Protein AF-0000000074149845 (afdb_homodimer)

Foldseek 3Di:
DPDDPDDDDDDDDDDDPPDPCPPPPDDPPPDDPPDDPDDPPDDPPPPPPPPPPPPPPPPPDPPDPAAQDDDDDDPVRLVVQDDPLLVLLQVLLVVLQVLLVVLCVLCQLFLLSNLLSLLSNLLSLVSNLLSVLVSSVSDCQQQDAHNVRRRGNVLVSLVSLLVSLVSLLVSLVVSVVVLVVVVVVVPPPPPPPPCPVSVPPPLVSLQVSLVSQQVSLVSSCVSSVVLVVQLLLPLLFPCNVVSVVDSRVSSVVSNVLSVVSNCLVVDDDDSNVSSSVSSNVSSVVSNVVSVRSNVSSVCQVVQHDPQRDDVVQVVVLVVVLCPDPQFDDKDDWGWGHNHSQEIEIETETEGEPPDDPVNVVVSQVVSLVSCCVRRWDDPPDPRTRDYDYHYHYDYDPD/DPDDPCPPPPPDDDDDPDDPPPDDPDDPDDDDDDDDPDDPPDDPPPPPPPPPPPPPPPPPDPPDPAAQDDDDDDPVRLVVQDDPLLVLLQVLLVVLQVLLVVLCVLCQLFLLSNLLSLLSNLLSLVSNLLSVLVSSVSDPQQQDAHNVRRRGNVLVSLVSLLVSLVSLLVSLVVSVVVLVVVVVVVVPPPPPPPCPVSVPPPLVSLQVSLVSQQVSLVSSCVSSVPLVVQLLLPLLFPCNVVSVVDSRVSSVVSNVLSVVSNCLVVDDDDSNVVSSVSSNVSSVVSNVVSVRSNVSSVCQVVQHDPQSDPVVQVVVLVVVLCPDPQFPDKDDWGWGHNHSQEIEIETETEGEPPDDPVNVVVSQVVSLVSCCVRRWDDPPDPRTRHYDYHYHYDYDPD

Nearest PDB structures (foldseek):
  8j7v-assembly1_B  TM=7.974E-01  e=1.750E-10  Homo sapiens
  8j7w-assembly1_B  TM=7.645E-01  e=2.535E-10  Homo sapiens
  8xma-assembly1_A  TM=7.408E-01  e=1.454E-10  Homo sapiens
  8xma-assembly1_B  TM=7.511E-01  e=1.117E-09  Homo sapiens
  8xn1-assembly1_B  TM=6.545E-01  e=5.920E-09  Homo sapiens

Solvent-accessible surface area (backbone atoms only — not comparable to full-atom values): 44315 Å² total; per-residue (Å²): 137,79,82,70,91,67,90,84,81,79,89,86,76,88,85,68,90,73,86,74,83,69,86,67,90,76,78,82,69,85,80,80,80,77,76,79,82,75,76,75,79,71,80,77,71,81,68,74,70,72,70,70,68,68,70,65,65,70,73,77,68,76,71,72,72,56,49,63,67,64,77,77,79,46,73,68,54,49,63,71,67,51,50,72,67,52,49,51,28,46,51,42,22,52,50,26,37,49,50,15,53,51,32,46,71,64,20,63,74,33,58,28,45,37,40,46,17,52,46,36,34,48,39,20,50,52,46,43,49,53,46,49,53,55,55,49,59,74,39,65,43,27,71,41,56,16,35,41,29,39,64,16,48,53,34,49,53,51,52,51,51,28,49,50,15,49,49,33,34,48,51,17,51,49,49,52,50,51,51,48,48,53,51,49,55,62,64,68,58,68,66,79,62,68,79,66,64,69,59,55,56,55,68,72,56,47,40,52,51,22,49,50,51,37,52,38,48,52,51,33,54,66,57,48,66,51,36,67,59,36,34,50,58,23,60,61,21,89,48,31,74,53,23,80,76,43,43,53,64,51,55,54,50,39,43,53,52,24,51,50,54,49,44,47,83,74,48,87,80,60,66,66,58,53,30,50,49,45,23,52,50,48,28,48,50,29,38,56,51,13,49,48,49,26,51,35,34,45,39,35,67,44,35,23,44,72,62,89,80,56,81,53,55,64,53,49,52,51,52,54,54,64,63,35,84,72,40,72,43,63,68,42,59,33,38,24,26,66,42,88,48,36,30,38,35,44,34,34,35,24,24,54,72,86,66,52,69,67,56,50,53,50,49,51,52,48,52,45,49,50,49,38,66,72,71,27,49,66,92,70,68,85,77,45,37,41,64,50,68,45,61,28,78,43,70,39,90,118,140,85,77,75,89,65,90,66,88,75,81,82,81,81,75,76,85,74,89,75,86,75,85,71,91,81,79,87,75,86,86,80,83,82,79,84,80,76,78,76,80,71,81,76,71,81,67,76,72,72,71,71,70,70,69,67,66,72,74,77,69,75,70,71,72,56,48,61,66,65,77,77,79,46,71,67,54,49,62,70,67,49,50,71,68,54,49,51,27,47,51,41,22,51,50,24,37,50,50,15,52,51,34,46,70,62,19,63,73,33,58,27,44,37,41,46,16,52,46,36,35,48,38,20,49,53,47,42,49,53,45,50,54,56,55,46,59,73,38,65,44,26,71,42,55,16,33,41,31,40,66,16,48,52,35,48,56,52,52,49,51,29,48,49,16,49,49,32,34,48,50,18,50,51,49,50,51,50,51,49,48,53,52,50,54,64,63,67,58,69,66,83,62,71,80,69,63,66,57,53,57,54,69,71,56,47,40,52,50,22,47,50,51,36,51,38,49,53,52,33,54,65,56,50,66,54,37,67,59,38,31,51,60,25,58,61,21,89,49,30,72,53,23,78,77,44,42,54,65,51,56,55,51,41,43,52,53,25,52,50,54,50,42,47,84,75,46,86,80,60,66,66,58,54,30,50,50,46,23,51,51,49,27,50,49,28,37,55,51,14,50,47,50,26,50,35,36,46,40,34,67,45,34,24,44,74,60,98,62,60,80,54,54,63,52,50,51,49,51,53,54,64,63,36,86,70,39,73,42,62,69,43,59,32,38,24,26,66,43,88,50,36,29,39,35,43,36,31,35,24,25,54,73,86,66,51,69,66,57,50,53,52,49,52,51,48,52,46,48,49,49,35,66,70,72,27,50,65,93,71,69,84,77,45,37,42,64,50,68,46,64,28,78,42,70,40,90,117

pLDDT: mean 71.54, std 24.42, range [18.3, 95.12]

Organism: Verticillium dahliae (strain VdLs.17 / ATCC MYA-4575 / FGSC 10137) (NCBI:txid498257)

Structure (mmCIF, N/CA/C/O backbone):
data_AF-0000000074149845-model_v1
#
loop_
_entity.id
_entity.type
_entity.pdbx_description
1 polymer 'Zinc transporter'
#
loop_
_atom_site.group_PDB
_atom_site.id
_atom_site.type_symbol
_atom_site.label_atom_id
_atom_site.label_alt_id
_atom_site.label_comp_id
_atom_site.label_asym_id
_atom_site.label_entity_id
_atom_site.label_seq_id
_atom_site.pdbx_PDB_ins_code
_atom_site.Cartn_x
_atom_site.Cartn_y
_atom_site.Cartn_z
_atom_site.occupancy
_atom_site.B_iso_or_equiv
_atom_site.auth_seq_id
_atom_site.auth_comp_id
_atom_site.auth_asym_id
_atom_site.auth_atom_id
_atom_site.pdbx_PDB_model_num
ATOM 1 N N . MET A 1 1 ? -61.5 12.898 -37.219 1 19.09 1 MET A N 1
ATOM 2 C CA . MET A 1 1 ? -62.625 13.516 -36.531 1 19.09 1 MET A CA 1
ATOM 3 C C . MET A 1 1 ? -62.406 13.523 -35.031 1 19.09 1 MET A C 1
ATOM 5 O O . MET A 1 1 ? -62.125 12.484 -34.438 1 19.09 1 MET A O 1
ATOM 9 N N . ALA A 1 2 ? -62.156 14.812 -34.406 1 22.69 2 ALA A N 1
ATOM 10 C CA . ALA A 1 2 ? -61.656 15.531 -33.25 1 22.69 2 ALA A CA 1
ATOM 11 C C . ALA A 1 2 ? -62.5 15.25 -32 1 22.69 2 ALA A C 1
ATOM 13 O O . ALA A 1 2 ? -62.375 15.914 -30.984 1 22.69 2 ALA A O 1
ATOM 14 N N . ASP A 1 3 ? -63.156 14.086 -31.938 1 18.3 3 ASP A N 1
ATOM 15 C CA . ASP A 1 3 ? -64.25 14.219 -30.969 1 18.3 3 ASP A CA 1
ATOM 16 C C . ASP A 1 3 ? -63.719 14.766 -29.641 1 18.3 3 ASP A C 1
ATOM 18 O O . ASP A 1 3 ? -62.562 14.57 -29.297 1 18.3 3 ASP A O 1
ATOM 22 N N . LEU A 1 4 ? -64.438 15.664 -28.859 1 18.67 4 LEU A N 1
ATOM 23 C CA . LEU A 1 4 ? -64.875 16.734 -27.953 1 18.67 4 LEU A CA 1
ATOM 24 C C . LEU A 1 4 ? -64.875 16.281 -26.5 1 18.67 4 LEU A C 1
ATOM 26 O O . LEU A 1 4 ? -65.312 16.969 -25.625 1 18.67 4 LEU A O 1
ATOM 30 N N . ASP A 1 5 ? -64.438 15.023 -26.172 1 19.72 5 ASP A N 1
ATOM 31 C CA . ASP A 1 5 ? -65.125 14.648 -24.938 1 19.72 5 ASP A CA 1
ATOM 32 C C . ASP A 1 5 ? -64.75 15.602 -23.797 1 19.72 5 ASP A C 1
ATOM 34 O O . ASP A 1 5 ? -63.594 15.82 -23.516 1 19.72 5 ASP A O 1
ATOM 38 N N . GLN A 1 6 ? -65.688 16.469 -23.172 1 18.72 6 GLN A N 1
ATOM 39 C CA . GLN A 1 6 ? -66.125 17.531 -22.266 1 18.72 6 GLN A CA 1
ATOM 40 C C . GLN A 1 6 ? -65.875 17.141 -20.812 1 18.72 6 GLN A C 1
ATOM 42 O O . GLN A 1 6 ? -66.125 17.938 -19.906 1 18.72 6 GLN A O 1
ATOM 47 N N . SER A 1 7 ? -65.688 15.914 -20.344 1 20.52 7 SER A N 1
ATOM 48 C CA . SER A 1 7 ? -66.375 15.758 -19.078 1 20.52 7 SER A CA 1
ATOM 49 C C . SER A 1 7 ? -65.938 16.781 -18.047 1 20.52 7 SER A C 1
ATOM 51 O O . SER A 1 7 ? -64.75 17.219 -18.078 1 20.52 7 SER A O 1
ATOM 53 N N . VAL A 1 8 ? -66.812 17.219 -17.062 1 20.62 8 VAL A N 1
ATOM 54 C CA . VAL A 1 8 ? -67.438 18.125 -16.125 1 20.62 8 VAL A CA 1
ATOM 55 C C . VAL A 1 8 ? -66.625 18.172 -14.836 1 20.62 8 VAL A C 1
ATOM 57 O O . VAL A 1 8 ? -65.812 17.297 -14.578 1 20.62 8 VAL A O 1
ATOM 60 N N . ASP A 1 9 ? -67.312 18.766 -13.711 1 19.11 9 ASP A N 1
ATOM 61 C CA . ASP A 1 9 ? -67.25 19.844 -12.742 1 19.11 9 ASP A CA 1
ATOM 62 C C . ASP A 1 9 ? -66.812 19.328 -11.367 1 19.11 9 ASP A C 1
ATOM 64 O O . ASP A 1 9 ? -66.625 20.125 -10.438 1 19.11 9 ASP A O 1
ATOM 68 N N . ASP A 1 10 ? -66.688 18.016 -10.945 1 19.39 10 ASP A N 1
ATOM 69 C CA . ASP A 1 10 ? -67.438 17.75 -9.711 1 19.39 10 ASP A CA 1
ATOM 70 C C . ASP A 1 10 ? -66.812 18.516 -8.539 1 19.39 10 ASP A C 1
ATOM 72 O O . ASP A 1 10 ? -65.688 18.938 -8.602 1 19.39 10 ASP A O 1
ATOM 76 N N . ARG A 1 11 ? -66.562 17.859 -7.254 1 19.44 11 ARG A N 1
ATOM 77 C CA . ARG A 1 11 ? -67.125 18.172 -5.922 1 19.44 11 ARG A CA 1
ATOM 78 C C . ARG A 1 11 ? -66.312 19.281 -5.27 1 19.44 11 ARG A C 1
ATOM 80 O O . ARG A 1 11 ? -65.125 19.531 -5.637 1 19.44 11 ARG A O 1
ATOM 87 N N . PRO A 1 12 ? -66.625 19.656 -3.855 1 21.97 12 PRO A N 1
ATOM 88 C CA . PRO A 1 12 ? -67.188 20.797 -3.15 1 21.97 12 PRO A CA 1
ATOM 89 C C . PRO A 1 12 ? -66.188 21.656 -2.449 1 21.97 12 PRO A C 1
ATOM 91 O O . PRO A 1 12 ? -65.062 21.219 -2.25 1 21.97 12 PRO A O 1
ATOM 94 N N . PRO A 1 13 ? -66.562 22.781 -1.797 1 22.34 13 PRO A N 1
ATOM 95 C CA . PRO A 1 13 ? -66.188 24.047 -1.168 1 22.34 13 PRO A CA 1
ATOM 96 C C . PRO A 1 13 ? -65.688 23.875 0.246 1 22.34 13 PRO A C 1
ATOM 98 O O . PRO A 1 13 ? -65.375 24.859 0.927 1 22.34 13 PRO A O 1
ATOM 101 N N . THR A 1 14 ? -65.188 22.703 0.808 1 20.42 14 THR A N 1
ATOM 102 C CA . THR A 1 14 ? -65.438 22.797 2.252 1 20.42 14 THR A CA 1
ATOM 103 C C . THR A 1 14 ? -64.75 24.047 2.814 1 20.42 14 THR A C 1
ATOM 105 O O . THR A 1 14 ? -63.719 24.484 2.305 1 20.42 14 THR A O 1
ATOM 108 N N . THR A 1 15 ? -65.375 24.688 3.869 1 19.17 15 THR A N 1
ATOM 109 C CA . THR A 1 15 ? -65.688 25.875 4.664 1 19.17 15 THR A CA 1
ATOM 110 C C . THR A 1 15 ? -64.562 26.234 5.586 1 19.17 15 THR A C 1
ATOM 112 O O . THR A 1 15 ? -63.656 25.422 5.836 1 19.17 15 THR A O 1
ATOM 115 N N . ALA A 1 16 ? -64.812 27.219 6.562 1 20.27 16 ALA A N 1
ATOM 116 C CA . ALA A 1 16 ? -64.375 28.375 7.324 1 20.27 16 ALA A CA 1
ATOM 117 C C . ALA A 1 16 ? -63.719 27.969 8.625 1 20.27 16 ALA A C 1
ATOM 119 O O . ALA A 1 16 ? -63.031 28.766 9.266 1 20.27 16 ALA A O 1
ATOM 120 N N . SER A 1 17 ? -63.656 26.719 9.219 1 20.44 17 SER A N 1
ATOM 121 C CA . SER A 1 17 ? -63.906 27.047 10.617 1 20.44 17 SER A CA 1
ATOM 122 C C . SER A 1 17 ? -62.75 27.875 11.195 1 20.44 17 SER A C 1
ATOM 124 O O . SER A 1 17 ? -61.594 27.5 11.062 1 20.44 17 SER A O 1
ATOM 126 N N . PRO A 1 18 ? -62.938 29.234 11.547 1 20.92 18 PRO A N 1
ATOM 127 C CA . PRO A 1 18 ? -62.188 30.391 12.023 1 20.92 18 PRO A CA 1
ATOM 128 C C . PRO A 1 18 ? -61.531 30.156 13.398 1 20.92 18 PRO A C 1
ATOM 130 O O . PRO A 1 18 ? -60.875 31.062 13.938 1 20.92 18 PRO A O 1
ATOM 133 N N . PHE A 1 19 ? -62.062 29.188 14.227 1 21.81 19 PHE A N 1
ATOM 134 C CA . PHE A 1 19 ? -62.062 29.547 15.648 1 21.81 19 PHE A CA 1
ATOM 135 C C . PHE A 1 19 ? -60.656 29.562 16.203 1 21.81 19 PHE A C 1
ATOM 137 O O . PHE A 1 19 ? -59.906 28.594 16.047 1 21.81 19 PHE A O 1
ATOM 144 N N . ASN A 1 20 ? -60.094 30.828 16.406 1 21.5 20 ASN A N 1
ATOM 145 C CA . ASN A 1 20 ? -58.969 31.5 17 1 21.5 20 ASN A CA 1
ATOM 146 C C . ASN A 1 20 ? -58.844 31.219 18.484 1 21.5 20 ASN A C 1
ATOM 148 O O . ASN A 1 20 ? -59.469 31.875 19.312 1 21.5 20 ASN A O 1
ATOM 152 N N . PHE A 1 21 ? -58.875 29.922 19.031 1 19.94 21 PHE A N 1
ATOM 153 C CA . PHE A 1 21 ? -59.031 29.75 20.469 1 19.94 21 PHE A CA 1
ATOM 154 C C . PHE A 1 21 ? -57.875 30.438 21.203 1 19.94 21 PHE A C 1
ATOM 156 O O . PHE A 1 21 ? -56.719 30.203 20.906 1 19.94 21 PHE A O 1
ATOM 163 N N . GLN A 1 22 ? -58.156 31.609 21.797 1 22.2 22 GLN A N 1
ATOM 164 C CA . GLN A 1 22 ? -57.406 32.594 22.594 1 22.2 22 GLN A CA 1
ATOM 165 C C . GLN A 1 22 ? -57.031 32 23.953 1 22.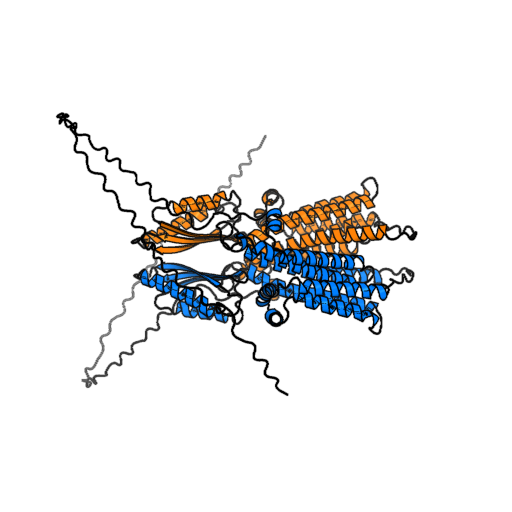2 22 GLN A C 1
ATOM 167 O O . GLN A 1 22 ? -56.5 32.719 24.812 1 22.2 22 GLN A O 1
ATOM 172 N N . THR A 1 23 ? -56.688 30.75 24.234 1 22.81 23 THR A N 1
ATOM 173 C CA . THR A 1 23 ? -56.844 30.375 25.641 1 22.81 23 THR A CA 1
ATOM 174 C C . THR A 1 23 ? -55.969 31.25 26.531 1 22.81 23 THR A C 1
ATOM 176 O O . THR A 1 23 ? -54.781 31.375 26.312 1 22.81 23 THR A O 1
ATOM 179 N N . GLN A 1 24 ? -56.594 32.156 27.406 1 21.86 24 GLN A N 1
ATOM 180 C CA . GLN A 1 24 ? -56.25 33.219 28.344 1 21.86 24 GLN A CA 1
ATOM 181 C C . GLN A 1 24 ? -55.688 32.656 29.625 1 21.86 24 GLN A C 1
ATOM 183 O O . GLN A 1 24 ? -55.312 33.406 30.531 1 21.86 24 GLN A O 1
ATOM 188 N N . THR A 1 25 ? -55.125 31.516 29.875 1 24.7 25 THR A N 1
ATOM 189 C CA . THR A 1 25 ? -55.25 31.156 31.281 1 24.7 25 THR A CA 1
ATOM 190 C C . THR A 1 25 ? -54.469 32.094 32.156 1 24.7 25 THR A C 1
ATOM 192 O O . THR A 1 25 ? -53.281 32.312 31.984 1 24.7 25 THR A O 1
ATOM 195 N N . ILE A 1 26 ? -55.156 33.062 32.906 1 22.77 26 ILE A N 1
ATOM 196 C CA . ILE A 1 26 ? -54.844 34.188 33.812 1 22.77 26 ILE A CA 1
ATOM 197 C C . ILE A 1 26 ? -54.094 33.656 35.031 1 22.77 26 ILE A C 1
ATOM 199 O O . ILE A 1 26 ? -54.375 32.562 35.5 1 22.77 26 ILE A O 1
ATOM 203 N N . SER A 1 27 ? -53.031 34.375 35.406 1 20.95 27 SER A N 1
ATOM 204 C CA . SER A 1 27 ? -51.875 34.469 36.312 1 20.95 27 SER A CA 1
ATOM 205 C C . SER A 1 27 ? -52.312 34.594 37.75 1 20.95 27 SER A C 1
ATOM 207 O O . SER A 1 27 ? -52.531 35.719 38.25 1 20.95 27 SER A O 1
ATOM 209 N N . THR A 1 28 ? -53.156 33.656 38.281 1 23.44 28 THR A N 1
ATOM 210 C CA . THR A 1 28 ? -53.719 34.031 39.562 1 23.44 28 THR A CA 1
ATOM 211 C C . THR A 1 28 ? -52.656 34.344 40.594 1 23.44 28 THR A C 1
ATOM 213 O O . THR A 1 28 ? -51.625 33.625 40.656 1 23.44 28 THR A O 1
ATOM 216 N N . SER A 1 29 ? -52.562 35.594 41.156 1 21.45 29 SER A N 1
ATOM 217 C CA . SER A 1 29 ? -51.781 36.5 41.969 1 21.45 29 SER A CA 1
ATOM 218 C C . SER A 1 29 ? -51.75 36.062 43.438 1 21.45 29 SER A C 1
ATOM 220 O O . SER A 1 29 ? -51.188 36.719 44.281 1 21.45 29 SER A O 1
ATOM 222 N N . PRO A 1 30 ? -51.531 34.719 43.812 1 25.94 30 PRO A N 1
ATOM 223 C CA . PRO A 1 30 ? -52 34.594 45.188 1 25.94 30 PRO A CA 1
ATOM 224 C C . PRO A 1 30 ? -51.281 35.531 46.156 1 25.94 30 PRO A C 1
ATOM 226 O O . PRO A 1 30 ? -50.094 35.812 45.969 1 25.94 30 PRO A O 1
ATOM 229 N N . VAL A 1 31 ? -52.031 36.375 47 1 25.36 31 VAL A N 1
ATOM 230 C CA . VAL A 1 31 ? -51.875 37.469 47.938 1 25.36 31 VAL A CA 1
ATOM 231 C C . VAL A 1 31 ? -51.062 37 49.156 1 25.36 31 VAL A C 1
ATOM 233 O O . VAL A 1 31 ? -51.125 35.844 49.531 1 25.36 31 VAL A O 1
ATOM 236 N N . LYS A 1 32 ? -50.188 37.938 49.625 1 23.27 32 LYS A N 1
ATOM 237 C CA . LYS A 1 32 ? -49.062 38.125 50.531 1 23.27 32 LYS A CA 1
ATOM 238 C C . LYS A 1 32 ? -49.469 38.031 51.969 1 23.27 32 LYS A C 1
ATOM 240 O O . LYS A 1 32 ? -50.156 38.906 52.5 1 23.27 32 LYS A O 1
ATOM 245 N N . SER A 1 33 ? -50.094 36.844 52.438 1 21.52 33 SER A N 1
ATOM 246 C CA . SER A 1 33 ? -50.625 37 53.812 1 21.52 33 SER A CA 1
ATOM 247 C C . SER A 1 33 ? -49.531 37.375 54.781 1 21.52 33 SER A C 1
ATOM 249 O O . SER A 1 33 ? -48.406 36.875 54.719 1 21.52 33 SER A O 1
ATOM 251 N N . ASN A 1 34 ? -49.594 38.562 55.5 1 21.61 34 ASN A N 1
ATOM 252 C CA . ASN A 1 34 ? -48.812 39.469 56.344 1 21.61 34 ASN A CA 1
ATOM 253 C C . ASN A 1 34 ? -48.469 38.844 57.688 1 21.61 34 ASN A C 1
ATOM 255 O O . ASN A 1 34 ? -48.031 39.562 58.594 1 21.61 34 ASN A O 1
ATOM 259 N N . ILE A 1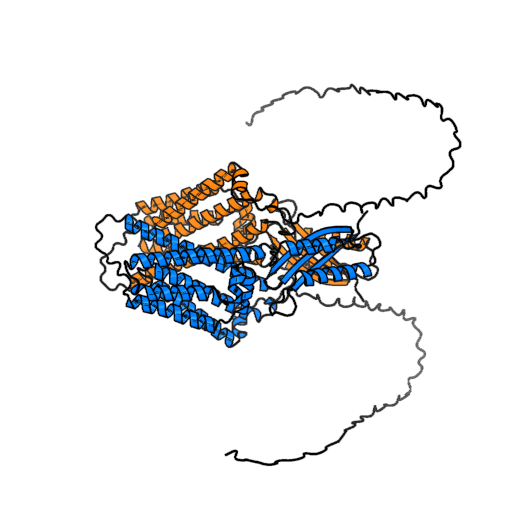 35 ? -48.75 37.562 58 1 22.11 35 ILE A N 1
ATOM 260 C CA . ILE A 1 35 ? -49.062 37.438 59.438 1 22.11 35 ILE A CA 1
ATOM 261 C C . ILE A 1 35 ? -47.844 37.875 60.25 1 22.11 35 ILE A C 1
ATOM 263 O O . ILE A 1 35 ? -46.719 37.938 59.75 1 22.11 35 ILE A O 1
ATOM 267 N N . GLY A 1 36 ? -47.75 37.406 61.594 1 22.42 36 GLY A N 1
ATOM 268 C CA . GLY A 1 36 ? -47.594 37.906 62.969 1 22.42 36 GLY A CA 1
ATOM 269 C C . GLY A 1 36 ? -46.156 37.906 63.438 1 22.42 36 GLY A C 1
ATOM 270 O O . GLY A 1 36 ? -45.875 38.094 64.625 1 22.42 36 GLY A O 1
ATOM 271 N N . GLN A 1 37 ? -45.125 37.656 62.594 1 22 37 GLN A N 1
ATOM 272 C CA . GLN A 1 37 ? -43.938 37.094 63.25 1 22 37 GLN A CA 1
ATOM 273 C C . GLN A 1 37 ? -43.281 38.156 64.125 1 22 37 GLN A C 1
ATOM 275 O O . GLN A 1 37 ? -43.062 39.281 63.75 1 22 37 GLN A O 1
ATOM 280 N N . ARG A 1 38 ? -43.438 37.844 65.5 1 25.5 38 ARG A N 1
ATOM 281 C CA . ARG A 1 38 ? -42.938 38.562 66.688 1 25.5 38 ARG A CA 1
ATOM 282 C C . ARG A 1 38 ? -41.469 38.875 66.562 1 25.5 38 ARG A C 1
ATOM 284 O O . ARG A 1 38 ? -40.719 38.156 65.875 1 25.5 38 ARG A O 1
ATOM 291 N N . ARG A 1 39 ? -41.031 40.031 67 1 26.88 39 ARG A N 1
ATOM 292 C CA . ARG A 1 39 ? -39.906 40.938 66.875 1 26.88 39 ARG A CA 1
ATOM 293 C C . ARG A 1 39 ? -38.688 40.406 67.625 1 26.88 39 ARG A C 1
ATOM 295 O O . ARG A 1 39 ? -37.688 41.125 67.75 1 26.88 39 ARG A O 1
ATOM 302 N N . GLY A 1 40 ? -38.656 39.125 68.062 1 24.06 40 GLY A N 1
ATOM 303 C CA . GLY A 1 40 ? -37.688 38.938 69.125 1 24.06 40 GLY A CA 1
ATOM 304 C C . GLY A 1 40 ? -36.312 39.469 68.75 1 24.06 40 GLY A C 1
ATOM 305 O O . GLY A 1 40 ? -35.938 39.531 67.562 1 24.06 40 GLY A O 1
ATOM 306 N N . HIS A 1 41 ? -35.719 40.312 69.562 1 25.44 41 HIS A N 1
ATOM 307 C CA . HIS A 1 41 ? -34.594 41.188 69.438 1 25.44 41 HIS A CA 1
ATOM 308 C C . HIS A 1 41 ? -33.281 40.406 69.25 1 25.44 41 HIS A C 1
ATOM 310 O O . HIS A 1 41 ? -32.812 39.719 70.125 1 25.44 41 HIS A O 1
ATOM 316 N N . ARG A 1 42 ? -33.156 39.406 68.375 1 25.56 42 ARG A N 1
ATOM 317 C CA . ARG A 1 42 ? -32.031 38.531 68.5 1 25.56 42 ARG A CA 1
ATOM 318 C C . ARG A 1 42 ? -30.703 39.281 68.375 1 25.56 42 ARG A C 1
ATOM 320 O O . ARG A 1 42 ? -30.656 40.312 67.688 1 25.56 42 ARG A O 1
ATOM 327 N N . TYR A 1 43 ? -29.797 39.062 69.375 1 28.86 43 TYR A N 1
ATOM 328 C CA . TYR A 1 43 ? -28.406 39.469 69.562 1 28.86 43 TYR A CA 1
ATOM 329 C C . TYR A 1 43 ? -27.625 39.281 68.25 1 28.86 43 TYR A C 1
ATOM 331 O O . TYR A 1 43 ? -27.766 38.25 67.562 1 28.86 43 TYR A O 1
ATOM 339 N N . LYS A 1 44 ? -27.188 40.344 67.625 1 26.12 44 LYS A N 1
ATOM 340 C CA . LYS A 1 44 ? -26.672 40.469 66.25 1 26.12 44 LYS A CA 1
ATOM 341 C C . LYS A 1 44 ? -25.344 39.719 66.125 1 26.12 44 LYS A C 1
ATOM 343 O O . LYS A 1 44 ? -24.344 40.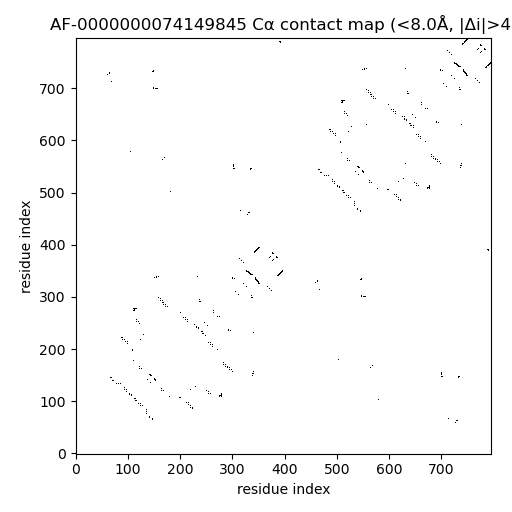125 66.75 1 26.12 44 LYS A O 1
ATOM 348 N N . HIS A 1 45 ? -25.234 38.438 66.562 1 26.2 45 HIS A N 1
ATOM 349 C CA . HIS A 1 45 ? -23.922 37.844 66.312 1 26.2 45 HIS A CA 1
ATOM 350 C C . HIS A 1 45 ? -23.406 38.156 64.938 1 26.2 45 HIS A C 1
ATOM 352 O O . HIS A 1 45 ? -24.188 38.188 63.969 1 26.2 45 HIS A O 1
ATOM 358 N N . SER A 1 46 ? -22.359 39.062 64.875 1 25.17 46 SER A N 1
ATOM 359 C CA . SER A 1 46 ? -21.656 39.406 63.625 1 25.17 46 SER A CA 1
ATOM 360 C C . SER A 1 46 ? -21.312 38.156 62.844 1 25.17 46 SER A C 1
ATOM 362 O O . SER A 1 46 ? -20.578 37.281 63.312 1 25.17 46 SER A O 1
ATOM 364 N N . SER A 1 47 ? -22.25 37.469 62.344 1 25.12 47 SER A N 1
ATOM 365 C CA . SER A 1 47 ? -22.016 36.312 61.469 1 25.12 47 SER A CA 1
ATOM 366 C C . SER A 1 47 ? -21.031 36.656 60.344 1 25.12 47 SER A C 1
ATOM 368 O O . SER A 1 47 ? -21.266 37.594 59.562 1 25.12 47 SER A O 1
ATOM 370 N N . ILE A 1 48 ? -19.688 36.719 60.688 1 28.22 48 ILE A N 1
ATOM 371 C CA . ILE A 1 48 ? -18.703 36.75 59.625 1 28.22 48 ILE A CA 1
ATOM 372 C C . ILE A 1 48 ? -19.188 35.906 58.438 1 28.22 48 ILE A C 1
ATOM 374 O O . ILE A 1 48 ? -19.469 34.719 58.594 1 28.22 48 ILE A O 1
ATOM 378 N N . SER A 1 49 ? -19.984 36.469 57.625 1 27.25 49 SER A N 1
ATOM 379 C CA . SER A 1 49 ? -20.406 35.906 56.375 1 27.25 49 SER A CA 1
ATOM 380 C C . SER A 1 49 ? -19.266 35.188 55.656 1 27.25 49 SER A C 1
ATOM 382 O O . SER A 1 49 ? -18.234 35.812 55.375 1 27.25 49 SER A O 1
ATOM 384 N N . THR A 1 50 ? -18.844 34.031 56.219 1 28.92 50 THR A N 1
ATOM 385 C CA . THR A 1 50 ? -18.047 33.156 55.344 1 28.92 50 THR A CA 1
ATOM 386 C C . THR A 1 50 ? -18.484 33.281 53.906 1 28.92 50 THR A C 1
ATOM 388 O O . THR A 1 50 ? -19.609 32.906 53.531 1 28.92 50 THR A O 1
ATOM 391 N N . GLN A 1 51 ? -18.266 34.438 53.281 1 27.39 51 GLN A N 1
ATOM 392 C CA . GLN A 1 51 ? -18.312 34.438 51.844 1 27.39 51 GLN A CA 1
ATOM 393 C C . GLN A 1 51 ? -17.906 33.094 51.25 1 27.39 51 GLN A C 1
ATOM 395 O O . GLN A 1 51 ? -16.75 32.688 51.406 1 27.39 51 GLN A O 1
ATOM 400 N N . HIS A 1 52 ? -18.766 32.094 51.438 1 30.27 52 HIS A N 1
ATOM 401 C CA . HIS A 1 52 ? -18.641 30.938 50.562 1 30.27 52 HIS A CA 1
ATOM 402 C C . HIS A 1 52 ? -18.188 31.359 49.156 1 30.27 52 HIS A C 1
ATOM 404 O O . HIS A 1 52 ? -18.938 32 48.438 1 30.27 52 HIS A O 1
ATOM 410 N N . GLN A 1 53 ? -17.031 31.906 49.062 1 30.36 53 GLN A N 1
ATOM 411 C CA . GLN A 1 53 ? -16.469 31.938 47.719 1 30.36 53 GLN A CA 1
ATOM 412 C C . GLN A 1 53 ? -16.922 30.719 46.906 1 30.36 53 GLN A C 1
ATOM 414 O O . GLN A 1 53 ? -16.531 29.594 47.188 1 30.36 53 GLN A O 1
ATOM 419 N N . ILE A 1 54 ? -18.203 30.719 46.531 1 32.28 54 ILE A N 1
ATOM 420 C CA . ILE A 1 54 ? -18.578 29.75 45.5 1 32.28 54 ILE A CA 1
ATOM 421 C C . ILE A 1 54 ? -17.422 29.562 44.531 1 32.28 54 ILE A C 1
ATOM 423 O O . ILE A 1 54 ? -17.016 30.5 43.844 1 32.28 54 ILE A O 1
ATOM 427 N N . PHE A 1 55 ? -16.469 28.812 44.938 1 32.38 55 PHE A N 1
ATOM 428 C CA . PHE A 1 55 ? -15.562 28.344 43.906 1 32.38 55 PHE A CA 1
ATOM 429 C C . PHE A 1 55 ? -16.297 28.109 42.594 1 32.38 55 PHE A C 1
ATOM 431 O O . PHE A 1 55 ? -17.156 27.234 42.5 1 32.38 55 PHE A O 1
ATOM 438 N N . LYS A 1 56 ? -16.828 29.219 42.062 1 34.81 56 LYS A N 1
ATOM 439 C CA . LYS A 1 56 ? -17.25 28.984 40.688 1 34.81 56 LYS A CA 1
ATOM 440 C C . LYS A 1 56 ? -16.422 27.891 40 1 34.81 56 LYS A C 1
ATOM 442 O O . LYS A 1 56 ? -15.188 27.969 40 1 34.81 56 LYS A O 1
ATOM 447 N N . GLU A 1 57 ? -16.906 26.688 40.188 1 34.62 57 GLU A N 1
ATOM 448 C CA . GLU A 1 57 ? -16.281 25.656 39.375 1 34.62 57 GLU A CA 1
ATOM 449 C C . GLU A 1 57 ? -15.812 26.234 38.031 1 34.62 57 GLU A C 1
ATOM 451 O O . GLU A 1 57 ? -16.5 27.062 37.438 1 34.62 57 GLU A O 1
ATOM 456 N N . PRO A 1 58 ? -14.547 26.422 37.844 1 39.31 58 PRO A N 1
ATOM 457 C CA . PRO A 1 58 ? -14.188 26.906 36.5 1 39.31 58 PRO A CA 1
ATOM 458 C C . PRO A 1 58 ? -15.164 26.453 35.438 1 39.31 58 PRO A C 1
ATOM 460 O O . PRO A 1 58 ? -15.805 25.406 35.562 1 39.31 58 PRO A O 1
ATOM 463 N N . PRO A 1 59 ? -15.898 27.328 34.812 1 40.31 59 PRO A N 1
ATOM 464 C CA . PRO A 1 59 ? -16.812 26.922 33.75 1 40.31 59 PRO A CA 1
ATOM 465 C C . PRO A 1 59 ? -16.359 25.641 33.062 1 40.31 59 PRO A C 1
ATOM 467 O O . PRO A 1 59 ? -15.156 25.375 32.969 1 40.31 59 PRO A O 1
ATOM 470 N N . GLN A 1 60 ? -17.172 24.609 33.156 1 39.62 60 GLN A N 1
ATOM 471 C CA . GLN A 1 60 ? -16.922 23.359 32.438 1 39.62 60 GLN A CA 1
ATOM 472 C C . GLN A 1 60 ? -16.422 23.625 31.031 1 39.62 60 GLN A C 1
ATOM 474 O O . GLN A 1 60 ? -17.047 24.359 30.266 1 39.62 60 GLN A O 1
ATOM 479 N N . ARG A 1 61 ? -15.141 23.641 30.891 1 46.5 61 ARG A N 1
ATOM 480 C CA . ARG A 1 61 ? -14.594 23.766 29.531 1 46.5 61 ARG A CA 1
ATOM 481 C C . ARG A 1 61 ? -15.383 22.938 28.531 1 46.5 61 ARG A C 1
ATOM 483 O O . ARG A 1 61 ? -15.891 21.875 28.875 1 46.5 61 ARG A O 1
ATOM 490 N N . PRO A 1 62 ? -15.984 23.594 27.562 1 47.09 62 PRO A N 1
ATOM 491 C CA . PRO A 1 62 ? -16.719 22.812 26.562 1 47.09 62 PRO A CA 1
ATOM 492 C C . PRO A 1 62 ? -15.984 21.531 26.172 1 47.09 62 PRO A C 1
ATOM 494 O O . PRO A 1 62 ? -14.758 21.453 26.266 1 47.09 62 PRO A O 1
ATOM 497 N N . PRO A 1 63 ? -16.781 20.453 26.172 1 46.38 63 PRO A N 1
ATOM 498 C CA . PRO A 1 63 ? -16.219 19.141 25.828 1 46.38 63 PRO A CA 1
ATOM 499 C C . PRO A 1 63 ? -15.273 19.203 24.641 1 46.38 63 PRO A C 1
ATOM 501 O O . PRO A 1 63 ? -15.398 20.094 23.797 1 46.38 63 PRO A O 1
ATOM 504 N N . PRO A 1 64 ? -14.273 18.438 24.797 1 52.75 64 PRO A N 1
ATOM 505 C CA . PRO A 1 64 ? -13.336 18.406 23.672 1 52.75 64 PRO A CA 1
ATOM 506 C C . PRO A 1 64 ? -14.023 18.203 22.328 1 52.75 64 PRO A C 1
ATOM 508 O O . PRO A 1 64 ? -14.961 17.406 22.234 1 52.75 64 PRO A O 1
ATOM 511 N N . VAL A 1 65 ? -13.867 19.062 21.453 1 62.88 65 VAL A N 1
ATOM 512 C CA . VAL A 1 65 ? -14.5 19.125 20.141 1 62.88 65 VAL A CA 1
ATOM 513 C C . VAL A 1 65 ? -14.234 17.812 19.375 1 62.88 65 VAL A C 1
ATOM 515 O O . VAL A 1 65 ? -15.117 17.312 18.688 1 62.88 65 VAL A O 1
ATOM 518 N N . LEU A 1 66 ? -13.07 17.125 19.703 1 68.5 66 LEU A N 1
ATOM 519 C CA . LEU A 1 66 ? -12.805 15.914 18.938 1 68.5 66 LEU A CA 1
ATOM 520 C C . LEU A 1 66 ? -12.742 14.695 19.859 1 68.5 66 LEU A C 1
ATOM 522 O O . LEU A 1 66 ? -12.102 14.742 20.906 1 68.5 66 LEU A O 1
ATOM 526 N N . PRO A 1 67 ? -13.57 13.703 19.5 1 76.81 67 PRO A N 1
ATOM 527 C CA . PRO A 1 67 ? -13.469 12.461 20.266 1 76.81 67 PRO A CA 1
ATOM 528 C C . PRO A 1 67 ? -12.094 11.812 20.156 1 76.81 67 PRO A C 1
ATOM 530 O O . PRO A 1 67 ? -11.398 12 19.141 1 76.81 67 PRO A O 1
ATOM 533 N N . ALA A 1 68 ? -11.703 11.203 21.203 1 74.62 68 ALA A N 1
ATOM 534 C CA . ALA A 1 68 ? -10.414 10.508 21.188 1 74.62 68 ALA A CA 1
ATOM 535 C C . ALA A 1 68 ? -10.391 9.414 20.125 1 74.62 68 ALA A C 1
ATOM 537 O O . ALA A 1 68 ? -9.414 9.289 19.375 1 74.62 68 ALA A O 1
ATOM 538 N N . SER A 1 69 ? -11.422 8.547 20.172 1 77.38 69 SER A N 1
ATOM 539 C CA . SER A 1 69 ? -11.531 7.492 19.172 1 77.38 69 SER A CA 1
ATOM 540 C C . SER A 1 69 ? -12.992 7.184 18.859 1 77.38 69 SER A C 1
ATOM 542 O O . SER A 1 69 ? -13.875 7.395 19.688 1 77.38 69 SER A O 1
ATOM 544 N N . LEU A 1 70 ? -13.242 6.91 17.672 1 81.19 70 LEU A N 1
ATOM 545 C CA . LEU A 1 70 ? -14.555 6.414 17.25 1 81.19 70 LEU A CA 1
ATOM 546 C C . LEU A 1 70 ? -14.547 4.895 17.125 1 81.19 70 LEU A C 1
ATOM 548 O O . LEU A 1 70 ? -13.523 4.305 16.766 1 81.19 70 LEU A O 1
ATOM 552 N N . PRO A 1 71 ? -15.586 4.344 17.484 1 82.5 71 PRO A N 1
ATOM 553 C CA . PRO A 1 71 ? -15.617 2.879 17.438 1 82.5 71 PRO A CA 1
ATOM 554 C C . PRO A 1 71 ? -15.477 2.334 16.016 1 82.5 71 PRO A C 1
ATOM 556 O O . PRO A 1 71 ? -16.094 2.854 15.078 1 82.5 71 PRO A O 1
ATOM 559 N N . ILE A 1 72 ? -14.633 1.404 15.906 1 83.25 72 ILE A N 1
ATOM 560 C CA . ILE A 1 72 ? -14.484 0.693 14.641 1 83.25 72 ILE A CA 1
ATOM 561 C C . ILE A 1 72 ? -15.555 -0.386 14.523 1 83.25 72 ILE A C 1
ATOM 563 O O . ILE A 1 72 ? -15.711 -1.215 15.422 1 83.25 72 ILE A O 1
ATOM 567 N N . PRO A 1 73 ? -16.312 -0.365 13.469 1 87.12 73 PRO A N 1
ATOM 568 C CA . PRO A 1 73 ? -17.406 -1.327 13.32 1 87.12 73 PRO A CA 1
ATOM 569 C C . PRO A 1 73 ? -16.906 -2.77 13.234 1 87.12 73 PRO A C 1
ATOM 571 O O . PRO A 1 73 ? -15.859 -3.035 12.641 1 87.12 73 PRO A O 1
ATOM 574 N N . THR A 1 74 ? -17.688 -3.59 13.859 1 88.19 74 THR A N 1
ATOM 575 C CA . THR A 1 74 ? -17.453 -5.023 13.734 1 88.19 74 THR A CA 1
ATOM 576 C C . THR A 1 74 ? -18.172 -5.586 12.516 1 88.19 74 THR A C 1
ATOM 578 O O . THR A 1 74 ? -18.953 -4.879 11.867 1 88.19 74 THR A O 1
ATOM 581 N N . LEU A 1 75 ? -17.812 -6.789 12.227 1 90.19 75 LEU A N 1
ATOM 582 C CA . LEU A 1 75 ? -18.484 -7.426 11.102 1 90.19 75 LEU A CA 1
ATOM 583 C C . LEU A 1 75 ? -20 -7.516 11.344 1 90.19 75 LEU A C 1
ATOM 585 O O . LEU A 1 75 ? -20.781 -7.379 10.406 1 90.19 75 LEU A O 1
ATOM 589 N N . LYS A 1 76 ? -20.344 -7.777 12.523 1 91.38 76 LYS A N 1
ATOM 590 C CA . LYS A 1 76 ? -21.766 -7.832 12.875 1 91.38 76 LYS A CA 1
ATOM 591 C C . LYS A 1 76 ? -22.422 -6.469 12.68 1 91.38 76 LYS A C 1
ATOM 593 O O . LYS A 1 76 ? -23.547 -6.383 12.156 1 91.38 76 LYS A O 1
ATOM 598 N N . ASP A 1 77 ? -21.719 -5.41 13.141 1 92.12 77 ASP A N 1
ATOM 599 C CA . ASP A 1 77 ? -22.234 -4.055 12.953 1 92.12 77 ASP A CA 1
ATOM 600 C C . ASP A 1 77 ? -22.438 -3.746 11.477 1 92.12 77 ASP A C 1
ATOM 602 O O . ASP A 1 77 ? -23.453 -3.162 11.094 1 92.12 77 ASP A O 1
ATOM 606 N N . ALA A 1 78 ? -21.5 -4.16 10.664 1 91.75 78 ALA A N 1
ATOM 607 C CA . ALA A 1 78 ? -21.547 -3.895 9.234 1 91.75 78 ALA A CA 1
ATOM 608 C C . ALA A 1 78 ? -22.719 -4.609 8.578 1 91.75 78 ALA A C 1
ATOM 610 O O . ALA A 1 78 ? -23.422 -4.035 7.738 1 91.75 78 ALA A O 1
ATOM 611 N N . ARG A 1 79 ? -22.938 -5.832 8.984 1 91.94 79 ARG A N 1
ATOM 612 C CA . ARG A 1 79 ? -24.031 -6.625 8.422 1 91.94 79 ARG A CA 1
ATOM 613 C C . ARG A 1 79 ? -25.391 -6.012 8.766 1 91.94 79 ARG A C 1
ATOM 615 O O . ARG A 1 79 ? -26.281 -5.984 7.922 1 91.94 79 ARG A O 1
ATOM 622 N N . GLU A 1 80 ? -25.5 -5.484 9.922 1 92.19 80 GLU A N 1
ATOM 623 C CA . GLU A 1 80 ? -26.766 -4.93 10.391 1 92.19 80 GLU A CA 1
ATOM 624 C C . GLU A 1 80 ? -27.062 -3.592 9.719 1 92.19 80 GLU A C 1
ATOM 626 O O . GLU A 1 80 ? -28.234 -3.215 9.57 1 92.19 80 GLU A O 1
ATOM 631 N N . ARG A 1 81 ? -26.078 -2.953 9.297 1 91.81 81 ARG A N 1
ATOM 632 C CA . ARG A 1 81 ? -26.266 -1.61 8.766 1 91.81 81 ARG A CA 1
ATOM 633 C C . ARG A 1 81 ? -26.266 -1.623 7.238 1 91.81 81 ARG A C 1
ATOM 635 O O . ARG A 1 81 ? -26.406 -0.577 6.605 1 91.81 81 ARG A O 1
ATOM 642 N N . MET A 1 82 ? -26.188 -2.736 6.645 1 93.5 82 MET A N 1
ATOM 643 C CA . MET A 1 82 ? -26.125 -2.816 5.188 1 93.5 82 MET A CA 1
ATOM 644 C C . MET A 1 82 ? -27.516 -2.58 4.582 1 93.5 82 MET A C 1
ATOM 646 O O . MET A 1 82 ? -28.516 -3.094 5.082 1 93.5 82 MET A O 1
ATOM 650 N N . THR A 1 83 ? -27.625 -1.767 3.553 1 91.5 83 THR A N 1
ATOM 651 C CA . THR A 1 83 ? -28.828 -1.553 2.779 1 91.5 83 THR A CA 1
ATOM 652 C C . THR A 1 83 ? -29.109 -2.734 1.852 1 91.5 83 THR A C 1
ATOM 654 O O . THR A 1 83 ? -28.234 -3.588 1.658 1 91.5 83 THR A O 1
ATOM 657 N N . THR A 1 84 ? -30.25 -2.818 1.311 1 90.94 84 THR A N 1
ATOM 658 C CA . THR A 1 84 ? -30.625 -3.889 0.396 1 90.94 84 THR A CA 1
ATOM 659 C C . THR A 1 84 ? -29.766 -3.861 -0.859 1 90.94 84 THR A C 1
ATOM 661 O O . THR A 1 84 ? -29.375 -4.91 -1.368 1 90.94 84 THR A O 1
ATOM 664 N N . GLU A 1 85 ? -29.516 -2.689 -1.351 1 87.88 85 GLU A N 1
ATOM 665 C CA . GLU A 1 85 ? -28.672 -2.557 -2.535 1 87.88 85 GLU A CA 1
ATOM 666 C C . GLU A 1 85 ? -27.266 -3.08 -2.271 1 87.88 85 GLU A C 1
ATOM 668 O O . GLU A 1 85 ? -26.656 -3.727 -3.135 1 87.88 85 GLU A O 1
ATOM 673 N N . GLN A 1 86 ? -26.75 -2.816 -1.08 1 89.44 86 GLN A N 1
ATOM 674 C CA . GLN A 1 86 ? -25.422 -3.271 -0.715 1 89.44 86 GLN A CA 1
ATOM 675 C C . GLN A 1 86 ? -25.375 -4.789 -0.566 1 89.44 86 GLN A C 1
ATOM 677 O O . GLN A 1 86 ? -24.375 -5.426 -0.925 1 89.44 86 GLN A O 1
ATOM 682 N N . TRP A 1 87 ? -26.406 -5.312 -0.086 1 92.5 87 TRP A N 1
ATOM 683 C CA . TRP A 1 87 ? -26.5 -6.766 0.01 1 92.5 87 TRP A CA 1
ATOM 684 C C . TRP A 1 87 ? -26.453 -7.406 -1.372 1 92.5 87 TRP A C 1
ATOM 686 O O . TRP A 1 87 ? -25.797 -8.43 -1.571 1 92.5 87 TRP A O 1
ATOM 696 N N . HIS A 1 88 ? -27.188 -6.828 -2.291 1 90.75 88 HIS A N 1
ATOM 697 C CA . HIS A 1 88 ? -27.172 -7.34 -3.656 1 90.75 88 HIS A CA 1
ATOM 698 C C . HIS A 1 88 ? -25.766 -7.238 -4.262 1 90.75 88 HIS A C 1
ATOM 700 O O . HIS A 1 88 ? -25.297 -8.18 -4.898 1 90.75 88 HIS A O 1
ATOM 706 N N . SER A 1 89 ? -25.172 -6.141 -4.043 1 89.81 89 SER A N 1
ATOM 707 C CA . SER A 1 89 ? -23.828 -5.949 -4.566 1 89.81 89 SER A CA 1
ATOM 708 C C . SER A 1 89 ? -22.859 -6.977 -3.986 1 89.81 89 SER A C 1
ATOM 710 O O . SER A 1 89 ? -22.016 -7.512 -4.703 1 89.81 89 SER A O 1
ATOM 712 N N . LEU A 1 90 ? -22.984 -7.188 -2.693 1 92.31 90 LEU A N 1
ATOM 713 C CA . LEU A 1 90 ? -22.125 -8.172 -2.043 1 92.31 90 LEU A CA 1
ATOM 714 C C . LEU A 1 90 ? -22.375 -9.57 -2.609 1 92.31 90 LEU A C 1
ATOM 716 O O . LEU A 1 90 ? -21.438 -10.289 -2.941 1 92.31 90 LEU A O 1
ATOM 720 N N . TYR A 1 91 ? -23.641 -9.891 -2.748 1 93.31 91 TYR A N 1
ATOM 721 C CA . TYR A 1 91 ? -24.016 -11.195 -3.27 1 93.31 91 TYR A CA 1
ATOM 722 C C . TYR A 1 91 ? -23.453 -11.414 -4.668 1 93.31 91 TYR A C 1
ATOM 724 O O . TYR A 1 91 ? -22.844 -12.445 -4.941 1 93.31 91 TYR A O 1
ATOM 732 N N . TRP A 1 92 ? -23.625 -10.516 -5.512 1 90.12 92 TRP A N 1
ATOM 733 C CA . TRP A 1 92 ? -23.203 -10.672 -6.898 1 90.12 92 TRP A CA 1
ATOM 734 C C . TRP A 1 92 ? -21.688 -10.633 -7.016 1 90.12 92 TRP A C 1
ATOM 736 O O . TRP A 1 92 ? -21.109 -11.273 -7.902 1 90.12 92 TRP A O 1
ATOM 746 N N . SER A 1 93 ? -21 -9.883 -6.133 1 90.5 93 SER A N 1
ATOM 747 C CA . SER A 1 93 ? -19.547 -9.914 -6.109 1 90.5 93 SER A CA 1
ATOM 748 C C . SER A 1 93 ? -19.031 -11.281 -5.68 1 90.5 93 SER A C 1
ATOM 750 O O . SER A 1 93 ? -18.031 -11.773 -6.219 1 90.5 93 SER A O 1
ATOM 752 N N . LEU A 1 94 ? -19.719 -11.852 -4.742 1 94.12 94 LEU A N 1
ATOM 753 C CA . LEU A 1 94 ? -19.328 -13.188 -4.297 1 94.12 94 LEU A CA 1
ATOM 754 C C . LEU A 1 94 ? -19.578 -14.219 -5.391 1 94.12 94 LEU A C 1
ATOM 756 O O . LEU A 1 94 ? -18.766 -15.133 -5.582 1 94.12 94 LEU A O 1
ATOM 760 N N . CYS A 1 95 ? -20.672 -14.039 -6.109 1 93.12 95 CYS A N 1
ATOM 761 C CA . CYS A 1 95 ? -20.938 -14.906 -7.25 1 93.12 95 CYS A CA 1
ATOM 762 C C . CYS A 1 95 ? -19.859 -14.758 -8.32 1 93.12 95 CYS A C 1
ATOM 764 O O . CYS A 1 95 ? -19.438 -15.75 -8.914 1 93.12 95 CYS A O 1
ATOM 766 N N . HIS A 1 96 ? -19.469 -13.531 -8.539 1 91.5 96 HIS A N 1
ATOM 767 C CA . HIS A 1 96 ? -18.391 -13.25 -9.484 1 91.5 96 HIS A CA 1
ATOM 768 C C . HIS A 1 96 ? -17.109 -13.953 -9.078 1 91.5 96 HIS A C 1
ATOM 770 O O . HIS A 1 96 ? -16.391 -14.492 -9.93 1 91.5 96 HIS A O 1
ATOM 776 N N . HIS A 1 97 ? -16.828 -14.031 -7.785 1 93.88 97 HIS A N 1
ATOM 777 C CA . HIS A 1 97 ? -15.656 -14.719 -7.273 1 93.88 97 HIS A CA 1
ATOM 778 C C . HIS A 1 97 ? -15.773 -16.219 -7.457 1 93.88 97 HIS A C 1
ATOM 780 O O . HIS A 1 97 ? -14.781 -16.906 -7.75 1 93.88 97 HIS A O 1
ATOM 786 N N . ALA A 1 98 ? -16.938 -16.719 -7.305 1 94.62 98 ALA A N 1
ATOM 787 C CA . ALA A 1 98 ? -17.172 -18.156 -7.504 1 94.62 98 ALA A CA 1
ATOM 788 C C . ALA A 1 98 ? -16.922 -18.547 -8.953 1 94.62 98 ALA A C 1
ATOM 790 O O . ALA A 1 98 ? -16.328 -19.594 -9.219 1 94.62 98 ALA A O 1
ATOM 791 N N . VAL A 1 99 ? -17.359 -17.703 -9.82 1 93.31 99 VAL A N 1
ATOM 792 C CA . VAL A 1 99 ? -17.141 -17.969 -11.234 1 93.31 99 VAL A CA 1
ATOM 793 C C . VAL A 1 99 ? -15.641 -17.953 -11.531 1 93.31 99 VAL A C 1
ATOM 795 O O . VAL A 1 99 ? -15.133 -18.797 -12.273 1 93.31 99 VAL A O 1
ATOM 798 N N . ALA A 1 100 ? -14.93 -16.969 -10.977 1 92.81 100 ALA A N 1
ATOM 799 C CA . ALA A 1 100 ? -13.484 -16.906 -11.156 1 92.81 100 ALA A CA 1
ATOM 800 C C . ALA A 1 100 ? -12.812 -18.188 -10.664 1 92.81 100 ALA A C 1
ATOM 802 O O . ALA A 1 100 ? -11.93 -18.719 -11.336 1 92.81 100 ALA A O 1
ATOM 803 N N . SER A 1 101 ? -13.234 -18.656 -9.523 1 91.44 101 SER A N 1
ATOM 804 C CA . SER A 1 101 ? -12.688 -19.906 -8.977 1 91.44 101 SER A CA 1
ATOM 805 C C . SER A 1 101 ? -13.016 -21.094 -9.867 1 91.44 101 SER A C 1
ATOM 807 O O . SER A 1 101 ? -12.172 -21.953 -10.094 1 91.44 101 SER A O 1
ATOM 809 N N . PHE A 1 102 ? -14.242 -21.125 -10.398 1 91.12 102 PHE A N 1
ATOM 810 C CA . PHE A 1 102 ? -14.656 -22.172 -11.328 1 91.12 102 PHE A CA 1
ATOM 811 C C . PHE A 1 102 ? -13.758 -22.188 -12.562 1 91.12 102 PHE A C 1
ATOM 813 O O . PHE A 1 102 ? -13.297 -23.25 -12.984 1 91.12 102 PHE A O 1
ATOM 820 N N . LEU A 1 103 ? -13.508 -21.031 -13.062 1 90.94 103 LEU A N 1
ATOM 821 C CA . LEU A 1 103 ? -12.641 -20.922 -14.219 1 90.94 103 LEU A CA 1
ATOM 822 C C . LEU A 1 103 ? -11.242 -21.438 -13.906 1 90.94 103 LEU A C 1
ATOM 824 O O . LEU A 1 103 ? -10.625 -22.125 -14.727 1 90.94 103 LEU A O 1
ATOM 828 N N . PHE A 1 104 ? -10.766 -21.125 -12.789 1 89.31 104 PHE A N 1
ATOM 829 C CA . PHE A 1 104 ? -9.438 -21.547 -12.352 1 89.31 104 PHE A CA 1
ATOM 830 C C . PHE A 1 104 ? -9.336 -23.062 -12.305 1 89.31 104 PHE A C 1
ATOM 832 O O . PHE A 1 104 ? -8.367 -23.641 -12.805 1 89.31 104 PHE A O 1
ATOM 839 N N . PHE A 1 105 ? -10.312 -23.734 -11.828 1 87.5 105 PHE A N 1
ATOM 840 C CA . PHE A 1 105 ? -10.273 -25.188 -11.695 1 87.5 105 PHE A CA 1
ATOM 841 C C . PHE A 1 105 ? -10.492 -25.859 -13.039 1 87.5 105 PHE A C 1
ATOM 843 O O . PHE A 1 105 ? -10.023 -26.984 -13.266 1 87.5 105 PHE A O 1
ATOM 850 N N . GLN A 1 106 ? -11.18 -25.078 -13.977 1 86.06 106 GLN A N 1
ATOM 851 C CA . GLN A 1 106 ? -11.414 -25.625 -15.305 1 86.06 106 GLN A CA 1
ATOM 852 C C . GLN A 1 106 ? -10.242 -25.344 -16.234 1 86.06 106 GLN A C 1
ATOM 854 O O . GLN A 1 106 ? -10.242 -25.766 -17.391 1 86.06 106 GLN A O 1
ATOM 859 N N . SER A 1 107 ? -9.242 -24.641 -15.797 1 85.62 107 SER A N 1
ATOM 860 C CA . SER A 1 107 ? -8.172 -24.172 -16.672 1 85.62 107 SER A CA 1
ATOM 861 C C . SER A 1 107 ? -7.152 -25.281 -16.938 1 85.62 107 SER A C 1
ATOM 863 O O . SER A 1 107 ? -6.113 -25.047 -17.547 1 85.62 107 SER A O 1
ATOM 865 N N . LYS A 1 108 ? -7.52 -26.469 -16.703 1 78.31 108 LYS A N 1
ATOM 866 C CA . LYS A 1 108 ? -6.578 -27.562 -16.922 1 78.31 108 LYS A CA 1
ATOM 867 C C . LYS A 1 108 ? -6.152 -27.609 -18.391 1 78.31 108 LYS A C 1
ATOM 869 O O . LYS A 1 108 ? -7 -27.672 -19.281 1 78.31 108 LYS A O 1
ATOM 874 N N . GLY A 1 109 ? -4.98 -27.328 -18.719 1 76.69 109 GLY A N 1
ATOM 875 C CA . GLY A 1 109 ? -4.43 -27.516 -20.047 1 76.69 109 GLY A CA 1
ATOM 876 C C . GLY A 1 109 ? -4.422 -26.234 -20.875 1 76.69 109 GLY A C 1
ATOM 877 O O . GLY A 1 109 ? -4.039 -26.25 -22.047 1 76.69 109 GLY A O 1
ATOM 878 N N . SER A 1 110 ? -5.129 -25.219 -20.406 1 85.44 110 SER A N 1
ATOM 879 C CA . SER A 1 110 ? -5.133 -23.969 -21.156 1 85.44 110 SER A CA 1
ATOM 880 C C . SER A 1 110 ? -4.555 -22.812 -20.344 1 85.44 110 SER A C 1
ATOM 882 O O . SER A 1 110 ? -5.141 -22.422 -19.328 1 85.44 110 SER A O 1
ATOM 884 N N . LEU A 1 111 ? -3.504 -22.266 -20.812 1 87.88 111 LEU A N 1
ATOM 885 C CA . LEU A 1 111 ? -2.893 -21.109 -20.156 1 87.88 111 LEU A CA 1
ATOM 886 C C . LEU A 1 111 ? -3.77 -19.875 -20.297 1 87.88 111 LEU A C 1
ATOM 888 O O . LEU A 1 111 ? -3.771 -19 -19.438 1 87.88 111 LEU A O 1
ATOM 892 N N . GLY A 1 112 ? -4.473 -19.859 -21.406 1 88.75 112 GLY A N 1
ATOM 893 C CA . GLY A 1 112 ? -5.359 -18.734 -21.641 1 88.75 112 GLY A CA 1
ATOM 894 C C . GLY A 1 112 ? -6.512 -18.656 -20.656 1 88.75 112 GLY A C 1
ATOM 895 O O . GLY A 1 112 ? -6.836 -17.594 -20.141 1 88.75 112 GLY A O 1
ATOM 896 N N . ILE A 1 113 ? -7.074 -19.797 -20.391 1 89.31 113 ILE A N 1
ATOM 897 C CA . ILE A 1 113 ? -8.172 -19.844 -19.438 1 89.31 113 ILE A CA 1
ATOM 898 C C . ILE A 1 113 ? -7.648 -19.562 -18.031 1 89.31 113 ILE A C 1
ATOM 900 O O . ILE A 1 113 ? -8.328 -18.922 -17.219 1 89.31 113 ILE A O 1
ATOM 904 N N . MET A 1 114 ? -6.473 -19.984 -17.734 1 90.06 114 MET A N 1
ATOM 905 C CA . MET A 1 114 ? -5.848 -19.656 -16.453 1 90.06 114 MET A CA 1
ATOM 906 C C . MET A 1 114 ? -5.668 -18.156 -16.312 1 90.06 114 MET A C 1
ATOM 908 O O . MET A 1 114 ? -5.992 -17.578 -15.266 1 90.06 114 MET A O 1
ATOM 912 N N . ALA A 1 115 ? -5.18 -17.594 -17.359 1 93 115 ALA A N 1
ATOM 913 C CA . ALA A 1 115 ? -4.984 -16.156 -17.344 1 93 115 ALA A CA 1
ATOM 914 C C . ALA A 1 115 ? -6.316 -15.422 -17.203 1 93 115 ALA A C 1
ATOM 916 O O . ALA A 1 115 ? -6.414 -14.445 -16.453 1 93 115 ALA A O 1
ATOM 917 N N . LEU A 1 116 ? -7.277 -15.93 -17.891 1 91.88 116 LEU A N 1
ATOM 918 C CA . LEU A 1 116 ? -8.602 -15.336 -17.797 1 91.88 116 LEU A CA 1
ATOM 919 C C . LEU A 1 116 ? -9.148 -15.461 -16.375 1 91.88 116 LEU A C 1
ATOM 921 O O . LEU A 1 116 ? -9.758 -14.523 -15.852 1 91.88 116 LEU A O 1
ATOM 925 N N . SER A 1 117 ? -8.977 -16.578 -15.758 1 92 117 SER A N 1
ATOM 926 C CA . SER A 1 117 ? -9.438 -16.75 -14.383 1 92 117 SER A CA 1
ATOM 927 C C . SER A 1 117 ? -8.797 -15.75 -13.445 1 92 117 SER A C 1
ATOM 929 O O . SER A 1 117 ? -9.445 -15.234 -12.531 1 92 117 SER A O 1
ATOM 931 N N . HIS A 1 118 ? -7.484 -15.445 -13.664 1 91.25 118 HIS A N 1
ATOM 932 C CA . HIS A 1 118 ? -6.797 -14.438 -12.867 1 91.25 118 HIS A CA 1
ATOM 933 C C . HIS A 1 118 ? -7.438 -13.062 -13.047 1 91.25 118 HIS A C 1
ATOM 935 O O . HIS A 1 118 ? -7.629 -12.328 -12.07 1 91.25 118 HIS A O 1
ATOM 941 N N . LEU A 1 119 ? -7.727 -12.766 -14.219 1 90.38 119 LEU A N 1
ATOM 942 C CA . LEU A 1 119 ? -8.312 -11.469 -14.516 1 90.38 119 LEU A CA 1
ATOM 943 C C . LEU A 1 119 ? -9.703 -11.344 -13.906 1 90.38 119 LEU A C 1
ATOM 945 O O . LEU A 1 119 ? -10.039 -10.312 -13.32 1 90.38 119 LEU A O 1
ATOM 949 N N . VAL A 1 120 ? -10.492 -12.391 -14.07 1 91.31 120 VAL A N 1
ATOM 950 C CA . VAL A 1 120 ? -11.836 -12.383 -13.5 1 91.31 120 VAL A CA 1
ATOM 951 C C . VAL A 1 120 ? -11.742 -12.328 -11.977 1 91.31 120 VAL A C 1
ATOM 953 O O . VAL A 1 120 ? -12.555 -11.664 -11.328 1 91.31 120 VAL A O 1
ATOM 956 N N . PHE A 1 121 ? -10.828 -12.984 -11.406 1 90.75 121 PHE A N 1
ATOM 957 C CA . PHE A 1 121 ? -10.617 -12.945 -9.961 1 90.75 121 PHE A CA 1
ATOM 958 C C . PHE A 1 121 ? -10.297 -11.531 -9.5 1 90.75 121 PHE A C 1
ATOM 960 O O . PHE A 1 121 ? -10.805 -11.07 -8.477 1 90.75 121 PHE A O 1
ATOM 967 N N . PHE A 1 122 ? -9.477 -10.938 -10.219 1 87.75 122 PHE A N 1
ATOM 968 C CA . PHE A 1 122 ? -9.133 -9.562 -9.891 1 87.75 122 PHE A CA 1
ATOM 969 C C . PHE A 1 122 ? -10.352 -8.648 -10.008 1 87.75 122 PHE A C 1
ATOM 971 O O . PHE A 1 122 ? -10.578 -7.793 -9.148 1 87.75 122 PHE A O 1
ATOM 978 N N . ASP A 1 123 ? -10.977 -8.781 -11.062 1 86.5 123 ASP A N 1
ATOM 979 C CA . ASP A 1 123 ? -12.195 -8.008 -11.266 1 86.5 123 ASP A CA 1
ATOM 980 C C . ASP A 1 123 ? -13.188 -8.227 -10.125 1 86.5 123 ASP A C 1
ATOM 982 O O . ASP A 1 123 ? -13.734 -7.266 -9.578 1 86.5 123 ASP A O 1
ATOM 986 N N . ALA A 1 124 ? -13.391 -9.445 -9.789 1 89.12 124 ALA A N 1
ATOM 987 C CA . ALA A 1 124 ? -14.289 -9.781 -8.688 1 89.12 124 ALA A CA 1
ATOM 988 C C . ALA A 1 124 ? -13.781 -9.203 -7.371 1 89.12 124 ALA A C 1
ATOM 990 O O . ALA A 1 124 ? -14.57 -8.75 -6.539 1 89.12 124 ALA A O 1
ATOM 991 N N . GLY A 1 125 ? -12.516 -9.258 -7.152 1 87.69 125 GLY A N 1
ATOM 992 C CA . GLY A 1 125 ? -11.922 -8.688 -5.961 1 87.69 125 GLY A CA 1
ATOM 993 C C . GLY A 1 125 ? -12.102 -7.18 -5.871 1 87.69 125 GLY A C 1
ATOM 994 O O . GLY A 1 125 ? -12.367 -6.645 -4.793 1 87.69 125 GLY A O 1
ATOM 995 N N . SER A 1 126 ? -11.875 -6.57 -6.98 1 84 126 SER A N 1
ATOM 996 C CA . SER A 1 126 ? -12.07 -5.125 -7.012 1 84 126 SER A CA 1
ATOM 997 C C . SER A 1 126 ? -13.516 -4.758 -6.703 1 84 126 SER A C 1
ATOM 999 O O . SER A 1 126 ? -13.781 -3.76 -6.031 1 84 126 SER A O 1
ATOM 1001 N N . ALA A 1 127 ? -14.43 -5.527 -7.215 1 84.62 127 ALA A N 1
ATOM 1002 C CA . ALA A 1 127 ? -15.844 -5.316 -6.91 1 84.62 127 ALA A CA 1
ATOM 1003 C C . ALA A 1 127 ? -16.125 -5.504 -5.422 1 84.62 127 ALA A C 1
ATOM 1005 O O . ALA A 1 127 ? -16.859 -4.723 -4.816 1 84.62 127 ALA A O 1
ATOM 1006 N N . LEU A 1 128 ? -15.547 -6.465 -4.871 1 87.94 128 LEU A N 1
ATOM 1007 C CA . LEU A 1 128 ? -15.734 -6.73 -3.449 1 87.94 128 LEU A CA 1
ATOM 1008 C C . LEU A 1 128 ? -15.195 -5.578 -2.605 1 87.94 128 LEU A C 1
ATOM 1010 O O . LEU A 1 128 ? -15.805 -5.199 -1.604 1 87.94 128 LEU A O 1
ATOM 1014 N N . ILE A 1 129 ? -14.125 -5.062 -3 1 84.19 129 ILE A N 1
ATOM 1015 C CA . ILE A 1 129 ? -13.531 -3.932 -2.285 1 84.19 129 ILE A CA 1
ATOM 1016 C C . ILE A 1 129 ? -14.453 -2.719 -2.395 1 84.19 129 ILE A C 1
ATOM 1018 O O . ILE A 1 129 ? -14.625 -1.973 -1.427 1 84.19 129 ILE A O 1
ATOM 1022 N N . CYS A 1 130 ? -14.969 -2.5 -3.561 1 80.19 130 CYS A N 1
ATOM 1023 C CA . CYS A 1 130 ? -15.906 -1.396 -3.738 1 80.19 130 CYS A CA 1
ATOM 1024 C C . CYS A 1 130 ? -17.094 -1.538 -2.799 1 80.19 130 CYS A C 1
ATOM 1026 O O . CYS A 1 130 ? -17.547 -0.556 -2.201 1 80.19 130 CYS A O 1
ATOM 1028 N N . VAL A 1 131 ? -17.609 -2.713 -2.682 1 86.5 131 VAL A N 1
ATOM 1029 C CA . VAL A 1 131 ? -18.734 -2.955 -1.777 1 86.5 131 VAL A CA 1
ATOM 1030 C C . VAL A 1 131 ? -18.297 -2.693 -0.337 1 86.5 131 VAL A C 1
ATOM 1032 O O . VAL A 1 131 ? -19.031 -2.074 0.436 1 86.5 131 VAL A O 1
ATOM 1035 N N . ALA A 1 132 ? -17.156 -3.141 0.006 1 88.06 132 ALA A N 1
ATOM 1036 C CA . ALA A 1 132 ? -16.641 -2.943 1.36 1 88.06 132 ALA A CA 1
ATOM 1037 C C . ALA A 1 132 ? -16.516 -1.458 1.691 1 88.06 132 ALA A C 1
ATOM 1039 O O . ALA A 1 132 ? -16.922 -1.024 2.775 1 88.06 132 ALA A O 1
ATOM 1040 N N . VAL A 1 133 ? -16.031 -0.734 0.781 1 83.06 133 VAL A N 1
ATOM 1041 C CA . VAL A 1 133 ? -15.867 0.704 0.974 1 83.06 133 VAL A CA 1
ATOM 1042 C C . VAL A 1 133 ? -17.25 1.354 1.12 1 83.06 133 VAL A C 1
ATOM 1044 O O . VAL A 1 133 ? -17.438 2.238 1.96 1 83.06 133 VAL A O 1
ATOM 1047 N N . ASP A 1 134 ? -18.141 0.9 0.337 1 84.12 134 ASP A N 1
ATOM 1048 C CA . ASP A 1 134 ? -19.484 1.443 0.393 1 84.12 134 ASP A CA 1
ATOM 1049 C C . ASP A 1 134 ? -20.141 1.144 1.738 1 84.12 134 ASP A C 1
ATOM 1051 O O . ASP A 1 134 ? -20.781 2.014 2.328 1 84.12 134 ASP A O 1
ATOM 1055 N N . VAL A 1 135 ? -20.047 0.027 2.176 1 88.81 135 VAL A N 1
ATOM 1056 C CA . VAL A 1 135 ? -20.641 -0.386 3.441 1 88.81 135 VAL A CA 1
ATOM 1057 C C . VAL A 1 135 ? -19.984 0.359 4.594 1 88.81 135 VAL A C 1
ATOM 1059 O O . VAL A 1 135 ? -20.656 0.82 5.52 1 88.81 135 VAL A O 1
ATOM 1062 N N . LEU A 1 136 ? -18.688 0.481 4.559 1 87.81 136 LEU A N 1
ATOM 1063 C CA . LEU A 1 136 ? -17.969 1.172 5.625 1 87.81 136 LEU A CA 1
ATOM 1064 C C . LEU A 1 136 ? -18.281 2.664 5.613 1 87.81 136 LEU A C 1
ATOM 1066 O O . LEU A 1 136 ? -18.141 3.34 6.637 1 87.81 136 LEU A O 1
ATOM 1070 N N . GLY A 1 137 ? -18.656 3.098 4.492 1 85.56 137 GLY A N 1
ATOM 1071 C CA . GLY A 1 137 ? -19.078 4.484 4.371 1 85.56 137 GLY A CA 1
ATOM 1072 C C . GLY A 1 137 ? -20.328 4.797 5.164 1 85.56 137 GLY A C 1
ATOM 1073 O O . GLY A 1 137 ? -20.625 5.965 5.426 1 85.56 137 GLY A O 1
ATOM 1074 N N . ASN A 1 138 ? -21.031 3.738 5.578 1 88.12 138 ASN A N 1
ATOM 1075 C CA . ASN A 1 138 ? -22.234 3.922 6.371 1 88.12 138 ASN A CA 1
ATOM 1076 C C . ASN A 1 138 ? -21.906 4.348 7.797 1 88.12 138 ASN A C 1
ATOM 1078 O O . ASN A 1 138 ? -22.797 4.805 8.531 1 88.12 138 ASN A O 1
ATOM 1082 N N . PHE A 1 139 ? -20.688 4.246 8.18 1 90.44 139 PHE A N 1
ATOM 1083 C CA . PHE A 1 139 ? -20.297 4.516 9.562 1 90.44 139 PHE A CA 1
ATOM 1084 C C . PHE A 1 139 ? -19.594 5.863 9.68 1 90.44 139 PHE A C 1
ATOM 1086 O O . PHE A 1 139 ? -18.828 6.25 8.789 1 90.44 139 PHE A O 1
ATOM 1093 N N . GLU A 1 140 ? -19.766 6.48 10.805 1 87 140 GLU A N 1
ATOM 1094 C CA . GLU A 1 140 ? -19.234 7.82 11.047 1 87 140 GLU A CA 1
ATOM 1095 C C . GLU A 1 140 ? -17.703 7.809 11.062 1 87 140 GLU A C 1
ATOM 1097 O O . GLU A 1 140 ? -17.062 8.797 10.68 1 87 140 GLU A O 1
ATOM 1102 N N . VAL A 1 141 ? -17.188 6.742 11.453 1 87.44 141 VAL A N 1
ATOM 1103 C CA . VAL A 1 141 ? -15.734 6.656 11.602 1 87.44 141 VAL A CA 1
ATOM 1104 C C . VAL A 1 141 ? -15.062 6.777 10.234 1 87.44 141 VAL A C 1
ATOM 1106 O O . VAL A 1 141 ? -13.875 7.09 10.148 1 87.44 141 VAL A O 1
ATOM 1109 N N . TRP A 1 142 ? -15.852 6.504 9.211 1 86.88 142 TRP A N 1
ATOM 1110 C CA . TRP A 1 142 ? -15.281 6.535 7.867 1 86.88 142 TRP A CA 1
ATOM 1111 C C . TRP A 1 142 ? -14.945 7.965 7.453 1 86.88 142 TRP A C 1
ATOM 1113 O O . TRP A 1 142 ? -13.914 8.203 6.82 1 86.88 142 TRP A O 1
ATOM 1123 N N . ARG A 1 143 ? -15.664 8.969 7.918 1 83.94 143 ARG A N 1
ATOM 1124 C CA . ARG A 1 143 ? -15.508 10.328 7.402 1 83.94 143 ARG A CA 1
ATOM 1125 C C . ARG A 1 143 ? -15.156 11.297 8.523 1 83.94 143 ARG A C 1
ATOM 1127 O O . ARG A 1 143 ? -14.547 12.344 8.281 1 83.94 143 ARG A O 1
ATOM 1134 N N . ARG A 1 144 ? -15.492 10.906 9.648 1 85.31 144 ARG A N 1
ATOM 1135 C CA . ARG A 1 144 ? -15.305 11.836 10.75 1 85.31 144 ARG A CA 1
ATOM 1136 C C . ARG A 1 144 ? -13.906 11.719 11.352 1 85.31 144 ARG A C 1
ATOM 1138 O O . ARG A 1 144 ? -13.391 10.609 11.5 1 85.31 144 ARG A O 1
ATOM 1145 N N . SER A 1 145 ? -13.398 12.812 11.703 1 81.75 145 SER A N 1
ATOM 1146 C CA . SER A 1 145 ? -12.055 12.883 12.266 1 81.75 145 SER A CA 1
ATOM 1147 C C . SER A 1 145 ? -12.062 12.562 13.758 1 81.75 145 SER A C 1
ATOM 1149 O O . SER A 1 145 ? -13.039 12.852 14.453 1 81.75 145 SER A O 1
ATOM 1151 N N . SER A 1 146 ? -11.109 11.875 14.211 1 81.38 146 SER A N 1
ATOM 1152 C CA . SER A 1 146 ? -10.812 11.617 15.617 1 81.38 146 SER A CA 1
ATOM 1153 C C . SER A 1 146 ? -9.328 11.789 15.906 1 81.38 146 SER A C 1
ATOM 1155 O O . SER A 1 146 ? -8.531 12.039 15 1 81.38 146 SER A O 1
ATOM 1157 N N . ILE A 1 147 ? -9 11.812 17.109 1 76.25 147 ILE A N 1
ATOM 1158 C CA . ILE A 1 147 ? -7.594 11.961 17.484 1 76.25 147 ILE A CA 1
ATOM 1159 C C . ILE A 1 147 ? -6.793 10.773 16.953 1 76.25 147 ILE A C 1
ATOM 1161 O O . ILE A 1 147 ? -5.695 10.945 16.422 1 76.25 147 ILE A O 1
ATOM 1165 N N . ARG A 1 148 ? -7.391 9.609 17.078 1 78.31 148 ARG A N 1
ATOM 1166 C CA . ARG A 1 148 ? -6.711 8.398 16.625 1 78.31 148 ARG A CA 1
ATOM 1167 C C . ARG A 1 148 ? -6.633 8.367 15.094 1 78.31 148 ARG A C 1
ATOM 1169 O O . ARG A 1 148 ? -5.629 7.934 14.531 1 78.31 148 ARG A O 1
ATOM 1176 N N . HIS A 1 149 ? -7.723 8.742 14.516 1 84.38 149 HIS A N 1
ATOM 1177 C CA . HIS A 1 149 ? -7.816 8.805 13.062 1 84.38 149 HIS A CA 1
ATOM 1178 C C . HIS A 1 149 ? -8.172 10.203 12.594 1 84.38 149 HIS A C 1
ATOM 1180 O O . HIS A 1 149 ? -9.336 10.477 12.266 1 84.38 149 HIS A O 1
ATOM 1186 N N . PRO A 1 150 ? -7.129 10.961 12.492 1 82.81 150 PRO A N 1
ATOM 1187 C CA . PRO A 1 150 ? -7.383 12.375 12.227 1 82.81 150 PRO A CA 1
ATOM 1188 C C . PRO A 1 150 ? -8.062 12.609 10.883 1 82.81 150 PRO A C 1
ATOM 1190 O O . PRO A 1 150 ? -8.695 13.648 10.68 1 82.81 150 PRO A O 1
ATOM 1193 N N . PHE A 1 151 ? -7.926 11.656 9.977 1 83.12 151 PHE A N 1
ATOM 1194 C CA . PHE A 1 151 ? -8.531 11.859 8.664 1 83.12 151 PHE A CA 1
ATOM 1195 C C . PHE A 1 151 ? -9.602 10.812 8.398 1 83.12 151 PHE A C 1
ATOM 1197 O O . PHE A 1 151 ? -9.953 10.562 7.242 1 83.12 151 PHE A O 1
ATOM 1204 N N . GLY A 1 152 ? -10.078 10.25 9.508 1 81.94 152 GLY A N 1
ATOM 1205 C CA . GLY A 1 152 ? -11.008 9.148 9.297 1 81.94 152 GLY A CA 1
ATOM 1206 C C . GLY A 1 152 ? -10.359 7.945 8.641 1 81.94 152 GLY A C 1
ATOM 1207 O O . GLY A 1 152 ? -9.133 7.836 8.594 1 81.94 152 GLY A O 1
ATOM 1208 N N . LEU A 1 153 ? -11.312 7.086 8.117 1 87.25 153 LEU A N 1
ATOM 1209 C CA . LEU A 1 153 ? -10.797 5.855 7.527 1 87.25 153 LEU A CA 1
ATOM 1210 C C . LEU A 1 153 ? -10.953 5.871 6.012 1 87.25 153 LEU A C 1
ATOM 1212 O O . LEU A 1 153 ? -10.797 4.84 5.355 1 87.25 153 LEU A O 1
ATOM 1216 N N . GLU A 1 154 ? -11.18 6.984 5.445 1 86.19 154 GLU A N 1
ATOM 1217 C CA . GLU A 1 154 ? -11.406 7.094 4.008 1 86.19 154 GLU A CA 1
ATOM 1218 C C . GLU A 1 154 ? -10.148 6.746 3.223 1 86.19 154 GLU A C 1
ATOM 1220 O O . GLU A 1 154 ? -10.227 6.266 2.092 1 86.19 154 GLU A O 1
ATOM 1225 N N . ARG A 1 155 ? -9.031 7.023 3.855 1 89.56 155 ARG A N 1
ATOM 1226 C CA . ARG A 1 155 ? -7.758 6.727 3.207 1 89.56 155 ARG A CA 1
ATOM 1227 C C . ARG A 1 155 ? -7.594 5.227 2.99 1 89.56 155 ARG A C 1
ATOM 1229 O O . ARG A 1 155 ? -6.754 4.801 2.193 1 89.56 155 ARG A O 1
ATOM 1236 N N . ALA A 1 156 ? -8.359 4.445 3.639 1 89.94 156 ALA A N 1
ATOM 1237 C CA . ALA A 1 156 ? -8.336 2.996 3.467 1 89.94 156 ALA A CA 1
ATOM 1238 C C . ALA A 1 156 ? -8.68 2.607 2.031 1 89.94 156 ALA A C 1
ATOM 1240 O O . ALA A 1 156 ? -8.25 1.559 1.545 1 89.94 156 ALA A O 1
ATOM 1241 N N . GLU A 1 157 ? -9.422 3.48 1.432 1 86.56 157 GLU A N 1
ATOM 1242 C CA . GLU A 1 157 ? -9.75 3.219 0.033 1 86.56 157 GLU A CA 1
ATOM 1243 C C . GLU A 1 157 ? -8.5 3.271 -0.842 1 86.56 157 GLU A C 1
ATOM 1245 O O . GLU A 1 157 ? -8.344 2.463 -1.761 1 86.56 157 GLU A O 1
ATOM 1250 N N . VAL A 1 158 ? -7.684 4.223 -0.614 1 88 158 VAL A N 1
ATOM 1251 C CA . VAL A 1 158 ? -6.434 4.359 -1.354 1 88 158 VAL A CA 1
ATOM 1252 C C . VAL A 1 158 ? -5.531 3.162 -1.068 1 88 158 VAL A C 1
ATOM 1254 O O . VAL A 1 158 ? -4.914 2.609 -1.982 1 88 158 VAL A O 1
ATOM 1257 N N . ILE A 1 159 ? -5.453 2.723 0.15 1 91.44 159 ILE A N 1
ATOM 1258 C CA . ILE A 1 159 ? -4.641 1.584 0.564 1 91.44 159 ILE A CA 1
ATOM 1259 C C . ILE A 1 159 ? -5.148 0.313 -0.112 1 91.44 159 ILE A C 1
ATOM 1261 O O . ILE A 1 159 ? -4.359 -0.48 -0.631 1 91.44 159 ILE A O 1
ATOM 1265 N N . ALA A 1 160 ? -6.445 0.146 -0.125 1 89.75 160 ALA A N 1
ATOM 1266 C CA . ALA A 1 160 ? -7.051 -1.011 -0.781 1 89.75 160 ALA A CA 1
ATOM 1267 C C . ALA A 1 160 ? -6.758 -1.005 -2.279 1 89.75 160 ALA A C 1
ATOM 1269 O O . ALA A 1 160 ? -6.5 -2.055 -2.871 1 89.75 160 ALA A O 1
ATOM 1270 N N . GLY A 1 161 ? -6.918 0.169 -2.85 1 86.31 161 GLY A N 1
ATOM 1271 C CA . GLY A 1 161 ? -6.57 0.289 -4.254 1 86.31 161 GLY A CA 1
ATOM 1272 C C . GLY A 1 161 ? -5.129 -0.093 -4.547 1 86.31 161 GLY A C 1
ATOM 1273 O O . GLY A 1 161 ? -4.852 -0.78 -5.531 1 86.31 161 GLY A O 1
ATOM 1274 N N . PHE A 1 162 ? -4.23 0.345 -3.758 1 91.31 162 PHE A N 1
ATOM 1275 C CA . PHE A 1 162 ? -2.822 0.001 -3.912 1 91.31 162 PHE A CA 1
ATOM 1276 C C . PHE A 1 162 ? -2.611 -1.5 -3.752 1 91.31 162 PHE A C 1
ATOM 1278 O O . PHE A 1 162 ? -1.881 -2.115 -4.531 1 91.31 162 PHE A O 1
ATOM 1285 N N . ALA A 1 163 ? -3.186 -2.064 -2.729 1 92.12 163 ALA A N 1
ATOM 1286 C CA . ALA A 1 163 ? -3.098 -3.508 -2.521 1 92.12 163 ALA A CA 1
ATOM 1287 C C . ALA A 1 163 ? -3.572 -4.27 -3.756 1 92.12 163 ALA A C 1
ATOM 1289 O O . ALA A 1 163 ? -2.939 -5.242 -4.172 1 92.12 163 ALA A O 1
ATOM 1290 N N . MET A 1 164 ? -4.621 -3.863 -4.301 1 89.19 164 MET A N 1
ATOM 1291 C CA . MET A 1 164 ? -5.164 -4.504 -5.492 1 89.19 164 MET A CA 1
ATOM 1292 C C . MET A 1 164 ? -4.188 -4.395 -6.66 1 89.19 164 MET A C 1
ATOM 1294 O O . MET A 1 164 ? -4.051 -5.328 -7.453 1 89.19 164 MET A O 1
ATOM 1298 N N . SER A 1 165 ? -3.633 -3.242 -6.762 1 90.56 165 SER A N 1
ATOM 1299 C CA . SER A 1 165 ? -2.668 -3.068 -7.844 1 90.56 165 SER A CA 1
ATOM 1300 C C . SER A 1 165 ? -1.482 -4.016 -7.684 1 90.56 165 SER A C 1
ATOM 1302 O O . SER A 1 165 ? -0.986 -4.566 -8.664 1 90.56 165 SER A O 1
ATOM 1304 N N . ILE A 1 166 ? -1.04 -4.156 -6.473 1 92 166 ILE A N 1
ATOM 1305 C CA . ILE A 1 166 ? 0.054 -5.086 -6.211 1 92 166 ILE A CA 1
ATOM 1306 C C . ILE A 1 166 ? -0.386 -6.508 -6.539 1 92 166 ILE A C 1
ATOM 1308 O O . ILE A 1 166 ? 0.378 -7.281 -7.121 1 92 166 ILE A O 1
ATOM 1312 N N . PHE A 1 167 ? -1.565 -6.758 -6.16 1 89.75 167 PHE A N 1
ATOM 1313 C CA . PHE A 1 167 ? -2.127 -8.062 -6.492 1 89.75 167 PHE A CA 1
ATOM 1314 C C . PHE A 1 167 ? -2.141 -8.281 -8 1 89.75 167 PHE A C 1
ATOM 1316 O O . PHE A 1 167 ? -1.829 -9.375 -8.477 1 89.75 167 PHE A O 1
ATOM 1323 N N . LEU A 1 168 ? -2.543 -7.293 -8.664 1 90.06 168 LEU A N 1
ATOM 1324 C CA . LEU A 1 168 ? -2.586 -7.367 -10.125 1 90.06 168 LEU A CA 1
ATOM 1325 C C . LEU A 1 168 ? -1.195 -7.609 -10.695 1 90.06 168 LEU A C 1
ATOM 1327 O O . LEU A 1 168 ? -1.022 -8.453 -11.578 1 90.06 168 LEU A O 1
ATOM 1331 N N . LEU A 1 169 ? -0.209 -6.941 -10.234 1 92.06 169 LEU A N 1
ATOM 1332 C CA . LEU A 1 169 ? 1.171 -7.117 -10.68 1 92.06 169 LEU A CA 1
ATOM 1333 C C . LEU A 1 169 ? 1.657 -8.531 -10.398 1 92.06 169 LEU A C 1
ATOM 1335 O O . LEU A 1 169 ? 2.246 -9.18 -11.266 1 92.06 169 LEU A O 1
ATOM 1339 N N . PHE A 1 170 ? 1.338 -8.984 -9.32 1 89.38 170 PHE A N 1
ATOM 1340 C CA . PHE A 1 170 ? 1.747 -10.336 -8.938 1 89.38 170 PHE A CA 1
ATOM 1341 C C . PHE A 1 170 ? 1.05 -11.375 -9.805 1 89.38 170 PHE A C 1
ATOM 1343 O O . PHE A 1 170 ? 1.643 -12.398 -10.156 1 89.38 170 PHE A O 1
ATOM 1350 N N . GLY A 1 171 ? -0.194 -11.141 -10.023 1 88.94 171 GLY A N 1
ATOM 1351 C CA . GLY A 1 171 ? -0.889 -12.031 -10.938 1 88.94 171 GLY A CA 1
ATOM 1352 C C . GLY A 1 171 ? -0.21 -12.141 -12.289 1 88.94 171 GLY A C 1
ATOM 1353 O O . GLY A 1 171 ? -0.11 -13.234 -12.852 1 88.94 171 GLY A O 1
ATOM 1354 N N . GLY A 1 172 ? 0.185 -11 -12.797 1 91 172 GLY A N 1
ATOM 1355 C CA . GLY A 1 172 ? 0.943 -11.016 -14.039 1 91 172 GLY A CA 1
ATOM 1356 C C . GLY A 1 172 ? 2.225 -11.82 -13.945 1 91 172 GLY A C 1
ATOM 1357 O O . GLY A 1 172 ? 2.537 -12.609 -14.836 1 91 172 GLY A O 1
ATOM 1358 N N . PHE A 1 173 ? 2.963 -11.68 -12.883 1 89.19 173 PHE A N 1
ATOM 1359 C CA . PHE A 1 173 ? 4.195 -12.43 -12.672 1 89.19 173 PHE A CA 1
ATOM 1360 C C . PHE A 1 173 ? 3.912 -13.922 -12.57 1 89.19 173 PHE A C 1
ATOM 1362 O O . PHE A 1 173 ? 4.676 -14.734 -13.086 1 89.19 173 PHE A O 1
ATOM 1369 N N . ASP A 1 174 ? 2.869 -14.227 -11.859 1 88.31 174 ASP A N 1
ATOM 1370 C CA . ASP A 1 174 ? 2.467 -15.625 -11.711 1 88.31 174 ASP A CA 1
ATOM 1371 C C . ASP A 1 174 ? 2.205 -16.266 -13.078 1 88.31 174 ASP A C 1
ATOM 1373 O O . ASP A 1 174 ? 2.639 -17.391 -13.328 1 88.31 174 ASP A O 1
ATOM 1377 N N . LEU A 1 175 ? 1.538 -15.562 -13.922 1 90.06 175 LEU A N 1
ATOM 1378 C CA . LEU A 1 175 ? 1.229 -16.062 -15.258 1 90.06 175 LEU A CA 1
ATOM 1379 C C . LEU A 1 175 ? 2.502 -16.266 -16.078 1 90.06 175 LEU A C 1
ATOM 1381 O O . LEU A 1 175 ? 2.654 -17.281 -16.75 1 90.06 175 LEU A O 1
ATOM 1385 N N . VAL A 1 176 ? 3.422 -15.359 -15.938 1 89.56 176 VAL A N 1
ATOM 1386 C CA . VAL A 1 176 ? 4.688 -15.461 -16.656 1 89.56 176 VAL A CA 1
ATOM 1387 C C . VAL A 1 176 ? 5.484 -16.656 -16.125 1 89.56 176 VAL A C 1
ATOM 1389 O O . VAL A 1 176 ? 6.047 -17.422 -16.906 1 89.56 176 VAL A O 1
ATOM 1392 N N . SER A 1 177 ? 5.48 -16.812 -14.844 1 85.94 177 SER A N 1
ATOM 1393 C CA . SER A 1 177 ? 6.227 -17.906 -14.242 1 85.94 177 SER A CA 1
ATOM 1394 C C . SER A 1 177 ? 5.652 -19.266 -14.656 1 85.94 177 SER A C 1
ATOM 1396 O O . SER A 1 177 ? 6.402 -20.188 -14.977 1 85.94 177 SER A O 1
ATOM 1398 N N . HIS A 1 178 ? 4.402 -19.344 -14.68 1 81.69 178 HIS A N 1
ATOM 1399 C CA . HIS A 1 178 ? 3.762 -20.594 -15.102 1 81.69 178 HIS A CA 1
ATOM 1400 C C . HIS A 1 178 ? 3.977 -20.844 -16.594 1 81.69 178 HIS A C 1
ATOM 1402 O O . HIS A 1 178 ? 4.191 -21.984 -17.016 1 81.69 178 HIS A O 1
ATOM 1408 N N . GLY A 1 179 ? 3.881 -19.781 -17.312 1 82.94 179 GLY A N 1
ATOM 1409 C CA . GLY A 1 179 ? 4.168 -19.922 -18.734 1 82.94 179 GLY A CA 1
ATOM 1410 C C . GLY A 1 179 ? 5.578 -20.391 -19.016 1 82.94 179 GLY A C 1
ATOM 1411 O O . GLY A 1 179 ? 5.789 -21.266 -19.859 1 82.94 179 GLY A O 1
ATOM 1412 N N . LEU A 1 180 ? 6.473 -19.891 -18.234 1 83 180 LEU A N 1
ATOM 1413 C CA . LEU A 1 180 ? 7.867 -20.297 -18.391 1 83 180 LEU A CA 1
ATOM 1414 C C . LEU A 1 180 ? 8.078 -21.734 -17.938 1 83 180 LEU A C 1
ATOM 1416 O O . LEU A 1 180 ? 8.82 -22.484 -18.578 1 83 180 LEU A O 1
ATOM 1420 N N . LYS A 1 181 ? 7.488 -22.047 -16.906 1 81.81 181 LYS A N 1
ATOM 1421 C CA . LYS A 1 181 ? 7.598 -23.422 -16.406 1 81.81 181 LYS A CA 1
ATOM 1422 C C . LYS A 1 181 ? 7.066 -24.422 -17.422 1 81.81 181 LYS A C 1
ATOM 1424 O O . LYS A 1 181 ? 7.703 -25.453 -17.688 1 81.81 181 LYS A O 1
ATOM 1429 N N . HIS A 1 182 ? 5.953 -24.109 -17.969 1 78.31 182 HIS A N 1
ATOM 1430 C CA . HIS A 1 182 ? 5.363 -24.969 -18.984 1 78.31 182 HIS A CA 1
ATOM 1431 C C . HIS A 1 182 ? 6.262 -25.062 -20.219 1 78.31 182 HIS A C 1
ATOM 1433 O O . HIS A 1 182 ? 6.406 -26.141 -20.812 1 78.31 182 HIS A O 1
ATOM 1439 N N . TRP A 1 183 ? 6.785 -23.969 -20.531 1 78.44 183 TRP A N 1
ATOM 1440 C CA . TRP A 1 183 ? 7.672 -23.922 -21.688 1 78.44 183 TRP A CA 1
ATOM 1441 C C . TRP A 1 183 ? 8.922 -24.75 -21.453 1 78.44 183 TRP A C 1
ATOM 1443 O O . TRP A 1 183 ? 9.352 -25.5 -22.328 1 78.44 183 TRP A O 1
ATOM 1453 N N . LEU A 1 184 ? 9.5 -24.766 -20.297 1 77.75 184 LEU A N 1
ATOM 1454 C CA . LEU A 1 184 ? 10.711 -25.5 -19.953 1 77.75 184 LEU A CA 1
ATOM 1455 C C . LEU A 1 184 ? 10.422 -27 -19.844 1 77.75 184 LEU A C 1
ATOM 1457 O O . LEU A 1 184 ? 11.25 -27.828 -20.234 1 77.75 184 LEU A O 1
ATOM 1461 N N . GLU A 1 185 ? 9.312 -27.281 -19.344 1 74.81 185 GLU A N 1
ATOM 1462 C CA . GLU A 1 185 ? 8.914 -28.688 -19.25 1 74.81 185 GLU A CA 1
ATOM 1463 C C . GLU A 1 185 ? 8.664 -29.297 -20.625 1 74.81 185 GLU A C 1
ATOM 1465 O O . GLU A 1 185 ? 8.898 -30.484 -20.844 1 74.81 185 GLU A O 1
ATOM 1470 N N . SER A 1 186 ? 8.164 -28.484 -21.438 1 72.62 186 SER A N 1
ATOM 1471 C CA . SER A 1 186 ? 7.906 -28.969 -22.797 1 72.62 186 SER A CA 1
ATOM 1472 C C . SER A 1 186 ? 9.203 -29.156 -23.578 1 72.62 186 SER A C 1
ATOM 1474 O O . SER A 1 186 ? 9.305 -30.062 -24.406 1 72.62 186 SER A O 1
ATOM 1476 N N . LYS A 1 187 ? 10.172 -28.469 -23.266 1 67.69 187 LYS A N 1
ATOM 1477 C CA . LYS A 1 187 ? 11.469 -28.594 -23.938 1 67.69 187 LYS A CA 1
ATOM 1478 C C . LYS A 1 187 ? 12.305 -29.703 -23.312 1 67.69 187 LYS A C 1
ATOM 1480 O O . LYS A 1 187 ? 13.062 -30.375 -24.016 1 67.69 187 LYS A O 1
ATOM 1485 N N . GLY A 1 188 ? 12.453 -29.844 -22.031 1 58.47 188 GLY A N 1
ATOM 1486 C CA . GLY A 1 188 ? 13.273 -30.859 -21.375 1 58.47 188 GLY A CA 1
ATOM 1487 C C . GLY A 1 188 ? 12.797 -32.281 -21.625 1 58.47 188 GLY A C 1
ATOM 1488 O O . GLY A 1 188 ? 13.5 -33.25 -21.312 1 58.47 188 GLY A O 1
ATOM 1489 N N . GLY A 1 189 ? 11.531 -32.688 -21.672 1 48.44 189 GLY A N 1
ATOM 1490 C CA . GLY A 1 189 ? 11.172 -34.062 -21.922 1 48.44 189 GLY A CA 1
ATOM 1491 C C . GLY A 1 189 ? 11.555 -34.562 -23.297 1 48.44 189 GLY A C 1
ATOM 1492 O O . GLY A 1 189 ? 10.891 -34.219 -24.281 1 48.44 189 GLY A O 1
ATOM 1493 N N . HIS A 1 190 ? 12.758 -34.75 -23.609 1 39.81 190 HIS A N 1
ATOM 1494 C CA . HIS A 1 190 ? 13.188 -35.656 -24.688 1 39.81 190 HIS A CA 1
ATOM 1495 C C . HIS A 1 190 ? 12.391 -36.938 -24.672 1 39.81 190 HIS A C 1
ATOM 1497 O O . HIS A 1 190 ? 12.641 -37.844 -25.5 1 39.81 190 HIS A O 1
ATOM 1503 N N . GLU A 1 191 ? 12.258 -37.719 -23.562 1 38.28 191 GLU A N 1
ATOM 1504 C CA . GLU A 1 191 ? 11.609 -39 -23.812 1 38.28 191 GLU A CA 1
ATOM 1505 C C . GLU A 1 191 ? 10.336 -38.812 -24.641 1 38.28 191 GLU A C 1
ATOM 1507 O O . GLU A 1 191 ? 9.602 -37.844 -24.453 1 38.28 191 GLU A O 1
ATOM 1512 N N . PRO A 1 192 ? 10.273 -39.625 -25.828 1 36.56 192 PRO A N 1
ATOM 1513 C CA . PRO A 1 192 ? 9.086 -39.656 -26.688 1 36.56 192 PRO A CA 1
ATOM 1514 C C . PRO A 1 192 ? 7.781 -39.594 -25.891 1 36.56 192 PRO A C 1
ATOM 1516 O O . PRO A 1 192 ? 7.43 -40.531 -25.172 1 36.56 192 PRO A O 1
ATOM 1519 N N . HIS A 1 193 ? 7.707 -38.875 -24.828 1 33.91 193 HIS A N 1
ATOM 1520 C CA . HIS A 1 193 ? 6.371 -38.938 -24.25 1 33.91 193 HIS A CA 1
ATOM 1521 C C . HIS A 1 193 ? 5.301 -38.969 -25.328 1 33.91 193 HIS A C 1
ATOM 1523 O O . HIS A 1 193 ? 5.477 -38.375 -26.406 1 33.91 193 HIS A O 1
ATOM 1529 N N . HIS A 1 194 ? 4.684 -40.094 -25.406 1 33 194 HIS A N 1
ATOM 1530 C CA . HIS A 1 194 ? 3.406 -40.219 -26.109 1 33 194 HIS A CA 1
ATOM 1531 C C . HIS A 1 194 ? 2.711 -38.875 -26.219 1 33 194 HIS A C 1
ATOM 1533 O O . HIS A 1 194 ? 2.943 -37.969 -25.406 1 33 194 HIS A O 1
ATOM 1539 N N . ASP A 1 195 ? 2.283 -38.5 -27.344 1 32.88 195 ASP A N 1
ATOM 1540 C CA . ASP A 1 195 ? 1.3 -37.5 -27.719 1 32.88 195 ASP A CA 1
ATOM 1541 C C . ASP A 1 195 ? 0.384 -37.156 -26.531 1 32.88 195 ASP A C 1
ATOM 1543 O O . ASP A 1 195 ? -0.573 -37.906 -26.266 1 32.88 195 ASP A O 1
ATOM 1547 N N . HIS A 1 196 ? 0.816 -37.281 -25.344 1 34.78 196 HIS A N 1
ATOM 1548 C CA . HIS A 1 196 ? -0.249 -36.75 -24.5 1 34.78 196 HIS A CA 1
ATOM 1549 C C . HIS A 1 196 ? -0.967 -35.594 -25.172 1 34.78 196 HIS A C 1
ATOM 1551 O O . HIS A 1 196 ? -0.361 -34.562 -25.438 1 34.78 196 HIS A O 1
ATOM 1557 N N . SER A 1 197 ? -1.635 -35.844 -26.141 1 34.56 197 SER A N 1
ATOM 1558 C CA . SER A 1 197 ? -2.703 -34.969 -26.625 1 34.56 197 SER A CA 1
ATOM 1559 C C . SER A 1 197 ? -3.137 -33.969 -25.547 1 34.56 197 SER A C 1
ATOM 1561 O O . SER A 1 197 ? -3.742 -34.375 -24.547 1 34.56 197 SER A O 1
ATOM 1563 N N . HIS A 1 198 ? -2.246 -33.312 -24.828 1 40.53 198 HIS A N 1
ATOM 1564 C CA . HIS A 1 198 ? -2.775 -32.156 -24.109 1 40.53 198 HIS A CA 1
ATOM 1565 C C . HIS A 1 198 ? -4.141 -31.766 -24.656 1 40.53 198 HIS A C 1
ATOM 1567 O O . HIS A 1 198 ? -4.238 -31.188 -25.75 1 40.53 198 HIS A O 1
ATOM 1573 N N . ASP A 1 199 ? -4.941 -32.688 -24.516 1 44.5 199 ASP A N 1
ATOM 1574 C CA . ASP A 1 199 ? -6.336 -32.438 -24.875 1 44.5 199 ASP A CA 1
ATOM 1575 C C . ASP A 1 199 ? -6.734 -31 -24.625 1 44.5 199 ASP A C 1
ATOM 1577 O O . ASP A 1 199 ? -6.754 -30.531 -23.484 1 44.5 199 ASP A O 1
ATOM 1581 N N . TYR A 1 200 ? -6.133 -30.156 -25.484 1 53 200 TYR A N 1
ATOM 1582 C CA . TYR A 1 200 ? -6.75 -28.828 -25.531 1 53 200 TYR A CA 1
ATOM 1583 C C . TYR A 1 200 ? -8.211 -28.906 -25.109 1 53 200 TYR A C 1
ATOM 1585 O O . TYR A 1 200 ? -8.914 -29.875 -25.422 1 53 200 TYR A O 1
ATOM 1593 N N . VAL A 1 201 ? -8.461 -28.375 -24.047 1 56.69 201 VAL A N 1
ATOM 1594 C CA . VAL A 1 201 ? -9.844 -28.297 -23.594 1 56.69 201 VAL A CA 1
ATOM 1595 C C . VAL A 1 201 ? -10.781 -28.328 -24.781 1 56.69 201 VAL A C 1
ATOM 1597 O O . VAL A 1 201 ? -10.578 -27.609 -25.766 1 56.69 201 VAL A O 1
ATOM 1600 N N . PRO A 1 202 ? -11.539 -29.5 -24.828 1 57.72 202 PRO A N 1
ATOM 1601 C CA . PRO A 1 202 ? -12.508 -29.531 -25.922 1 57.72 202 PRO A CA 1
ATOM 1602 C C . PRO A 1 202 ? -13.156 -28.172 -26.172 1 57.72 202 PRO A C 1
ATOM 1604 O O . PRO A 1 202 ? -13.344 -27.375 -25.234 1 57.72 202 PRO A O 1
ATOM 1607 N N . THR A 1 203 ? -13.203 -27.75 -27.391 1 58.66 203 THR A N 1
ATOM 1608 C CA . THR A 1 203 ? -13.773 -26.5 -27.859 1 58.66 203 THR A CA 1
ATOM 1609 C C . THR A 1 203 ? -15.055 -26.172 -27.094 1 58.66 203 THR A C 1
ATOM 1611 O O . THR A 1 203 ? -15.266 -25.016 -26.688 1 58.66 203 THR A O 1
ATOM 1614 N N . GLY A 1 204 ? -15.875 -27.172 -26.797 1 61.62 204 GLY A N 1
ATOM 1615 C CA . GLY A 1 204 ? -17.125 -26.922 -26.094 1 61.62 204 GLY A CA 1
ATOM 1616 C C . GLY A 1 204 ? -16.922 -26.438 -24.672 1 61.62 204 GLY A C 1
ATOM 1617 O O . GLY A 1 204 ? -17.672 -25.594 -24.188 1 61.62 204 GLY A O 1
ATOM 1618 N N . GLU A 1 205 ? -15.859 -26.828 -24.062 1 72.06 205 GLU A N 1
ATOM 1619 C CA . GLU A 1 205 ? -15.594 -26.469 -22.672 1 72.06 205 GLU A CA 1
ATOM 1620 C C . GLU A 1 205 ? -15.039 -25.047 -22.562 1 72.06 205 GLU A C 1
ATOM 1622 O O . GLU A 1 205 ? -15.422 -24.297 -21.672 1 72.06 205 GLU A O 1
ATOM 1627 N N . VAL A 1 206 ? -14.32 -24.688 -23.578 1 76.31 206 VAL A N 1
ATOM 1628 C CA . VAL A 1 206 ? -13.734 -23.344 -23.578 1 76.31 206 VAL A CA 1
ATOM 1629 C C . VAL A 1 206 ? -14.836 -22.297 -23.734 1 76.31 206 VAL A C 1
ATOM 1631 O O . VAL A 1 206 ? -14.805 -21.266 -23.078 1 76.31 206 VAL A O 1
ATOM 1634 N N . GLU A 1 207 ? -15.883 -22.656 -24.531 1 80.31 207 GLU A N 1
ATOM 1635 C CA . GLU A 1 207 ? -16.953 -21.703 -24.797 1 80.31 207 GLU A CA 1
ATOM 1636 C C . GLU A 1 207 ? -17.812 -21.469 -23.547 1 80.31 207 GLU A C 1
ATOM 1638 O O . GLU A 1 207 ? -18.188 -20.328 -23.25 1 80.31 207 GLU A O 1
ATOM 1643 N N . TRP A 1 208 ? -18.016 -22.5 -22.875 1 83.88 208 TRP A N 1
ATOM 1644 C CA . TRP A 1 208 ? -18.859 -22.344 -21.688 1 83.88 208 TRP A CA 1
ATOM 1645 C C . TRP A 1 208 ? -18.109 -21.578 -20.594 1 83.88 208 TRP A C 1
ATOM 1647 O O . TRP A 1 208 ? -18.703 -20.781 -19.875 1 83.88 208 TRP A O 1
ATOM 1657 N N . VAL A 1 209 ? -16.844 -21.844 -20.5 1 85.88 209 VAL A N 1
ATOM 1658 C CA . VAL A 1 209 ? -16.047 -21.188 -19.484 1 85.88 209 VAL A CA 1
ATOM 1659 C C . VAL A 1 209 ? -15.938 -19.688 -19.797 1 85.88 209 VAL A C 1
ATOM 1661 O O . VAL A 1 209 ? -16.172 -18.844 -18.922 1 85.88 209 VAL A O 1
ATOM 1664 N N . ALA A 1 210 ? -15.719 -19.406 -21 1 87.75 210 ALA A N 1
ATOM 1665 C CA . ALA A 1 210 ? -15.617 -18.016 -21.422 1 87.75 210 ALA A CA 1
ATOM 1666 C C . ALA A 1 210 ? -16.969 -17.312 -21.312 1 87.75 210 ALA A C 1
ATOM 1668 O O . ALA A 1 210 ? -17.047 -16.141 -20.922 1 87.75 210 ALA A O 1
ATOM 1669 N N . GLY A 1 211 ? -18 -18 -21.688 1 90 211 GLY A N 1
ATOM 1670 C CA . GLY A 1 211 ? -19.344 -17.453 -21.547 1 90 211 GLY A CA 1
ATOM 1671 C C . GLY A 1 211 ? -19.703 -17.125 -20.125 1 90 211 GLY A C 1
ATOM 1672 O O . GLY A 1 211 ? -20.297 -16.062 -19.844 1 90 211 GLY A O 1
ATOM 1673 N N . ALA A 1 212 ? -19.359 -17.969 -19.219 1 91.06 212 ALA A N 1
ATOM 1674 C CA . ALA A 1 212 ? -19.609 -17.734 -17.812 1 91.06 212 ALA A CA 1
ATOM 1675 C C . ALA A 1 212 ? -18.875 -16.484 -17.328 1 91.06 212 ALA A C 1
ATOM 1677 O O . ALA A 1 212 ? -19.422 -15.703 -16.531 1 91.06 212 ALA A O 1
ATOM 1678 N N . ALA A 1 213 ? -17.656 -16.281 -17.812 1 92.44 213 ALA A N 1
ATOM 1679 C CA . ALA A 1 213 ? -16.875 -15.102 -17.438 1 92.44 213 ALA A CA 1
ATOM 1680 C C . ALA A 1 213 ? -17.562 -13.82 -17.922 1 92.44 213 ALA A C 1
ATOM 1682 O O . ALA A 1 213 ? -17.672 -12.852 -17.172 1 92.44 213 ALA A O 1
ATOM 1683 N N . VAL A 1 214 ? -18.047 -13.852 -19.109 1 90.25 214 VAL A N 1
ATOM 1684 C CA . VAL A 1 214 ? -18.703 -12.672 -19.688 1 90.25 214 VAL A CA 1
ATOM 1685 C C . VAL A 1 214 ? -19.984 -12.359 -18.922 1 90.25 214 VAL A C 1
ATOM 1687 O O . VAL A 1 214 ? -20.188 -11.227 -18.469 1 90.25 214 VAL A O 1
ATOM 1690 N N . ILE A 1 215 ? -20.734 -13.359 -18.734 1 90.44 215 ILE A N 1
ATOM 1691 C CA . ILE A 1 215 ? -22.031 -13.172 -18.078 1 90.44 215 ILE A CA 1
ATOM 1692 C C . ILE A 1 215 ? -21.828 -12.68 -16.641 1 90.44 215 ILE A C 1
ATOM 1694 O O . ILE A 1 215 ? -22.469 -11.719 -16.219 1 90.44 215 ILE A O 1
ATOM 1698 N N . SER A 1 216 ? -20.922 -13.312 -15.953 1 90 216 SER A N 1
ATOM 1699 C CA . SER A 1 216 ? -20.703 -12.938 -14.562 1 90 216 SER A CA 1
ATOM 1700 C C . SER A 1 216 ? -20.172 -11.508 -14.461 1 90 216 SER A C 1
ATOM 1702 O O . SER A 1 216 ? -20.547 -10.773 -13.547 1 90 216 SER A O 1
ATOM 1704 N N . THR A 1 217 ? -19.328 -11.125 -15.391 1 87.19 217 THR A N 1
ATOM 1705 C CA . THR A 1 217 ? -18.766 -9.781 -15.375 1 87.19 217 THR A CA 1
ATOM 1706 C C . THR A 1 217 ? -19.844 -8.742 -15.68 1 87.19 217 THR A C 1
ATOM 1708 O O . THR A 1 217 ? -19.906 -7.695 -15.039 1 87.19 217 THR A O 1
ATOM 1711 N N . LEU A 1 218 ? -20.703 -9.078 -16.594 1 83.94 218 LEU A N 1
ATOM 1712 C CA . LEU A 1 218 ? -21.781 -8.164 -16.938 1 83.94 218 LEU A CA 1
ATOM 1713 C C . LEU A 1 218 ? -22.75 -7.992 -15.773 1 83.94 218 LEU A C 1
ATOM 1715 O O . LEU A 1 218 ? -23.172 -6.875 -15.477 1 83.94 218 LEU A O 1
ATOM 1719 N N . VAL A 1 219 ? -22.984 -9.008 -15.141 1 83.5 219 VAL A N 1
ATOM 1720 C CA . VAL A 1 219 ? -23.891 -8.969 -13.984 1 83.5 219 VAL A CA 1
ATOM 1721 C C . VAL A 1 219 ? -23.25 -8.156 -12.867 1 83.5 219 VAL A C 1
ATOM 1723 O O . VAL A 1 219 ? -23.906 -7.32 -12.242 1 83.5 219 VAL A O 1
ATOM 1726 N N . SER A 1 220 ? -22.016 -8.453 -12.648 1 83.44 220 SER A N 1
ATOM 1727 C CA . SER A 1 220 ? -21.297 -7.715 -11.617 1 83.44 220 SER A CA 1
ATOM 1728 C C . SER A 1 220 ? -21.234 -6.227 -11.93 1 83.44 220 SER A C 1
ATOM 1730 O O . SER A 1 220 ? -21.391 -5.391 -11.039 1 83.44 220 SER A O 1
ATOM 1732 N N . THR A 1 221 ? -21.062 -5.887 -13.164 1 78.38 221 THR A N 1
ATOM 1733 C CA . THR A 1 221 ? -21 -4.488 -13.578 1 78.38 221 THR A CA 1
ATOM 1734 C C . THR A 1 221 ? -22.344 -3.799 -13.336 1 78.38 221 THR A C 1
ATOM 1736 O O . THR A 1 221 ? -22.391 -2.637 -12.93 1 78.38 221 THR A O 1
ATOM 1739 N N . TYR A 1 222 ? -23.297 -4.48 -13.555 1 76.75 222 TYR A N 1
ATOM 1740 C CA . TYR A 1 222 ? -24.625 -3.916 -13.398 1 76.75 222 TYR A CA 1
ATOM 1741 C C . TYR A 1 222 ? -24.922 -3.637 -11.93 1 76.75 222 TYR A C 1
ATOM 1743 O O . TYR A 1 222 ? -25.469 -2.584 -11.594 1 76.75 222 TYR A O 1
ATOM 1751 N N . TRP A 1 223 ? -24.562 -4.504 -11.133 1 77.88 223 TRP A N 1
ATOM 1752 C CA . TRP A 1 223 ? -24.969 -4.387 -9.734 1 77.88 223 TRP A CA 1
ATOM 1753 C C . TRP A 1 223 ? -23.953 -3.547 -8.953 1 77.88 223 TRP A C 1
ATOM 1755 O O . TRP A 1 223 ? -24.312 -2.889 -7.969 1 77.88 223 TRP A O 1
ATOM 1765 N N . VAL A 1 224 ? -22.688 -3.668 -9.273 1 71.44 224 VAL A N 1
ATOM 1766 C CA . VAL A 1 224 ? -21.672 -2.928 -8.531 1 71.44 224 VAL A CA 1
ATOM 1767 C C . VAL A 1 224 ? -21.438 -1.569 -9.188 1 71.44 224 VAL A C 1
ATOM 1769 O O . VAL A 1 224 ? -20.625 -0.77 -8.711 1 71.44 224 VAL A O 1
ATOM 1772 N N . LYS A 1 225 ? -22.422 -0.751 -9.508 1 60.22 225 LYS A N 1
ATOM 1773 C CA . LYS A 1 225 ? -22.359 0.512 -10.234 1 60.22 225 LYS A CA 1
ATOM 1774 C C . LYS A 1 225 ? -21.516 1.541 -9.492 1 60.22 225 LYS A C 1
ATOM 1776 O O . LYS A 1 225 ? -22 2.625 -9.156 1 60.22 225 LYS A O 1
ATOM 1781 N N . ASN A 1 226 ? -20.375 1.089 -9.141 1 54.19 226 ASN A N 1
ATOM 1782 C CA . ASN A 1 226 ? -19.672 2.088 -8.344 1 54.19 226 ASN A CA 1
ATOM 1783 C C . ASN A 1 226 ? -18.75 2.947 -9.211 1 54.19 226 ASN A C 1
ATOM 1785 O O . ASN A 1 226 ? -17.547 3.006 -8.969 1 54.19 226 ASN A O 1
ATOM 1789 N N . HIS A 1 227 ? -19.516 3.506 -10.375 1 50.78 227 HIS A N 1
ATOM 1790 C CA . HIS A 1 227 ? -18.781 4.297 -11.359 1 50.78 227 HIS A CA 1
ATOM 1791 C C . HIS A 1 227 ? -18.062 5.473 -10.695 1 50.78 227 HIS A C 1
ATOM 1793 O O . HIS A 1 227 ? -16.953 5.848 -11.102 1 50.78 227 HIS A O 1
ATOM 1799 N N . ALA A 1 228 ? -18.75 5.945 -9.773 1 53 228 ALA A N 1
ATOM 1800 C CA . ALA A 1 228 ? -18.203 7.176 -9.203 1 53 228 ALA A CA 1
ATOM 1801 C C . ALA A 1 228 ? -16.906 6.902 -8.445 1 53 228 ALA A C 1
ATOM 1803 O O . ALA A 1 228 ? -15.969 7.703 -8.5 1 53 228 ALA A O 1
ATOM 1804 N N . ARG A 1 229 ? -16.891 5.797 -7.84 1 54.72 229 ARG A N 1
ATOM 1805 C CA . ARG A 1 229 ? -15.711 5.527 -7.016 1 54.72 229 ARG A CA 1
ATOM 1806 C C . ARG A 1 229 ? -14.492 5.23 -7.883 1 54.72 229 ARG A C 1
ATOM 1808 O O . ARG A 1 229 ? -13.391 5.699 -7.598 1 54.72 229 ARG A O 1
ATOM 1815 N N . ILE A 1 230 ? -14.781 4.547 -8.867 1 52.25 230 ILE A N 1
ATOM 1816 C CA . ILE A 1 230 ? -13.664 4.188 -9.742 1 52.25 230 ILE A CA 1
ATOM 1817 C C . ILE A 1 230 ? -13.164 5.426 -10.477 1 52.25 230 ILE A C 1
ATOM 1819 O O . ILE A 1 230 ? -11.961 5.586 -10.688 1 52.25 230 ILE A O 1
ATOM 1823 N N . ALA A 1 231 ? -14.094 6.211 -10.75 1 54.66 231 ALA A N 1
ATOM 1824 C CA . ALA A 1 231 ? -13.719 7.465 -11.398 1 54.66 231 ALA A CA 1
ATOM 1825 C C . ALA A 1 231 ? -12.742 8.258 -10.531 1 54.66 231 ALA A C 1
ATOM 1827 O O . ALA A 1 231 ? -11.805 8.875 -11.039 1 54.66 231 ALA A O 1
ATOM 1828 N N . ARG A 1 232 ? -12.953 8.156 -9.32 1 58.53 232 ARG A N 1
ATOM 1829 C CA . ARG A 1 232 ? -12.086 8.891 -8.406 1 58.53 232 ARG A CA 1
ATOM 1830 C C . ARG A 1 232 ? -10.672 8.32 -8.406 1 58.53 232 ARG A C 1
ATOM 1832 O O . ARG A 1 232 ? -9.695 9.07 -8.367 1 58.53 232 ARG A O 1
ATOM 1839 N N . ILE A 1 233 ? -10.641 7.035 -8.555 1 55.06 233 ILE A N 1
ATOM 1840 C CA . ILE A 1 233 ? -9.352 6.363 -8.547 1 55.06 233 ILE A CA 1
ATOM 1841 C C . ILE A 1 233 ? -8.602 6.672 -9.836 1 55.06 233 ILE A C 1
ATOM 1843 O O . ILE A 1 233 ? -7.383 6.891 -9.82 1 55.06 233 ILE A O 1
ATOM 1847 N N . MET A 1 234 ? -9.375 6.781 -10.82 1 53 234 MET A N 1
ATOM 1848 C CA . MET A 1 234 ? -8.758 6.973 -12.133 1 53 234 MET A CA 1
ATOM 1849 C C . MET A 1 234 ? -8.344 8.43 -12.328 1 53 234 MET A C 1
ATOM 1851 O O . MET A 1 234 ? -7.391 8.711 -13.055 1 53 234 MET A O 1
ATOM 1855 N N . ARG A 1 235 ? -9.047 9.219 -11.812 1 53.88 235 ARG A N 1
ATOM 1856 C CA . ARG A 1 235 ? -8.656 10.617 -11.914 1 53.88 235 ARG A CA 1
ATOM 1857 C C . ARG A 1 235 ? -7.23 10.828 -11.406 1 53.88 235 ARG A C 1
ATOM 1859 O O . ARG A 1 235 ? -6.52 11.711 -11.875 1 53.88 235 ARG A O 1
ATOM 1866 N N . ALA A 1 236 ? -6.949 9.984 -10.477 1 49.62 236 ALA A N 1
ATOM 1867 C CA . ALA A 1 236 ? -5.613 10.141 -9.914 1 49.62 236 ALA A CA 1
ATOM 1868 C C . ALA A 1 236 ? -4.555 9.508 -10.812 1 49.62 236 ALA A C 1
ATOM 1870 O O . ALA A 1 236 ? -3.355 9.656 -10.57 1 49.62 236 ALA A O 1
ATOM 1871 N N . SER A 1 237 ? -5.023 8.75 -11.852 1 48.66 237 SER A N 1
ATOM 1872 C CA . SER A 1 237 ? -4.074 8.094 -12.742 1 48.66 237 SER A CA 1
ATOM 1873 C C . SER A 1 237 ? -4.188 8.641 -14.164 1 48.66 237 SER A C 1
ATOM 1875 O O . SER A 1 237 ? -5.16 9.312 -14.5 1 48.66 237 SER A O 1
ATOM 1877 N N . TRP A 1 238 ? -3.023 8.68 -14.859 1 44.97 238 TRP A N 1
ATOM 1878 C CA . TRP A 1 238 ? -3.023 8.977 -16.297 1 44.97 238 TRP A CA 1
ATOM 1879 C C . TRP A 1 238 ? -4.168 8.258 -17 1 44.97 238 TRP A C 1
ATOM 1881 O O . TRP A 1 238 ? -4.496 8.578 -18.141 1 44.97 238 TRP A O 1
ATOM 1891 N N . LEU A 1 239 ? -4.691 7.355 -16.312 1 48.41 239 LEU A N 1
ATOM 1892 C CA . LEU A 1 239 ? -5.836 6.66 -16.891 1 48.41 239 LEU A CA 1
ATOM 1893 C C . LEU A 1 239 ? -7.086 7.531 -16.844 1 48.41 239 LEU A C 1
ATOM 1895 O O . LEU A 1 239 ? -8.141 7.141 -17.359 1 48.41 239 LEU A O 1
ATOM 1899 N N . SER A 1 240 ? -6.953 8.617 -16.234 1 50.06 240 SER A N 1
ATOM 1900 C CA . SER A 1 240 ? -8.047 9.578 -16.219 1 50.06 240 SER A CA 1
ATOM 1901 C C . SER A 1 240 ? -8.633 9.781 -17.609 1 50.06 240 SER A C 1
ATOM 1903 O O . SER A 1 240 ? -9.812 10.117 -17.75 1 50.06 240 SER A O 1
ATOM 1905 N N . VAL A 1 241 ? -7.719 9.711 -18.484 1 43.47 241 VAL A N 1
ATOM 1906 C CA . VAL A 1 241 ? -8.211 9.867 -19.844 1 43.47 241 VAL A CA 1
ATOM 1907 C C . VAL A 1 241 ? -9.25 8.789 -20.141 1 43.47 241 VAL A C 1
ATOM 1909 O O . VAL A 1 241 ? -10.242 9.047 -20.828 1 43.47 241 VAL A O 1
ATOM 1912 N N . ILE A 1 242 ? -8.906 7.719 -19.75 1 43.28 242 ILE A N 1
ATOM 1913 C CA . ILE A 1 242 ? -9.805 6.613 -20.047 1 43.28 242 ILE A CA 1
ATOM 1914 C C . ILE A 1 242 ? -11.016 6.668 -19.125 1 43.28 242 ILE A C 1
ATOM 1916 O O . ILE A 1 242 ? -12.102 6.203 -19.484 1 43.28 242 ILE A O 1
ATOM 1920 N N . SER A 1 243 ? -10.812 7.199 -17.938 1 46.06 243 SER A N 1
ATOM 1921 C CA . SER A 1 243 ? -11.797 7.141 -16.859 1 46.06 243 SER A CA 1
ATOM 1922 C C . SER A 1 243 ? -13.086 7.863 -17.25 1 46.06 243 SER A C 1
ATOM 1924 O O . SER A 1 243 ? -14.164 7.551 -16.734 1 46.06 243 SER A O 1
ATOM 1926 N N . HIS A 1 244 ? -12.938 8.969 -17.922 1 41.53 244 HIS A N 1
ATOM 1927 C CA . HIS A 1 244 ? -14.227 9.617 -18.141 1 41.53 244 HIS A CA 1
ATOM 1928 C C . HIS A 1 244 ? -15.242 8.641 -18.719 1 41.53 244 HIS A C 1
ATOM 1930 O O . HIS A 1 244 ? -16.438 8.742 -18.438 1 41.53 244 HIS A O 1
ATOM 1936 N N . HIS A 1 245 ? -14.781 7.855 -19.531 1 39.22 245 HIS A N 1
ATOM 1937 C CA . HIS A 1 245 ? -15.758 7.098 -20.312 1 39.22 245 HIS A CA 1
ATOM 1938 C C . HIS A 1 245 ? -15.93 5.691 -19.75 1 39.22 245 HIS A C 1
ATOM 1940 O O . HIS A 1 245 ? -16.906 5 -20.078 1 39.22 245 HIS A O 1
ATOM 1946 N N . PHE A 1 246 ? -14.914 5.062 -19.141 1 44.09 246 PHE A N 1
ATOM 1947 C CA . PHE A 1 246 ? -15.078 3.656 -18.781 1 44.09 246 PHE A CA 1
ATOM 1948 C C . PHE A 1 246 ? -15 3.465 -17.281 1 44.09 246 PHE A C 1
ATOM 1950 O O . PHE A 1 246 ? -13.977 3.773 -16.656 1 44.09 246 PHE A O 1
ATOM 1957 N N . SER A 1 247 ? -16.141 3.441 -16.531 1 49.25 247 SER A N 1
ATOM 1958 C CA . SER A 1 247 ? -16.375 3.297 -15.102 1 49.25 247 SER A CA 1
ATOM 1959 C C . SER A 1 247 ? -15.359 2.354 -14.469 1 49.25 247 SER A C 1
ATOM 1961 O O . SER A 1 247 ? -14.742 2.689 -13.461 1 49.25 247 SER A O 1
ATOM 1963 N N . ASN A 1 248 ? -15.367 0.996 -14.844 1 61.62 248 ASN A N 1
ATOM 1964 C CA . ASN A 1 248 ? -14.523 -0.023 -14.227 1 61.62 248 ASN A CA 1
ATOM 1965 C C . ASN A 1 248 ? -13.594 -0.677 -15.25 1 61.62 248 ASN A C 1
ATOM 1967 O O . ASN A 1 248 ? -14.016 -1.56 -16 1 61.62 248 ASN A O 1
ATOM 1971 N N . VAL A 1 249 ? -12.352 -0.064 -15.5 1 66.38 249 VAL A N 1
ATOM 1972 C CA . VAL A 1 249 ? -11.359 -0.531 -16.469 1 66.38 249 VAL A CA 1
ATOM 1973 C C . VAL A 1 249 ? -11.195 -2.045 -16.344 1 66.38 249 VAL A C 1
ATOM 1975 O O . VAL A 1 249 ? -11.008 -2.736 -17.344 1 66.38 249 VAL A O 1
ATOM 1978 N N . PHE A 1 250 ? -11.375 -2.559 -15.273 1 72.69 250 PHE A N 1
ATOM 1979 C CA . PHE A 1 250 ? -11.172 -3.99 -15.078 1 72.69 250 PHE A CA 1
ATOM 1980 C C . PHE A 1 250 ? -12.328 -4.785 -15.672 1 72.69 250 PHE A C 1
ATOM 1982 O O . PHE A 1 250 ? -12.125 -5.867 -16.234 1 72.69 250 PHE A O 1
ATOM 1989 N N . HIS A 1 251 ? -13.445 -4.223 -15.586 1 74.38 251 HIS A N 1
ATOM 1990 C CA . HIS A 1 251 ? -14.578 -4.891 -16.219 1 74.38 251 HIS A CA 1
ATOM 1991 C C . HIS A 1 251 ? -14.422 -4.922 -17.734 1 74.38 251 HIS A C 1
ATOM 1993 O O . HIS A 1 251 ? -14.703 -5.938 -18.375 1 74.38 251 HIS A O 1
ATOM 1999 N N . VAL A 1 252 ? -13.93 -3.824 -18.219 1 76.56 252 VAL A N 1
ATOM 2000 C CA . VAL A 1 252 ? -13.758 -3.729 -19.656 1 76.56 252 VAL A CA 1
ATOM 2001 C C . VAL A 1 252 ? -12.688 -4.719 -20.125 1 76.56 252 VAL A C 1
ATOM 2003 O O . VAL A 1 252 ? -12.875 -5.43 -21.109 1 76.56 252 VAL A O 1
ATOM 2006 N N . LEU A 1 253 ? -11.695 -4.816 -19.406 1 81.75 253 LEU A N 1
ATOM 2007 C CA . LEU A 1 253 ? -10.609 -5.734 -19.75 1 81.75 253 LEU A CA 1
ATOM 2008 C C . LEU A 1 253 ? -11.078 -7.18 -19.672 1 81.75 253 LEU A C 1
ATOM 2010 O O . LEU A 1 253 ? -10.781 -7.984 -20.562 1 81.75 253 LEU A O 1
ATOM 2014 N N . THR A 1 254 ? -11.789 -7.438 -18.641 1 86.44 254 THR A N 1
ATOM 2015 C CA . THR A 1 254 ? -12.289 -8.797 -18.438 1 86.44 254 THR A CA 1
ATOM 2016 C C . THR A 1 254 ? -13.25 -9.18 -19.562 1 86.44 254 THR A C 1
ATOM 2018 O O . THR A 1 254 ? -13.156 -10.281 -20.125 1 86.44 254 THR A O 1
ATOM 2021 N N . ILE A 1 255 ? -14.133 -8.305 -19.938 1 85.81 255 ILE A N 1
ATOM 2022 C CA . ILE A 1 255 ? -15.07 -8.578 -21.016 1 85.81 255 ILE A CA 1
ATOM 2023 C C . ILE A 1 255 ? -14.32 -8.734 -22.344 1 85.81 255 ILE A C 1
ATOM 2025 O O . ILE A 1 255 ? -14.594 -9.648 -23.109 1 85.81 255 ILE A O 1
ATOM 2029 N N . PHE A 1 256 ? -13.414 -7.934 -22.578 1 88.19 256 PHE A N 1
ATOM 2030 C CA . PHE A 1 256 ? -12.633 -7.961 -23.812 1 88.19 256 PHE A CA 1
ATOM 2031 C C . PHE A 1 256 ? -11.906 -9.297 -23.953 1 88.19 256 PHE A C 1
ATOM 2033 O O . PHE A 1 256 ? -12.07 -9.984 -24.969 1 88.19 256 PHE A O 1
ATOM 2040 N N . PHE A 1 257 ? -11.227 -9.734 -22.984 1 90.81 257 PHE A N 1
ATOM 2041 C CA . PHE A 1 257 ? -10.414 -10.945 -23.078 1 90.81 257 PHE A CA 1
ATOM 2042 C C . PHE A 1 257 ? -11.297 -12.188 -23.016 1 90.81 257 PHE A C 1
ATOM 2044 O O . PHE A 1 257 ? -10.984 -13.211 -23.625 1 90.81 257 PHE A O 1
ATOM 2051 N N . SER A 1 258 ? -12.383 -12.094 -22.266 1 89.94 258 SER A N 1
ATOM 2052 C CA . SER A 1 258 ? -13.32 -13.211 -22.281 1 89.94 258 SER A CA 1
ATOM 2053 C C . SER A 1 258 ? -13.914 -13.422 -23.672 1 89.94 258 SER A C 1
ATOM 2055 O O . SER A 1 258 ? -14.078 -14.562 -24.109 1 89.94 258 SER A O 1
ATOM 2057 N N . THR A 1 259 ? -14.195 -12.352 -24.312 1 89 259 THR A N 1
ATOM 2058 C CA . THR A 1 259 ? -14.727 -12.43 -25.672 1 89 259 THR A CA 1
ATOM 2059 C C . THR A 1 259 ? -13.68 -12.984 -26.641 1 89 259 THR A C 1
ATOM 2061 O O . THR A 1 259 ? -14.008 -13.781 -27.516 1 89 259 THR A O 1
ATOM 2064 N N . LEU A 1 260 ? -12.453 -12.633 -26.422 1 88.38 260 LEU A N 1
ATOM 2065 C CA . LEU A 1 260 ? -11.375 -13.156 -27.25 1 88.38 260 LEU A CA 1
ATOM 2066 C C . LEU A 1 260 ? -11.211 -14.656 -27.047 1 88.38 260 LEU A C 1
ATOM 2068 O O . LEU A 1 260 ? -10.961 -15.391 -28 1 88.38 260 LEU A O 1
ATOM 2072 N N . VAL A 1 261 ? -11.328 -15.102 -25.844 1 86 261 VAL A N 1
ATOM 2073 C CA . VAL A 1 261 ? -11.234 -16.531 -25.562 1 86 261 VAL A CA 1
ATOM 2074 C C . VAL A 1 261 ? -12.383 -17.266 -26.25 1 86 261 VAL A C 1
ATOM 2076 O O . VAL A 1 261 ? -12.18 -18.359 -26.781 1 86 261 VAL A O 1
ATOM 2079 N N . LEU A 1 262 ? -13.562 -16.641 -26.297 1 84.69 262 LEU A N 1
ATOM 2080 C CA . LEU A 1 262 ? -14.727 -17.219 -26.953 1 84.69 262 LEU A CA 1
ATOM 2081 C C . LEU A 1 262 ? -14.477 -17.359 -28.453 1 84.69 262 LEU A C 1
ATOM 2083 O O . LEU A 1 262 ? -15 -18.281 -29.094 1 84.69 262 LEU A O 1
ATOM 2087 N N . LEU A 1 263 ? -13.648 -16.562 -28.938 1 84.81 263 LEU A N 1
ATOM 2088 C CA . LEU A 1 263 ? -13.414 -16.531 -30.391 1 84.81 263 LEU A CA 1
ATOM 2089 C C . LEU A 1 263 ? -12.234 -17.422 -30.766 1 84.81 263 LEU A C 1
ATOM 2091 O O . LEU A 1 263 ? -11.945 -17.609 -31.938 1 84.81 263 LEU A O 1
ATOM 2095 N N . LEU A 1 264 ? -11.586 -18.047 -29.766 1 83.06 264 LEU A N 1
ATOM 2096 C CA . LEU A 1 264 ? -10.359 -18.797 -30 1 83.06 264 LEU A CA 1
ATOM 2097 C C . LEU A 1 264 ? -10.594 -19.938 -31 1 83.06 264 LEU A C 1
ATOM 2099 O O . LEU A 1 264 ? -9.805 -20.125 -31.922 1 83.06 264 LEU A O 1
ATOM 2103 N N . PRO A 1 265 ? -11.727 -20.641 -30.844 1 80.5 265 PRO A N 1
ATOM 2104 C CA . PRO A 1 265 ? -11.945 -21.766 -31.766 1 80.5 265 PRO A CA 1
ATOM 2105 C C . PRO A 1 265 ? -12.156 -21.328 -33.219 1 80.5 265 PRO A C 1
ATOM 2107 O O . PRO A 1 265 ? -12.008 -22.125 -34.125 1 80.5 265 PRO A O 1
ATOM 2110 N N . LEU A 1 266 ? -12.469 -20.094 -33.344 1 80.75 266 LEU A N 1
ATOM 2111 C CA . LEU A 1 266 ? -12.766 -19.578 -34.688 1 80.75 266 LEU A CA 1
ATOM 2112 C C . LEU A 1 266 ? -11.508 -19.031 -35.344 1 80.75 266 LEU A C 1
ATOM 2114 O O . LEU A 1 266 ? -11.516 -18.703 -36.531 1 80.75 266 LEU A O 1
ATOM 2118 N N . LEU A 1 267 ? -10.453 -19.062 -34.562 1 83.38 267 LEU A N 1
ATOM 2119 C CA . LEU A 1 267 ? -9.242 -18.469 -35.094 1 83.38 267 LEU A CA 1
ATOM 2120 C C . LEU A 1 267 ? -8.453 -19.484 -35.906 1 83.38 267 LEU A C 1
ATOM 2122 O O . LEU A 1 267 ? -8.406 -20.656 -35.562 1 83.38 267 LEU A O 1
ATOM 2126 N N . PRO A 1 268 ? -7.969 -19.031 -37.062 1 84.69 268 PRO A N 1
ATOM 2127 C CA . PRO A 1 268 ? -7.191 -19.953 -37.906 1 84.69 268 PRO A CA 1
ATOM 2128 C C . PRO A 1 268 ? -5.836 -20.297 -37.312 1 84.69 268 PRO A C 1
ATOM 2130 O O . PRO A 1 268 ? -5.301 -19.547 -36.469 1 84.69 268 PRO A O 1
ATOM 2133 N N . GLY A 1 269 ? -5.352 -21.609 -37.594 1 83 269 GLY A N 1
ATOM 2134 C CA . GLY A 1 269 ? -4.004 -21.969 -37.188 1 83 269 GLY A CA 1
ATOM 2135 C C . GLY A 1 269 ? -3.969 -22.844 -35.969 1 83 269 GLY A C 1
ATOM 2136 O O . GLY A 1 269 ? -4.926 -23.578 -35.656 1 83 269 GLY A O 1
ATOM 2137 N N . ASP A 1 270 ? -2.846 -22.844 -35.156 1 86.12 270 ASP A N 1
ATOM 2138 C CA . ASP A 1 270 ? -2.59 -23.688 -34 1 86.12 270 ASP A CA 1
ATOM 2139 C C . ASP A 1 270 ? -3.236 -23.109 -32.75 1 86.12 270 ASP A C 1
ATOM 2141 O O . ASP A 1 270 ? -2.895 -22.016 -32.312 1 86.12 270 ASP A O 1
ATOM 2145 N N . PRO A 1 271 ? -4.227 -23.859 -32.219 1 82.5 271 PRO A N 1
ATOM 2146 C CA . PRO A 1 271 ? -4.906 -23.391 -31 1 82.5 271 PRO A CA 1
ATOM 2147 C C . PRO A 1 271 ? -3.949 -23.141 -29.844 1 82.5 271 PRO A C 1
ATOM 2149 O O . PRO A 1 271 ? -4.203 -22.281 -29 1 82.5 271 PRO A O 1
ATOM 2152 N N . ILE A 1 272 ? -2.842 -23.906 -29.844 1 82.94 272 ILE A N 1
ATOM 2153 C CA . ILE A 1 272 ? -1.866 -23.75 -28.766 1 82.94 272 ILE A CA 1
ATOM 2154 C C . ILE A 1 272 ? -1.182 -22.391 -28.875 1 82.94 272 ILE A C 1
ATOM 2156 O O . ILE A 1 272 ? -0.907 -21.734 -27.859 1 82.94 272 ILE A O 1
ATOM 2160 N N . PHE A 1 273 ? -0.932 -22.047 -30.094 1 87.12 273 PHE A N 1
ATOM 2161 C CA . PHE A 1 273 ? -0.312 -20.75 -30.312 1 87.12 273 PHE A CA 1
ATOM 2162 C C . PHE A 1 273 ? -1.205 -19.625 -29.797 1 87.12 273 PHE A C 1
ATOM 2164 O O . PHE A 1 273 ? -0.74 -18.719 -29.094 1 87.12 273 PHE A O 1
ATOM 2171 N N . TRP A 1 274 ? -2.445 -19.672 -30.125 1 88.19 274 TRP A N 1
ATOM 2172 C CA . TRP A 1 274 ? -3.379 -18.625 -29.719 1 88.19 274 TRP A CA 1
ATOM 2173 C C . TRP A 1 274 ? -3.617 -18.656 -28.219 1 88.19 274 TRP A C 1
ATOM 2175 O O . TRP A 1 274 ? -3.818 -17.609 -27.594 1 88.19 274 TRP A O 1
ATOM 2185 N N . ASP A 1 275 ? -3.637 -19.797 -27.641 1 88.81 275 ASP A N 1
ATOM 2186 C CA . ASP A 1 275 ? -3.789 -19.938 -26.203 1 88.81 275 ASP A CA 1
ATOM 2187 C C . ASP A 1 275 ? -2.631 -19.266 -25.469 1 88.81 275 ASP A C 1
ATOM 2189 O O . ASP A 1 275 ? -2.848 -18.516 -24.516 1 88.81 275 ASP A O 1
ATOM 2193 N N . ARG A 1 276 ? -1.43 -19.453 -25.953 1 89.31 276 ARG A N 1
ATOM 2194 C CA . ARG A 1 276 ? -0.24 -18.875 -25.344 1 89.31 276 ARG A CA 1
ATOM 2195 C C . ARG A 1 276 ? -0.186 -17.359 -25.578 1 89.31 276 ARG A C 1
ATOM 2197 O O . ARG A 1 276 ? 0.229 -16.609 -24.688 1 89.31 276 ARG A O 1
ATOM 2204 N N . THR A 1 277 ? -0.582 -16.969 -26.719 1 91.12 277 THR A N 1
ATOM 2205 C CA . THR A 1 277 ? -0.601 -15.539 -27.031 1 91.12 277 THR A CA 1
ATOM 2206 C C . THR A 1 277 ? -1.604 -14.805 -26.156 1 91.12 277 THR A C 1
ATOM 2208 O O . THR A 1 277 ? -1.333 -13.695 -25.688 1 91.12 277 THR A O 1
ATOM 2211 N N . LEU A 1 278 ? -2.73 -15.453 -25.984 1 91.25 278 LEU A N 1
ATOM 2212 C CA . LEU A 1 278 ? -3.738 -14.852 -25.109 1 91.25 278 LEU A CA 1
ATOM 2213 C C . LEU A 1 278 ? -3.223 -14.734 -23.688 1 91.25 278 LEU A C 1
ATOM 2215 O O . LEU A 1 278 ? -3.426 -13.711 -23.031 1 91.25 278 LEU A O 1
ATOM 2219 N N . CYS A 1 279 ? -2.6 -15.719 -23.203 1 92.44 279 CYS A N 1
ATOM 2220 C CA . CYS A 1 279 ? -2.004 -15.688 -21.859 1 92.44 279 CYS A CA 1
ATOM 2221 C C . CYS A 1 279 ? -0.988 -14.555 -21.75 1 92.44 279 CYS A C 1
ATOM 2223 O O . CYS A 1 279 ? -1.011 -13.789 -20.781 1 92.44 279 CYS A O 1
ATOM 2225 N N . ALA A 1 280 ? -0.161 -14.43 -22.766 1 94 280 ALA A N 1
ATOM 2226 C CA . ALA A 1 280 ? 0.855 -13.375 -22.766 1 94 280 ALA A CA 1
ATOM 2227 C C . ALA A 1 280 ? 0.214 -11.992 -22.797 1 94 280 ALA A C 1
ATOM 2229 O O . ALA A 1 280 ? 0.668 -11.07 -22.125 1 94 280 ALA A O 1
ATOM 2230 N N . ALA A 1 281 ? -0.833 -11.898 -23.578 1 94.06 281 ALA A N 1
ATOM 2231 C CA . ALA A 1 281 ? -1.525 -10.617 -23.703 1 94.06 281 ALA A CA 1
ATOM 2232 C C . ALA A 1 281 ? -2.172 -10.227 -22.375 1 94.06 281 ALA A C 1
ATOM 2234 O O . ALA A 1 281 ? -2.098 -9.062 -21.969 1 94.06 281 ALA A O 1
ATOM 2235 N N . ILE A 1 282 ? -2.797 -11.141 -21.703 1 94.19 282 ILE A N 1
ATOM 2236 C CA . ILE A 1 282 ? -3.447 -10.867 -20.438 1 94.19 282 ILE A CA 1
ATOM 2237 C C . ILE A 1 282 ? -2.395 -10.531 -19.375 1 94.19 282 ILE A C 1
ATOM 2239 O O . ILE A 1 282 ? -2.559 -9.578 -18.609 1 94.19 282 ILE A O 1
ATOM 2243 N N . ALA A 1 283 ? -1.324 -11.266 -19.359 1 95 283 ALA A N 1
ATOM 2244 C CA . ALA A 1 283 ? -0.245 -10.969 -18.422 1 95 283 ALA A CA 1
ATOM 2245 C C . ALA A 1 283 ? 0.302 -9.562 -18.625 1 95 283 ALA A C 1
ATOM 2247 O O . ALA A 1 283 ? 0.514 -8.82 -17.672 1 95 283 ALA A O 1
ATOM 2248 N N . CYS A 1 284 ? 0.504 -9.195 -19.891 1 94.56 284 CYS A N 1
ATOM 2249 C CA . CYS A 1 284 ? 0.999 -7.863 -20.219 1 94.56 284 CYS A CA 1
ATOM 2250 C C . CYS A 1 284 ? 0.021 -6.789 -19.75 1 94.56 284 CYS A C 1
ATOM 2252 O O . CYS A 1 284 ? 0.428 -5.781 -19.172 1 94.56 284 CYS A O 1
ATOM 2254 N N . ALA A 1 285 ? -1.225 -7.027 -20.016 1 91.56 285 ALA A N 1
ATOM 2255 C CA . ALA A 1 285 ? -2.244 -6.086 -19.562 1 91.56 285 ALA A CA 1
ATOM 2256 C C . ALA A 1 285 ? -2.229 -5.949 -18.031 1 91.56 285 ALA A C 1
ATOM 2258 O O . ALA A 1 285 ? -2.348 -4.844 -17.5 1 91.56 285 ALA A O 1
ATOM 2259 N N . MET A 1 286 ? -2.113 -7.031 -17.328 1 92.56 286 MET A N 1
ATOM 2260 C CA . MET A 1 286 ? -2.072 -7.004 -15.867 1 92.56 286 MET A CA 1
ATOM 2261 C C . MET A 1 286 ? -0.868 -6.211 -15.375 1 92.56 286 MET A C 1
ATOM 2263 O O . MET A 1 286 ? -0.98 -5.434 -14.422 1 92.56 286 MET A O 1
ATOM 2267 N N . PHE A 1 287 ? 0.24 -6.266 -16.094 1 92.94 287 PHE A N 1
ATOM 2268 C CA . PHE A 1 287 ? 1.436 -5.527 -15.703 1 92.94 287 PHE A CA 1
ATOM 2269 C C . PHE A 1 287 ? 1.251 -4.035 -15.938 1 92.94 287 PHE A C 1
ATOM 2271 O O . PHE A 1 287 ? 1.541 -3.219 -15.062 1 92.94 287 PHE A O 1
ATOM 2278 N N . VAL A 1 288 ? 0.77 -3.742 -17.094 1 90.12 288 VAL A N 1
ATOM 2279 C CA . VAL A 1 288 ? 0.633 -2.34 -17.484 1 90.12 288 VAL A CA 1
ATOM 2280 C C . VAL A 1 288 ? -0.373 -1.65 -16.562 1 90.12 288 VAL A C 1
ATOM 2282 O O . VAL A 1 288 ? -0.077 -0.603 -15.984 1 90.12 288 VAL A O 1
ATOM 2285 N N . PHE A 1 289 ? -1.489 -2.277 -16.328 1 84.94 289 PHE A N 1
ATOM 2286 C CA . PHE A 1 289 ? -2.521 -1.657 -15.508 1 84.94 289 PHE A CA 1
ATOM 2287 C C . PHE A 1 289 ? -2.137 -1.694 -14.031 1 84.94 289 PHE A C 1
ATOM 2289 O O . PHE A 1 289 ? -2.428 -0.759 -13.289 1 84.94 289 PHE A O 1
ATOM 2296 N N . GLY A 1 290 ? -1.556 -2.803 -13.633 1 88.31 290 GLY A N 1
ATOM 2297 C CA . GLY A 1 290 ? -1.066 -2.857 -12.266 1 88.31 290 GLY A CA 1
ATOM 2298 C C . GLY A 1 290 ? -0.038 -1.785 -11.953 1 88.31 290 GLY A C 1
ATOM 2299 O O . GLY A 1 290 ? -0.082 -1.162 -10.891 1 88.31 290 GLY A O 1
ATOM 2300 N N . ALA A 1 291 ? 0.849 -1.513 -12.875 1 89.81 291 ALA A N 1
ATOM 2301 C CA . ALA A 1 291 ? 1.887 -0.503 -12.688 1 89.81 291 ALA A CA 1
ATOM 2302 C C . ALA A 1 291 ? 1.291 0.902 -12.68 1 89.81 291 ALA A C 1
ATOM 2304 O O . ALA A 1 291 ? 1.671 1.739 -11.859 1 89.81 291 ALA A O 1
ATOM 2305 N N . GLN A 1 292 ? 0.416 1.132 -13.531 1 85.62 292 GLN A N 1
ATOM 2306 C CA . GLN A 1 292 ? -0.193 2.455 -13.625 1 85.62 292 GLN A CA 1
ATOM 2307 C C . GLN A 1 292 ? -1.017 2.77 -12.375 1 85.62 292 GLN A C 1
ATOM 2309 O O . GLN A 1 292 ? -0.864 3.836 -11.781 1 85.62 292 GLN A O 1
ATOM 2314 N N . LEU A 1 293 ? -1.876 1.838 -12.031 1 83.94 293 LEU A N 1
ATOM 2315 C CA . LEU A 1 293 ? -2.695 2.031 -10.836 1 83.94 293 LEU A CA 1
ATOM 2316 C C . LEU A 1 293 ? -1.83 2.078 -9.586 1 83.94 293 LEU A C 1
ATOM 2318 O O . LEU A 1 293 ? -2.076 2.885 -8.68 1 83.94 293 LEU A O 1
ATOM 2322 N N . GLY A 1 294 ? -0.88 1.24 -9.578 1 88.69 294 GLY A N 1
ATOM 2323 C CA . GLY A 1 294 ? 0.021 1.199 -8.438 1 88.69 294 GLY A CA 1
ATOM 2324 C C . GLY A 1 294 ? 0.792 2.49 -8.234 1 88.69 294 GLY A C 1
ATOM 2325 O O . GLY A 1 294 ? 0.923 2.975 -7.109 1 88.69 294 GLY A O 1
ATOM 2326 N N . THR A 1 295 ? 1.271 3.098 -9.258 1 86.25 295 THR A N 1
ATOM 2327 C CA . THR A 1 295 ? 2.041 4.332 -9.164 1 86.25 295 THR A CA 1
ATOM 2328 C C . THR A 1 295 ? 1.148 5.496 -8.742 1 86.25 295 THR A C 1
ATOM 2330 O O . THR A 1 295 ? 1.564 6.348 -7.953 1 86.25 295 THR A O 1
ATOM 2333 N N . ALA A 1 296 ? -0.006 5.551 -9.266 1 81.31 296 ALA A N 1
ATOM 2334 C CA . ALA A 1 296 ? -0.947 6.602 -8.891 1 81.31 296 ALA A CA 1
ATOM 2335 C C . ALA A 1 296 ? -1.281 6.535 -7.402 1 81.31 296 ALA A C 1
ATOM 2337 O O . ALA A 1 296 ? -1.273 7.555 -6.711 1 81.31 296 ALA A O 1
ATOM 2338 N N . GLN A 1 297 ? -1.576 5.359 -6.973 1 86.31 297 GLN A N 1
ATOM 2339 C CA . GLN A 1 297 ? -1.921 5.195 -5.566 1 86.31 297 GLN A CA 1
ATOM 2340 C C . GLN A 1 297 ? -0.699 5.395 -4.672 1 86.31 297 GLN A C 1
ATOM 2342 O O . GLN A 1 297 ? -0.807 5.957 -3.58 1 86.31 297 GLN A O 1
ATOM 2347 N N . ALA A 1 298 ? 0.428 4.926 -5.168 1 89 298 ALA A N 1
ATOM 2348 C CA . ALA A 1 298 ? 1.654 5.082 -4.391 1 89 298 ALA A CA 1
ATOM 2349 C C . ALA A 1 298 ? 1.984 6.555 -4.176 1 89 298 ALA A C 1
ATOM 2351 O O . ALA A 1 298 ? 2.479 6.941 -3.115 1 89 298 ALA A O 1
ATOM 2352 N N . SER A 1 299 ? 1.757 7.375 -5.145 1 85.31 299 SER A N 1
ATOM 2353 C CA . SER A 1 299 ? 2.039 8.805 -5.031 1 85.31 299 SER A CA 1
ATOM 2354 C C . SER A 1 299 ? 1.191 9.445 -3.938 1 85.31 299 SER A C 1
ATOM 2356 O O . SER A 1 299 ? 1.672 10.305 -3.199 1 85.31 299 SER A O 1
ATOM 2358 N N . MET A 1 300 ? -0.001 9.055 -3.857 1 86.44 300 MET A N 1
ATOM 2359 C CA . MET A 1 300 ? -0.866 9.57 -2.799 1 86.44 300 MET A CA 1
ATOM 2360 C C . MET A 1 300 ? -0.404 9.078 -1.432 1 86.44 300 MET A C 1
ATOM 2362 O O . MET A 1 300 ? -0.407 9.836 -0.459 1 86.44 300 MET A O 1
ATOM 2366 N N . LEU A 1 301 ? -0.033 7.848 -1.427 1 90.12 301 LEU A N 1
ATOM 2367 C CA . LEU A 1 301 ? 0.418 7.273 -0.165 1 90.12 301 LEU A CA 1
ATOM 2368 C C . LEU A 1 301 ? 1.746 7.887 0.268 1 90.12 301 LEU A C 1
ATOM 2370 O O . LEU A 1 301 ? 2.059 7.918 1.46 1 90.12 301 LEU A O 1
ATOM 2374 N N . LEU A 1 302 ? 2.479 8.383 -0.725 1 88.5 302 LEU A N 1
ATOM 2375 C CA . LEU A 1 302 ? 3.727 9.078 -0.438 1 88.5 302 LEU A CA 1
ATOM 2376 C C . LEU A 1 302 ? 3.451 10.492 0.075 1 88.5 302 LEU A C 1
ATOM 2378 O O . LEU A 1 302 ? 4.375 11.195 0.489 1 88.5 302 LEU A O 1
ATOM 2382 N N . MET A 1 303 ? 2.213 10.805 0.148 1 87.12 303 MET A N 1
ATOM 2383 C CA . MET A 1 303 ? 1.801 12.141 0.573 1 87.12 303 MET A CA 1
ATOM 2384 C C . MET A 1 303 ? 2.391 13.211 -0.342 1 87.12 303 MET A C 1
ATOM 2386 O O . MET A 1 303 ? 2.957 14.195 0.133 1 87.12 303 MET A O 1
ATOM 2390 N N . ALA A 1 304 ? 2.348 12.906 -1.602 1 81.12 304 ALA A N 1
ATOM 2391 C CA . ALA A 1 304 ? 2.732 13.859 -2.641 1 81.12 304 ALA A CA 1
ATOM 2392 C C . ALA A 1 304 ? 1.502 14.453 -3.318 1 81.12 304 ALA A C 1
ATOM 2394 O O . ALA A 1 304 ? 0.42 13.867 -3.289 1 81.12 304 ALA A O 1
ATOM 2395 N N . TYR A 1 305 ? 1.646 15.711 -3.605 1 77.5 305 TYR A N 1
ATOM 2396 C CA . TYR A 1 305 ? 0.576 16.312 -4.398 1 77.5 305 TYR A CA 1
ATOM 2397 C C . TYR A 1 305 ? 0.952 16.359 -5.875 1 77.5 305 TYR A C 1
ATOM 2399 O O . TYR A 1 305 ? 1.911 17.031 -6.254 1 77.5 305 TYR A O 1
ATOM 2407 N N . ARG A 1 306 ? 0.365 15.453 -6.672 1 66.56 306 ARG A N 1
ATOM 2408 C CA . ARG A 1 306 ? 0.656 15.414 -8.102 1 66.56 306 ARG A CA 1
ATOM 2409 C C . ARG A 1 306 ? -0.27 16.344 -8.875 1 66.56 306 ARG A C 1
ATOM 2411 O O . ARG A 1 306 ? 0.049 16.75 -9.992 1 66.56 306 ARG A O 1
ATOM 2418 N N . GLY A 1 307 ? -0.86 17.297 -8.273 1 57.62 307 GLY A N 1
ATOM 2419 C CA . GLY A 1 307 ? -1.808 18.172 -8.938 1 57.62 307 GLY A CA 1
ATOM 2420 C C . GLY A 1 307 ? -2.162 17.719 -10.344 1 57.62 307 GLY A C 1
ATOM 2421 O O . GLY A 1 307 ? -1.494 16.844 -10.898 1 57.62 307 GLY A O 1
ATOM 2422 N N . THR A 1 308 ? -3.465 17.625 -10.805 1 52.72 308 THR A N 1
ATOM 2423 C CA . THR A 1 308 ? -3.844 17.266 -12.156 1 52.72 308 THR A CA 1
ATOM 2424 C C . THR A 1 308 ? -2.734 17.609 -13.148 1 52.72 308 THR A C 1
ATOM 2426 O O . THR A 1 308 ? -2.273 16.75 -13.898 1 52.72 308 THR A O 1
ATOM 2429 N N . LYS A 1 309 ? -2.945 18.844 -13.727 1 48.03 309 LYS A N 1
ATOM 2430 C CA . LYS A 1 309 ? -2.154 19.328 -14.852 1 48.03 309 LYS A CA 1
ATOM 2431 C C . LYS A 1 309 ? -0.716 19.625 -14.43 1 48.03 309 LYS A C 1
ATOM 2433 O O . LYS A 1 309 ? 0.086 18.688 -14.273 1 48.03 309 LYS A O 1
ATOM 2438 N N . SER A 1 310 ? 0.005 20.812 -14.352 1 43.59 310 SER A N 1
ATOM 2439 C CA . SER A 1 310 ? 1.331 21.406 -14.367 1 43.59 310 SER A CA 1
ATOM 2440 C C . SER A 1 310 ? 1.812 21.719 -12.953 1 43.59 310 SER A C 1
ATOM 2442 O O . SER A 1 310 ? 1.047 22.234 -12.133 1 43.59 310 SER A O 1
ATOM 2444 N N . THR A 1 311 ? 2.854 20.844 -12.211 1 53.22 311 THR A N 1
ATOM 2445 C CA . THR A 1 311 ? 3.711 21.422 -11.18 1 53.22 311 THR A CA 1
ATOM 2446 C C . THR A 1 311 ? 3.576 22.938 -11.141 1 53.22 311 THR A C 1
ATOM 2448 O O . THR A 1 311 ? 3.795 23.562 -10.102 1 53.22 311 THR A O 1
ATOM 2451 N N . ASP A 1 312 ? 2.824 23.25 -12.078 1 64.44 312 ASP A N 1
ATOM 2452 C CA . ASP A 1 312 ? 2.754 24.703 -12.312 1 64.44 312 ASP A CA 1
ATOM 2453 C C . ASP A 1 312 ? 1.693 25.344 -11.422 1 64.44 312 ASP A C 1
ATOM 2455 O O . ASP A 1 312 ? 1.82 26.516 -11.055 1 64.44 312 ASP A O 1
ATOM 2459 N N . GLY A 1 313 ? 0.823 24.359 -10.812 1 76.12 313 GLY A N 1
ATOM 2460 C CA . GLY A 1 313 ? -0.215 25 -10.031 1 76.12 313 GLY A CA 1
ATOM 2461 C C . GLY A 1 313 ? 0.25 25.406 -8.641 1 76.12 313 GLY A C 1
ATOM 2462 O O . GLY A 1 313 ? 0.036 26.547 -8.219 1 76.12 313 GLY A O 1
ATOM 2463 N N . VAL A 1 314 ? 0.961 24.531 -8.008 1 84.62 314 VAL A N 1
ATOM 2464 C CA . VAL A 1 314 ? 1.417 24.812 -6.656 1 84.62 314 VAL A CA 1
ATOM 2465 C C . VAL A 1 314 ? 2.463 25.922 -6.688 1 84.62 314 VAL A C 1
ATOM 2467 O O . VAL A 1 314 ? 2.475 26.797 -5.82 1 84.62 314 VAL A O 1
ATOM 2470 N N . SER A 1 315 ? 3.254 25.844 -7.723 1 83.69 315 SER A N 1
ATOM 2471 C CA . SER A 1 315 ? 4.285 26.875 -7.848 1 83.69 315 SER A CA 1
ATOM 2472 C C . SER A 1 315 ? 3.67 28.25 -8.07 1 83.69 315 SER A C 1
ATOM 2474 O O . SER A 1 315 ? 4.16 29.25 -7.535 1 83.69 315 SER A O 1
ATOM 2476 N N . SER A 1 316 ? 2.697 28.297 -8.805 1 86.12 316 SER A N 1
ATOM 2477 C CA . SER A 1 316 ? 2.014 29.562 -9.047 1 86.12 316 SER A CA 1
ATOM 2478 C C . SER A 1 316 ? 1.366 30.094 -7.777 1 86.12 316 SER A C 1
ATOM 2480 O O . SER A 1 316 ? 1.41 31.297 -7.504 1 86.12 316 SER A O 1
ATOM 2482 N N . VAL A 1 317 ? 0.75 29.234 -7.051 1 90 317 VAL A N 1
ATOM 2483 C CA . VAL A 1 317 ? 0.116 29.625 -5.797 1 90 317 VAL A CA 1
ATOM 2484 C C . VAL A 1 317 ? 1.175 30.109 -4.812 1 90 317 VAL A C 1
ATOM 2486 O O . VAL A 1 317 ? 0.969 31.109 -4.117 1 90 317 VAL A O 1
ATOM 2489 N N . MET A 1 318 ? 2.283 29.469 -4.766 1 88.75 318 MET A N 1
ATOM 2490 C CA . MET A 1 318 ? 3.365 29.859 -3.865 1 88.75 318 MET A CA 1
ATOM 2491 C C . MET A 1 318 ? 3.924 31.234 -4.238 1 88.75 318 MET A C 1
ATOM 2493 O O . MET A 1 318 ? 4.242 32.031 -3.361 1 88.75 318 MET A O 1
ATOM 2497 N N . LYS A 1 319 ? 4 31.469 -5.488 1 88.81 319 LYS A N 1
ATOM 2498 C CA . LYS A 1 319 ? 4.453 32.781 -5.945 1 88.81 319 LYS A CA 1
ATOM 2499 C C . LYS A 1 319 ? 3.48 33.875 -5.527 1 88.81 319 LYS A C 1
ATOM 2501 O O . LYS A 1 319 ? 3.896 34.969 -5.117 1 88.81 319 LYS A O 1
ATOM 2506 N N . GLU A 1 320 ? 2.279 33.594 -5.605 1 92 320 GLU A N 1
ATOM 2507 C CA . GLU A 1 320 ? 1.258 34.562 -5.203 1 92 320 GLU A CA 1
ATOM 2508 C C . GLU A 1 320 ? 1.285 34.812 -3.697 1 92 320 GLU A C 1
ATOM 2510 O O . GLU A 1 320 ? 1.103 35.938 -3.24 1 92 320 GLU A O 1
ATOM 2515 N N . ILE A 1 321 ? 1.519 33.812 -2.947 1 92.5 321 ILE A N 1
ATOM 2516 C CA . ILE A 1 321 ? 1.587 33.938 -1.496 1 92.5 321 ILE A CA 1
ATOM 2517 C C . ILE A 1 321 ? 2.822 34.75 -1.103 1 92.5 321 ILE A C 1
ATOM 2519 O O . ILE A 1 321 ? 2.75 35.594 -0.23 1 92.5 321 ILE A O 1
ATOM 2523 N N . GLU A 1 322 ? 3.861 34.469 -1.769 1 90.25 322 GLU A N 1
ATOM 2524 C CA . GLU A 1 322 ? 5.105 35.188 -1.473 1 90.25 322 GLU A CA 1
ATOM 2525 C C . GLU A 1 322 ? 5.016 36.656 -1.883 1 90.25 322 GLU A C 1
ATOM 2527 O O . GLU A 1 322 ? 5.738 37.5 -1.351 1 90.25 322 GLU A O 1
ATOM 2532 N N . ALA A 1 323 ? 4.141 36.906 -2.756 1 90.94 323 ALA A N 1
ATOM 2533 C CA . ALA A 1 323 ? 3.982 38.281 -3.258 1 90.94 323 ALA A CA 1
ATOM 2534 C C . ALA A 1 323 ? 3.098 39.094 -2.33 1 90.94 323 ALA A C 1
ATOM 2536 O O . ALA A 1 323 ? 3.023 40.312 -2.463 1 90.94 323 ALA A O 1
ATOM 2537 N N . GLU A 1 324 ? 2.504 38.5 -1.41 1 90.38 324 GLU A N 1
ATOM 2538 C CA . GLU A 1 324 ? 1.67 39.219 -0.452 1 90.38 324 GLU A CA 1
ATOM 2539 C C . GLU A 1 324 ? 2.508 40.156 0.413 1 90.38 324 GLU A C 1
ATOM 2541 O O . GLU A 1 324 ? 3.51 39.75 0.998 1 90.38 324 GLU A O 1
ATOM 2546 N N . PRO A 1 325 ? 2.176 41.438 0.551 1 88.06 325 PRO A N 1
ATOM 2547 C CA . PRO A 1 325 ? 2.979 42.438 1.278 1 88.06 325 PRO A CA 1
ATOM 2548 C C . PRO A 1 325 ? 3.074 42.125 2.771 1 88.06 325 PRO A C 1
ATOM 2550 O O . PRO A 1 325 ? 4.062 42.5 3.416 1 88.06 325 PRO A O 1
ATOM 2553 N N . ASN A 1 326 ? 2.117 41.562 3.318 1 89.88 326 ASN A N 1
ATOM 2554 C CA . ASN A 1 326 ? 2.113 41.312 4.758 1 89.88 326 ASN A CA 1
ATOM 2555 C C . ASN A 1 326 ? 2.869 40.031 5.102 1 89.88 326 ASN A C 1
ATOM 2557 O O . ASN A 1 326 ? 2.855 39.562 6.25 1 89.88 326 ASN A O 1
ATOM 2561 N N . ILE A 1 327 ? 3.502 39.406 4.164 1 91.88 327 ILE A N 1
ATOM 2562 C CA . ILE A 1 327 ? 4.309 38.219 4.391 1 91.88 327 ILE A CA 1
ATOM 2563 C C . ILE A 1 327 ? 5.781 38.531 4.121 1 91.88 327 ILE A C 1
ATOM 2565 O O . ILE A 1 327 ? 6.137 38.969 3.029 1 91.88 327 ILE A O 1
ATOM 2569 N N . THR A 1 328 ? 6.629 38.312 5.086 1 90.44 328 THR A N 1
ATOM 2570 C CA . THR A 1 328 ? 8.055 38.562 4.934 1 90.44 328 THR A CA 1
ATOM 2571 C C . THR A 1 328 ? 8.758 37.375 4.285 1 90.44 328 THR A C 1
ATOM 2573 O O . THR A 1 328 ? 9.609 37.562 3.41 1 90.44 328 THR A O 1
ATOM 2576 N N . ARG A 1 329 ? 8.367 36.219 4.789 1 89.88 329 ARG A N 1
ATOM 2577 C CA . ARG A 1 329 ? 8.992 35.031 4.281 1 89.88 329 ARG A CA 1
ATOM 2578 C C . ARG A 1 329 ? 8.117 33.812 4.555 1 89.88 329 ARG A C 1
ATOM 2580 O O . ARG A 1 329 ? 7.371 33.781 5.531 1 89.88 329 ARG A O 1
ATOM 2587 N N . VAL A 1 330 ? 8.203 32.906 3.631 1 89.12 330 VAL A N 1
ATOM 2588 C CA . VAL A 1 330 ? 7.59 31.609 3.844 1 89.12 330 VAL A CA 1
ATOM 2589 C C . VAL A 1 330 ? 8.648 30.594 4.281 1 89.12 330 VAL A C 1
ATOM 2591 O O . VAL A 1 330 ? 9.531 30.234 3.496 1 89.12 330 VAL A O 1
ATOM 2594 N N . ASP A 1 331 ? 8.516 30.125 5.469 1 85.62 331 ASP A N 1
ATOM 2595 C CA . ASP A 1 331 ? 9.531 29.25 6.039 1 85.62 331 ASP A CA 1
ATOM 2596 C C . ASP A 1 331 ? 9.328 27.797 5.574 1 85.62 331 ASP A C 1
ATOM 2598 O O . ASP A 1 331 ? 10.297 27.078 5.32 1 85.62 331 ASP A O 1
ATOM 2602 N N . GLU A 1 332 ? 8.133 27.375 5.598 1 86.44 332 GLU A N 1
ATOM 2603 C CA . GLU A 1 332 ? 7.793 26 5.223 1 86.44 332 GLU A CA 1
ATOM 2604 C C . GLU A 1 332 ? 6.457 25.938 4.492 1 86.44 332 GLU A C 1
ATOM 2606 O O . GLU A 1 332 ? 5.531 26.688 4.82 1 86.44 332 GLU A O 1
ATOM 2611 N N . ALA A 1 333 ? 6.441 25.203 3.453 1 88.06 333 ALA A N 1
ATOM 2612 C CA . ALA A 1 333 ? 5.199 24.953 2.723 1 88.06 333 ALA A CA 1
ATOM 2613 C C . ALA A 1 333 ? 5.086 23.484 2.33 1 88.06 333 ALA A C 1
ATOM 2615 O O . ALA A 1 333 ? 5.945 22.953 1.622 1 88.06 333 ALA A O 1
ATOM 2616 N N . GLN A 1 334 ? 4.07 22.828 2.756 1 87.5 334 GLN A N 1
ATOM 2617 C CA . GLN A 1 334 ? 3.836 21.422 2.457 1 87.5 334 GLN A CA 1
ATOM 2618 C C . GLN A 1 334 ? 2.461 21.219 1.834 1 87.5 334 GLN A C 1
ATOM 2620 O O . GLN A 1 334 ? 1.443 21.594 2.416 1 87.5 334 GLN A O 1
ATOM 2625 N N . PHE A 1 335 ? 2.475 20.719 0.623 1 88.5 335 PHE A N 1
ATOM 2626 C CA . PHE A 1 335 ? 1.235 20.391 -0.072 1 88.5 335 PHE A CA 1
ATOM 2627 C C . PHE A 1 335 ? 1.151 18.891 -0.354 1 88.5 335 PHE A C 1
ATOM 2629 O O . PHE A 1 335 ? 2.078 18.312 -0.919 1 88.5 335 PHE A O 1
ATOM 2636 N N . TRP A 1 336 ? 0.088 18.25 0.052 1 87.12 336 TRP A N 1
ATOM 2637 C CA . TRP A 1 336 ? -0.047 16.828 -0.247 1 87.12 336 TRP A CA 1
ATOM 2638 C C . TRP A 1 336 ? -1.515 16.406 -0.275 1 87.12 336 TRP A C 1
ATOM 2640 O O . TRP A 1 336 ? -2.381 17.141 0.219 1 87.12 336 TRP A O 1
ATOM 2650 N N . GLN A 1 337 ? -1.751 15.383 -0.9 1 84.75 337 GLN A N 1
ATOM 2651 C CA . GLN A 1 337 ? -3.096 14.828 -0.984 1 84.75 337 GLN A CA 1
ATOM 2652 C C . GLN A 1 337 ? -3.277 13.672 0.002 1 84.75 337 GLN A C 1
ATOM 2654 O O . GLN A 1 337 ? -2.48 12.734 0.018 1 84.75 337 GLN A O 1
ATOM 2659 N N . VAL A 1 338 ? -4.34 13.766 0.852 1 86.31 338 VAL A N 1
ATOM 2660 C CA . VAL A 1 338 ? -4.602 12.766 1.876 1 86.31 338 VAL A CA 1
ATOM 2661 C C . VAL A 1 338 ? -5.336 11.578 1.26 1 86.31 338 VAL A C 1
ATOM 2663 O O . VAL A 1 338 ? -4.922 10.422 1.421 1 86.31 338 VAL A O 1
ATOM 2666 N N . HIS A 1 339 ? -6.41 11.758 0.688 1 84.69 339 HIS A N 1
ATOM 2667 C CA . HIS A 1 339 ? -7.176 10.773 -0.069 1 84.69 339 HIS A CA 1
ATOM 2668 C C . HIS A 1 339 ? -7.863 11.414 -1.269 1 84.69 339 HIS A C 1
ATOM 2670 O O . HIS A 1 339 ? -7.52 12.523 -1.665 1 84.69 339 HIS A O 1
ATOM 2676 N N . TYR A 1 340 ? -8.766 10.789 -1.92 1 77.12 340 TYR A N 1
ATOM 2677 C CA . TYR A 1 340 ? -9.305 11.227 -3.203 1 77.12 340 TYR A CA 1
ATOM 2678 C C . TYR A 1 340 ? -10.039 12.555 -3.059 1 77.12 340 TYR A C 1
ATOM 2680 O O . TYR A 1 340 ? -10 13.398 -3.959 1 77.12 340 TYR A O 1
ATOM 2688 N N . GLY A 1 341 ? -10.594 12.875 -1.988 1 78.31 341 GLY A N 1
ATOM 2689 C CA . GLY A 1 341 ? -11.422 14.062 -1.85 1 78.31 341 GLY A CA 1
ATOM 2690 C C . GLY A 1 341 ? -10.82 15.109 -0.927 1 78.31 341 GLY A C 1
ATOM 2691 O O . GLY A 1 341 ? -11.43 16.141 -0.669 1 78.31 341 GLY A O 1
ATOM 2692 N N . LEU A 1 342 ? -9.672 14.867 -0.434 1 85.25 342 LEU A N 1
ATOM 2693 C CA . LEU A 1 342 ? -9.117 15.773 0.563 1 85.25 342 LEU A CA 1
ATOM 2694 C C . LEU A 1 342 ? -7.633 16.016 0.322 1 85.25 342 LEU A C 1
ATOM 2696 O O . LEU A 1 342 ? -6.875 15.062 0.113 1 85.25 342 LEU A O 1
ATOM 2700 N N . CYS A 1 343 ? -7.293 17.281 0.29 1 87.44 343 CYS A N 1
ATOM 2701 C CA . CYS A 1 343 ? -5.902 17.719 0.225 1 87.44 343 CYS A CA 1
ATOM 2702 C C . CYS A 1 343 ? -5.547 18.594 1.42 1 87.44 343 CYS A C 1
ATOM 2704 O O . CYS A 1 343 ? -6.43 19.203 2.039 1 87.44 343 CYS A O 1
ATOM 2706 N N . MET A 1 344 ? -4.258 18.625 1.739 1 88.25 344 MET A N 1
ATOM 2707 C CA . MET A 1 344 ? -3.791 19.406 2.879 1 88.25 344 MET A CA 1
ATOM 2708 C C . MET A 1 344 ? -2.645 20.328 2.473 1 88.25 344 MET A C 1
ATOM 2710 O O . MET A 1 344 ? -1.797 19.938 1.663 1 88.25 344 MET A O 1
ATOM 2714 N N . ALA A 1 345 ? -2.693 21.5 3.064 1 90.38 345 ALA A N 1
ATOM 2715 C CA . ALA A 1 345 ? -1.61 22.469 2.924 1 90.38 345 ALA A CA 1
ATOM 2716 C C . ALA A 1 345 ? -1.187 23.016 4.285 1 90.38 345 ALA A C 1
ATOM 2718 O O . ALA A 1 345 ? -2.016 23.531 5.039 1 90.38 345 ALA A O 1
ATOM 2719 N N . ASN A 1 346 ? 0.038 22.766 4.625 1 87.44 346 ASN A N 1
ATOM 2720 C CA . ASN A 1 346 ? 0.625 23.328 5.84 1 87.44 346 ASN A CA 1
ATOM 2721 C C . ASN A 1 346 ? 1.688 24.375 5.52 1 87.44 346 ASN A C 1
ATOM 2723 O O . ASN A 1 346 ? 2.707 24.062 4.898 1 87.44 346 ASN A O 1
ATOM 2727 N N . LEU A 1 347 ? 1.445 25.625 6.023 1 90.69 347 LEU A N 1
ATOM 2728 C CA . LEU A 1 347 ? 2.371 26.703 5.742 1 90.69 347 LEU A CA 1
ATOM 2729 C C . LEU A 1 347 ? 2.877 27.344 7.035 1 90.69 347 LEU A C 1
ATOM 2731 O O . LEU A 1 347 ? 2.119 27.484 8 1 90.69 347 LEU A O 1
ATOM 2735 N N . LYS A 1 348 ? 4.098 27.531 7.086 1 88.38 348 LYS A N 1
ATOM 2736 C CA . LYS A 1 348 ? 4.703 28.406 8.094 1 88.38 348 LYS A CA 1
ATOM 2737 C C . LYS A 1 348 ? 5.195 29.703 7.48 1 88.38 348 LYS A C 1
ATOM 2739 O O . LYS A 1 348 ? 6.125 29.703 6.672 1 88.38 348 LYS A O 1
ATOM 2744 N N . ILE A 1 349 ? 4.566 30.766 7.926 1 91.38 349 ILE A N 1
ATOM 2745 C CA . ILE A 1 349 ? 4.879 32.062 7.316 1 91.38 349 ILE A CA 1
ATOM 2746 C C . ILE A 1 349 ? 5.348 33.031 8.391 1 91.38 349 ILE A C 1
ATOM 2748 O O . ILE A 1 349 ? 4.93 32.938 9.547 1 91.38 349 ILE A O 1
ATOM 2752 N N . SER A 1 350 ? 6.223 33.875 7.996 1 90.88 350 SER A N 1
ATOM 2753 C CA . SER A 1 350 ? 6.695 34.969 8.844 1 90.88 350 SER A CA 1
ATOM 2754 C C . SER A 1 350 ? 6.055 36.281 8.461 1 90.88 350 SER A C 1
ATOM 2756 O O . SER A 1 350 ? 5.988 36.625 7.273 1 90.88 350 SER A O 1
ATOM 2758 N N . VAL A 1 351 ? 5.574 37 9.461 1 89.94 351 VAL A N 1
ATOM 2759 C CA . VAL A 1 351 ? 4.934 38.281 9.258 1 89.94 351 VAL A CA 1
ATOM 2760 C C . VAL A 1 351 ? 5.766 39.375 9.906 1 89.94 351 VAL A C 1
ATOM 2762 O O . VAL A 1 351 ? 6.512 39.125 10.852 1 89.94 351 VAL A O 1
ATOM 2765 N N . PRO A 1 352 ? 5.637 40.625 9.297 1 87.5 352 PRO A N 1
ATOM 2766 C CA . PRO A 1 352 ? 6.398 41.719 9.875 1 87.5 352 PRO A CA 1
ATOM 2767 C C . PRO A 1 352 ? 5.969 42.062 11.305 1 87.5 352 PRO A C 1
ATOM 2769 O O . PRO A 1 352 ? 4.836 41.75 11.695 1 87.5 352 PRO A O 1
ATOM 2772 N N . ARG A 1 353 ? 6.891 42.688 11.969 1 83.19 353 ARG A N 1
ATOM 2773 C CA . ARG A 1 353 ? 6.629 43.094 13.344 1 83.19 353 ARG A CA 1
ATOM 2774 C C . ARG A 1 353 ? 5.512 44.125 13.406 1 83.19 353 ARG A C 1
ATOM 2776 O O . ARG A 1 353 ? 5.449 45.031 12.57 1 83.19 353 ARG A O 1
ATOM 2783 N N . GLY A 1 354 ? 4.566 44 14.258 1 77.62 354 GLY A N 1
ATOM 2784 C CA . GLY A 1 354 ? 3.516 45 14.469 1 77.62 354 GLY A CA 1
ATOM 2785 C C . GLY A 1 354 ? 2.24 44.656 13.711 1 77.62 354 GLY A C 1
ATOM 2786 O O . GLY A 1 354 ? 1.309 45.469 13.68 1 77.62 354 GLY A O 1
ATOM 2787 N N . CYS A 1 355 ? 2.297 43.562 13.117 1 77.69 355 CYS A N 1
ATOM 2788 C CA . CYS A 1 355 ? 1.088 43.188 12.391 1 77.69 355 CYS A CA 1
ATOM 2789 C C . CYS A 1 355 ? -0.046 42.844 13.359 1 77.69 355 CYS A C 1
ATOM 2791 O O . CYS A 1 355 ? 0.146 42.094 14.32 1 77.69 355 CYS A O 1
ATOM 2793 N N . ASP A 1 356 ? -1.198 43.531 13.125 1 78.19 356 ASP A N 1
ATOM 2794 C CA . ASP A 1 356 ? -2.365 43.344 13.984 1 78.19 356 ASP A CA 1
ATOM 2795 C C . ASP A 1 356 ? -2.986 41.969 13.773 1 78.19 356 ASP A C 1
ATOM 2797 O O . ASP A 1 356 ? -2.814 41.344 12.719 1 78.19 356 ASP A O 1
ATOM 2801 N N . GLU A 1 357 ? -3.648 41.469 14.758 1 78.19 357 GLU A N 1
ATOM 2802 C CA . GLU A 1 357 ? -4.301 40.156 14.727 1 78.19 357 GLU A CA 1
ATOM 2803 C C . GLU A 1 357 ? -5.387 40.125 13.656 1 78.19 357 GLU A C 1
ATOM 2805 O O . GLU A 1 357 ? -5.609 39.094 13.039 1 78.19 357 GLU A O 1
ATOM 2810 N N . GLY A 1 358 ? -6.031 41.188 13.508 1 80.94 358 GLY A N 1
ATOM 2811 C CA . GLY A 1 358 ? -7.035 41.25 12.453 1 80.94 358 GLY A CA 1
ATOM 2812 C C . GLY A 1 358 ? -6.457 41.062 11.062 1 80.94 358 GLY A C 1
ATOM 2813 O O . GLY A 1 358 ? -7.023 40.344 10.234 1 80.94 358 GLY A O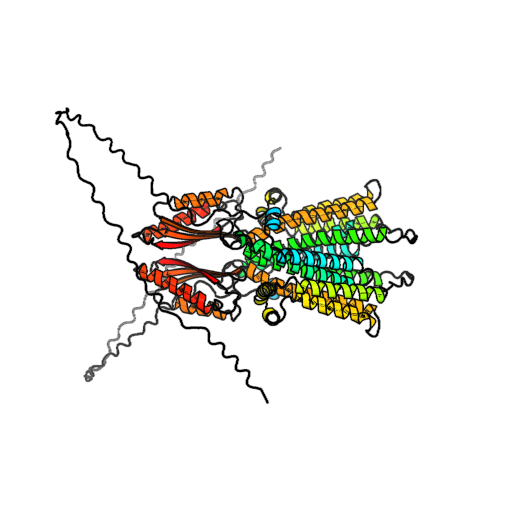 1
ATOM 2814 N N . THR A 1 359 ? -5.367 41.656 10.898 1 85.31 359 THR A N 1
ATOM 2815 C CA . THR A 1 359 ? -4.695 41.562 9.609 1 85.31 359 THR A CA 1
ATOM 2816 C C . THR A 1 359 ? -4.211 40.125 9.375 1 85.31 359 THR A C 1
ATOM 2818 O O . THR A 1 359 ? -4.305 39.594 8.266 1 85.31 359 THR A O 1
ATOM 2821 N N . ILE A 1 360 ? -3.719 39.531 10.4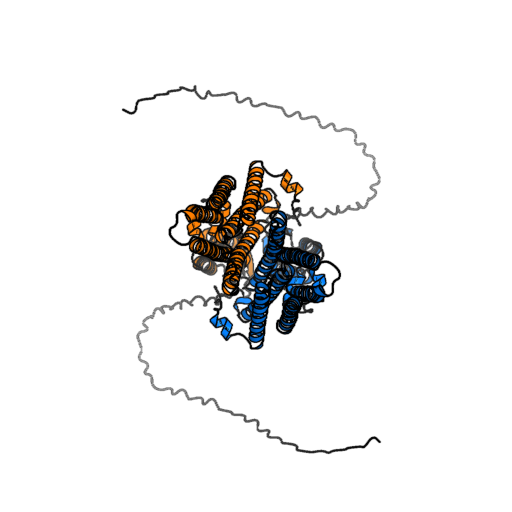06 1 86.25 360 ILE A N 1
ATOM 2822 C CA . ILE A 1 360 ? -3.229 38.156 10.312 1 86.25 360 ILE A CA 1
ATOM 2823 C C . ILE A 1 360 ? -4.391 37.219 9.992 1 86.25 360 ILE A C 1
ATOM 2825 O O . ILE A 1 360 ? -4.254 36.312 9.18 1 86.25 360 ILE A O 1
ATOM 2829 N N . SER A 1 361 ? -5.492 37.406 10.633 1 86.56 361 SER A N 1
ATOM 2830 C CA . SER A 1 361 ? -6.664 36.562 10.383 1 86.56 361 SER A CA 1
ATOM 2831 C C . SER A 1 361 ? -7.152 36.719 8.945 1 86.56 361 SER A C 1
ATOM 2833 O O . SER A 1 361 ? -7.535 35.719 8.312 1 86.56 361 SER A O 1
ATOM 2835 N N . LYS A 1 362 ? -7.156 37.906 8.516 1 90.31 362 LYS A N 1
ATOM 2836 C CA . LYS A 1 362 ? -7.551 38.156 7.133 1 90.31 362 LYS A CA 1
ATOM 2837 C C . LYS A 1 362 ? -6.566 37.531 6.156 1 90.31 362 LYS A C 1
ATOM 2839 O O . LYS A 1 362 ? -6.969 37 5.125 1 90.31 362 LYS A O 1
ATOM 2844 N N . LEU A 1 363 ? -5.336 37.656 6.469 1 91.44 363 LEU A N 1
ATOM 2845 C CA . LEU A 1 363 ? -4.297 37.031 5.648 1 91.44 363 LEU A CA 1
ATOM 2846 C C . LEU A 1 363 ? -4.484 35.531 5.574 1 91.44 363 LEU A C 1
ATOM 2848 O O . LEU A 1 363 ? -4.379 34.938 4.496 1 91.44 363 LEU A O 1
ATOM 2852 N N . ARG A 1 364 ? -4.766 34.906 6.613 1 90.81 364 ARG A N 1
ATOM 2853 C CA . ARG A 1 364 ? -4.988 33.469 6.656 1 90.81 364 ARG A CA 1
ATOM 2854 C C . ARG A 1 364 ? -6.18 33.062 5.789 1 90.81 364 ARG A C 1
ATOM 2856 O O . ARG A 1 364 ? -6.109 32.094 5.043 1 90.81 364 ARG A O 1
ATOM 2863 N N . SER A 1 365 ? -7.195 33.781 5.953 1 91.44 365 SER A N 1
ATOM 2864 C CA . SER A 1 365 ? -8.391 33.5 5.168 1 91.44 365 SER A CA 1
ATOM 2865 C C . SER A 1 365 ? -8.125 33.688 3.676 1 91.44 365 SER A C 1
ATOM 2867 O O . SER A 1 365 ? -8.617 32.906 2.857 1 91.44 365 SER A O 1
ATOM 2869 N N . ARG A 1 366 ? -7.438 34.688 3.4 1 93.44 366 ARG A N 1
ATOM 2870 C CA . ARG A 1 366 ? -7.105 34.938 2.002 1 93.44 366 ARG A CA 1
ATOM 2871 C C . ARG A 1 366 ? -6.266 33.812 1.425 1 93.44 366 ARG A C 1
ATOM 2873 O O . ARG A 1 366 ? -6.512 33.344 0.307 1 93.44 366 ARG A O 1
ATOM 2880 N N . ILE A 1 367 ? -5.281 33.375 2.1 1 93.81 367 ILE A N 1
ATOM 2881 C CA . ILE A 1 367 ? -4.402 32.312 1.645 1 93.81 367 ILE A CA 1
ATOM 2882 C C . ILE A 1 367 ? -5.207 31.031 1.484 1 93.81 367 ILE A C 1
ATOM 2884 O O . ILE A 1 367 ? -5.055 30.312 0.491 1 93.81 367 ILE A O 1
ATOM 2888 N N . SER A 1 368 ? -6.027 30.734 2.393 1 92.31 368 SER A N 1
ATOM 2889 C CA . SER A 1 368 ? -6.859 29.531 2.33 1 92.31 368 SER A CA 1
ATOM 2890 C C . SER A 1 368 ? -7.777 29.562 1.112 1 92.31 368 SER A C 1
ATOM 2892 O O . SER A 1 368 ? -7.926 28.547 0.418 1 92.31 368 SER A O 1
ATOM 2894 N N . SER A 1 369 ? -8.359 30.688 0.933 1 92.75 369 SER A N 1
ATOM 2895 C CA . SER A 1 369 ? -9.234 30.844 -0.225 1 92.75 369 SER A CA 1
ATOM 2896 C C . SER A 1 369 ? -8.453 30.734 -1.529 1 92.75 369 SER A C 1
ATOM 2898 O O . SER A 1 369 ? -8.938 30.156 -2.502 1 92.75 369 SER A O 1
ATOM 2900 N N . LEU A 1 370 ? -7.336 31.312 -1.554 1 92.38 370 LEU A N 1
ATOM 2901 C CA . LEU A 1 370 ? -6.48 31.234 -2.732 1 92.38 370 LEU A CA 1
ATOM 2902 C C . LEU A 1 370 ? -6.156 29.781 -3.074 1 92.38 370 LEU A C 1
ATOM 2904 O O . LEU A 1 370 ? -6.27 29.375 -4.23 1 92.38 370 LEU A O 1
ATOM 2908 N N . ILE A 1 371 ? -5.785 29.031 -2.117 1 91.38 371 ILE A N 1
ATOM 2909 C CA . ILE A 1 371 ? -5.406 27.641 -2.316 1 91.38 371 ILE A CA 1
ATOM 2910 C C . ILE A 1 371 ? -6.621 26.828 -2.773 1 91.38 371 ILE A C 1
ATOM 2912 O O . ILE A 1 371 ? -6.539 26.062 -3.729 1 91.38 371 ILE A O 1
ATOM 2916 N N . GLN A 1 372 ? -7.746 27.078 -2.172 1 89.38 372 GLN A N 1
ATOM 2917 C CA . GLN A 1 372 ? -8.961 26.359 -2.527 1 89.38 372 GLN A CA 1
ATOM 2918 C C . GLN A 1 372 ? -9.406 26.703 -3.943 1 89.38 372 GLN A C 1
ATOM 2920 O O . GLN A 1 372 ? -9.828 25.812 -4.699 1 89.38 372 GLN A O 1
ATOM 2925 N N . ASN A 1 373 ? -9.305 27.891 -4.289 1 87.25 373 ASN A N 1
ATOM 2926 C CA . ASN A 1 373 ? -9.789 28.344 -5.594 1 87.25 373 ASN A CA 1
ATOM 2927 C C . ASN A 1 373 ? -8.852 27.906 -6.715 1 87.25 373 ASN A C 1
ATOM 2929 O O . ASN A 1 373 ? -9.305 27.547 -7.801 1 87.25 373 ASN A O 1
ATOM 2933 N N . ARG A 1 374 ? -7.625 27.969 -6.453 1 86.5 374 ARG A N 1
ATOM 2934 C CA . ARG A 1 374 ? -6.652 27.672 -7.504 1 86.5 374 ARG A CA 1
ATOM 2935 C C . ARG A 1 374 ? -6.422 26.172 -7.637 1 86.5 374 ARG A C 1
ATOM 2937 O O . ARG A 1 374 ? -6.25 25.672 -8.742 1 86.5 374 ARG A O 1
ATOM 2944 N N . LEU A 1 375 ? -6.34 25.516 -6.555 1 85 375 LEU A N 1
ATOM 2945 C CA . LEU A 1 375 ? -5.941 24.125 -6.598 1 85 375 LEU A CA 1
ATOM 2946 C C . LEU A 1 375 ? -7.148 23.203 -6.398 1 85 375 LEU A C 1
ATOM 2948 O O . LEU A 1 375 ? -7.094 22.016 -6.723 1 85 375 LEU A O 1
ATOM 2952 N N . GLY A 1 376 ? -8.188 23.734 -5.832 1 77.62 376 GLY A N 1
ATOM 2953 C CA . GLY A 1 376 ? -9.375 22.922 -5.586 1 77.62 376 GLY A CA 1
ATOM 2954 C C . GLY A 1 376 ? -10.258 22.781 -6.809 1 77.62 376 GLY A C 1
ATOM 2955 O O . GLY A 1 376 ? -10.039 23.438 -7.824 1 77.62 376 GLY A O 1
ATOM 2956 N N . GLU A 1 377 ? -11.047 21.656 -6.926 1 68.69 377 GLU A N 1
ATOM 2957 C CA . GLU A 1 377 ? -12.023 21.469 -7.996 1 68.69 377 GLU A CA 1
ATOM 2958 C C . GLU A 1 377 ? -13.344 22.172 -7.66 1 68.69 377 GLU A C 1
ATOM 2960 O O . GLU A 1 377 ? -13.711 22.281 -6.488 1 68.69 377 GLU A O 1
ATOM 2965 N N . GLY A 1 378 ? -13.836 23.125 -8.578 1 56.06 378 GLY A N 1
ATOM 2966 C CA . GLY A 1 378 ? -15.055 23.906 -8.422 1 56.06 378 GLY A CA 1
ATOM 2967 C C . GLY A 1 378 ? -16.234 23.078 -7.961 1 56.06 378 GLY A C 1
ATOM 2968 O O . GLY A 1 378 ? -16.234 21.844 -8.086 1 56.06 378 GLY A O 1
ATOM 2969 N N . TYR A 1 379 ? -17.141 23.688 -6.953 1 45.88 379 TYR A N 1
ATOM 2970 C CA . TYR A 1 379 ? -18.359 23.203 -6.324 1 45.88 379 TYR A CA 1
ATOM 2971 C C . TYR A 1 379 ? -19.219 22.422 -7.316 1 45.88 379 TYR A C 1
ATOM 2973 O O . TYR A 1 379 ? -20.078 21.641 -6.922 1 45.88 379 TYR A O 1
ATOM 2981 N N . GLY A 1 380 ? -18.953 22.406 -8.57 1 42.97 380 GLY A N 1
ATOM 2982 C CA . GLY A 1 380 ? -20 21.922 -9.445 1 42.97 380 GLY A CA 1
ATOM 2983 C C . GLY A 1 380 ? -19.922 20.422 -9.695 1 42.97 380 GLY A C 1
ATOM 2984 O O . GLY A 1 380 ? -20.844 19.844 -10.297 1 42.97 380 GLY A O 1
ATOM 2985 N N . ARG A 1 381 ? -18.906 20.062 -10.266 1 38.41 381 ARG A N 1
ATOM 2986 C CA . ARG A 1 381 ? -18.938 18.734 -10.883 1 38.41 381 ARG A CA 1
ATOM 2987 C C . ARG A 1 381 ? -18.672 17.656 -9.844 1 38.41 381 ARG A C 1
ATOM 2989 O O . ARG A 1 381 ? -17.516 17.328 -9.555 1 38.41 381 ARG A O 1
ATOM 2996 N N . GLY A 1 382 ? -19.641 17.172 -8.977 1 44.44 382 GLY A N 1
ATOM 2997 C CA . GLY A 1 382 ? -19.781 16.016 -8.102 1 44.44 382 GLY A CA 1
ATOM 2998 C C . GLY A 1 382 ? -18.656 15.914 -7.082 1 44.44 382 GLY A C 1
ATOM 2999 O O . GLY A 1 382 ? -18.906 15.781 -5.883 1 44.44 382 GLY A O 1
ATOM 3000 N N . SER A 1 383 ? -17.406 15.344 -7.348 1 52.66 383 SER A N 1
ATOM 3001 C CA . SER A 1 383 ? -16.422 14.945 -6.348 1 52.66 383 SER A CA 1
ATOM 3002 C C . SER A 1 383 ? -15.484 16.109 -6.016 1 52.66 383 SER A C 1
ATOM 3004 O O . SER A 1 383 ? -14.758 16.594 -6.887 1 52.66 383 SER A O 1
ATOM 3006 N N . SER A 1 384 ? -15.812 17.016 -5.133 1 61.97 384 SER A N 1
ATOM 3007 C CA . SER A 1 384 ? -15.125 18.266 -4.809 1 61.97 384 SER A CA 1
ATOM 3008 C C . SER A 1 384 ? -13.875 18.016 -3.975 1 61.97 384 SER A C 1
ATOM 3010 O O . SER A 1 384 ? -13.93 17.281 -2.982 1 61.97 384 SER A O 1
ATOM 3012 N N . LEU A 1 385 ? -12.758 18.219 -4.582 1 77.81 385 LEU A N 1
ATOM 3013 C CA . LEU A 1 385 ? -11.492 18.203 -3.852 1 77.81 385 LEU A CA 1
ATOM 3014 C C . LEU A 1 385 ? -11.43 19.344 -2.842 1 77.81 385 LEU A C 1
ATOM 3016 O O . LEU A 1 385 ? -11.523 20.516 -3.219 1 77.81 385 LEU A O 1
ATOM 3020 N N . ARG A 1 386 ? -11.508 19.047 -1.62 1 85.19 386 ARG A N 1
ATOM 3021 C CA . ARG A 1 386 ? -11.445 20.016 -0.536 1 85.19 386 ARG A CA 1
ATOM 3022 C C . ARG A 1 386 ? -10.016 20.172 -0.031 1 85.19 386 ARG A C 1
ATOM 3024 O O . ARG A 1 386 ? -9.273 19.203 0.062 1 85.19 386 ARG A O 1
ATOM 3031 N N . TRP A 1 387 ? -9.68 21.438 0.254 1 89.06 387 TRP A N 1
ATOM 3032 C CA . TRP A 1 387 ? -8.359 21.719 0.817 1 89.06 387 TRP A CA 1
ATOM 3033 C C . TRP A 1 387 ? -8.477 22.172 2.27 1 89.06 387 TRP A C 1
ATOM 3035 O O . TRP A 1 387 ? -9.266 23.062 2.59 1 89.06 387 TRP A O 1
ATOM 3045 N N . GLU A 1 388 ? -7.812 21.484 3.145 1 86.75 388 GLU A N 1
ATOM 3046 C CA . GLU A 1 388 ? -7.645 21.938 4.523 1 86.75 388 GLU A CA 1
ATOM 3047 C C . GLU A 1 388 ? -6.293 22.609 4.719 1 86.75 388 GLU A C 1
ATOM 3049 O O . GLU A 1 388 ? -5.246 21.984 4.539 1 86.75 388 GLU A O 1
ATOM 3054 N N . VAL A 1 389 ? -6.371 23.875 5.133 1 90.56 389 VAL A N 1
ATOM 3055 C CA . VAL A 1 389 ? -5.16 24.688 5.188 1 90.56 389 VAL A CA 1
ATOM 3056 C C . VAL A 1 389 ? -4.855 25.062 6.637 1 90.56 389 VAL A C 1
ATOM 3058 O O . VAL A 1 389 ? -5.742 25.5 7.371 1 90.56 389 VAL A O 1
ATOM 3061 N N . THR A 1 390 ? -3.66 24.719 7.086 1 87.31 390 THR A N 1
ATOM 3062 C CA . THR A 1 390 ? -3.154 25.156 8.383 1 87.31 390 THR A CA 1
ATOM 3063 C C . THR A 1 390 ? -1.978 26.109 8.203 1 87.31 390 THR A C 1
ATOM 3065 O O . THR A 1 390 ? -1.003 25.781 7.523 1 87.31 390 THR A O 1
ATOM 3068 N N . ILE A 1 391 ? -2.098 27.297 8.836 1 91.06 391 ILE A N 1
ATOM 3069 C CA . ILE A 1 391 ? -1.063 28.312 8.688 1 91.06 391 ILE A CA 1
ATOM 3070 C C . ILE A 1 391 ? -0.533 28.719 10.055 1 91.06 391 ILE A C 1
ATOM 3072 O O . ILE A 1 391 ? -1.289 29.188 10.906 1 91.06 391 ILE A O 1
ATOM 3076 N N . GLN A 1 392 ? 0.686 28.438 10.273 1 86.38 392 GLN A N 1
ATOM 3077 C CA . GLN A 1 392 ? 1.367 28.953 11.461 1 86.38 392 GLN A CA 1
ATOM 3078 C C . GLN A 1 392 ? 2.084 30.266 11.156 1 86.38 392 GLN A C 1
ATOM 3080 O O . GLN A 1 392 ? 2.881 30.344 10.219 1 86.38 392 GLN A O 1
ATOM 3085 N N . THR A 1 393 ? 1.79 31.297 11.945 1 87.25 393 THR A N 1
ATOM 3086 C CA . THR A 1 393 ? 2.395 32.594 11.734 1 87.25 393 THR A CA 1
ATOM 3087 C C . THR A 1 393 ? 3.404 32.906 12.828 1 87.25 393 THR A C 1
ATOM 3089 O O . THR A 1 393 ? 3.158 32.625 14.008 1 87.25 393 THR A O 1
ATOM 3092 N N . SER A 1 394 ? 4.57 33.281 12.375 1 84.19 394 SER A N 1
ATOM 3093 C CA . SER A 1 394 ? 5.594 33.75 13.297 1 84.19 394 SER A CA 1
ATOM 3094 C C . SER A 1 394 ? 6.035 35.188 12.953 1 84.19 394 SER A C 1
ATOM 3096 O O . SER A 1 394 ? 5.875 35.625 11.812 1 84.19 394 SER A O 1
ATOM 3098 N N . ILE A 1 395 ? 6.469 35.906 13.977 1 84.12 395 ILE A N 1
ATOM 3099 C CA . ILE A 1 395 ? 6.918 37.281 13.766 1 84.12 395 ILE A CA 1
ATOM 3100 C C . ILE A 1 395 ? 8.383 37.281 13.328 1 84.12 395 ILE A C 1
ATOM 3102 O O . ILE A 1 395 ? 9.219 36.594 13.922 1 84.12 395 ILE A O 1
ATOM 3106 N N . ASP A 1 396 ? 8.555 37.969 12.312 1 81.06 396 ASP A N 1
ATOM 3107 C CA . ASP A 1 396 ? 9.922 38.062 11.812 1 81.06 396 ASP A CA 1
ATOM 3108 C C . ASP A 1 396 ? 10.805 38.812 12.805 1 81.06 396 ASP A C 1
ATOM 3110 O O . ASP A 1 396 ? 10.461 39.906 13.25 1 81.06 396 ASP A O 1
ATOM 3114 N N . PRO A 1 397 ? 11.914 38.219 13.227 1 68.38 397 PRO A N 1
ATOM 3115 C CA . PRO A 1 397 ? 12.797 38.906 14.195 1 68.38 397 PRO A CA 1
ATOM 3116 C C . PRO A 1 397 ? 13.477 40.125 13.609 1 68.38 397 PRO A C 1
ATOM 3118 O O . PRO A 1 397 ? 13.945 41 14.359 1 68.38 397 PRO A O 1
ATOM 3121 N N . ASN A 1 398 ? 13.594 40.281 12.336 1 63.44 398 ASN A N 1
ATOM 3122 C CA . ASN A 1 398 ? 14.336 41.406 11.773 1 63.44 398 ASN A CA 1
ATOM 3123 C C . ASN A 1 398 ? 13.438 42.625 11.562 1 63.44 398 ASN A C 1
ATOM 3125 O O . ASN A 1 398 ? 12.266 42.469 11.211 1 63.44 398 ASN A O 1
ATOM 3129 N N . MET B 1 1 ? 48.688 -17.562 39.344 1 21.73 1 MET B N 1
ATOM 3130 C CA . MET B 1 1 ? 49.938 -16.891 39.719 1 21.73 1 MET B CA 1
ATOM 3131 C C . MET B 1 1 ? 50.344 -15.891 38.656 1 21.73 1 MET B C 1
ATOM 3133 O O . MET B 1 1 ? 50.969 -16.266 37.656 1 21.73 1 MET B O 1
ATOM 3137 N N . ALA B 1 2 ? 49.281 -14.922 38.406 1 23.72 2 ALA B N 1
ATOM 3138 C CA . ALA B 1 2 ? 48.969 -13.914 37.406 1 23.72 2 ALA B CA 1
ATOM 3139 C C . ALA B 1 2 ? 49.969 -12.781 37.406 1 23.72 2 ALA B C 1
ATOM 3141 O O . ALA B 1 2 ? 50.062 -11.992 38.344 1 23.72 2 ALA B O 1
ATOM 3142 N N . ASP B 1 3 ? 51.125 -13.039 36.812 1 19.58 3 ASP B N 1
ATOM 3143 C CA . ASP B 1 3 ? 52.406 -12.32 36.75 1 19.58 3 ASP B CA 1
ATOM 3144 C C . ASP B 1 3 ? 52.188 -10.883 36.25 1 19.58 3 ASP B C 1
ATOM 3146 O O . ASP B 1 3 ? 51.188 -10.578 35.625 1 19.58 3 ASP B O 1
ATOM 3150 N N . LEU B 1 4 ? 53.156 -9.883 36.438 1 19.47 4 LEU B N 1
ATOM 3151 C CA . LEU B 1 4 ? 53.75 -8.594 36.812 1 19.47 4 LEU B CA 1
ATOM 3152 C C . LEU B 1 4 ? 53.969 -7.73 35.562 1 19.47 4 LEU B C 1
ATOM 3154 O O . LEU B 1 4 ? 54.781 -6.797 35.594 1 19.47 4 LEU B O 1
ATOM 3158 N N . ASP B 1 5 ? 53.375 -8.133 34.344 1 20.78 5 ASP B N 1
ATOM 3159 C CA . ASP B 1 5 ? 54.094 -7.512 33.25 1 20.78 5 ASP B CA 1
ATOM 3160 C C . ASP B 1 5 ? 54 -5.992 33.281 1 20.78 5 ASP B C 1
ATOM 3162 O O . ASP B 1 5 ? 52.875 -5.449 33.219 1 20.78 5 ASP B O 1
ATOM 3166 N N . GLN B 1 6 ? 55 -5.133 33.812 1 20.36 6 GLN B N 1
ATOM 3167 C CA . GLN B 1 6 ? 55.469 -3.809 34.219 1 20.36 6 GLN B CA 1
ATOM 3168 C C . GLN B 1 6 ? 55.594 -2.875 33.031 1 20.36 6 GLN B C 1
ATOM 3170 O O . GLN B 1 6 ? 56.25 -1.836 33.094 1 20.36 6 GLN B O 1
ATOM 3175 N N . SER B 1 7 ? 55.031 -3.068 31.75 1 21.48 7 SER B N 1
ATOM 3176 C CA . SER B 1 7 ? 55.781 -2.293 30.766 1 21.48 7 SER B CA 1
ATOM 3177 C C . SER B 1 7 ? 55.656 -0.796 31.031 1 21.48 7 SER B C 1
ATOM 3179 O O . SER B 1 7 ? 54.531 -0.276 31.125 1 21.48 7 SER B O 1
ATOM 3181 N N . VAL B 1 8 ? 56.625 0.025 31.531 1 21.33 8 VAL B N 1
ATOM 3182 C CA . VAL B 1 8 ? 56.969 1.319 32.094 1 21.33 8 VAL B CA 1
ATOM 3183 C C . VAL B 1 8 ? 57.062 2.377 31.016 1 21.33 8 VAL B C 1
ATOM 3185 O O . VAL B 1 8 ? 57.406 3.533 31.281 1 21.33 8 VAL B O 1
ATOM 3188 N N . ASP B 1 9 ? 56.719 2.182 29.703 1 20.81 9 ASP B N 1
ATOM 3189 C CA . ASP B 1 9 ? 57.5 3.125 28.891 1 20.81 9 ASP B CA 1
ATOM 3190 C C . ASP B 1 9 ? 57.219 4.566 29.312 1 20.81 9 ASP B C 1
ATOM 3192 O O . ASP B 1 9 ? 56.062 4.922 29.609 1 20.81 9 ASP B O 1
ATOM 3196 N N . ASP B 1 10 ? 58.188 5.5 29.578 1 20.89 10 ASP B N 1
ATOM 3197 C CA . ASP B 1 10 ? 58.719 6.754 30.125 1 20.89 10 ASP B CA 1
ATOM 3198 C C . ASP B 1 10 ? 58.438 7.914 29.156 1 20.89 10 ASP B C 1
ATOM 3200 O O . ASP B 1 10 ? 59.281 8.242 28.328 1 20.89 10 ASP B O 1
ATOM 3204 N N . ARG B 1 11 ? 57.406 7.953 28.25 1 23.45 11 ARG B N 1
ATOM 3205 C CA . ARG B 1 11 ? 57.594 8.961 27.219 1 23.45 11 ARG B CA 1
ATOM 3206 C C . ARG B 1 11 ? 57.75 10.352 27.812 1 23.45 11 ARG B C 1
ATOM 3208 O O . ARG B 1 11 ? 57.188 10.656 28.859 1 23.45 11 ARG B O 1
ATOM 3215 N N . PRO B 1 12 ? 58.719 11.117 27.281 1 24.36 12 PRO B N 1
ATOM 3216 C CA . PRO B 1 12 ? 59.438 12.305 27.75 1 24.36 12 PRO B CA 1
ATOM 3217 C C . PRO B 1 12 ? 58.531 13.531 27.844 1 24.36 12 PRO B C 1
ATOM 3219 O O . PRO B 1 12 ? 57.5 13.594 27.188 1 24.36 12 PRO B O 1
ATOM 3222 N N . PRO B 1 13 ? 58.656 14.508 28.75 1 22.64 13 PRO B N 1
ATOM 3223 C CA . PRO B 1 13 ? 57.906 15.648 29.281 1 22.64 13 PRO B CA 1
ATOM 3224 C C . PRO B 1 13 ? 57.656 16.734 28.234 1 22.64 13 PRO B C 1
ATOM 3226 O O . PRO B 1 13 ? 58.312 16.75 27.188 1 22.64 13 PRO B O 1
ATOM 3229 N N . THR B 1 14 ? 56.562 17.438 28.25 1 21 14 THR B N 1
ATOM 3230 C CA . THR B 1 14 ? 55.688 18.438 27.641 1 21 14 THR B CA 1
ATOM 3231 C C . THR B 1 14 ? 56.438 19.766 27.453 1 21 14 THR B C 1
ATOM 3233 O O . THR B 1 14 ? 55.812 20.781 27.141 1 21 14 THR B O 1
ATOM 3236 N N . THR B 1 15 ? 57.75 19.734 26.953 1 20.2 15 THR B N 1
ATOM 3237 C CA . THR B 1 15 ? 58.375 21.016 27.266 1 20.2 15 THR B CA 1
ATOM 3238 C C . THR B 1 15 ? 57.562 22.156 26.688 1 20.2 15 THR B C 1
ATOM 3240 O O . THR B 1 15 ? 56.781 21.969 25.734 1 20.2 15 THR B O 1
ATOM 3243 N N . ALA B 1 16 ? 57.75 23.453 27.172 1 21.91 16 ALA B N 1
ATOM 3244 C CA . ALA B 1 16 ? 57.25 24.812 27.375 1 21.91 16 ALA B CA 1
ATOM 3245 C C . ALA B 1 16 ? 57.375 25.641 26.094 1 21.91 16 ALA B C 1
ATOM 3247 O O . ALA B 1 16 ? 58.469 25.969 25.641 1 21.91 16 ALA B O 1
ATOM 3248 N N . SER B 1 17 ? 56.906 25.094 24.875 1 21.02 17 SER B N 1
ATOM 3249 C CA . SER B 1 17 ? 57.5 25.953 23.844 1 21.02 17 SER B CA 1
ATOM 3250 C C . SER B 1 17 ? 57.094 27.406 24.047 1 21.02 17 SER B C 1
ATOM 3252 O O . SER B 1 17 ? 55.906 27.719 24.109 1 21.02 17 SER B O 1
ATOM 3254 N N . PRO B 1 18 ? 57.938 28.344 24.562 1 20.5 18 PRO B N 1
ATOM 3255 C CA . PRO B 1 18 ? 57.781 29.719 25.078 1 20.5 18 PRO B CA 1
ATOM 3256 C C . PRO B 1 18 ? 57.344 30.688 24 1 20.5 18 PRO B C 1
ATOM 3258 O O . PRO B 1 18 ? 56.719 31.703 24.312 1 20.5 18 PRO B O 1
ATOM 3261 N N . PHE B 1 19 ? 57.875 30.703 22.734 1 21.86 19 PHE B N 1
ATOM 3262 C CA . PHE B 1 19 ? 58.281 32 22.203 1 21.86 19 PHE B CA 1
ATOM 3263 C C . PHE B 1 19 ? 57.062 32.688 21.531 1 21.86 19 PHE B C 1
ATOM 3265 O O . PHE B 1 19 ? 56.375 32.062 20.719 1 21.86 19 PHE B O 1
ATOM 3272 N N . ASN B 1 20 ? 56.438 33.812 22.156 1 21.3 20 ASN B N 1
ATOM 3273 C CA . ASN B 1 20 ? 55.344 34.812 22.062 1 21.3 20 ASN B CA 1
ATOM 3274 C C . ASN B 1 20 ? 55.562 35.75 20.891 1 21.3 20 ASN B C 1
ATOM 3276 O O . ASN B 1 20 ? 54.969 36.844 20.844 1 21.3 20 ASN B O 1
ATOM 3280 N N . PHE B 1 21 ? 56.188 35.406 19.641 1 20.84 21 PHE B N 1
ATOM 3281 C CA . PHE B 1 21 ? 56.656 36.562 18.906 1 20.84 21 PHE B CA 1
ATOM 3282 C C . PHE B 1 21 ? 55.5 37.375 18.359 1 20.84 21 PHE B C 1
ATOM 3284 O O . PHE B 1 21 ? 54.562 36.812 17.781 1 20.84 21 PHE B O 1
ATOM 3291 N N . GLN B 1 22 ? 55.156 38.656 18.922 1 21.61 22 GLN B N 1
ATOM 3292 C CA . GLN B 1 22 ? 54.188 39.719 18.719 1 21.61 22 GLN B CA 1
ATOM 3293 C C . GLN B 1 22 ? 54.406 40.406 17.391 1 21.61 22 GLN B C 1
ATOM 3295 O O . GLN B 1 22 ? 55.406 41.125 17.203 1 21.61 22 GLN B O 1
ATOM 3300 N N . THR B 1 23 ? 54.281 39.812 16.156 1 22.7 23 THR B N 1
ATOM 3301 C CA . THR B 1 23 ? 54.75 40.594 15.016 1 22.7 23 THR B CA 1
ATOM 3302 C C . THR B 1 23 ? 53.938 41.875 14.875 1 22.7 23 THR B C 1
ATOM 3304 O O . THR B 1 23 ? 52.719 41.844 14.922 1 22.7 23 THR B O 1
ATOM 3307 N N . GLN B 1 24 ? 54.594 43.156 14.805 1 21.28 24 GLN B N 1
ATOM 3308 C CA . GLN B 1 24 ? 54.406 44.594 14.891 1 21.28 24 GLN B CA 1
ATOM 3309 C C . GLN B 1 24 ? 53.938 45.188 13.562 1 21.28 24 GLN B C 1
ATOM 3311 O O . GLN B 1 24 ? 53.688 46.375 13.461 1 21.28 24 GLN B O 1
ATOM 3316 N N . THR B 1 25 ? 53.312 44.625 12.531 1 24.55 25 THR B N 1
ATOM 3317 C CA . THR B 1 25 ? 53.562 45.375 11.305 1 24.55 25 THR B CA 1
ATOM 3318 C C . THR B 1 25 ? 52.844 46.719 11.328 1 24.55 25 THR B C 1
ATOM 3320 O O . THR B 1 25 ? 51.625 46.75 11.539 1 24.55 25 THR B O 1
ATOM 3323 N N . ILE B 1 26 ? 53.562 47.938 11.383 1 22.17 26 ILE B N 1
ATOM 3324 C CA . ILE B 1 26 ? 53.312 49.344 11.586 1 22.17 26 ILE B CA 1
ATOM 3325 C C . ILE B 1 26 ? 52.531 49.906 10.398 1 22.17 26 ILE B C 1
ATOM 3327 O O . ILE B 1 26 ? 52.625 49.375 9.289 1 22.17 26 ILE B O 1
ATOM 3331 N N . SER B 1 27 ? 51.844 51.156 10.633 1 20.62 27 SER B N 1
ATOM 3332 C CA . SER B 1 27 ? 50.719 52.062 10.43 1 20.62 27 SER B CA 1
ATOM 3333 C C . SER B 1 27 ? 50.969 52.969 9.242 1 20.62 27 SER B C 1
ATOM 3335 O O . SER B 1 27 ? 50.125 53.812 8.922 1 20.62 27 SER B O 1
ATOM 3337 N N . THR B 1 28 ? 51.625 52.594 7.996 1 22.8 28 THR B N 1
ATOM 3338 C CA . THR B 1 28 ? 52.156 53.781 7.359 1 22.8 28 THR B CA 1
ATOM 3339 C C . THR B 1 28 ? 51.031 54.719 6.871 1 22.8 28 THR B C 1
ATOM 3341 O O . THR B 1 28 ? 50.062 54.25 6.289 1 22.8 28 THR B O 1
ATOM 3344 N N . SER B 1 29 ? 50.906 56.125 7.25 1 21.34 29 SER B N 1
ATOM 3345 C CA . SER B 1 29 ? 50.031 57.281 7.371 1 21.34 29 SER B CA 1
ATOM 3346 C C . SER B 1 29 ? 49.906 58 6.039 1 21.34 29 SER B C 1
ATOM 3348 O O . SER B 1 29 ? 49.094 58.938 5.922 1 21.34 29 SER B O 1
ATOM 3350 N N . PRO B 1 30 ? 50 57.531 4.668 1 25.11 30 PRO B N 1
ATOM 3351 C CA . PRO B 1 30 ? 50.531 58.656 3.885 1 25.11 30 PRO B CA 1
ATOM 3352 C C . PRO B 1 30 ? 49.562 59.844 3.814 1 25.11 30 PRO B C 1
ATOM 3354 O O . PRO B 1 30 ? 48.375 59.656 4.008 1 25.11 30 PRO B O 1
ATOM 3357 N N . VAL B 1 31 ? 50.094 61.188 3.361 1 25.38 31 VAL B N 1
ATOM 3358 C CA . VAL B 1 31 ? 50 62.656 3.436 1 25.38 31 VAL B CA 1
ATOM 3359 C C . VAL B 1 31 ? 49 63.156 2.414 1 25.38 31 VAL B C 1
ATOM 3361 O O . VAL B 1 31 ? 48.875 62.594 1.322 1 25.38 31 VAL B O 1
ATOM 3364 N N . LYS B 1 32 ? 48.125 64.188 2.748 1 25.28 32 LYS B N 1
ATOM 3365 C CA . LYS B 1 32 ? 46.844 64.875 2.412 1 25.28 32 LYS B CA 1
ATOM 3366 C C . LYS B 1 32 ? 47.031 65.812 1.205 1 25.28 32 LYS B C 1
ATOM 3368 O O . LYS B 1 32 ? 46.062 66.438 0.79 1 25.28 32 LYS B O 1
ATOM 3373 N N . SER B 1 33 ? 47.875 65.625 0.048 1 21.7 33 SER B N 1
ATOM 3374 C CA . SER B 1 33 ? 48.25 66.875 -0.535 1 21.7 33 SER B CA 1
ATOM 3375 C C . SER B 1 33 ? 47.031 67.625 -1.115 1 21.7 33 SER B C 1
ATOM 3377 O O . SER B 1 33 ? 46.094 66.938 -1.571 1 21.7 33 SER B O 1
ATOM 3379 N N . ASN B 1 34 ? 46.812 69.062 -0.969 1 22.08 34 ASN B N 1
ATOM 3380 C CA . ASN B 1 34 ? 45.906 70.188 -0.955 1 22.08 34 ASN B CA 1
ATOM 3381 C C . ASN B 1 34 ? 45.562 70.688 -2.369 1 22.08 34 ASN B C 1
ATOM 3383 O O . ASN B 1 34 ? 45.031 71.75 -2.557 1 22.08 34 ASN B O 1
ATOM 3387 N N . ILE B 1 35 ? 45.969 70.062 -3.535 1 22.66 35 ILE B N 1
ATOM 3388 C CA . ILE B 1 35 ? 46.312 71.062 -4.59 1 22.66 35 ILE B CA 1
ATOM 3389 C C . ILE B 1 35 ? 45.031 71.812 -4.996 1 22.66 35 ILE B C 1
ATOM 3391 O O . ILE B 1 35 ? 43.938 71.375 -4.711 1 22.66 35 ILE B O 1
ATOM 3395 N N . GLY B 1 36 ? 44.938 72.438 -6.359 1 22.55 36 GLY B N 1
ATOM 3396 C CA . GLY B 1 36 ? 44.719 73.688 -7.008 1 22.55 36 GLY B CA 1
ATOM 3397 C C . GLY B 1 36 ? 43.281 73.938 -7.441 1 22.55 36 GLY B C 1
ATOM 3398 O O . GLY B 1 36 ? 42.969 73.812 -8.625 1 22.55 36 GLY B O 1
ATOM 3399 N N . GLN B 1 37 ? 42.219 73.75 -6.641 1 22.12 37 GLN B N 1
ATOM 3400 C CA . GLN B 1 37 ? 40.844 73.875 -7.148 1 22.12 37 GLN B CA 1
ATOM 3401 C C . GLN B 1 37 ? 40.5 75.25 -7.574 1 22.12 37 GLN B C 1
ATOM 3403 O O . GLN B 1 37 ? 40.5 76.188 -6.746 1 22.12 37 GLN B O 1
ATOM 3408 N N . ARG B 1 38 ? 41.031 75.688 -8.82 1 25.69 38 ARG B N 1
ATOM 3409 C CA . ARG B 1 38 ? 40.625 77 -9.305 1 25.69 38 ARG B CA 1
ATOM 3410 C C . ARG B 1 38 ? 39.125 77.188 -9.305 1 25.69 38 ARG B C 1
ATOM 3412 O O . ARG B 1 38 ? 38.406 76.188 -9.484 1 25.69 38 ARG B O 1
ATOM 3419 N N . ARG B 1 39 ? 38.5 78.375 -8.969 1 28.23 39 ARG B N 1
ATOM 3420 C CA . ARG B 1 39 ? 37.25 78.938 -8.445 1 28.23 39 ARG B CA 1
ATOM 3421 C C . ARG B 1 39 ? 36.219 79.125 -9.555 1 28.23 39 ARG B C 1
ATOM 3423 O O . ARG B 1 39 ? 35.156 79.688 -9.328 1 28.23 39 ARG B O 1
ATOM 3430 N N . GLY B 1 40 ? 36.406 78.625 -10.781 1 25.16 40 GLY B N 1
ATOM 3431 C CA . GLY B 1 40 ? 35.625 79.312 -11.805 1 25.16 40 GLY B CA 1
ATOM 3432 C C . GLY B 1 40 ? 34.125 79.375 -11.508 1 25.16 40 GLY B C 1
ATOM 3433 O O . GLY B 1 40 ? 33.625 78.562 -10.75 1 25.16 40 GLY B O 1
ATOM 3434 N N . HIS B 1 41 ? 33.438 80.5 -11.695 1 26.69 41 HIS B N 1
ATOM 3435 C CA . HIS B 1 41 ? 32.125 81 -11.25 1 26.69 41 HIS B CA 1
ATOM 3436 C C . HIS B 1 41 ? 30.984 80.188 -11.898 1 26.69 41 HIS B C 1
ATOM 3438 O O . HIS B 1 41 ? 29.812 80.438 -11.633 1 26.69 41 HIS B O 1
ATOM 3444 N N . ARG B 1 42 ? 31.047 78.875 -12.203 1 26.36 42 ARG B N 1
ATOM 3445 C CA . ARG B 1 42 ? 30.094 78.438 -13.195 1 26.36 42 ARG B CA 1
ATOM 3446 C C . ARG B 1 42 ? 28.656 78.625 -12.734 1 26.36 42 ARG B C 1
ATOM 3448 O O . ARG B 1 42 ? 28.391 78.688 -11.531 1 26.36 42 ARG B O 1
ATOM 3455 N N . TYR B 1 43 ? 27.844 79.25 -13.672 1 29.89 43 TYR B N 1
ATOM 3456 C CA . TYR B 1 43 ? 26.406 79.562 -13.711 1 29.89 43 TYR B CA 1
ATOM 3457 C C . TYR B 1 43 ? 25.594 78.312 -13.219 1 29.89 43 TYR B C 1
ATOM 3459 O O . TYR B 1 43 ? 25.844 77.188 -13.641 1 29.89 43 TYR B O 1
ATOM 3467 N N . LYS B 1 44 ? 25 78.438 -12.055 1 26.28 44 LYS B N 1
ATOM 3468 C CA . LYS B 1 44 ? 24.422 77.312 -11.266 1 26.28 44 LYS B CA 1
ATOM 3469 C C . LYS B 1 44 ? 23.188 76.75 -11.953 1 26.28 44 LYS B C 1
ATOM 3471 O O . LYS B 1 44 ? 22.188 77.438 -12.125 1 26.28 44 LYS B O 1
ATOM 3476 N N . HIS B 1 45 ? 23.312 76.312 -13.281 1 26.66 45 HIS B N 1
ATOM 3477 C CA . HIS B 1 45 ? 22.109 75.688 -13.836 1 26.66 45 HIS B CA 1
ATOM 3478 C C . HIS B 1 45 ? 21.422 74.812 -12.805 1 26.66 45 HIS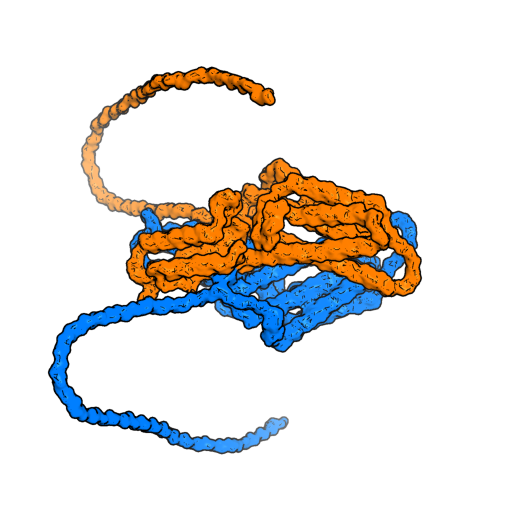 B C 1
ATOM 3480 O O . HIS B 1 45 ? 22.094 74.125 -12.039 1 26.66 45 HIS B O 1
ATOM 3486 N N . SER B 1 46 ? 20.266 75.25 -12.258 1 26.02 46 SER B N 1
ATOM 3487 C CA . SER B 1 46 ? 19.406 74.562 -11.336 1 26.02 46 SER B CA 1
ATOM 3488 C C . SER B 1 46 ? 19.109 73.125 -11.852 1 26.02 46 SER B C 1
ATOM 3490 O O . SER B 1 46 ? 18.406 73 -12.859 1 26.02 46 SER B O 1
ATOM 3492 N N . SER B 1 47 ? 20.109 72.375 -12.188 1 25.58 47 SER B N 1
ATOM 3493 C CA . SER B 1 47 ? 19.844 71 -12.633 1 25.58 47 SER B CA 1
ATOM 3494 C C . SER B 1 47 ? 18.859 70.312 -11.703 1 25.58 47 SER B C 1
ATOM 3496 O O . SER B 1 47 ? 19.094 70.25 -10.492 1 25.58 47 SER B O 1
ATOM 3498 N N . ILE B 1 48 ? 17.531 70.438 -11.898 1 28.84 48 ILE B N 1
ATOM 3499 C CA . ILE B 1 48 ? 16.547 69.625 -11.242 1 28.84 48 ILE B CA 1
ATOM 3500 C C . ILE B 1 48 ? 17.094 68.188 -11.133 1 28.84 48 ILE B C 1
ATOM 3502 O O . ILE B 1 48 ? 17.406 67.562 -12.141 1 28.84 48 ILE B O 1
ATOM 3506 N N . SER B 1 49 ? 17.906 67.938 -10.18 1 27.31 49 SER B N 1
ATOM 3507 C CA . SER B 1 49 ? 18.359 66.625 -9.812 1 27.31 49 SER B CA 1
ATOM 3508 C C . SER B 1 49 ? 17.234 65.562 -9.914 1 27.31 49 SER B C 1
ATOM 3510 O O . SER B 1 49 ? 16.188 65.75 -9.273 1 27.31 49 SER B O 1
ATOM 3512 N N . THR B 1 50 ? 16.844 65.25 -11.156 1 29.39 50 THR B N 1
ATOM 3513 C CA . THR B 1 50 ? 16.094 63.969 -11.266 1 29.39 50 THR B CA 1
ATOM 3514 C C . THR B 1 50 ? 16.531 63 -10.195 1 29.39 50 THR B C 1
ATOM 3516 O O . THR B 1 50 ? 17.672 62.531 -10.203 1 29.39 50 THR B O 1
ATOM 3519 N N . GLN B 1 51 ? 16.266 63.281 -8.938 1 27.55 51 GLN B N 1
ATOM 3520 C CA . GLN B 1 51 ? 16.328 62.25 -7.934 1 27.55 51 GLN B CA 1
ATOM 3521 C C . GLN B 1 51 ? 16.016 60.875 -8.547 1 27.55 51 GLN B C 1
ATOM 3523 O O . GLN B 1 51 ? 14.891 60.625 -8.984 1 27.55 51 GLN B O 1
ATOM 3528 N N . HIS B 1 52 ? 16.953 60.406 -9.391 1 30.08 52 HIS B N 1
ATOM 3529 C CA . HIS B 1 52 ? 16.891 58.969 -9.648 1 30.08 52 HIS B CA 1
ATOM 3530 C C . HIS B 1 52 ? 16.453 58.188 -8.406 1 30.08 52 HIS B C 1
ATOM 3532 O O . HIS B 1 52 ? 17.188 58.125 -7.414 1 30.08 52 HIS B O 1
ATOM 3538 N N . GLN B 1 53 ? 15.258 58.438 -7.953 1 30.67 53 GLN B N 1
ATOM 3539 C CA . GLN B 1 53 ? 14.711 57.438 -7.031 1 30.67 53 GLN B CA 1
ATOM 3540 C C . GLN B 1 53 ? 15.266 56.031 -7.32 1 30.67 53 GLN B C 1
ATOM 3542 O O . GLN B 1 53 ? 14.969 55.469 -8.367 1 30.67 53 GLN B O 1
ATOM 3547 N N . ILE B 1 54 ? 16.547 55.844 -7.02 1 32.75 54 ILE B N 1
ATOM 3548 C CA . ILE B 1 54 ? 17.016 54.438 -6.996 1 32.75 54 ILE B CA 1
ATOM 3549 C C . ILE B 1 54 ? 15.875 53.531 -6.523 1 32.75 54 ILE B C 1
ATOM 3551 O O . ILE B 1 54 ? 15.43 53.625 -5.379 1 32.75 54 ILE B O 1
ATOM 3555 N N . PHE B 1 55 ? 14.977 53.25 -7.375 1 32.53 55 PHE B N 1
ATOM 3556 C CA . PHE B 1 55 ? 14.117 52.125 -7.047 1 32.53 55 PHE B CA 1
ATOM 3557 C C . PHE B 1 55 ? 14.898 51.062 -6.309 1 32.53 55 PHE B C 1
ATOM 3559 O O . PHE B 1 55 ? 15.805 50.438 -6.879 1 32.53 55 PHE B O 1
ATOM 3566 N N . LYS B 1 56 ? 15.375 51.406 -5.121 1 34.66 56 LYS B N 1
ATOM 3567 C CA . LYS B 1 56 ? 15.852 50.25 -4.352 1 34.66 56 LYS B CA 1
ATOM 3568 C C . LYS B 1 56 ? 15.094 48.969 -4.727 1 34.66 56 LYS B C 1
ATOM 3570 O O . LYS B 1 56 ? 13.859 48.969 -4.695 1 34.66 56 LYS B O 1
ATOM 3575 N N . GLU B 1 57 ? 15.641 48.344 -5.719 1 34.62 57 GLU B N 1
ATOM 3576 C CA . GLU B 1 57 ? 15.078 47 -5.941 1 34.62 57 GLU B CA 1
ATOM 3577 C C . GLU B 1 57 ? 14.633 46.375 -4.625 1 34.62 57 GLU B C 1
ATOM 3579 O O . GLU B 1 57 ? 15.32 46.5 -3.607 1 34.62 57 GLU B O 1
ATOM 3584 N N . PRO B 1 58 ? 13.367 46.281 -4.352 1 39.19 58 PRO B N 1
ATOM 3585 C CA . PRO B 1 58 ? 13.031 45.594 -3.109 1 39.19 58 PRO B CA 1
ATOM 3586 C C . PRO B 1 58 ? 14.055 44.531 -2.732 1 39.19 58 PRO B C 1
ATOM 3588 O O . PRO B 1 58 ? 14.719 43.969 -3.609 1 39.19 58 PRO B O 1
ATOM 3591 N N . PRO B 1 59 ? 14.758 44.688 -1.643 1 40.34 59 PRO B N 1
ATOM 3592 C CA . PRO B 1 59 ? 15.711 43.656 -1.244 1 40.34 59 PRO B CA 1
ATOM 3593 C C . PRO B 1 59 ? 15.328 42.25 -1.753 1 40.34 59 PRO B C 1
ATOM 3595 O O . PRO B 1 59 ? 14.141 41.969 -1.934 1 40.34 59 PRO B O 1
ATOM 3598 N N . GLN B 1 60 ? 16.172 41.688 -2.584 1 39.88 60 GLN B N 1
ATOM 3599 C CA . GLN B 1 60 ? 15.984 40.344 -3.061 1 39.88 60 GLN B CA 1
ATOM 3600 C C . GLN B 1 60 ? 15.492 39.438 -1.94 1 39.88 60 GLN B C 1
ATOM 3602 O O . GLN B 1 60 ? 16.109 39.344 -0.876 1 39.88 60 GLN B O 1
ATOM 3607 N N . ARG B 1 61 ? 14.242 39.281 -1.837 1 46.06 61 ARG B N 1
ATOM 3608 C CA . ARG B 1 61 ? 13.711 38.312 -0.868 1 46.06 61 ARG B CA 1
ATOM 3609 C C . ARG B 1 61 ? 14.547 37.062 -0.832 1 46.06 61 ARG B C 1
ATOM 3611 O O . ARG B 1 61 ? 15.086 36.625 -1.856 1 46.06 61 ARG B O 1
ATOM 3618 N N . PRO B 1 62 ? 15.141 36.75 0.311 1 47.06 62 PRO B N 1
ATOM 3619 C CA . PRO B 1 62 ? 15.906 35.5 0.382 1 47.06 62 PRO B CA 1
ATOM 3620 C C . PRO B 1 62 ? 15.227 34.344 -0.351 1 47.06 62 PRO B C 1
ATOM 3622 O O . PRO B 1 62 ? 14 34.344 -0.487 1 47.06 62 PRO B O 1
ATOM 3625 N N . PRO B 1 63 ? 16.062 33.688 -1.163 1 46.41 63 PRO B N 1
ATOM 3626 C CA . PRO B 1 63 ? 15.539 32.562 -1.943 1 46.41 63 PRO B CA 1
ATOM 3627 C C . PRO B 1 63 ? 14.609 31.672 -1.132 1 46.41 63 PRO B C 1
ATOM 3629 O O . PRO B 1 63 ? 14.727 31.609 0.096 1 46.41 63 PRO B O 1
ATOM 3632 N N . PRO B 1 64 ? 13.648 31.266 -1.827 1 52.56 64 PRO B N 1
ATOM 3633 C CA . PRO B 1 64 ? 12.727 30.359 -1.129 1 52.56 64 PRO B CA 1
ATOM 3634 C C . PRO B 1 64 ? 13.453 29.234 -0.412 1 52.56 64 PRO B C 1
ATOM 3636 O O . PRO B 1 64 ? 14.406 28.656 -0.948 1 52.56 64 PRO B O 1
ATOM 3639 N N . VAL B 1 65 ? 13.273 29.109 0.809 1 62.94 65 VAL B N 1
ATOM 3640 C CA . VAL B 1 65 ? 13.922 28.156 1.714 1 62.94 65 VAL B CA 1
ATOM 3641 C C . VAL B 1 65 ? 13.711 26.734 1.211 1 62.94 65 VAL B C 1
ATOM 3643 O O . VAL B 1 65 ? 14.625 25.906 1.272 1 62.94 65 VAL B O 1
ATOM 3646 N N . LEU B 1 66 ? 12.57 26.484 0.466 1 68.5 66 LEU B N 1
ATOM 3647 C CA . LEU B 1 66 ? 12.352 25.125 0.027 1 68.5 66 LEU B CA 1
ATOM 3648 C C . LEU B 1 66 ? 12.305 25.031 -1.495 1 68.5 66 LEU B C 1
ATOM 3650 O O . LEU B 1 66 ? 11.641 25.844 -2.146 1 68.5 66 LEU B O 1
ATOM 3654 N N . PRO B 1 67 ? 13.164 24.125 -2.01 1 76.75 67 PRO B N 1
ATOM 3655 C CA . PRO B 1 67 ? 13.078 23.922 -3.457 1 76.75 67 PRO B CA 1
ATOM 3656 C C . PRO B 1 67 ? 11.727 23.359 -3.893 1 76.75 67 PRO B C 1
ATOM 3658 O O . PRO B 1 67 ? 11.047 22.688 -3.109 1 76.75 67 PRO B O 1
ATOM 3661 N N . ALA B 1 68 ? 11.336 23.766 -5.023 1 74.62 68 ALA B N 1
ATOM 3662 C CA . ALA B 1 68 ? 10.07 23.281 -5.562 1 74.62 68 ALA B CA 1
ATOM 3663 C C . ALA B 1 68 ? 10.086 21.766 -5.711 1 74.62 68 ALA B C 1
ATOM 3665 O O . ALA B 1 68 ? 9.133 21.078 -5.336 1 74.62 68 ALA B O 1
ATOM 3666 N N . SER B 1 69 ? 11.164 21.266 -6.387 1 77.38 69 SER B N 1
ATOM 3667 C CA . SER B 1 69 ? 11.32 19.828 -6.547 1 77.38 69 SER B CA 1
ATOM 3668 C C . SER B 1 69 ? 12.789 19.422 -6.559 1 77.38 69 SER B C 1
ATOM 3670 O O . SER B 1 69 ? 13.656 20.219 -6.922 1 77.38 69 SER B O 1
ATOM 3672 N N . LEU B 1 70 ? 13.078 18.344 -5.984 1 80.94 70 LEU B N 1
ATOM 3673 C CA . LEU B 1 70 ? 14.406 17.75 -6.082 1 80.94 70 LEU B CA 1
ATOM 3674 C C . LEU B 1 70 ? 14.438 16.672 -7.156 1 80.94 70 LEU B C 1
ATOM 3676 O O . LEU B 1 70 ? 13.438 15.977 -7.383 1 80.94 70 LEU B O 1
ATOM 3680 N N . PRO B 1 71 ? 15.484 16.609 -7.789 1 82.31 71 PRO B N 1
ATOM 3681 C CA . PRO B 1 71 ? 15.562 15.625 -8.875 1 82.31 71 PRO B CA 1
ATOM 3682 C C . PRO B 1 71 ? 15.453 14.188 -8.367 1 82.31 71 PRO B C 1
ATOM 3684 O O . PRO B 1 71 ? 16.062 13.836 -7.359 1 82.31 71 PRO B O 1
ATOM 3687 N N . ILE B 1 72 ? 14.656 13.477 -9.031 1 83.19 72 ILE B N 1
ATOM 3688 C CA . ILE B 1 72 ? 14.539 12.055 -8.758 1 83.19 72 ILE B CA 1
ATOM 3689 C C . ILE B 1 72 ? 15.648 11.297 -9.492 1 83.19 72 ILE B C 1
ATOM 3691 O O . ILE B 1 72 ? 15.82 11.461 -10.703 1 83.19 72 ILE B O 1
ATOM 3695 N N . PRO B 1 73 ? 16.422 10.523 -8.773 1 87.12 73 PRO B N 1
ATOM 3696 C CA . PRO B 1 73 ? 17.547 9.828 -9.406 1 87.12 73 PRO B CA 1
ATOM 3697 C C . PRO B 1 73 ? 17.109 8.82 -10.461 1 87.12 73 PRO B C 1
ATOM 3699 O O . PRO B 1 73 ? 16.062 8.164 -10.297 1 87.12 73 PRO B O 1
ATOM 3702 N N . THR B 1 74 ? 17.875 8.805 -11.484 1 88.31 74 THR B N 1
ATOM 3703 C CA . THR B 1 74 ? 17.688 7.777 -12.5 1 88.31 74 THR B CA 1
ATOM 3704 C C . THR B 1 74 ? 18.438 6.5 -12.133 1 88.31 74 THR B C 1
ATOM 3706 O O . THR B 1 74 ? 19.203 6.48 -11.156 1 88.31 74 THR B O 1
ATOM 3709 N N . LEU B 1 75 ? 18.141 5.488 -12.875 1 90.25 75 LEU B N 1
ATOM 3710 C CA . LEU B 1 75 ? 18.844 4.234 -12.625 1 90.25 75 LEU B CA 1
ATOM 3711 C C . LEU B 1 75 ? 20.344 4.41 -12.828 1 90.25 75 LEU B C 1
ATOM 3713 O O . LEU B 1 75 ? 21.156 3.809 -12.109 1 90.25 75 LEU B O 1
ATOM 3717 N N . LYS B 1 76 ? 20.703 5.152 -13.789 1 91.38 76 LYS B N 1
ATOM 3718 C CA . LYS B 1 76 ? 22.109 5.43 -14.031 1 91.38 76 LYS B CA 1
ATOM 3719 C C . LYS B 1 76 ? 22.734 6.18 -12.859 1 91.38 76 LYS B C 1
ATOM 3721 O O . LYS B 1 76 ? 23.844 5.863 -12.43 1 91.38 76 LYS B O 1
ATOM 3726 N N . ASP B 1 77 ? 21.984 7.188 -12.352 1 92.12 77 ASP B N 1
ATOM 3727 C CA . ASP B 1 77 ? 22.469 7.93 -11.188 1 92.12 77 ASP B CA 1
ATOM 3728 C C . ASP B 1 77 ? 22.672 7 -9.992 1 92.12 77 ASP B C 1
ATOM 3730 O O . ASP B 1 77 ? 23.672 7.113 -9.281 1 92.12 77 ASP B O 1
ATOM 3734 N N . ALA B 1 78 ? 21.766 6.09 -9.805 1 91.88 78 ALA B N 1
ATOM 3735 C CA . ALA B 1 78 ? 21.812 5.168 -8.68 1 91.88 78 ALA B CA 1
ATOM 3736 C C . ALA B 1 78 ? 23.016 4.242 -8.781 1 91.88 78 ALA B C 1
ATOM 3738 O O . ALA B 1 78 ? 23.703 3.99 -7.789 1 91.88 78 ALA B O 1
ATOM 3739 N N . ARG B 1 79 ? 23.266 3.779 -9.977 1 92 79 ARG B N 1
ATOM 3740 C CA . ARG B 1 79 ? 24.391 2.871 -10.203 1 92 79 ARG B CA 1
ATOM 3741 C C . ARG B 1 79 ? 25.719 3.566 -9.93 1 92 79 ARG B C 1
ATOM 3743 O O . ARG B 1 79 ? 26.625 2.971 -9.344 1 92 79 ARG B O 1
ATOM 3750 N N . GLU B 1 80 ? 25.797 4.797 -10.258 1 92.12 80 GLU B N 1
ATOM 3751 C CA . GLU B 1 80 ? 27.047 5.551 -10.117 1 92.12 80 GLU B CA 1
ATOM 3752 C C . GLU B 1 80 ? 27.312 5.91 -8.656 1 92.12 80 GLU B C 1
ATOM 3754 O O . GLU B 1 80 ? 28.453 6.066 -8.25 1 92.12 80 GLU B O 1
ATOM 3759 N N . ARG B 1 81 ? 26.297 5.965 -7.918 1 91.75 81 ARG B N 1
ATOM 3760 C CA . ARG B 1 81 ? 26.469 6.426 -6.543 1 91.75 81 ARG B CA 1
ATOM 3761 C C . ARG B 1 81 ? 26.469 5.254 -5.57 1 91.75 81 ARG B C 1
ATOM 3763 O O . ARG B 1 81 ? 26.594 5.449 -4.359 1 91.75 81 ARG B O 1
ATOM 3770 N N . MET B 1 82 ? 26.453 4.082 -6.047 1 93.5 82 MET B N 1
ATOM 3771 C CA . MET B 1 82 ? 26.422 2.918 -5.168 1 93.5 82 MET B CA 1
ATOM 3772 C C . MET B 1 82 ? 27.797 2.648 -4.57 1 93.5 82 MET B C 1
ATOM 3774 O O . MET B 1 82 ? 28.797 2.732 -5.27 1 93.5 82 MET B O 1
ATOM 3778 N N . THR B 1 83 ? 27.875 2.385 -3.283 1 91.56 83 THR B N 1
ATOM 3779 C CA . THR B 1 83 ? 29.094 1.969 -2.6 1 91.56 83 THR B CA 1
ATOM 3780 C C . THR B 1 83 ? 29.406 0.507 -2.904 1 91.56 83 THR B C 1
ATOM 3782 O O . THR B 1 83 ? 28.578 -0.216 -3.445 1 91.56 83 THR B O 1
ATOM 3785 N N . THR B 1 84 ? 30.578 0.084 -2.598 1 91 84 THR B N 1
ATOM 3786 C CA . THR B 1 84 ? 31 -1.293 -2.822 1 91 84 THR B CA 1
ATOM 3787 C C . THR B 1 84 ? 30.156 -2.262 -2.008 1 91 84 THR B C 1
ATOM 3789 O O . THR B 1 84 ? 29.797 -3.34 -2.49 1 91 84 THR B O 1
ATOM 3792 N N . GLU B 1 85 ? 29.859 -1.895 -0.798 1 87.88 85 GLU B N 1
ATOM 3793 C CA . GLU B 1 85 ? 29.031 -2.74 0.051 1 87.88 85 GLU B CA 1
ATOM 3794 C C . GLU B 1 85 ? 27.641 -2.918 -0.544 1 87.88 85 GLU B C 1
ATOM 3796 O O . GLU B 1 85 ? 27.062 -4.012 -0.496 1 87.88 85 GLU B O 1
ATOM 3801 N N . GLN B 1 86 ? 27.109 -1.844 -1.119 1 89.44 86 GLN B N 1
ATOM 3802 C CA . GLN B 1 86 ? 25.781 -1.898 -1.728 1 89.44 86 GLN B CA 1
ATOM 3803 C C . GLN B 1 86 ? 25.797 -2.764 -2.984 1 89.44 86 GLN B C 1
ATOM 3805 O O . GLN B 1 86 ? 24.828 -3.479 -3.26 1 89.44 86 GLN B O 1
ATOM 3810 N N . TRP B 1 87 ? 26.828 -2.705 -3.674 1 92.56 87 TRP B N 1
ATOM 3811 C CA . TRP B 1 87 ? 26.969 -3.564 -4.844 1 92.56 87 TRP B CA 1
ATOM 3812 C C . TRP B 1 87 ? 26.969 -5.035 -4.445 1 92.56 87 TRP B C 1
ATOM 3814 O O . TRP B 1 87 ? 26.344 -5.863 -5.113 1 92.56 87 TRP B O 1
ATOM 3824 N N . HIS B 1 88 ? 27.688 -5.34 -3.408 1 90.81 88 HIS B N 1
ATOM 3825 C CA . HIS B 1 88 ? 27.703 -6.715 -2.922 1 90.81 88 HIS B CA 1
ATOM 3826 C C . HIS B 1 88 ? 26.312 -7.152 -2.477 1 90.81 88 HIS B C 1
ATOM 3828 O O . HIS B 1 88 ? 25.875 -8.258 -2.793 1 90.81 88 HIS B O 1
ATOM 3834 N N . SER B 1 89 ? 25.688 -6.301 -1.78 1 89.81 89 SER B N 1
ATOM 3835 C CA . SER B 1 89 ? 24.328 -6.617 -1.318 1 89.81 89 SER B CA 1
ATOM 3836 C C . SER B 1 89 ? 23.391 -6.863 -2.49 1 89.81 89 SER B C 1
ATOM 3838 O O . SER B 1 89 ? 22.578 -7.781 -2.451 1 89.81 89 SER B O 1
ATOM 3840 N N . LEU B 1 90 ? 23.5 -6 -3.48 1 92.31 90 LEU B N 1
ATOM 3841 C CA . LEU B 1 90 ? 22.672 -6.164 -4.672 1 92.31 90 LEU B CA 1
ATOM 3842 C C . LEU B 1 90 ? 22.984 -7.488 -5.363 1 92.31 90 LEU B C 1
ATOM 3844 O O . LEU B 1 90 ? 22.062 -8.234 -5.715 1 92.31 90 LEU B O 1
ATOM 3848 N N . TYR B 1 91 ? 24.25 -7.77 -5.508 1 93.31 91 TYR B N 1
ATOM 3849 C CA . TYR B 1 91 ? 24.672 -9 -6.164 1 93.31 91 TYR B CA 1
ATOM 3850 C C . TYR B 1 91 ? 24.141 -10.227 -5.438 1 93.31 91 TYR B C 1
ATOM 3852 O O . TYR B 1 91 ? 23.562 -11.117 -6.059 1 93.31 91 TYR B O 1
ATOM 3860 N N . TRP B 1 92 ? 24.281 -10.273 -4.199 1 90.19 92 TRP B N 1
ATOM 3861 C CA . TRP B 1 92 ? 23.891 -11.453 -3.43 1 90.19 92 TRP B CA 1
ATOM 3862 C C . TRP B 1 92 ? 22.375 -11.562 -3.346 1 90.19 92 TRP B C 1
ATOM 3864 O O . TRP B 1 92 ? 21.828 -12.672 -3.271 1 90.19 92 TRP B O 1
ATOM 3874 N N . SER B 1 93 ? 21.656 -10.438 -3.354 1 90.5 93 SER B N 1
ATOM 3875 C CA . SER B 1 93 ? 20.203 -10.484 -3.412 1 90.5 93 SER B CA 1
ATOM 3876 C C . SER B 1 93 ? 19.719 -11.055 -4.742 1 90.5 93 SER B C 1
ATOM 3878 O O . SER B 1 93 ? 18.75 -11.812 -4.781 1 90.5 93 SER B O 1
ATOM 3880 N N . LEU B 1 94 ? 20.422 -10.672 -5.773 1 94.19 94 LEU B N 1
ATOM 3881 C CA . LEU B 1 94 ? 20.062 -11.203 -7.086 1 94.19 94 LEU B CA 1
ATOM 3882 C C . LEU B 1 94 ? 20.359 -12.703 -7.164 1 94.19 94 LEU B C 1
ATOM 3884 O O . LEU B 1 94 ? 19.578 -13.461 -7.746 1 94.19 94 LEU B O 1
ATOM 3888 N N . CYS B 1 95 ? 21.469 -13.109 -6.547 1 93.12 95 CYS B N 1
ATOM 3889 C CA . CYS B 1 95 ? 21.781 -14.531 -6.465 1 93.12 95 CYS B CA 1
ATOM 3890 C C . CYS B 1 95 ? 20.703 -15.281 -5.676 1 93.12 95 CYS B C 1
ATOM 3892 O O . CYS B 1 95 ? 20.312 -16.391 -6.055 1 93.12 95 CYS B O 1
ATOM 3894 N N . HIS B 1 96 ? 20.281 -14.672 -4.605 1 91.56 96 HIS B N 1
ATOM 3895 C CA . HIS B 1 96 ? 19.219 -15.25 -3.793 1 91.56 96 HIS B CA 1
ATOM 3896 C C . HIS B 1 96 ? 17.938 -15.43 -4.605 1 91.56 96 HIS B C 1
ATOM 3898 O O . HIS B 1 96 ? 17.25 -16.453 -4.477 1 91.56 96 HIS B O 1
ATOM 3904 N N . HIS B 1 97 ? 17.641 -14.492 -5.492 1 94 97 HIS B N 1
ATOM 3905 C CA . HIS B 1 97 ? 16.484 -14.586 -6.363 1 94 97 HIS B CA 1
ATOM 3906 C C . HIS B 1 97 ? 16.641 -15.695 -7.398 1 94 97 HIS B C 1
ATOM 3908 O O . HIS B 1 97 ? 15.68 -16.391 -7.734 1 94 97 HIS B O 1
ATOM 3914 N N . ALA B 1 98 ? 17.828 -15.867 -7.867 1 94.62 98 ALA B N 1
ATOM 3915 C CA . ALA B 1 98 ? 18.109 -16.938 -8.828 1 94.62 98 ALA B CA 1
ATOM 3916 C C . ALA B 1 98 ? 17.891 -18.312 -8.195 1 94.62 98 ALA B C 1
ATOM 3918 O O . ALA B 1 98 ? 17.328 -19.203 -8.828 1 94.62 98 ALA B O 1
ATOM 3919 N N . VAL B 1 99 ? 18.312 -18.406 -6.988 1 93.25 99 VAL B N 1
ATOM 3920 C CA . VAL B 1 99 ? 18.109 -19.672 -6.281 1 93.25 99 VAL B CA 1
ATOM 3921 C C . VAL B 1 99 ? 16.625 -19.922 -6.09 1 93.25 99 VAL B C 1
ATOM 3923 O O . VAL B 1 99 ? 16.156 -21.047 -6.266 1 93.25 99 VAL B O 1
ATOM 3926 N N . ALA B 1 100 ? 15.883 -18.891 -5.707 1 92.88 100 ALA B N 1
ATOM 3927 C CA . ALA B 1 100 ? 14.438 -19.031 -5.559 1 92.88 100 ALA B CA 1
ATOM 3928 C C . ALA B 1 100 ? 13.797 -19.5 -6.855 1 92.88 100 ALA B C 1
ATOM 3930 O O . ALA B 1 100 ? 12.938 -20.391 -6.844 1 92.88 100 ALA B O 1
ATOM 3931 N N . SER B 1 101 ? 14.211 -18.906 -7.961 1 91.56 101 SER B N 1
ATOM 3932 C CA . SER B 1 101 ? 13.688 -19.312 -9.266 1 91.56 101 SER B CA 1
ATOM 3933 C C . SER B 1 101 ? 14.062 -20.75 -9.594 1 91.56 101 SER B C 1
ATOM 3935 O O . SER B 1 101 ? 13.242 -21.5 -10.125 1 91.56 101 SER B O 1
ATOM 3937 N N . PHE B 1 102 ? 15.297 -21.141 -9.266 1 91.19 102 PHE B N 1
ATOM 3938 C CA . PHE B 1 102 ? 15.75 -22.516 -9.453 1 91.19 102 PHE B CA 1
ATOM 3939 C C . PHE B 1 102 ? 14.867 -23.484 -8.68 1 91.19 102 PHE B C 1
ATOM 3941 O O . PHE B 1 102 ? 14.445 -24.516 -9.227 1 91.19 102 PHE B O 1
ATOM 3948 N N . LEU B 1 103 ? 14.602 -23.141 -7.48 1 91 103 LEU B N 1
ATOM 3949 C CA . LEU B 1 103 ? 13.742 -23.969 -6.656 1 91 103 LEU B CA 1
ATOM 3950 C C . LEU B 1 103 ? 12.352 -24.109 -7.277 1 91 103 LEU B C 1
ATOM 3952 O O . LEU B 1 103 ? 11.766 -25.188 -7.277 1 91 103 LEU B O 1
ATOM 3956 N N . PHE B 1 104 ? 11.844 -23.062 -7.758 1 89.25 104 PHE B N 1
ATOM 3957 C CA . PHE B 1 104 ? 10.523 -23.031 -8.375 1 89.25 104 PHE B CA 1
ATOM 3958 C C . PHE B 1 104 ? 10.469 -23.984 -9.562 1 89.25 104 PHE B C 1
ATOM 3960 O O . PHE B 1 104 ? 9.516 -24.766 -9.695 1 89.25 104 PHE B O 1
ATOM 3967 N N . PHE B 1 105 ? 11.453 -24.031 -10.383 1 87.5 105 PHE B N 1
ATOM 3968 C CA . PHE B 1 105 ? 11.461 -24.859 -11.578 1 87.5 105 PHE B CA 1
ATOM 3969 C C . PHE B 1 105 ? 11.711 -26.328 -11.219 1 87.5 105 PHE B C 1
ATOM 3971 O O . PHE B 1 105 ? 11.281 -27.234 -11.93 1 87.5 105 PHE B O 1
ATOM 3978 N N . GLN B 1 106 ? 12.391 -26.516 -10.008 1 86.12 106 GLN B N 1
ATOM 3979 C CA . GLN B 1 106 ? 12.664 -27.875 -9.562 1 86.12 106 GLN B CA 1
ATOM 3980 C C . GLN B 1 106 ? 11.5 -28.438 -8.75 1 86.12 106 GLN B C 1
ATOM 3982 O O . GLN B 1 106 ? 11.523 -29.594 -8.328 1 86.12 106 GLN B O 1
ATOM 3987 N N . SER B 1 107 ? 10.469 -27.672 -8.516 1 85.69 107 SER B N 1
ATOM 3988 C CA . SER B 1 107 ? 9.398 -28.078 -7.609 1 85.69 107 SER B CA 1
ATOM 3989 C C . SER B 1 107 ? 8.422 -29.031 -8.289 1 85.69 107 SER B C 1
ATOM 3991 O O . SER B 1 107 ? 7.391 -29.375 -7.715 1 85.69 107 SER B O 1
ATOM 3993 N N . LYS B 1 108 ? 8.82 -29.578 -9.359 1 78.38 108 LYS B N 1
ATOM 3994 C CA . LYS B 1 108 ? 7.91 -30.5 -10.047 1 78.38 108 LYS B CA 1
ATOM 3995 C C . LYS B 1 108 ? 7.52 -31.672 -9.156 1 78.38 108 LYS B C 1
ATOM 3997 O O . LYS B 1 108 ? 8.391 -32.344 -8.609 1 78.38 108 LYS B O 1
ATOM 4002 N N . GLY B 1 109 ? 6.34 -31.766 -8.742 1 76.69 109 GLY B N 1
ATOM 4003 C CA . GLY B 1 109 ? 5.824 -32.938 -8.031 1 76.69 109 GLY B CA 1
ATOM 4004 C C . GLY B 1 109 ? 5.785 -32.75 -6.527 1 76.69 109 GLY B C 1
ATOM 4005 O O . GLY B 1 109 ? 5.426 -33.656 -5.789 1 76.69 109 GLY B O 1
ATOM 4006 N N . SER B 1 110 ? 6.457 -31.688 -6.051 1 85.62 110 SER B N 1
ATOM 4007 C CA . SER B 1 110 ? 6.43 -31.453 -4.609 1 85.62 110 SER B CA 1
ATOM 4008 C C . SER B 1 110 ? 5.809 -30.109 -4.273 1 85.62 110 SER B C 1
ATOM 4010 O O . SER B 1 110 ? 6.367 -29.062 -4.605 1 85.62 110 SER B O 1
ATOM 4012 N N . LEU B 1 111 ? 4.742 -30.141 -3.543 1 88 111 LEU B N 1
ATOM 4013 C CA . LEU B 1 111 ? 4.09 -28.922 -3.1 1 88 111 LEU B CA 1
ATOM 4014 C C . LEU B 1 111 ? 4.934 -28.203 -2.049 1 88 111 LEU B C 1
ATOM 4016 O O . LEU B 1 111 ? 4.898 -26.969 -1.951 1 88 111 LEU B O 1
ATOM 4020 N N . GLY B 1 112 ? 5.641 -29.016 -1.312 1 88.88 112 GLY B N 1
ATOM 4021 C CA . GLY B 1 112 ? 6.496 -28.438 -0.287 1 88.88 112 GLY B CA 1
ATOM 4022 C C . GLY B 1 112 ? 7.633 -27.609 -0.856 1 88.88 112 GLY B C 1
ATOM 4023 O O . GLY B 1 112 ? 7.914 -26.516 -0.366 1 88.88 112 GLY B O 1
ATOM 4024 N N . ILE B 1 113 ? 8.234 -28.109 -1.895 1 89.38 113 ILE B N 1
ATOM 4025 C CA . ILE B 1 113 ? 9.32 -27.391 -2.535 1 89.38 113 ILE B CA 1
ATOM 4026 C C . ILE B 1 113 ? 8.773 -26.141 -3.232 1 89.38 113 ILE B C 1
ATOM 4028 O O . ILE B 1 113 ? 9.422 -25.094 -3.254 1 89.38 113 ILE B O 1
ATOM 4032 N N . MET B 1 114 ? 7.598 -26.234 -3.76 1 90.19 114 MET B N 1
ATOM 4033 C CA . MET B 1 114 ? 6.945 -25.062 -4.344 1 90.19 114 MET B CA 1
ATOM 4034 C C . MET B 1 114 ? 6.719 -23.984 -3.289 1 90.19 114 MET B C 1
ATOM 4036 O O . MET B 1 114 ? 7.012 -22.812 -3.525 1 90.19 114 MET B O 1
ATOM 4040 N N . ALA B 1 115 ? 6.223 -24.453 -2.203 1 93.12 115 ALA B N 1
ATOM 4041 C CA . ALA B 1 115 ? 5.984 -23.5 -1.111 1 93.12 115 ALA B CA 1
ATOM 4042 C C . ALA B 1 115 ? 7.289 -22.875 -0.629 1 93.12 115 ALA B C 1
ATOM 4044 O O . ALA B 1 115 ? 7.348 -21.688 -0.364 1 93.12 115 ALA B O 1
ATOM 4045 N N . LEU B 1 116 ? 8.273 -23.719 -0.553 1 91.94 116 LEU B N 1
ATOM 4046 C CA . LEU B 1 116 ? 9.578 -23.219 -0.146 1 91.94 116 LEU B CA 1
ATOM 4047 C C . LEU B 1 116 ? 10.109 -22.203 -1.152 1 91.94 116 LEU B C 1
ATOM 4049 O O . LEU B 1 116 ? 10.68 -21.172 -0.767 1 91.94 116 LEU B O 1
ATOM 4053 N N . SER B 1 117 ? 9.977 -22.453 -2.406 1 92.06 117 SER B N 1
ATOM 4054 C CA . SER B 1 117 ? 10.422 -21.516 -3.426 1 92.06 117 SER B CA 1
ATOM 4055 C C . SER B 1 117 ? 9.734 -20.156 -3.271 1 92.06 117 SER B C 1
ATOM 4057 O O . SER B 1 117 ? 10.359 -19.109 -3.467 1 92.06 117 SER B O 1
ATOM 4059 N N . HIS B 1 118 ? 8.422 -20.172 -2.918 1 91.38 118 HIS B N 1
ATOM 4060 C CA . HIS B 1 118 ? 7.691 -18.922 -2.67 1 91.38 118 HIS B CA 1
ATOM 4061 C C . HIS B 1 118 ? 8.297 -18.156 -1.498 1 91.38 118 HIS B C 1
ATOM 4063 O O . HIS B 1 118 ? 8.453 -16.938 -1.567 1 91.38 118 HIS B O 1
ATOM 4069 N N . LEU B 1 119 ? 8.586 -18.859 -0.516 1 90.56 119 LEU B N 1
ATOM 4070 C CA . LEU B 1 119 ? 9.141 -18.234 0.679 1 90.56 119 LEU B CA 1
ATOM 4071 C C . LEU B 1 119 ? 10.523 -17.641 0.397 1 90.56 119 LEU B C 1
ATOM 4073 O O . LEU B 1 119 ? 10.82 -16.516 0.81 1 90.56 119 LEU B O 1
ATOM 4077 N N . VAL B 1 120 ? 11.336 -18.422 -0.283 1 91.56 120 VAL B N 1
ATOM 4078 C CA . VAL B 1 120 ? 12.672 -17.938 -0.628 1 91.56 120 VAL B CA 1
ATOM 4079 C C . VAL B 1 120 ? 12.562 -16.734 -1.57 1 91.56 120 VAL B C 1
ATOM 4081 O O . VAL B 1 120 ? 13.344 -15.789 -1.472 1 91.56 120 VAL B O 1
ATOM 4084 N N . PHE B 1 121 ? 11.656 -16.766 -2.457 1 90.94 121 PHE B N 1
ATOM 4085 C CA . PHE B 1 121 ? 11.43 -15.648 -3.363 1 90.94 121 PHE B CA 1
ATOM 4086 C C . PHE B 1 121 ? 11.055 -14.391 -2.59 1 90.94 121 PHE B C 1
ATOM 4088 O O . PHE B 1 121 ? 11.539 -13.297 -2.895 1 90.94 121 PHE B O 1
ATOM 4095 N N . PHE B 1 122 ? 10.227 -14.578 -1.68 1 87.81 122 PHE B N 1
ATOM 4096 C CA . PHE B 1 122 ? 9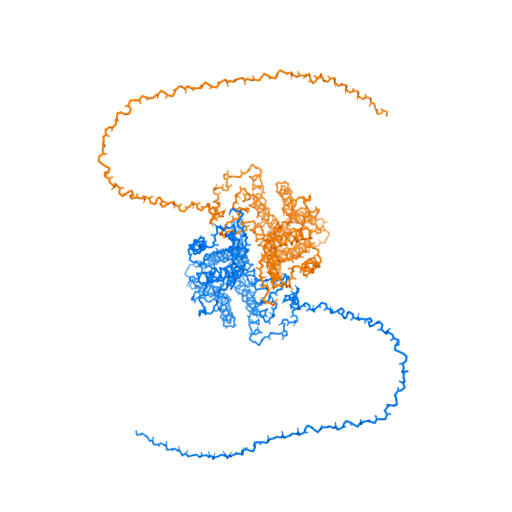.836 -13.453 -0.842 1 87.81 122 PHE B CA 1
ATOM 4097 C C . PHE B 1 122 ? 11.031 -12.922 -0.061 1 87.81 122 PHE B C 1
ATOM 4099 O O . PHE B 1 122 ? 11.219 -11.703 0.033 1 87.81 122 PHE B O 1
ATOM 4106 N N . ASP B 1 123 ? 11.672 -13.781 0.521 1 86.5 123 ASP B N 1
ATOM 4107 C CA . ASP B 1 123 ? 12.867 -13.398 1.265 1 86.5 123 ASP B CA 1
ATOM 4108 C C . ASP B 1 123 ? 13.852 -12.641 0.375 1 86.5 123 ASP B C 1
ATOM 4110 O O . ASP B 1 123 ? 14.359 -11.586 0.764 1 86.5 123 ASP B O 1
ATOM 4114 N N . ALA B 1 124 ? 14.094 -13.164 -0.762 1 89 124 ALA B N 1
ATOM 4115 C CA . ALA B 1 124 ? 14.984 -12.516 -1.718 1 89 124 ALA B CA 1
ATOM 4116 C C . ALA B 1 124 ? 14.438 -11.156 -2.141 1 89 124 ALA B C 1
ATOM 4118 O O . ALA B 1 124 ? 15.203 -10.203 -2.314 1 89 124 ALA B O 1
ATOM 4119 N N . GLY B 1 125 ? 13.172 -11.07 -2.348 1 87.62 125 GLY B N 1
ATOM 4120 C CA . GLY B 1 125 ? 12.547 -9.805 -2.689 1 87.62 125 GLY B CA 1
ATOM 4121 C C . GLY B 1 125 ? 12.672 -8.758 -1.597 1 87.62 125 GLY B C 1
ATOM 4122 O O . GLY B 1 125 ? 12.906 -7.586 -1.88 1 87.62 125 GLY B O 1
ATOM 4123 N N . SER B 1 126 ? 12.445 -9.219 -0.421 1 84.06 126 SER B N 1
ATOM 4124 C CA . SER B 1 126 ? 12.594 -8.305 0.706 1 84.06 126 SER B CA 1
ATOM 4125 C C . SER B 1 126 ? 14.023 -7.789 0.813 1 84.06 126 SER B C 1
ATOM 4127 O O . SER B 1 126 ? 14.25 -6.625 1.147 1 84.06 126 SER B O 1
ATOM 4129 N N . ALA B 1 127 ? 14.977 -8.641 0.562 1 84.69 127 ALA B N 1
ATOM 4130 C CA . ALA B 1 127 ? 16.375 -8.227 0.55 1 84.69 127 ALA B CA 1
ATOM 4131 C C . ALA B 1 127 ? 16.641 -7.203 -0.551 1 84.69 127 ALA B C 1
ATOM 4133 O O . ALA B 1 127 ? 17.344 -6.219 -0.337 1 84.69 127 ALA B O 1
ATOM 4134 N N . LEU B 1 128 ? 16.094 -7.422 -1.653 1 87.88 128 LEU B N 1
ATOM 4135 C CA . LEU B 1 128 ? 16.266 -6.504 -2.771 1 87.88 128 LEU B CA 1
ATOM 4136 C C . LEU B 1 128 ? 15.68 -5.133 -2.443 1 87.88 128 LEU B C 1
ATOM 4138 O O . LEU B 1 128 ? 16.266 -4.105 -2.793 1 87.88 128 LEU B O 1
ATOM 4142 N N . ILE B 1 129 ? 14.602 -5.125 -1.809 1 84.25 129 ILE B N 1
ATOM 4143 C CA . ILE B 1 129 ? 13.969 -3.869 -1.417 1 84.25 129 ILE B CA 1
ATOM 4144 C C . ILE B 1 129 ? 14.852 -3.145 -0.403 1 84.25 129 ILE B C 1
ATOM 4146 O O . ILE B 1 129 ? 14.984 -1.919 -0.454 1 84.25 129 ILE B O 1
ATOM 4150 N N . CYS B 1 130 ? 15.367 -3.877 0.525 1 80 130 CYS B N 1
ATOM 4151 C CA . CYS B 1 130 ? 16.266 -3.273 1.499 1 80 130 CYS B CA 1
ATOM 4152 C C . CYS B 1 130 ? 17.453 -2.611 0.806 1 80 130 CYS B C 1
ATOM 4154 O O . CYS B 1 130 ? 17.859 -1.51 1.178 1 80 130 CYS B O 1
ATOM 4156 N N . VAL B 1 131 ? 18 -3.264 -0.157 1 86.44 131 VAL B N 1
ATOM 4157 C CA . VAL B 1 131 ? 19.125 -2.697 -0.907 1 86.44 131 VAL B CA 1
ATOM 4158 C C . VAL B 1 131 ? 18.672 -1.438 -1.641 1 86.44 131 VAL B C 1
ATOM 4160 O O . VAL B 1 131 ? 19.375 -0.427 -1.649 1 86.44 131 VAL B O 1
ATOM 4163 N N . ALA B 1 132 ? 17.516 -1.501 -2.229 1 88 132 ALA B N 1
ATOM 4164 C CA . ALA B 1 132 ? 16.984 -0.352 -2.957 1 88 132 ALA B CA 1
ATOM 4165 C C . ALA B 1 132 ? 16.828 0.853 -2.035 1 88 132 ALA B C 1
ATOM 4167 O O . ALA B 1 132 ? 17.188 1.974 -2.395 1 88 132 ALA B O 1
ATOM 4168 N N . VAL B 1 133 ? 16.312 0.606 -0.907 1 82.81 133 VAL B N 1
ATOM 4169 C CA . VAL B 1 133 ? 16.109 1.676 0.066 1 82.81 133 VAL B CA 1
ATOM 4170 C C . VAL B 1 133 ? 17.453 2.248 0.493 1 82.81 133 VAL B C 1
ATOM 4172 O O . VAL B 1 133 ? 17.609 3.463 0.632 1 82.81 133 VAL B O 1
ATOM 4175 N N . ASP B 1 134 ? 18.359 1.385 0.663 1 84 134 ASP B N 1
ATOM 4176 C CA . ASP B 1 134 ? 19.703 1.817 1.064 1 84 134 ASP B CA 1
ATOM 4177 C C . ASP B 1 134 ? 20.359 2.672 -0.021 1 84 134 ASP B C 1
ATOM 4179 O O . ASP B 1 134 ? 20.953 3.703 0.275 1 84 134 ASP B O 1
ATOM 4183 N N . VAL B 1 135 ? 20.281 2.279 -1.153 1 88.75 135 VAL B N 1
ATOM 4184 C CA . VAL B 1 135 ? 20.875 2.998 -2.275 1 88.75 135 VAL B CA 1
ATOM 4185 C C . VAL B 1 135 ? 20.172 4.34 -2.459 1 88.75 135 VAL B C 1
ATOM 4187 O O . VAL B 1 135 ? 20.828 5.363 -2.691 1 88.75 135 VAL B O 1
ATOM 4190 N N . LEU B 1 136 ? 18.891 4.352 -2.367 1 87.75 136 LEU B N 1
ATOM 4191 C CA . LEU B 1 136 ? 18.141 5.594 -2.539 1 87.75 136 LEU B CA 1
ATOM 4192 C C . LEU B 1 136 ? 18.391 6.555 -1.384 1 87.75 136 LEU B C 1
ATOM 4194 O O . LEU B 1 136 ? 18.219 7.766 -1.525 1 87.75 136 LEU B O 1
ATOM 4198 N N . GLY B 1 137 ? 18.766 5.984 -0.321 1 85.44 137 GLY B N 1
ATOM 4199 C CA . GLY B 1 137 ? 19.141 6.797 0.824 1 85.44 137 GLY B CA 1
ATOM 4200 C C . GLY B 1 137 ? 20.375 7.645 0.576 1 85.44 137 GLY B C 1
ATOM 4201 O O . GLY B 1 137 ? 20.625 8.602 1.303 1 85.44 137 GLY B O 1
ATOM 4202 N N . ASN B 1 138 ? 21.109 7.297 -0.495 1 88.12 138 ASN B N 1
ATOM 4203 C CA . ASN B 1 138 ? 22.297 8.055 -0.846 1 88.12 138 ASN B CA 1
ATOM 4204 C C . ASN B 1 138 ? 21.938 9.414 -1.448 1 88.12 138 ASN B C 1
ATOM 4206 O O . ASN B 1 138 ? 22.797 10.289 -1.557 1 88.12 138 ASN B O 1
ATOM 4210 N N . PHE B 1 139 ? 20.719 9.594 -1.79 1 90.44 139 PHE B N 1
ATOM 4211 C CA . PHE B 1 139 ? 20.312 10.812 -2.482 1 90.44 139 PHE B CA 1
ATOM 4212 C C . PHE B 1 139 ? 19.562 11.75 -1.538 1 90.44 139 PHE B C 1
ATOM 4214 O O . PHE B 1 139 ? 18.812 11.297 -0.678 1 90.44 139 PHE B O 1
ATOM 4221 N N . GLU B 1 140 ? 19.703 13.008 -1.796 1 86.88 140 GLU B N 1
ATOM 4222 C CA . GLU B 1 140 ? 19.125 14.047 -0.938 1 86.88 140 GLU B CA 1
ATOM 4223 C C . GLU B 1 140 ? 17.594 14.008 -0.976 1 86.88 140 GLU B C 1
ATOM 4225 O O . GLU B 1 140 ? 16.938 14.328 0.017 1 86.88 140 GLU B O 1
ATOM 4230 N N . VAL B 1 141 ? 17.094 13.609 -2.041 1 87.5 141 VAL B N 1
ATOM 4231 C CA . VAL B 1 141 ? 15.656 13.633 -2.223 1 87.5 141 VAL B CA 1
ATOM 4232 C C . VAL B 1 141 ? 15 12.648 -1.256 1 87.5 141 VAL B C 1
ATOM 4234 O O . VAL B 1 141 ? 13.805 12.742 -0.979 1 87.5 141 VAL B O 1
ATOM 4237 N N . TRP B 1 142 ? 15.805 11.711 -0.8 1 86.94 142 TRP B N 1
ATOM 4238 C CA . TRP B 1 142 ? 15.258 10.695 0.085 1 86.94 142 TRP B CA 1
ATOM 4239 C C . TRP B 1 142 ? 14.883 11.289 1.438 1 86.94 142 TRP B C 1
ATOM 4241 O O . TRP B 1 142 ? 13.852 10.93 2.018 1 86.94 142 TRP B O 1
ATOM 4251 N N . ARG B 1 143 ? 15.562 12.305 1.912 1 83.81 143 ARG B N 1
ATOM 4252 C CA . ARG B 1 143 ? 15.375 12.781 3.277 1 83.81 143 ARG B CA 1
ATOM 4253 C C . ARG B 1 143 ? 14.984 14.258 3.291 1 83.81 143 ARG B C 1
ATOM 4255 O O . ARG B 1 143 ? 14.359 14.727 4.242 1 83.81 143 ARG B O 1
ATOM 4262 N N . ARG B 1 144 ? 15.305 14.867 2.266 1 85.38 144 ARG B N 1
ATOM 4263 C CA . ARG B 1 144 ? 15.078 16.312 2.26 1 85.38 144 ARG B CA 1
ATOM 4264 C C . ARG B 1 144 ? 13.68 16.641 1.76 1 85.38 144 ARG B C 1
ATOM 4266 O O . ARG B 1 144 ? 13.188 16.031 0.811 1 85.38 144 ARG B O 1
ATOM 4273 N N . SER B 1 145 ? 13.125 17.609 2.371 1 81.75 145 SER B N 1
ATOM 4274 C CA . SER B 1 145 ? 11.773 18.047 2.041 1 81.75 145 SER B CA 1
ATOM 4275 C C . SER B 1 145 ? 11.766 18.969 0.837 1 81.75 145 SER B C 1
ATOM 4277 O O . SER B 1 145 ? 12.727 19.719 0.619 1 81.75 145 SER B O 1
ATOM 4279 N N . SER B 1 146 ? 10.828 18.844 0.003 1 81.56 146 SER B N 1
ATOM 4280 C CA . SER B 1 146 ? 10.523 19.75 -1.104 1 81.56 146 SER B CA 1
ATOM 4281 C C . SER B 1 146 ? 9.031 20.031 -1.182 1 81.56 146 SER B C 1
ATOM 4283 O O . SER B 1 146 ? 8.242 19.469 -0.422 1 81.56 146 SER B O 1
ATOM 4285 N N . ILE B 1 147 ? 8.688 20.953 -1.944 1 76.25 147 ILE B N 1
ATOM 4286 C CA . ILE B 1 147 ? 7.27 21.281 -2.084 1 76.25 147 ILE B CA 1
ATOM 4287 C C . ILE B 1 147 ? 6.516 20.094 -2.67 1 76.25 147 ILE B C 1
ATOM 4289 O O . ILE B 1 147 ? 5.422 19.766 -2.213 1 76.25 147 ILE B O 1
ATOM 4293 N N . ARG B 1 148 ? 7.145 19.469 -3.633 1 78.44 148 ARG B N 1
ATOM 4294 C CA . ARG B 1 148 ? 6.512 18.312 -4.266 1 78.44 148 ARG B CA 1
ATOM 4295 C C . ARG B 1 148 ? 6.457 17.125 -3.309 1 78.44 148 ARG B C 1
ATOM 4297 O O . ARG B 1 148 ? 5.477 16.375 -3.293 1 78.44 148 ARG B O 1
ATOM 4304 N N . HIS B 1 149 ? 7.527 16.953 -2.629 1 84.56 149 HIS B N 1
ATOM 4305 C CA . HIS B 1 149 ? 7.641 15.883 -1.642 1 84.56 149 HIS B CA 1
ATOM 4306 C C . HIS B 1 149 ? 7.965 16.438 -0.26 1 84.56 149 HIS B C 1
ATOM 4308 O O . HIS B 1 149 ? 9.125 16.406 0.17 1 84.56 149 HIS B O 1
ATOM 4314 N N . PRO B 1 150 ? 6.906 16.812 0.367 1 82.81 150 PRO B N 1
ATOM 4315 C CA . PRO B 1 150 ? 7.121 17.547 1.624 1 82.81 150 PRO B CA 1
ATOM 4316 C C . PRO B 1 150 ? 7.812 16.688 2.684 1 82.81 150 PRO B C 1
ATOM 4318 O O . PRO B 1 150 ? 8.414 17.219 3.615 1 82.81 150 PRO B O 1
ATOM 4321 N N . PHE B 1 151 ? 7.719 15.375 2.535 1 83.19 151 PHE B N 1
ATOM 4322 C CA . PHE B 1 151 ? 8.336 14.531 3.547 1 83.19 151 PHE B CA 1
ATOM 4323 C C . PHE B 1 151 ? 9.445 13.68 2.934 1 83.19 151 PHE B C 1
ATOM 4325 O O . PHE B 1 151 ? 9.82 12.641 3.486 1 83.19 151 PHE B O 1
ATOM 4332 N N . GLY B 1 152 ? 9.93 14.188 1.795 1 82 152 GLY B N 1
ATOM 4333 C CA . GLY B 1 152 ? 10.891 13.344 1.102 1 82 152 GLY B CA 1
ATOM 4334 C C . GLY B 1 152 ? 10.289 12.039 0.6 1 82 152 GLY B C 1
ATOM 4335 O O . GLY B 1 152 ? 9.062 11.898 0.534 1 82 152 GLY B O 1
ATOM 4336 N N . LEU B 1 153 ? 11.273 11.117 0.296 1 87.25 153 LEU B N 1
ATOM 4337 C CA . LEU B 1 153 ? 10.797 9.859 -0.268 1 87.25 153 LEU B CA 1
ATOM 4338 C C . LEU B 1 153 ? 10.969 8.719 0.729 1 87.25 153 LEU B C 1
ATOM 4340 O O . LEU B 1 153 ? 10.852 7.547 0.364 1 87.25 153 LEU B O 1
ATOM 4344 N N . GLU B 1 154 ? 11.18 9.008 1.949 1 86.06 154 GLU B N 1
ATOM 4345 C CA . GLU B 1 154 ? 11.414 7.988 2.967 1 86.06 154 GLU B CA 1
ATOM 4346 C C . GLU B 1 154 ? 10.172 7.133 3.189 1 86.06 154 GLU B C 1
ATOM 4348 O O . GLU B 1 154 ? 10.273 5.961 3.553 1 86.06 154 GLU B O 1
ATOM 4353 N N . ARG B 1 155 ? 9.047 7.766 2.977 1 89.5 155 ARG B N 1
ATOM 4354 C CA . ARG B 1 155 ? 7.789 7.043 3.15 1 89.5 155 ARG B CA 1
ATOM 4355 C C . ARG B 1 155 ? 7.668 5.906 2.145 1 89.5 155 ARG B C 1
ATOM 4357 O O . ARG B 1 155 ? 6.855 4.996 2.322 1 89.5 155 ARG B O 1
ATOM 4364 N N . ALA B 1 156 ? 8.453 5.918 1.137 1 89.94 156 ALA B N 1
ATOM 4365 C CA . ALA B 1 156 ? 8.469 4.848 0.141 1 89.94 156 ALA B CA 1
ATOM 4366 C C . ALA B 1 156 ? 8.844 3.514 0.775 1 89.94 156 ALA B C 1
ATOM 4368 O O . ALA B 1 156 ? 8.445 2.453 0.286 1 89.94 156 ALA B O 1
ATOM 4369 N N . GLU B 1 157 ? 9.578 3.643 1.841 1 86.44 157 GLU B N 1
ATOM 4370 C CA . GLU B 1 157 ? 9.93 2.414 2.551 1 86.44 157 GLU B CA 1
ATOM 4371 C C . GLU B 1 157 ? 8.688 1.744 3.137 1 86.44 157 GLU B C 1
ATOM 4373 O O . GLU B 1 157 ? 8.57 0.518 3.111 1 86.44 157 GLU B O 1
ATOM 4378 N N . VAL B 1 158 ? 7.844 2.512 3.705 1 87.94 158 VAL B N 1
ATOM 4379 C CA . VAL B 1 158 ? 6.602 1.996 4.27 1 87.94 158 VAL B CA 1
ATOM 4380 C C . VAL B 1 158 ? 5.734 1.415 3.158 1 87.94 158 VAL B C 1
ATOM 4382 O O . VAL B 1 158 ? 5.148 0.341 3.316 1 87.94 158 VAL B O 1
ATOM 4385 N N . ILE B 1 159 ? 5.645 2.051 2.035 1 91.38 159 ILE B N 1
ATOM 4386 C CA . ILE B 1 159 ? 4.859 1.608 0.887 1 91.38 159 ILE B CA 1
ATOM 4387 C C . ILE B 1 159 ? 5.418 0.288 0.361 1 91.38 159 ILE B C 1
ATOM 4389 O O . ILE B 1 159 ? 4.66 -0.645 0.08 1 91.38 159 ILE B O 1
ATOM 4393 N N . ALA B 1 160 ? 6.727 0.212 0.259 1 89.69 160 ALA B N 1
ATOM 4394 C CA . ALA B 1 160 ? 7.375 -1.019 -0.188 1 89.69 160 ALA B CA 1
ATOM 4395 C C . ALA B 1 160 ? 7.105 -2.166 0.78 1 89.69 160 ALA B C 1
ATOM 4397 O O . ALA B 1 160 ? 6.887 -3.303 0.359 1 89.69 160 ALA B O 1
ATOM 4398 N N . GLY B 1 161 ? 7.234 -1.835 2.045 1 86.25 161 GLY B N 1
ATOM 4399 C CA . GLY B 1 161 ? 6.895 -2.84 3.039 1 86.25 161 GLY B CA 1
ATOM 4400 C C . GLY B 1 161 ? 5.473 -3.354 2.914 1 86.25 161 GLY B C 1
ATOM 4401 O O . GLY B 1 161 ? 5.23 -4.559 3.023 1 86.25 161 GLY B O 1
ATOM 4402 N N . PHE B 1 162 ? 4.551 -2.5 2.721 1 91.31 162 PHE B N 1
ATOM 4403 C CA . PHE B 1 162 ? 3.158 -2.887 2.535 1 91.31 162 PHE B CA 1
ATOM 4404 C C . PHE B 1 162 ? 2.994 -3.74 1.284 1 91.31 162 PHE B C 1
ATOM 4406 O O . PHE B 1 162 ? 2.293 -4.754 1.305 1 91.31 162 PHE B O 1
ATOM 4413 N N . ALA B 1 163 ? 3.574 -3.301 0.198 1 92.06 163 ALA B N 1
ATOM 4414 C CA . ALA B 1 163 ? 3.533 -4.078 -1.039 1 92.06 163 ALA B CA 1
ATOM 4415 C C . ALA B 1 163 ? 4.047 -5.496 -0.814 1 92.06 163 ALA B C 1
ATOM 4417 O O . ALA B 1 163 ? 3.455 -6.461 -1.298 1 92.06 163 ALA B O 1
ATOM 4418 N N . MET B 1 164 ? 5.094 -5.621 -0.131 1 89.25 164 MET B N 1
ATOM 4419 C CA . MET B 1 164 ? 5.672 -6.93 0.162 1 89.25 164 MET B CA 1
ATOM 4420 C C . MET B 1 164 ? 4.707 -7.777 0.984 1 89.25 164 MET B C 1
ATOM 4422 O O . MET B 1 164 ? 4.617 -8.992 0.786 1 89.25 164 MET B O 1
ATOM 4426 N N . SER B 1 165 ? 4.109 -7.129 1.911 1 90.62 165 SER B N 1
ATOM 4427 C CA . SER B 1 165 ? 3.156 -7.875 2.725 1 90.62 165 SER B CA 1
ATOM 4428 C C . SER B 1 165 ? 2 -8.398 1.88 1 90.62 165 SER B C 1
ATOM 4430 O O . SER B 1 165 ? 1.534 -9.523 2.084 1 90.62 165 SER B O 1
ATOM 4432 N N . ILE B 1 166 ? 1.545 -7.578 0.992 1 92.12 166 ILE B N 1
ATOM 4433 C CA . ILE B 1 166 ? 0.48 -8.008 0.094 1 92.12 166 ILE B CA 1
ATOM 4434 C C . ILE B 1 166 ? 0.972 -9.164 -0.772 1 92.12 166 ILE B C 1
ATOM 4436 O O . ILE B 1 166 ? 0.239 -10.133 -1.006 1 92.12 166 ILE B O 1
ATOM 4440 N N . PHE B 1 167 ? 2.152 -9 -1.186 1 89.81 167 PHE B N 1
ATOM 4441 C CA . PHE B 1 167 ? 2.766 -10.07 -1.954 1 89.81 167 PHE B CA 1
ATOM 4442 C C . PHE B 1 167 ? 2.797 -11.367 -1.146 1 89.81 167 PHE B C 1
ATOM 4444 O O . PHE B 1 167 ? 2.525 -12.445 -1.678 1 89.81 167 PHE B O 1
ATOM 4451 N N . LEU B 1 168 ? 3.182 -11.234 0.043 1 90.31 168 LEU B N 1
ATOM 4452 C CA . LEU B 1 168 ? 3.238 -12.391 0.929 1 90.31 168 LEU B CA 1
ATOM 4453 C C . LEU B 1 168 ? 1.86 -13.031 1.081 1 90.31 168 LEU B C 1
ATOM 4455 O O . LEU B 1 168 ? 1.724 -14.25 1.003 1 90.31 168 LEU B O 1
ATOM 4459 N N . LEU B 1 169 ? 0.851 -12.266 1.263 1 92.19 169 LEU B N 1
ATOM 4460 C CA . LEU B 1 169 ? -0.518 -12.758 1.384 1 92.19 169 LEU B CA 1
ATOM 4461 C C . LEU B 1 169 ? -0.955 -13.469 0.107 1 92.19 169 LEU B C 1
ATOM 4463 O O . LEU B 1 169 ? -1.521 -14.562 0.163 1 92.19 169 LEU B O 1
ATOM 4467 N N . PHE B 1 170 ? -0.63 -12.93 -0.952 1 89.44 170 PHE B N 1
ATOM 4468 C CA . PHE B 1 170 ? -0.974 -13.523 -2.238 1 89.44 170 PHE B CA 1
ATOM 4469 C C . PHE B 1 170 ? -0.259 -14.859 -2.426 1 89.44 170 PHE B C 1
ATOM 4471 O O . PHE B 1 170 ? -0.831 -15.805 -2.971 1 89.44 170 PHE B O 1
ATOM 4478 N N . GLY B 1 171 ? 0.983 -14.828 -2.076 1 89.25 171 GLY B N 1
ATOM 4479 C CA . GLY B 1 171 ? 1.709 -16.078 -2.139 1 89.25 171 GLY B CA 1
ATOM 4480 C C . GLY B 1 171 ? 1.036 -17.203 -1.359 1 89.25 171 GLY B C 1
ATOM 4481 O O . GLY B 1 171 ? 0.967 -18.344 -1.829 1 89.25 171 GLY B O 1
ATOM 4482 N N . GLY B 1 172 ? 0.607 -16.859 -0.164 1 91.19 172 GLY B N 1
ATOM 4483 C CA . GLY B 1 172 ? -0.145 -17.844 0.613 1 91.19 172 GLY B CA 1
ATOM 4484 C C . GLY B 1 172 ? -1.402 -18.312 -0.086 1 91.19 172 GLY B C 1
ATOM 4485 O O . GLY B 1 172 ? -1.683 -19.516 -0.118 1 91.19 172 GLY B O 1
ATOM 4486 N N . PHE B 1 173 ? -2.143 -17.438 -0.686 1 89.31 173 PHE B N 1
ATOM 4487 C CA . PHE B 1 173 ? -3.355 -17.781 -1.416 1 89.31 173 PHE B CA 1
ATOM 4488 C C . PHE B 1 173 ? -3.029 -18.672 -2.613 1 89.31 173 PHE B C 1
ATOM 4490 O O . PHE B 1 173 ? -3.764 -19.625 -2.91 1 89.31 173 PHE B O 1
ATOM 4497 N N . ASP B 1 174 ? -1.986 -18.312 -3.289 1 88.44 174 ASP B N 1
ATOM 4498 C CA . ASP B 1 174 ? -1.544 -19.078 -4.441 1 88.44 174 ASP B CA 1
ATOM 4499 C C . ASP B 1 174 ? -1.25 -20.531 -4.047 1 88.44 174 ASP B C 1
ATOM 4501 O O . ASP B 1 174 ? -1.646 -21.469 -4.746 1 88.44 174 ASP B O 1
ATOM 4505 N N . LEU B 1 175 ? -0.592 -20.703 -2.951 1 90.31 175 LEU B N 1
ATOM 4506 C CA . LEU B 1 175 ? -0.253 -22.047 -2.473 1 90.31 175 LEU B CA 1
ATOM 4507 C C . LEU B 1 175 ? -1.512 -22.828 -2.117 1 90.31 175 LEU B C 1
ATOM 4509 O O . LEU B 1 175 ? -1.627 -24.016 -2.453 1 90.31 175 LEU B O 1
ATOM 4513 N N . VAL B 1 176 ? -2.455 -22.156 -1.527 1 89.69 176 VAL B N 1
ATOM 4514 C CA . VAL B 1 176 ? -3.707 -22.812 -1.162 1 89.69 176 VAL B CA 1
ATOM 4515 C C . VAL B 1 176 ? -4.473 -23.203 -2.424 1 89.69 176 VAL B C 1
ATOM 4517 O O . VAL B 1 176 ? -5 -24.312 -2.518 1 89.69 176 VAL B O 1
ATOM 4520 N N . SER B 1 177 ? -4.48 -22.328 -3.369 1 86.06 177 SER B N 1
ATOM 4521 C CA . SER B 1 177 ? -5.199 -22.609 -4.609 1 86.06 177 SER B CA 1
ATOM 4522 C C . SER B 1 177 ? -4.578 -23.781 -5.363 1 86.06 177 SER B C 1
ATOM 4524 O O . SER B 1 177 ? -5.297 -24.641 -5.875 1 86.06 177 SER B O 1
ATOM 4526 N N . HIS B 1 178 ? -3.326 -23.797 -5.398 1 81.88 178 HIS B N 1
ATOM 4527 C CA . HIS B 1 178 ? -2.645 -24.906 -6.059 1 81.88 178 HIS B CA 1
ATOM 4528 C C . HIS B 1 178 ? -2.838 -26.219 -5.289 1 81.88 178 HIS B C 1
ATOM 4530 O O . HIS B 1 178 ? -3.014 -27.281 -5.895 1 81.88 178 HIS B O 1
ATOM 4536 N N . GLY B 1 179 ? -2.766 -26.094 -4.012 1 83.19 179 GLY B N 1
ATOM 4537 C CA . GLY B 1 179 ? -3.033 -27.281 -3.203 1 83.19 179 GLY B CA 1
ATOM 4538 C C . GLY B 1 179 ? -4.426 -27.844 -3.412 1 83.19 179 GLY B C 1
ATOM 4539 O O . GLY B 1 179 ? -4.598 -29.047 -3.527 1 83.19 179 GLY B O 1
ATOM 4540 N N . LEU B 1 180 ? -5.34 -26.938 -3.555 1 83.19 180 LEU B N 1
ATOM 4541 C CA . LEU B 1 180 ? -6.719 -27.359 -3.779 1 83.19 180 LEU B CA 1
ATOM 4542 C C . LEU B 1 180 ? -6.891 -27.938 -5.176 1 83.19 180 LEU B C 1
ATOM 4544 O O . LEU B 1 180 ? -7.602 -28.938 -5.352 1 83.19 180 LEU B O 1
ATOM 4548 N N . LYS B 1 181 ? -6.301 -27.359 -6.066 1 81.88 181 LYS B N 1
ATOM 4549 C CA . LYS B 1 181 ? -6.371 -27.859 -7.438 1 81.88 181 LYS B CA 1
ATOM 4550 C C . LYS B 1 181 ? -5.797 -29.266 -7.535 1 81.88 181 LYS B C 1
ATOM 4552 O O . LYS B 1 181 ? -6.398 -30.141 -8.156 1 81.88 181 LYS B O 1
ATOM 4557 N N . HIS B 1 182 ? -4.691 -29.453 -6.918 1 78.38 182 HIS B N 1
ATOM 4558 C CA . HIS B 1 182 ? -4.066 -30.781 -6.906 1 78.38 182 HIS B CA 1
ATOM 4559 C C . HIS B 1 182 ? -4.945 -31.797 -6.195 1 78.38 182 HIS B C 1
ATOM 4561 O O . HIS B 1 182 ? -5.055 -32.938 -6.637 1 78.38 182 HIS B O 1
ATOM 4567 N N . TRP B 1 183 ? -5.508 -31.328 -5.164 1 78.56 183 TRP B N 1
ATOM 4568 C CA . TRP B 1 183 ? -6.383 -32.219 -4.395 1 78.56 183 TRP B CA 1
ATOM 4569 C C . TRP B 1 183 ? -7.609 -32.594 -5.211 1 78.56 183 TRP B C 1
ATOM 4571 O O . TRP B 1 183 ? -8.008 -33.781 -5.223 1 78.56 183 TRP B O 1
ATOM 4581 N N . LEU B 1 184 ? -8.188 -31.734 -5.98 1 77.75 184 LEU B N 1
ATOM 4582 C CA . LEU B 1 184 ? -9.383 -31.984 -6.785 1 77.75 184 LEU B CA 1
ATOM 4583 C C . LEU B 1 184 ? -9.047 -32.875 -7.992 1 77.75 184 LEU B C 1
ATOM 4585 O O . LEU B 1 184 ? -9.844 -33.719 -8.375 1 77.75 184 LEU B O 1
ATOM 4589 N N . GLU B 1 185 ? -7.938 -32.656 -8.516 1 74.75 185 GLU B N 1
ATOM 4590 C CA . GLU B 1 185 ? -7.5 -33.469 -9.641 1 74.75 185 GLU B CA 1
ATOM 4591 C C . GLU B 1 185 ? -7.215 -34.906 -9.203 1 74.75 185 GLU B C 1
ATOM 4593 O O . GLU B 1 185 ? -7.422 -35.844 -9.969 1 74.75 185 GLU B O 1
ATOM 4598 N N . SER B 1 186 ? -6.738 -35 -8.055 1 72.88 186 SER B N 1
ATOM 4599 C CA . SER B 1 186 ? -6.449 -36.312 -7.535 1 72.88 186 SER B CA 1
ATOM 4600 C C . SER B 1 186 ? -7.734 -37.062 -7.207 1 72.88 186 SER B C 1
ATOM 4602 O O . SER B 1 186 ? -7.797 -38.312 -7.352 1 72.88 186 SER B O 1
ATOM 4604 N N . LYS B 1 187 ? -8.727 -36.406 -6.891 1 67.69 187 LYS B N 1
ATOM 4605 C CA . LYS B 1 187 ? -10.008 -37.031 -6.574 1 67.69 187 LYS B CA 1
ATOM 4606 C C . LYS B 1 187 ? -10.812 -37.312 -7.84 1 67.69 187 LYS B C 1
ATOM 4608 O O . LYS B 1 187 ? -11.547 -38.312 -7.918 1 67.69 187 LYS B O 1
ATOM 4613 N N . GLY B 1 188 ? -10.969 -36.438 -8.789 1 58.22 188 GLY B N 1
ATOM 4614 C CA . GLY B 1 188 ? -11.766 -36.594 -9.992 1 58.22 188 GLY B CA 1
ATOM 4615 C C . GLY B 1 188 ? -11.242 -37.688 -10.906 1 58.22 188 GLY B C 1
ATOM 4616 O O . GLY B 1 188 ? -11.914 -38.094 -11.859 1 58.22 188 GLY B O 1
ATOM 4617 N N . GLY B 1 189 ? -9.969 -37.969 -11.164 1 48.34 189 GLY B N 1
ATOM 4618 C CA . GLY B 1 189 ? -9.562 -39.031 -12.07 1 48.34 189 GLY B CA 1
ATOM 4619 C C . GLY B 1 189 ? -9.906 -40.406 -11.547 1 48.34 189 GLY B C 1
ATOM 4620 O O . GLY B 1 189 ? -9.234 -40.938 -10.648 1 48.34 189 GLY B O 1
ATOM 4621 N N . HIS B 1 190 ? -11.094 -40.812 -11.516 1 39.88 190 HIS B N 1
ATOM 4622 C CA . HIS B 1 190 ? -11.469 -42.219 -11.508 1 39.88 190 HIS B CA 1
ATOM 4623 C C . HIS B 1 190 ? -10.633 -43.031 -12.492 1 39.88 190 HIS B C 1
ATOM 4625 O O . HIS B 1 190 ? -10.836 -44.219 -12.648 1 39.88 190 HIS B O 1
ATOM 4631 N N . GLU B 1 191 ? -10.484 -42.656 -13.812 1 38.19 191 GLU B N 1
ATOM 4632 C CA . GLU B 1 191 ? -9.781 -43.656 -14.617 1 38.19 191 GLU B CA 1
ATOM 4633 C C . GLU B 1 191 ? -8.5 -44.125 -13.93 1 38.19 191 GLU B C 1
ATOM 4635 O O . GLU B 1 191 ? -7.797 -43.312 -13.312 1 38.19 191 GLU B O 1
ATOM 4640 N N . PRO B 1 192 ? -8.383 -45.531 -13.758 1 36.56 192 PRO B N 1
ATOM 4641 C CA . PRO B 1 192 ? -7.172 -46.188 -13.242 1 36.56 192 PRO B CA 1
ATOM 4642 C C . PRO B 1 192 ? -5.891 -45.469 -13.695 1 36.56 192 PRO B C 1
ATOM 4644 O O . PRO B 1 192 ? -5.527 -45.531 -14.867 1 36.56 192 PRO B O 1
ATOM 4647 N N . HIS B 1 193 ? -5.859 -44.219 -13.844 1 34 193 HIS B N 1
ATOM 4648 C CA . HIS B 1 193 ? -4.535 -43.75 -14.242 1 34 193 HIS B CA 1
ATOM 4649 C C . HIS B 1 193 ? -3.439 -44.562 -13.555 1 34 193 HIS B C 1
ATOM 4651 O O . HIS B 1 193 ? -3.613 -45 -12.422 1 34 193 HIS B O 1
ATOM 4657 N N . HIS B 1 194 ? -2.766 -45.312 -14.344 1 32.91 194 HIS B N 1
ATOM 4658 C CA . HIS B 1 194 ? -1.48 -45.875 -13.945 1 32.91 194 HIS B CA 1
ATOM 4659 C C . HIS B 1 194 ? -0.848 -45.062 -12.828 1 32.91 194 HIS B C 1
ATOM 4661 O O . HIS B 1 194 ? -1.124 -43.875 -12.688 1 32.91 194 HIS B O 1
ATOM 4667 N N . ASP B 1 195 ? -0.467 -45.656 -11.797 1 32.97 195 ASP B N 1
ATOM 4668 C CA . ASP B 1 195 ? 0.471 -45.25 -10.758 1 32.97 195 ASP B CA 1
ATOM 4669 C C . ASP B 1 195 ? 1.368 -44.094 -11.266 1 32.97 195 ASP B C 1
ATOM 4671 O O . ASP B 1 195 ? 2.35 -44.344 -11.969 1 32.97 195 ASP B O 1
ATOM 4675 N N . HIS B 1 196 ? 0.921 -43.281 -12.141 1 34.56 196 HIS B N 1
ATOM 4676 C CA . HIS B 1 196 ? 1.959 -42.281 -12.258 1 34.56 196 HIS B CA 1
ATOM 4677 C C . HIS B 1 196 ? 2.652 -42.031 -10.922 1 34.56 196 HIS B C 1
ATOM 4679 O O . HIS B 1 196 ? 2.021 -41.562 -9.969 1 34.56 196 HIS B O 1
ATOM 4685 N N . SER B 1 197 ? 3.318 -42.938 -10.477 1 34.72 197 SER B N 1
ATOM 4686 C CA . SER B 1 197 ? 4.375 -42.688 -9.492 1 34.72 197 SER B CA 1
ATOM 4687 C C . SER B 1 197 ? 4.781 -41.219 -9.453 1 34.72 197 SER B C 1
ATOM 4689 O O . SER B 1 197 ? 5.402 -40.719 -10.391 1 34.72 197 SER B O 1
ATOM 4691 N N . HIS B 1 198 ? 3.877 -40.281 -9.438 1 40.44 198 HIS B N 1
ATOM 4692 C CA . HIS B 1 198 ? 4.391 -38.969 -9.039 1 40.44 198 HIS B CA 1
ATOM 4693 C C . HIS B 1 198 ? 5.742 -39.094 -8.344 1 40.44 198 HIS B C 1
ATOM 4695 O O . HIS B 1 198 ? 5.816 -39.594 -7.211 1 40.44 198 HIS B O 1
ATOM 4701 N N . ASP B 1 199 ? 6.555 -39.562 -9.125 1 44.38 199 ASP B N 1
ATOM 4702 C CA . ASP B 1 199 ? 7.941 -39.688 -8.68 1 44.38 199 ASP B CA 1
ATOM 4703 C C . ASP B 1 199 ? 8.297 -38.562 -7.707 1 44.38 199 ASP B C 1
ATOM 4705 O O . ASP B 1 199 ? 8.305 -37.375 -8.086 1 44.38 199 ASP B O 1
ATOM 4709 N N . TYR B 1 200 ? 7.68 -38.719 -6.535 1 52.88 200 TYR B N 1
ATOM 4710 C CA . TYR B 1 200 ? 8.266 -37.875 -5.488 1 52.88 200 TYR B CA 1
ATOM 4711 C C . TYR B 1 200 ? 9.727 -37.562 -5.793 1 52.88 200 TYR B C 1
ATOM 4713 O O . TYR B 1 200 ? 10.453 -38.406 -6.312 1 52.88 200 TYR B O 1
ATOM 4721 N N . VAL B 1 201 ? 9.945 -36.406 -6.074 1 56.66 201 VAL B N 1
ATOM 4722 C CA . VAL B 1 201 ? 11.32 -35.969 -6.285 1 56.66 201 VAL B CA 1
ATOM 4723 C C . VAL B 1 201 ? 12.273 -36.875 -5.512 1 56.66 201 VAL B C 1
ATOM 4725 O O . VAL B 1 201 ? 12.055 -37.156 -4.332 1 56.66 201 VAL B O 1
ATOM 4728 N N . PRO B 1 202 ? 13.062 -37.656 -6.363 1 57.53 202 PRO B N 1
ATOM 4729 C CA . PRO B 1 202 ? 14.039 -38.469 -5.656 1 57.53 202 PRO B CA 1
ATOM 4730 C C . PRO B 1 202 ? 14.648 -37.781 -4.445 1 57.53 202 PRO B C 1
ATOM 4732 O O . PRO B 1 202 ? 14.805 -36.562 -4.457 1 57.53 202 PRO B O 1
ATOM 4735 N N . THR B 1 203 ? 14.695 -38.438 -3.344 1 58.5 203 THR B N 1
ATOM 4736 C CA . THR B 1 203 ? 15.234 -37.969 -2.072 1 58.5 203 THR B CA 1
ATOM 4737 C C . THR B 1 203 ? 16.484 -37.125 -2.297 1 58.5 203 THR B C 1
ATOM 4739 O O . THR B 1 203 ? 16.656 -36.062 -1.684 1 58.5 203 THR B O 1
ATOM 4742 N N . GLY B 1 204 ? 17.344 -37.531 -3.252 1 61.44 204 GLY B N 1
ATOM 4743 C CA . GLY B 1 204 ? 18.562 -36.781 -3.49 1 61.44 204 GLY B CA 1
ATOM 4744 C C . GLY B 1 204 ? 18.328 -35.406 -4.043 1 61.44 204 GLY B C 1
ATOM 4745 O O . GLY B 1 204 ? 19.047 -34.438 -3.707 1 61.44 204 GLY B O 1
ATOM 4746 N N . GLU B 1 205 ? 17.266 -35.219 -4.738 1 71.88 205 GLU B N 1
ATOM 4747 C CA . GLU B 1 205 ? 16.984 -33.938 -5.371 1 71.88 205 GLU B CA 1
ATOM 4748 C C . GLU B 1 205 ? 16.375 -32.938 -4.371 1 71.88 205 GLU B C 1
ATOM 4750 O O . GLU B 1 205 ? 16.734 -31.766 -4.375 1 71.88 205 GLU B O 1
ATOM 4755 N N . VAL B 1 206 ? 15.672 -33.5 -3.445 1 76.38 206 VAL B N 1
ATOM 4756 C CA . VAL B 1 206 ? 15.047 -32.656 -2.438 1 76.38 206 VAL B CA 1
ATOM 4757 C C . VAL B 1 206 ? 16.109 -32.062 -1.523 1 76.38 206 VAL B C 1
ATOM 4759 O O . VAL B 1 206 ? 16.047 -30.891 -1.159 1 76.38 206 VAL B O 1
ATOM 4762 N N . GLU B 1 207 ? 17.188 -32.875 -1.256 1 80.25 207 GLU B N 1
ATOM 4763 C CA . GLU B 1 207 ? 18.234 -32.406 -0.343 1 80.25 207 GLU B CA 1
ATOM 4764 C C . GLU B 1 207 ? 19.062 -31.297 -0.96 1 80.25 207 GLU B C 1
ATOM 4766 O O . GLU B 1 207 ? 19.391 -30.328 -0.283 1 80.25 207 GLU B O 1
ATOM 4771 N N . TRP B 1 208 ? 19.281 -31.438 -2.189 1 83.69 208 TRP B N 1
ATOM 4772 C CA . TRP B 1 208 ? 20.094 -30.406 -2.82 1 83.69 208 TRP B CA 1
ATOM 4773 C C . TRP B 1 208 ? 19.328 -29.109 -2.961 1 83.69 208 TRP B C 1
ATOM 4775 O O . TRP B 1 208 ? 19.891 -28.031 -2.799 1 83.69 208 TRP B O 1
ATOM 4785 N N . VAL B 1 209 ? 18.078 -29.25 -3.23 1 85.81 209 VAL B N 1
ATOM 4786 C CA . VAL B 1 209 ? 17.234 -28.078 -3.398 1 85.81 209 VAL B CA 1
ATOM 4787 C C . VAL B 1 209 ? 17.078 -27.344 -2.064 1 85.81 209 VAL B C 1
ATOM 4789 O O . VAL B 1 209 ? 17.281 -26.141 -1.985 1 85.81 209 VAL B O 1
ATOM 4792 N N . ALA B 1 210 ? 16.859 -28.094 -1.069 1 87.69 210 ALA B N 1
ATOM 4793 C CA . ALA B 1 210 ? 16.719 -27.5 0.262 1 87.69 210 ALA B CA 1
ATOM 4794 C C . ALA B 1 210 ? 18.047 -26.938 0.748 1 87.69 210 ALA B C 1
ATOM 4796 O O . ALA B 1 210 ? 18.078 -25.875 1.388 1 87.69 210 ALA B O 1
ATOM 4797 N N . GLY B 1 211 ? 19.109 -27.625 0.471 1 89.81 211 GLY B N 1
ATOM 4798 C CA . GLY B 1 211 ? 20.438 -27.125 0.825 1 89.81 211 GLY B CA 1
ATOM 4799 C C . GLY B 1 211 ? 20.781 -25.812 0.156 1 89.81 211 GLY B C 1
ATOM 4800 O O . GLY B 1 211 ? 21.328 -24.906 0.792 1 89.81 211 GLY B O 1
ATOM 4801 N N . ALA B 1 212 ? 20.422 -25.688 -1.075 1 91 212 ALA B N 1
ATOM 4802 C CA . ALA B 1 212 ? 20.656 -24.453 -1.808 1 91 212 ALA B CA 1
ATOM 4803 C C . ALA B 1 212 ? 19.875 -23.297 -1.178 1 91 212 ALA B C 1
ATOM 4805 O O . ALA B 1 212 ? 20.391 -22.172 -1.089 1 91 212 ALA B O 1
ATOM 4806 N N . ALA B 1 213 ? 18.672 -23.562 -0.72 1 92.44 213 ALA B N 1
ATOM 4807 C CA . ALA B 1 213 ? 17.859 -22.547 -0.078 1 92.44 213 ALA B CA 1
ATOM 4808 C C . ALA B 1 213 ? 18.5 -22.062 1.221 1 92.44 213 ALA B C 1
ATOM 4810 O O . ALA B 1 213 ? 18.578 -20.859 1.472 1 92.44 213 ALA B O 1
ATOM 4811 N N . VAL B 1 214 ? 19 -22.984 1.975 1 90.25 214 VAL B N 1
ATOM 4812 C CA . VAL B 1 214 ? 19.625 -22.641 3.252 1 90.25 214 VAL B CA 1
ATOM 4813 C C . VAL B 1 214 ? 20.891 -21.812 3.012 1 90.25 214 VAL B C 1
ATOM 4815 O O . VAL B 1 214 ? 21.047 -20.734 3.592 1 90.25 214 VAL B O 1
ATOM 4818 N N . ILE B 1 215 ? 21.672 -22.281 2.146 1 90.38 215 ILE B N 1
ATOM 4819 C CA . ILE B 1 215 ? 22.953 -21.625 1.892 1 90.38 215 ILE B CA 1
ATOM 4820 C C . ILE B 1 215 ? 22.719 -20.219 1.333 1 90.38 215 ILE B C 1
ATOM 4822 O O . ILE B 1 215 ? 23.312 -19.25 1.793 1 90.38 215 ILE B O 1
ATOM 4826 N N . SER B 1 216 ? 21.828 -20.125 0.389 1 89.94 216 SER B N 1
ATOM 4827 C CA . SER B 1 216 ? 21.562 -18.828 -0.227 1 89.94 216 SER B CA 1
ATOM 4828 C C . SER B 1 216 ? 21 -17.844 0.784 1 89.94 216 SER B C 1
ATOM 4830 O O . SER B 1 216 ? 21.328 -16.656 0.762 1 89.94 216 SER B O 1
ATOM 4832 N N . THR B 1 217 ? 20.156 -18.344 1.661 1 87 217 THR B N 1
ATOM 4833 C CA . THR B 1 217 ? 19.547 -17.469 2.67 1 87 217 THR B CA 1
ATOM 4834 C C . THR B 1 217 ? 20.594 -17 3.674 1 87 217 THR B C 1
ATOM 4836 O O . THR B 1 217 ? 20.609 -15.836 4.059 1 87 217 THR B O 1
ATOM 4839 N N . LEU B 1 218 ? 21.469 -17.891 4.02 1 83.94 218 LEU B N 1
ATOM 4840 C CA . LEU B 1 218 ? 22.531 -17.547 4.957 1 83.94 218 LEU B CA 1
ATOM 4841 C C . LEU B 1 218 ? 23.469 -16.5 4.348 1 83.94 218 LEU B C 1
ATOM 4843 O O . LEU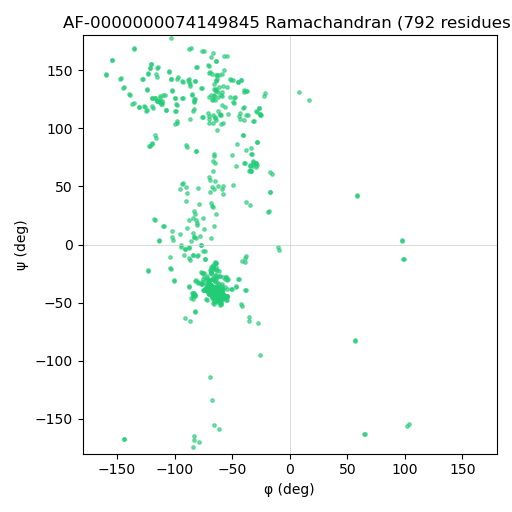 B 1 218 ? 23.859 -15.547 5.012 1 83.94 218 LEU B O 1
ATOM 4847 N N . VAL B 1 219 ? 23.734 -16.672 3.158 1 83.44 219 VAL B N 1
ATOM 4848 C CA . VAL B 1 219 ? 24.625 -15.742 2.459 1 83.44 219 VAL B CA 1
ATOM 4849 C C . VAL B 1 219 ? 23.938 -14.375 2.34 1 83.44 219 VAL B C 1
ATOM 4851 O O . VAL B 1 219 ? 24.562 -13.344 2.584 1 83.44 219 VAL B O 1
ATOM 4854 N N . SER B 1 220 ? 22.703 -14.445 1.962 1 83.25 220 SER B N 1
ATOM 4855 C CA . SER B 1 220 ? 21.953 -13.203 1.842 1 83.25 220 SER B CA 1
ATOM 4856 C C . SER B 1 220 ? 21.859 -12.477 3.182 1 83.25 220 SER B C 1
ATOM 4858 O O . SER B 1 220 ? 21.969 -11.25 3.242 1 83.25 220 SER B O 1
ATOM 4860 N N . THR B 1 221 ? 21.688 -13.211 4.242 1 78.31 221 THR B N 1
ATOM 4861 C CA . THR B 1 221 ? 21.594 -12.625 5.574 1 78.31 221 THR B CA 1
ATOM 4862 C C . THR B 1 221 ? 22.906 -11.953 5.961 1 78.31 221 THR B C 1
ATOM 4864 O O . THR B 1 221 ? 22.906 -10.883 6.578 1 78.31 221 THR B O 1
ATOM 4867 N N . TYR B 1 222 ? 23.875 -12.539 5.602 1 76.75 222 TYR B N 1
ATOM 4868 C CA . TYR B 1 222 ? 25.188 -12.008 5.949 1 76.75 222 TYR B CA 1
ATOM 4869 C C . TYR B 1 222 ? 25.469 -10.703 5.215 1 76.75 222 TYR B C 1
ATOM 4871 O O . TYR B 1 222 ? 25.969 -9.742 5.809 1 76.75 222 TYR B O 1
ATOM 4879 N N . TRP B 1 223 ? 25.125 -10.664 4.02 1 77.38 223 TRP B N 1
ATOM 4880 C CA . TRP B 1 223 ? 25.5 -9.508 3.213 1 77.38 223 TRP B CA 1
ATOM 4881 C C . TRP B 1 223 ? 24.453 -8.398 3.338 1 77.38 223 TRP B C 1
ATOM 4883 O O . TRP B 1 223 ? 24.781 -7.215 3.215 1 77.38 223 TRP B O 1
ATOM 4893 N N . VAL B 1 224 ? 23.188 -8.75 3.436 1 71.06 224 VAL B N 1
ATOM 4894 C CA . VAL B 1 224 ? 22.141 -7.738 3.508 1 71.06 224 VAL B CA 1
ATOM 4895 C C . VAL B 1 224 ? 21.891 -7.363 4.965 1 71.06 224 VAL B C 1
ATOM 4897 O O . VAL B 1 224 ? 21.031 -6.527 5.258 1 71.06 224 VAL B O 1
ATOM 4900 N N . LYS B 1 225 ? 22.859 -7.145 5.824 1 60 225 LYS B N 1
ATOM 4901 C CA . LYS B 1 225 ? 22.781 -6.898 7.262 1 60 225 LYS B CA 1
ATOM 4902 C C . LYS B 1 225 ? 21.938 -5.66 7.562 1 60 225 LYS B C 1
ATOM 4904 O O . LYS B 1 225 ? 22.391 -4.766 8.281 1 60 225 LYS B O 1
ATOM 4909 N N . ASN B 1 226 ? 20.828 -5.633 6.934 1 53.88 226 ASN B N 1
ATOM 4910 C CA . ASN B 1 226 ? 20.141 -4.383 7.215 1 53.88 226 ASN B CA 1
ATOM 4911 C C . ASN B 1 226 ? 19.188 -4.531 8.398 1 53.88 226 ASN B C 1
ATOM 4913 O O . ASN B 1 226 ? 17.969 -4.465 8.234 1 53.88 226 ASN B O 1
ATOM 4917 N N . HIS B 1 227 ? 19.906 -5.094 9.594 1 50.16 227 HIS B N 1
ATOM 4918 C CA . HIS B 1 227 ? 19.141 -5.367 10.812 1 50.16 227 HIS B CA 1
ATOM 4919 C C . HIS B 1 227 ? 18.391 -4.129 11.281 1 50.16 227 HIS B C 1
ATOM 4921 O O . HIS B 1 227 ? 17.266 -4.234 11.789 1 50.16 227 HIS B O 1
ATOM 4927 N N . ALA B 1 228 ? 19.062 -3.102 11.117 1 52.47 228 ALA B N 1
ATOM 4928 C CA . ALA B 1 228 ? 18.484 -1.899 11.711 1 52.47 228 ALA B CA 1
ATOM 4929 C C . ALA B 1 228 ? 17.203 -1.494 10.984 1 52.47 228 ALA B C 1
ATOM 4931 O O . ALA B 1 228 ? 16.25 -1.049 11.617 1 52.47 228 ALA B O 1
ATOM 4932 N N . ARG B 1 229 ? 17.234 -1.698 9.742 1 54.03 229 ARG B N 1
ATOM 4933 C CA . ARG B 1 229 ? 16.078 -1.226 8.984 1 54.03 229 ARG B CA 1
ATOM 4934 C C . ARG B 1 229 ? 14.859 -2.102 9.234 1 54.03 229 ARG B C 1
ATOM 4936 O O . ARG B 1 229 ? 13.742 -1.595 9.391 1 54.03 229 ARG B O 1
ATOM 4943 N N . ILE B 1 230 ? 15.164 -3.305 9.312 1 51.72 230 ILE B N 1
ATOM 4944 C CA . ILE B 1 230 ? 14.047 -4.219 9.523 1 51.72 230 ILE B CA 1
ATOM 4945 C C . ILE B 1 230 ? 13.5 -4.043 10.938 1 51.72 230 ILE B C 1
ATOM 4947 O O . ILE B 1 230 ? 12.289 -4.125 11.156 1 51.72 230 ILE B O 1
ATOM 4951 N N . ALA B 1 231 ? 14.414 -3.748 11.758 1 54.16 231 ALA B N 1
ATOM 4952 C CA . ALA B 1 231 ? 13.992 -3.486 13.125 1 54.16 231 ALA B CA 1
ATOM 4953 C C . ALA B 1 231 ? 13 -2.328 13.188 1 54.16 231 ALA B C 1
ATOM 4955 O O . ALA B 1 231 ? 12.039 -2.361 13.961 1 54.16 231 ALA B O 1
ATOM 4956 N N . ARG B 1 232 ? 13.211 -1.453 12.352 1 57.72 232 ARG B N 1
ATOM 4957 C CA . ARG B 1 232 ? 12.328 -0.292 12.344 1 57.72 232 ARG B CA 1
ATOM 4958 C C . ARG B 1 232 ? 10.93 -0.67 11.859 1 57.72 232 ARG B C 1
ATOM 4960 O O . ARG B 1 232 ? 9.93 -0.184 12.391 1 57.72 232 ARG B O 1
ATOM 4967 N N . ILE B 1 233 ? 10.922 -1.59 10.961 1 54.22 233 ILE B N 1
ATOM 4968 C CA . ILE B 1 233 ? 9.648 -2.02 10.391 1 54.22 233 ILE B CA 1
ATOM 4969 C C . ILE B 1 233 ? 8.875 -2.84 11.422 1 54.22 233 ILE B C 1
ATOM 4971 O O . ILE B 1 233 ? 7.656 -2.709 11.547 1 54.22 233 ILE B O 1
ATOM 4975 N N . MET B 1 234 ? 9.656 -3.518 12.141 1 52.31 234 MET B N 1
ATOM 4976 C CA . MET B 1 234 ? 9.023 -4.434 13.086 1 52.31 234 MET B CA 1
ATOM 4977 C C . MET B 1 234 ? 8.594 -3.697 14.352 1 52.31 234 MET B C 1
ATOM 4979 O O . MET B 1 234 ? 7.652 -4.109 15.023 1 52.31 234 MET B O 1
ATOM 4983 N N . ARG B 1 235 ? 9.266 -2.791 14.656 1 52.75 235 ARG B N 1
ATOM 4984 C CA . ARG B 1 235 ? 8.852 -2.012 15.82 1 52.75 235 ARG B CA 1
ATOM 4985 C C . ARG B 1 235 ? 7.406 -1.542 15.672 1 52.75 235 ARG B C 1
ATOM 4987 O O . ARG B 1 235 ? 6.695 -1.378 16.672 1 52.75 235 ARG B O 1
ATOM 4994 N N . ALA B 1 236 ? 7.098 -1.369 14.461 1 48.97 236 ALA B N 1
ATOM 4995 C CA . ALA B 1 236 ? 5.738 -0.875 14.258 1 48.97 236 ALA B CA 1
ATOM 4996 C C . ALA B 1 236 ? 4.719 -2.01 14.352 1 48.97 236 ALA B C 1
ATOM 4998 O O . ALA B 1 236 ? 3.51 -1.771 14.336 1 48.97 236 ALA B O 1
ATOM 4999 N N . SER B 1 237 ? 5.207 -3.258 14.398 1 47.53 237 SER B N 1
ATOM 5000 C CA . SER B 1 237 ? 4.293 -4.395 14.484 1 47.53 237 SER B CA 1
ATOM 5001 C C . SER B 1 237 ? 4.473 -5.141 15.805 1 47.53 237 SER B C 1
ATOM 5003 O O . SER B 1 237 ? 5.469 -4.957 16.5 1 47.53 237 SER B O 1
ATOM 5005 N N . TRP B 1 238 ? 3.328 -5.645 16.328 1 44.38 238 TRP B N 1
ATOM 5006 C CA . TRP B 1 238 ? 3.387 -6.551 17.469 1 44.38 238 TRP B CA 1
ATOM 5007 C C . TRP B 1 238 ? 4.566 -7.508 17.344 1 44.38 238 TRP B C 1
ATOM 5009 O O . TRP B 1 238 ? 4.941 -8.172 18.312 1 44.38 238 TRP B O 1
ATOM 5019 N N . LEU B 1 239 ? 5.078 -7.57 16.219 1 47.41 239 LEU B N 1
ATOM 5020 C CA . LEU B 1 239 ? 6.258 -8.406 16.047 1 47.41 239 LEU B CA 1
ATOM 5021 C C . LEU B 1 239 ? 7.488 -7.762 16.672 1 47.41 239 LEU B C 1
ATOM 5023 O O . LEU B 1 239 ? 8.562 -8.359 16.688 1 47.41 239 LEU B O 1
ATOM 5027 N N . SER B 1 240 ? 7.305 -6.609 17.109 1 48.91 240 SER B N 1
ATOM 5028 C CA . SER B 1 240 ? 8.375 -5.934 17.844 1 48.91 240 SER B CA 1
ATOM 5029 C C . SER B 1 240 ? 8.984 -6.852 18.891 1 48.91 240 SER B C 1
ATOM 5031 O O . SER B 1 240 ? 10.156 -6.703 19.234 1 48.91 240 SER B O 1
ATOM 5033 N N . VAL B 1 241 ? 8.109 -7.566 19.406 1 43.22 241 VAL B N 1
ATOM 5034 C CA . VAL B 1 241 ? 8.641 -8.492 20.406 1 43.22 241 VAL B CA 1
ATOM 5035 C C . VAL B 1 241 ? 9.703 -9.391 19.766 1 43.22 241 VAL B C 1
ATOM 5037 O O . VAL B 1 241 ? 10.711 -9.703 20.406 1 43.22 241 VAL B O 1
ATOM 5040 N N . ILE B 1 242 ? 9.359 -9.82 18.719 1 42.75 242 ILE B N 1
ATOM 5041 C CA . ILE B 1 242 ? 10.289 -10.734 18.078 1 42.75 242 ILE B CA 1
ATOM 5042 C C . ILE B 1 242 ? 11.469 -9.953 17.516 1 42.75 242 ILE B C 1
ATOM 5044 O O . ILE B 1 242 ? 12.578 -10.484 17.391 1 42.75 242 ILE B O 1
ATOM 5048 N N . SER B 1 243 ? 11.242 -8.734 17.172 1 45.66 243 SER B N 1
ATOM 5049 C CA . SER B 1 243 ? 12.203 -7.918 16.438 1 45.66 243 SER B CA 1
ATOM 5050 C C . SER B 1 243 ? 13.469 -7.672 17.25 1 45.66 243 SER B C 1
ATOM 5052 O O . SER B 1 243 ? 14.531 -7.406 16.688 1 45.66 243 SER B O 1
ATOM 5054 N N . HIS B 1 244 ? 13.273 -7.473 18.516 1 41.31 244 HIS B N 1
ATOM 5055 C CA . HIS B 1 244 ? 14.547 -7.152 19.156 1 41.31 244 HIS B CA 1
ATOM 5056 C C . HIS B 1 244 ? 15.617 -8.172 18.797 1 41.31 244 HIS B C 1
ATOM 5058 O O . HIS B 1 244 ? 16.797 -7.824 18.703 1 41.31 244 HIS B O 1
ATOM 5064 N N . HIS B 1 245 ? 15.219 -9.328 18.734 1 38.97 245 HIS B N 1
ATOM 5065 C CA . HIS B 1 245 ? 16.266 -10.352 18.641 1 38.97 245 HIS B CA 1
ATOM 5066 C C . HIS B 1 245 ? 16.438 -10.828 17.203 1 38.97 245 HIS B C 1
ATOM 5068 O O . HIS B 1 245 ? 17.438 -11.477 16.875 1 38.97 245 HIS B O 1
ATOM 5074 N N . PHE B 1 246 ? 15.414 -10.867 16.344 1 43.78 246 PHE B N 1
ATOM 5075 C CA . PHE B 1 246 ? 15.586 -11.508 15.039 1 43.78 246 PHE B CA 1
ATOM 5076 C C . PHE B 1 246 ? 15.438 -10.492 13.914 1 43.78 246 PHE B C 1
ATOM 5078 O O . PHE B 1 246 ? 14.375 -9.891 13.75 1 43.78 246 PHE B O 1
ATOM 5085 N N . SER B 1 247 ? 16.531 -9.859 13.438 1 49.22 247 SER B N 1
ATOM 5086 C CA . SER B 1 247 ? 16.703 -8.836 12.414 1 49.22 247 SER B CA 1
ATOM 5087 C C . SER B 1 247 ? 15.727 -9.023 11.266 1 49.22 247 SER B C 1
ATOM 5089 O O . SER B 1 247 ? 15.07 -8.07 10.844 1 49.22 247 SER B O 1
ATOM 5091 N N . ASN B 1 248 ? 15.781 -10.188 10.484 1 61.38 248 ASN B N 1
ATOM 5092 C CA . ASN B 1 248 ? 14.969 -10.414 9.297 1 61.38 248 ASN B CA 1
ATOM 5093 C C . ASN B 1 248 ? 14.078 -11.641 9.453 1 61.38 248 ASN B C 1
ATOM 5095 O O . ASN B 1 248 ? 14.531 -12.773 9.281 1 61.38 248 ASN B O 1
ATOM 5099 N N . VAL B 1 249 ? 12.82 -11.469 10.07 1 66.12 249 VAL B N 1
ATOM 5100 C CA . VAL B 1 249 ? 11.852 -12.523 10.32 1 66.12 249 VAL B CA 1
ATOM 5101 C C . VAL B 1 249 ? 11.734 -13.422 9.086 1 66.12 249 VAL B C 1
ATOM 5103 O O . VAL B 1 249 ? 11.578 -14.641 9.211 1 66.12 249 VAL B O 1
ATOM 5106 N N . PHE B 1 250 ? 11.93 -12.938 8.008 1 72.88 250 PHE B N 1
ATOM 5107 C CA . PHE B 1 250 ? 11.758 -13.727 6.797 1 72.88 250 PHE B CA 1
ATOM 5108 C C . PHE B 1 250 ? 12.945 -14.656 6.582 1 72.88 250 PHE B C 1
ATOM 5110 O O . PHE B 1 250 ? 12.781 -15.781 6.113 1 72.88 250 PHE B O 1
ATOM 5117 N N . HIS B 1 251 ? 14.055 -14.195 6.969 1 74.5 251 HIS B N 1
ATOM 5118 C CA . HIS B 1 251 ? 15.211 -15.078 6.887 1 74.5 251 HIS B CA 1
ATOM 5119 C C . HIS B 1 251 ? 15.078 -16.266 7.84 1 74.5 251 HIS B C 1
ATOM 5121 O O . HIS B 1 251 ? 15.398 -17.391 7.48 1 74.5 251 HIS B O 1
ATOM 5127 N N . VAL B 1 252 ? 14.57 -15.938 8.977 1 76.69 252 VAL B N 1
ATOM 5128 C CA . VAL B 1 252 ? 14.406 -16.984 9.984 1 76.69 252 VAL B CA 1
ATOM 5129 C C . VAL B 1 252 ? 13.375 -18 9.508 1 76.69 252 VAL B C 1
ATOM 5131 O O . VAL B 1 252 ? 13.602 -19.219 9.609 1 76.69 252 VAL B O 1
ATOM 5134 N N . LEU B 1 253 ? 12.367 -17.547 8.969 1 81.88 253 LEU B N 1
ATOM 5135 C CA . LEU B 1 253 ? 11.32 -18.438 8.477 1 81.88 253 LEU B CA 1
ATOM 5136 C C . LEU B 1 253 ? 11.836 -19.297 7.332 1 81.88 253 LEU B C 1
ATOM 5138 O O . LEU B 1 253 ? 11.57 -20.5 7.293 1 81.88 253 LEU B O 1
ATOM 5142 N N . THR B 1 254 ? 12.547 -18.656 6.473 1 86.31 254 THR B N 1
ATOM 5143 C CA . THR B 1 254 ? 13.086 -19.375 5.32 1 86.31 254 THR B CA 1
ATOM 5144 C C . THR B 1 254 ? 14.07 -20.453 5.766 1 86.31 254 THR B C 1
ATOM 5146 O O . THR B 1 254 ? 14.008 -21.594 5.289 1 86.31 254 THR B O 1
ATOM 5149 N N . ILE B 1 255 ? 14.938 -20.141 6.691 1 85.81 255 ILE B N 1
ATOM 5150 C CA . ILE B 1 255 ? 15.898 -21.109 7.188 1 85.81 255 ILE B CA 1
ATOM 5151 C C . ILE B 1 255 ? 15.172 -22.25 7.914 1 85.81 255 ILE B C 1
ATOM 5153 O O . ILE B 1 255 ? 15.484 -23.422 7.727 1 85.81 255 ILE B O 1
ATOM 5157 N N . PHE B 1 256 ? 14.242 -21.938 8.664 1 88.31 256 PHE B N 1
ATOM 5158 C CA . PHE B 1 256 ? 13.477 -22.906 9.43 1 88.31 256 PHE B CA 1
ATOM 5159 C C . PHE B 1 256 ? 12.797 -23.906 8.5 1 88.31 256 PHE B C 1
ATOM 5161 O O . PHE B 1 256 ? 13 -25.125 8.625 1 88.31 256 PHE B O 1
ATOM 5168 N N . PHE B 1 257 ? 12.109 -23.484 7.527 1 90.75 257 PHE B N 1
ATOM 5169 C CA . PHE B 1 257 ? 11.344 -24.375 6.66 1 90.75 257 PHE B CA 1
ATOM 5170 C C . PHE B 1 257 ? 12.258 -25.094 5.684 1 90.75 257 PHE B C 1
ATOM 5172 O O . PHE B 1 257 ? 11.984 -26.234 5.293 1 90.75 257 PHE B O 1
ATOM 5179 N N . SER B 1 258 ? 13.328 -24.422 5.289 1 90 258 SER B N 1
ATOM 5180 C CA . SER B 1 258 ? 14.297 -25.125 4.453 1 90 258 SER B CA 1
ATOM 5181 C C . SER B 1 258 ? 14.922 -26.312 5.195 1 90 258 SER B C 1
ATOM 5183 O O . SER B 1 258 ? 15.125 -27.375 4.621 1 90 258 SER B O 1
ATOM 5185 N N . THR B 1 259 ? 15.188 -26.094 6.438 1 89.06 259 THR B N 1
ATOM 5186 C CA . THR B 1 259 ? 15.742 -27.172 7.262 1 89.06 259 THR B CA 1
ATOM 5187 C C . THR B 1 259 ? 14.727 -28.297 7.441 1 89.06 259 THR B C 1
ATOM 5189 O O . THR B 1 259 ? 15.086 -29.469 7.422 1 89.06 259 THR B O 1
ATOM 5192 N N . LEU B 1 260 ? 13.484 -27.938 7.555 1 88.5 260 LEU B N 1
ATOM 5193 C CA . LEU B 1 260 ? 12.43 -28.938 7.684 1 88.5 260 LEU B CA 1
ATOM 5194 C C . LEU B 1 260 ? 12.312 -29.766 6.406 1 88.5 260 LEU B C 1
ATOM 5196 O O . LEU B 1 260 ? 12.102 -30.969 6.465 1 88.5 260 LEU B O 1
ATOM 5200 N N . VAL B 1 261 ? 12.414 -29.141 5.293 1 86.12 261 VAL B N 1
ATOM 5201 C CA . VAL B 1 261 ? 12.367 -29.844 4.016 1 86.12 261 VAL B CA 1
ATOM 5202 C C . VAL B 1 261 ? 13.539 -30.812 3.916 1 86.12 261 VAL B C 1
ATOM 5204 O O . VAL B 1 261 ? 13.383 -31.938 3.43 1 86.12 261 VAL B O 1
ATOM 5207 N N . LEU B 1 262 ? 14.711 -30.391 4.438 1 84.75 262 LEU B N 1
ATOM 5208 C CA . LEU B 1 262 ? 15.898 -31.25 4.438 1 84.75 262 LEU B CA 1
ATOM 5209 C C . LEU B 1 262 ? 15.672 -32.5 5.293 1 84.75 262 LEU B C 1
ATOM 5211 O O . LEU B 1 262 ? 16.234 -33.562 5.012 1 84.75 262 LEU B O 1
ATOM 5215 N N . LEU B 1 263 ? 14.828 -32.375 6.207 1 84.88 263 LEU B N 1
ATOM 5216 C CA . LEU B 1 263 ? 14.617 -33.469 7.16 1 84.88 263 LEU B CA 1
ATOM 5217 C C . LEU B 1 263 ? 13.469 -34.344 6.711 1 84.88 263 LEU B C 1
ATOM 5219 O O . LEU B 1 263 ? 13.203 -35.375 7.328 1 84.88 263 LEU B O 1
ATOM 5223 N N . LEU B 1 264 ? 12.82 -34.031 5.59 1 83 264 LEU B N 1
ATOM 5224 C CA . LEU B 1 264 ? 11.625 -34.719 5.148 1 83 264 LEU B CA 1
ATOM 5225 C C . LEU B 1 264 ? 11.906 -36.219 4.934 1 83 264 LEU B C 1
ATOM 5227 O O . LEU B 1 264 ? 11.141 -37.062 5.375 1 83 264 LEU B O 1
ATOM 5231 N N . PRO B 1 265 ? 13.07 -36.531 4.312 1 80.5 265 PRO B N 1
ATOM 5232 C CA . PRO B 1 265 ? 13.336 -37.938 4.059 1 80.5 265 PRO B CA 1
ATOM 5233 C C . PRO B 1 265 ? 13.547 -38.75 5.34 1 80.5 265 PRO B C 1
ATOM 5235 O O . PRO B 1 265 ? 13.438 -39.969 5.328 1 80.5 265 PRO B O 1
ATOM 5238 N N . LEU B 1 266 ? 13.828 -38.031 6.371 1 80.81 266 LEU B N 1
ATOM 5239 C CA . LEU B 1 266 ? 14.117 -38.719 7.629 1 80.81 266 LEU B CA 1
ATOM 5240 C C . LEU B 1 266 ? 12.852 -38.906 8.453 1 80.81 266 LEU B C 1
ATOM 5242 O O . LEU B 1 266 ? 12.867 -39.594 9.469 1 80.81 266 LEU B O 1
ATOM 5246 N N . LEU B 1 267 ? 11.781 -38.344 7.918 1 83.5 267 LEU B N 1
ATOM 5247 C CA . LEU B 1 267 ? 10.555 -38.438 8.703 1 83.5 267 LEU B CA 1
ATOM 5248 C C . LEU B 1 267 ? 9.812 -39.719 8.438 1 83.5 267 LEU B C 1
ATOM 5250 O O . LEU B 1 267 ? 9.805 -40.219 7.309 1 83.5 267 LEU B O 1
ATOM 5254 N N . PRO B 1 268 ? 9.32 -40.312 9.492 1 84.75 268 PRO B N 1
ATOM 5255 C CA . PRO B 1 268 ? 8.578 -41.562 9.336 1 84.75 268 PRO B CA 1
ATOM 5256 C C . PRO B 1 268 ? 7.23 -41.375 8.648 1 84.75 268 PRO B C 1
ATOM 5258 O O . PRO B 1 268 ? 6.672 -40.281 8.68 1 84.75 268 PRO B O 1
ATOM 5261 N N . GLY B 1 269 ? 6.785 -42.469 7.852 1 83.19 269 GLY B N 1
ATOM 5262 C CA . GLY B 1 269 ? 5.445 -42.406 7.285 1 83.19 269 GLY B CA 1
ATOM 5263 C C . GLY B 1 269 ? 5.43 -42.031 5.816 1 83.19 269 GLY B C 1
ATOM 5264 O O . GLY B 1 269 ? 6.406 -42.281 5.102 1 83.19 269 GLY B O 1
ATOM 5265 N N . ASP B 1 270 ? 4.289 -41.469 5.289 1 86.12 270 ASP B N 1
ATOM 5266 C CA . ASP B 1 270 ? 4.055 -41.156 3.885 1 86.12 270 ASP B CA 1
ATOM 5267 C C . ASP B 1 270 ? 4.664 -39.812 3.523 1 86.12 270 ASP B C 1
ATOM 5269 O O . ASP B 1 270 ? 4.289 -38.781 4.09 1 86.12 270 ASP B O 1
ATOM 5273 N N . PRO B 1 271 ? 5.668 -39.844 2.604 1 82.5 271 PRO B N 1
ATOM 5274 C CA . PRO B 1 271 ? 6.32 -38.594 2.199 1 82.5 271 PRO B CA 1
ATOM 5275 C C . PRO B 1 271 ? 5.34 -37.594 1.621 1 82.5 271 PRO B C 1
ATOM 5277 O O . PRO B 1 271 ? 5.559 -36.375 1.737 1 82.5 271 PRO B O 1
ATOM 5280 N N . ILE B 1 272 ? 4.258 -38.094 1.031 1 83 272 ILE B N 1
ATOM 5281 C CA . ILE B 1 272 ? 3.266 -37.219 0.438 1 83 272 ILE B CA 1
ATOM 5282 C C . ILE B 1 272 ? 2.543 -36.438 1.537 1 83 272 ILE B C 1
ATOM 5284 O O . ILE B 1 272 ? 2.238 -35.25 1.373 1 83 272 ILE B O 1
ATOM 5288 N N . PHE B 1 273 ? 2.303 -37.156 2.576 1 87.25 273 PHE B N 1
ATOM 5289 C CA . PHE B 1 273 ? 1.648 -36.5 3.705 1 87.25 273 PHE B CA 1
ATOM 5290 C C . PHE B 1 273 ? 2.5 -35.344 4.242 1 87.25 273 PHE B C 1
ATOM 5292 O O . PHE B 1 273 ? 1.998 -34.25 4.469 1 87.25 273 PHE B O 1
ATOM 5299 N N . TRP B 1 274 ? 3.738 -35.594 4.422 1 88.25 274 TRP B N 1
ATOM 5300 C CA . TRP B 1 274 ? 4.633 -34.594 4.98 1 88.25 274 TRP B CA 1
ATOM 5301 C C . TRP B 1 274 ? 4.852 -33.438 3.992 1 88.25 274 TRP B C 1
ATOM 5303 O O . TRP B 1 274 ? 5.012 -32.281 4.395 1 88.25 274 TRP B O 1
ATOM 5313 N N . ASP B 1 275 ? 4.902 -33.75 2.75 1 88.88 275 ASP B N 1
ATOM 5314 C CA . ASP B 1 275 ? 5.039 -32.75 1.713 1 88.88 275 ASP B CA 1
ATOM 5315 C C . ASP B 1 275 ? 3.85 -31.781 1.724 1 88.88 275 ASP B C 1
ATOM 5317 O O . ASP B 1 275 ? 4.031 -30.562 1.691 1 88.88 275 ASP B O 1
ATOM 5321 N N . ARG B 1 276 ? 2.658 -32.312 1.881 1 89.44 276 ARG B N 1
ATOM 5322 C CA . ARG B 1 276 ? 1.443 -31.5 1.911 1 89.44 276 ARG B CA 1
ATOM 5323 C C . ARG B 1 276 ? 1.346 -30.703 3.209 1 89.44 276 ARG B C 1
ATOM 5325 O O . ARG B 1 276 ? 0.895 -29.562 3.209 1 89.44 276 ARG B O 1
ATOM 5332 N N . THR B 1 277 ? 1.753 -31.312 4.266 1 91.25 277 THR B N 1
ATOM 5333 C CA . THR B 1 277 ? 1.73 -30.641 5.555 1 91.25 277 THR B CA 1
ATOM 5334 C C . THR B 1 277 ? 2.699 -29.469 5.562 1 91.25 277 THR B C 1
ATOM 5336 O O . THR B 1 277 ? 2.385 -28.406 6.105 1 91.25 277 THR B O 1
ATOM 5339 N N . LEU B 1 278 ? 3.842 -29.719 4.973 1 91.38 278 LEU B N 1
ATOM 5340 C CA . LEU B 1 278 ? 4.82 -28.625 4.883 1 91.38 278 LEU B CA 1
ATOM 5341 C C . LEU B 1 278 ? 4.281 -27.484 4.043 1 91.38 278 LEU B C 1
ATOM 5343 O O . LEU B 1 278 ? 4.445 -26.312 4.398 1 91.38 278 LEU B O 1
ATOM 5347 N N . CYS B 1 279 ? 3.678 -27.766 2.961 1 92.62 279 CYS B N 1
ATOM 5348 C CA . CYS B 1 279 ? 3.064 -26.75 2.119 1 92.62 279 CYS B CA 1
ATOM 5349 C C . CYS B 1 279 ? 2.012 -25.969 2.895 1 92.62 279 CYS B C 1
ATOM 5351 O O . CYS B 1 279 ? 1.998 -24.734 2.857 1 92.62 279 CYS B O 1
ATOM 5353 N N . ALA B 1 280 ? 1.197 -26.672 3.633 1 94.19 280 ALA B N 1
ATOM 5354 C CA . ALA B 1 280 ? 0.15 -26.031 4.422 1 94.19 280 ALA B CA 1
ATOM 5355 C C . ALA B 1 280 ? 0.749 -25.141 5.512 1 94.19 280 ALA B C 1
ATOM 5357 O O . ALA B 1 280 ? 0.259 -24.047 5.766 1 94.19 280 ALA B O 1
ATOM 5358 N N . ALA B 1 281 ? 1.796 -25.641 6.109 1 94.12 281 ALA B N 1
ATOM 5359 C CA . ALA B 1 281 ? 2.449 -24.891 7.172 1 94.12 281 ALA B CA 1
ATOM 5360 C C . ALA B 1 281 ? 3.066 -23.609 6.629 1 94.12 281 ALA B C 1
ATOM 5362 O O . ALA B 1 281 ? 2.951 -22.547 7.246 1 94.12 281 ALA B O 1
ATOM 5363 N N . ILE B 1 282 ? 3.717 -23.672 5.512 1 94.25 282 ILE B N 1
ATOM 5364 C CA . ILE B 1 282 ? 4.34 -22.5 4.902 1 94.25 282 ILE B CA 1
ATOM 5365 C C . ILE B 1 282 ? 3.264 -21.5 4.465 1 94.25 282 ILE B C 1
ATOM 5367 O O . ILE B 1 282 ? 3.389 -20.297 4.699 1 94.25 282 ILE B O 1
ATOM 5371 N N . ALA B 1 283 ? 2.211 -22 3.867 1 95.12 283 ALA B N 1
ATOM 5372 C CA . ALA B 1 283 ? 1.109 -21.125 3.469 1 95.12 283 ALA B CA 1
ATOM 5373 C C . ALA B 1 283 ? 0.521 -20.391 4.672 1 95.12 283 ALA B C 1
ATOM 5375 O O . ALA B 1 283 ? 0.276 -19.188 4.617 1 95.12 283 ALA B O 1
ATOM 5376 N N . CYS B 1 284 ? 0.328 -21.125 5.766 1 94.62 284 CYS B N 1
ATOM 5377 C CA . CYS B 1 284 ? -0.203 -20.531 6.984 1 94.62 284 CYS B CA 1
ATOM 5378 C C . CYS B 1 284 ? 0.736 -19.453 7.52 1 94.62 284 CYS B C 1
ATOM 5380 O O . CYS B 1 284 ? 0.291 -18.375 7.91 1 94.62 284 CYS B O 1
ATOM 5382 N N . ALA B 1 285 ? 1.98 -19.766 7.523 1 91.62 285 ALA B N 1
ATOM 5383 C CA . ALA B 1 285 ? 2.967 -18.781 7.965 1 91.62 285 ALA B CA 1
ATOM 5384 C C . ALA B 1 285 ? 2.93 -17.531 7.09 1 91.62 285 ALA B C 1
ATOM 5386 O O . ALA B 1 285 ? 3.01 -16.406 7.594 1 91.62 285 ALA B O 1
ATOM 5387 N N . MET B 1 286 ? 2.84 -17.703 5.805 1 92.69 286 MET B N 1
ATOM 5388 C CA . MET B 1 286 ? 2.783 -16.562 4.883 1 92.69 286 MET B CA 1
ATOM 5389 C C . MET B 1 286 ? 1.55 -15.711 5.141 1 92.69 286 MET B C 1
ATOM 5391 O O . MET B 1 286 ? 1.626 -14.484 5.121 1 92.69 286 MET B O 1
ATOM 5395 N N . PHE B 1 287 ? 0.455 -16.328 5.547 1 93 287 PHE B N 1
ATOM 5396 C CA . PHE B 1 287 ? -0.769 -15.586 5.84 1 93 287 PHE B CA 1
ATOM 5397 C C . PHE B 1 287 ? -0.629 -14.797 7.141 1 93 287 PHE B C 1
ATOM 5399 O O . PHE B 1 287 ? -0.955 -13.609 7.191 1 93 287 PHE B O 1
ATOM 5406 N N . VAL B 1 288 ? -0.141 -15.484 8.117 1 90.19 288 VAL B N 1
ATOM 5407 C CA . VAL B 1 288 ? -0.046 -14.867 9.438 1 90.19 288 VAL B CA 1
ATOM 5408 C C . VAL B 1 288 ? 0.929 -13.688 9.391 1 90.19 288 VAL B C 1
ATOM 5410 O O . VAL B 1 288 ? 0.594 -12.578 9.812 1 90.19 288 VAL B O 1
ATOM 5413 N N . PHE B 1 289 ? 2.064 -13.891 8.781 1 84.94 289 PHE B N 1
ATOM 5414 C CA . PHE B 1 289 ? 3.068 -12.828 8.75 1 84.94 289 PHE B CA 1
ATOM 5415 C C . PHE B 1 289 ? 2.668 -11.734 7.766 1 84.94 289 PHE B C 1
ATOM 5417 O O . PHE B 1 289 ? 2.92 -10.555 8.008 1 84.94 289 PHE B O 1
ATOM 5424 N N . GLY B 1 290 ? 2.107 -12.156 6.641 1 88.38 290 GLY B N 1
ATOM 5425 C CA . GLY B 1 290 ? 1.603 -11.164 5.711 1 88.38 290 GLY B CA 1
ATOM 5426 C C . GLY B 1 290 ? 0.537 -10.266 6.316 1 88.38 290 GLY B C 1
ATOM 5427 O O . GLY B 1 290 ? 0.547 -9.055 6.109 1 88.38 290 GLY B O 1
ATOM 5428 N N . ALA B 1 291 ? -0.34 -10.812 7.105 1 90 291 ALA B N 1
ATOM 5429 C CA . ALA B 1 291 ? -1.411 -10.055 7.738 1 90 291 ALA B CA 1
ATOM 5430 C C . ALA B 1 291 ? -0.86 -9.125 8.82 1 90 291 ALA B C 1
ATOM 5432 O O . ALA B 1 291 ? -1.277 -7.969 8.93 1 90 291 ALA B O 1
ATOM 5433 N N . GLN B 1 292 ? 0.012 -9.609 9.555 1 85.69 292 GLN B N 1
ATOM 5434 C CA . GLN B 1 292 ? 0.582 -8.812 10.641 1 85.69 292 GLN B CA 1
ATOM 5435 C C . GLN B 1 292 ? 1.381 -7.633 10.086 1 85.69 292 GLN B C 1
ATOM 5437 O O . GLN B 1 292 ? 1.187 -6.492 10.516 1 85.69 292 GLN B O 1
ATOM 5442 N N . LEU B 1 293 ? 2.268 -7.93 9.172 1 84 293 LEU B N 1
ATOM 5443 C CA . LEU B 1 293 ? 3.068 -6.871 8.562 1 84 293 LEU B CA 1
ATOM 5444 C C . LEU B 1 293 ? 2.188 -5.906 7.777 1 84 293 LEU B C 1
ATOM 5446 O O . LEU B 1 293 ? 2.4 -4.691 7.816 1 84 293 LEU B O 1
ATOM 5450 N N . GLY B 1 294 ? 1.26 -6.465 7.109 1 88.75 294 GLY B N 1
ATOM 5451 C CA . GLY B 1 294 ? 0.348 -5.645 6.332 1 88.75 294 GLY B CA 1
ATOM 5452 C C . GLY B 1 294 ? -0.465 -4.684 7.18 1 88.75 294 GLY B C 1
ATOM 5453 O O . GLY B 1 294 ? -0.625 -3.516 6.82 1 88.75 294 GLY B O 1
ATOM 5454 N N . THR B 1 295 ? -0.941 -5.098 8.297 1 86.56 295 THR B N 1
ATOM 5455 C CA . THR B 1 295 ? -1.75 -4.254 9.172 1 86.56 295 THR B CA 1
ATOM 5456 C C . THR B 1 295 ? -0.9 -3.15 9.797 1 86.56 295 THR B C 1
ATOM 5458 O O . THR B 1 295 ? -1.354 -2.014 9.938 1 86.56 295 THR B O 1
ATOM 5461 N N . ALA B 1 296 ? 0.253 -3.49 10.188 1 81.56 296 ALA B N 1
ATOM 5462 C CA . ALA B 1 296 ? 1.157 -2.496 10.766 1 81.56 296 ALA B CA 1
ATOM 5463 C C . ALA B 1 296 ? 1.473 -1.395 9.758 1 81.56 296 ALA B C 1
ATOM 5465 O O . ALA B 1 296 ? 1.427 -0.208 10.094 1 81.56 296 ALA B O 1
ATOM 5466 N N . GLN B 1 297 ? 1.799 -1.81 8.594 1 86.56 297 GLN B N 1
ATOM 5467 C CA . GLN B 1 297 ? 2.129 -0.832 7.562 1 86.56 297 GLN B CA 1
ATOM 5468 C C . GLN B 1 297 ? 0.89 -0.058 7.121 1 86.56 297 GLN B C 1
ATOM 5470 O O . GLN B 1 297 ? 0.966 1.143 6.848 1 86.56 297 GLN B O 1
ATOM 5475 N N . ALA B 1 298 ? -0.212 -0.769 7.059 1 89.19 298 ALA B N 1
ATOM 5476 C CA . ALA B 1 298 ? -1.452 -0.11 6.656 1 89.19 298 ALA B CA 1
ATOM 5477 C C . ALA B 1 298 ? -1.831 0.991 7.645 1 89.19 298 ALA B C 1
ATOM 5479 O O . ALA B 1 298 ? -2.355 2.035 7.246 1 89.19 298 ALA B O 1
ATOM 5480 N N . SER B 1 299 ? -1.624 0.789 8.891 1 85.56 299 SER B N 1
ATOM 5481 C CA . SER B 1 299 ? -1.952 1.787 9.906 1 85.56 299 SER B CA 1
ATOM 5482 C C . SER B 1 299 ? -1.142 3.064 9.711 1 85.56 299 SER B C 1
ATOM 5484 O O . SER B 1 299 ? -1.66 4.168 9.883 1 85.56 299 SER B O 1
ATOM 5486 N N . MET B 1 300 ? 0.059 2.914 9.375 1 86.62 300 MET B N 1
ATOM 5487 C CA . MET B 1 300 ? 0.892 4.082 9.102 1 86.62 300 MET B CA 1
ATOM 5488 C C . MET B 1 300 ? 0.426 4.793 7.832 1 86.62 300 MET B C 1
ATOM 5490 O O . MET B 1 300 ? 0.391 6.023 7.785 1 86.62 300 MET B O 1
ATOM 5494 N N . LEU B 1 301 ? 0.1 3.988 6.887 1 90.25 301 LEU B N 1
ATOM 5495 C CA . LEU B 1 301 ? -0.35 4.566 5.625 1 90.25 301 LEU B CA 1
ATOM 5496 C C . LEU B 1 301 ? -1.701 5.254 5.793 1 90.25 301 LEU B C 1
ATOM 5498 O O . LEU B 1 301 ? -2.031 6.176 5.043 1 90.25 301 LEU B O 1
ATOM 5502 N N . LEU B 1 302 ? -2.436 4.797 6.801 1 88.75 302 LEU B N 1
ATOM 5503 C CA . LEU B 1 302 ? -3.707 5.43 7.133 1 88.75 302 LEU B CA 1
ATOM 5504 C C . LEU B 1 302 ? -3.482 6.738 7.883 1 88.75 302 LEU B C 1
ATOM 5506 O O . LEU B 1 302 ? -4.43 7.484 8.141 1 88.75 302 LEU B O 1
ATOM 5510 N N . MET B 1 303 ? -2.262 7.043 8.094 1 87.38 303 MET B N 1
ATOM 5511 C CA . MET B 1 303 ? -1.896 8.242 8.844 1 87.38 303 MET B CA 1
ATOM 5512 C C . MET B 1 303 ? -2.504 8.211 10.242 1 87.38 303 MET B C 1
ATOM 5514 O O . MET B 1 303 ? -3.107 9.195 10.68 1 87.38 303 MET B O 1
ATOM 5518 N N . ALA B 1 304 ? -2.43 7.066 10.828 1 81.75 304 ALA B N 1
ATOM 5519 C CA . ALA B 1 304 ? -2.826 6.875 12.219 1 81.75 304 ALA B CA 1
ATOM 5520 C C . ALA B 1 304 ? -1.606 6.789 13.133 1 81.75 304 ALA B C 1
ATOM 5522 O O . ALA B 1 304 ? -0.505 6.473 12.672 1 81.75 304 ALA B O 1
ATOM 5523 N N . TYR B 1 305 ? -1.79 7.371 14.266 1 77.81 305 TYR B N 1
ATOM 5524 C CA . TYR B 1 305 ? -0.73 7.184 15.25 1 77.81 305 TYR B CA 1
ATOM 5525 C C . TYR B 1 305 ? -1.089 6.082 16.234 1 77.81 305 TYR B C 1
ATOM 5527 O O . TYR B 1 305 ? -2.061 6.199 16.984 1 77.81 305 TYR B O 1
ATOM 5535 N N . ARG B 1 306 ? -0.45 4.902 16.109 1 67.62 306 ARG B N 1
ATOM 5536 C CA . ARG B 1 306 ? -0.723 3.77 16.984 1 67.62 306 ARG B CA 1
ATOM 5537 C C . ARG B 1 306 ? 0.178 3.799 18.219 1 67.62 306 ARG B C 1
ATOM 5539 O O . ARG B 1 306 ? -0.165 3.236 19.266 1 67.62 306 ARG B O 1
ATOM 5546 N N . GLY B 1 307 ? 0.836 4.863 18.531 1 57.12 307 GLY B N 1
ATOM 5547 C CA . GLY B 1 307 ? 1.767 4.957 19.656 1 57.12 307 GLY B CA 1
ATOM 5548 C C . GLY B 1 307 ? 2.197 3.602 20.188 1 57.12 307 GLY B C 1
ATOM 5549 O O . GLY B 1 307 ? 1.553 2.588 19.906 1 57.12 307 GLY B O 1
ATOM 5550 N N . THR B 1 308 ? 3.523 3.225 20.281 1 53.69 308 THR B N 1
ATOM 5551 C CA . THR B 1 308 ? 3.996 1.99 20.906 1 53.69 308 THR B CA 1
ATOM 5552 C C . THR B 1 308 ? 3.025 1.519 21.984 1 53.69 308 THR B C 1
ATOM 5554 O O . THR B 1 308 ? 2.836 0.315 22.172 1 53.69 308 THR B O 1
ATOM 5557 N N . LYS B 1 309 ? 3.014 2.395 23.047 1 49.16 309 LYS B N 1
ATOM 5558 C CA . LYS B 1 309 ? 2.268 2.084 24.25 1 49.16 309 LYS B CA 1
ATOM 5559 C C . LYS B 1 309 ? 0.794 2.453 24.109 1 49.16 309 LYS B C 1
ATOM 5561 O O . LYS B 1 309 ? 0.413 3.129 23.141 1 49.16 309 LYS B O 1
ATOM 5566 N N . SER B 1 310 ? -0.174 2.512 25.141 1 44.59 310 SER B N 1
ATOM 5567 C CA . SER B 1 310 ? -1.578 2.764 25.453 1 44.59 310 SER B CA 1
ATOM 5568 C C . SER B 1 310 ? -2.031 4.113 24.906 1 44.59 310 SER B C 1
ATOM 5570 O O . SER B 1 310 ? -1.264 5.078 24.906 1 44.59 310 SER B O 1
ATOM 5572 N N . THR B 1 311 ? -3.125 4.102 23.688 1 52.75 311 THR B N 1
ATOM 5573 C CA . THR B 1 311 ? -3.992 5.258 23.469 1 52.75 311 THR B CA 1
ATOM 5574 C C . THR B 1 311 ? -3.871 6.238 24.641 1 52.75 311 THR B C 1
ATOM 5576 O O . THR B 1 311 ? -4.113 7.438 24.469 1 52.75 311 THR B O 1
ATOM 5579 N N . ASP B 1 312 ? -3.107 5.727 25.453 1 64.19 312 ASP B N 1
ATOM 5580 C CA . ASP B 1 312 ? -3.064 6.453 26.719 1 64.19 312 ASP B CA 1
ATOM 5581 C C . ASP B 1 312 ? -2.027 7.57 26.688 1 64.19 312 ASP B C 1
ATOM 5583 O O . ASP B 1 312 ? -2.186 8.602 27.344 1 64.19 312 ASP B O 1
ATOM 5587 N N . GLY B 1 313 ? -1.129 7.469 25.5 1 76.25 313 GLY B N 1
ATOM 5588 C CA . GLY B 1 313 ? -0.116 8.516 25.516 1 76.25 313 GLY B CA 1
ATOM 5589 C C . GLY B 1 313 ? -0.607 9.82 24.922 1 76.25 313 GLY B C 1
ATOM 5590 O O . GLY B 1 313 ? -0.425 10.883 25.531 1 76.25 313 GLY B O 1
ATOM 5591 N N . VAL B 1 314 ? -1.317 9.719 23.859 1 84.69 314 VAL B N 1
ATOM 5592 C CA . VAL B 1 314 ? -1.798 10.922 23.188 1 84.69 314 VAL B CA 1
ATOM 5593 C C . VAL B 1 314 ? -2.873 11.586 24.047 1 84.69 314 VAL B C 1
ATOM 5595 O O . VAL B 1 314 ? -2.916 12.82 24.172 1 84.69 314 VAL B O 1
ATOM 5598 N N . SER B 1 315 ? -3.637 10.719 24.641 1 83.69 315 SER B N 1
ATOM 5599 C CA . SER B 1 315 ? -4.695 11.258 25.5 1 83.69 315 SER B CA 1
ATOM 5600 C C . SER B 1 315 ? -4.113 11.992 26.703 1 83.69 315 SER B C 1
ATOM 5602 O O . SER B 1 315 ? -4.641 13.031 27.109 1 83.69 315 SER B O 1
ATOM 5604 N N . SER B 1 316 ? -3.139 11.484 27.219 1 86.12 316 SER B N 1
ATOM 5605 C CA . SER B 1 316 ? -2.486 12.133 28.359 1 86.12 316 SER B CA 1
ATOM 5606 C C . SER B 1 316 ? -1.867 13.461 27.953 1 86.12 316 SER B C 1
ATOM 5608 O O . SER B 1 316 ? -1.95 14.445 28.688 1 86.12 316 SER B O 1
ATOM 5610 N N . VAL B 1 317 ? -1.242 13.484 26.828 1 90.06 317 VAL B N 1
ATOM 5611 C CA . VAL B 1 317 ? -0.632 14.711 26.328 1 90.06 317 VAL B CA 1
ATOM 5612 C C . VAL B 1 317 ? -1.715 15.75 26.047 1 90.06 317 VAL B C 1
ATOM 5614 O O . VAL B 1 317 ? -1.543 16.938 26.375 1 90.06 317 VAL B O 1
ATOM 5617 N N . MET B 1 318 ? -2.809 15.344 25.531 1 88.75 318 MET B N 1
ATOM 5618 C CA . MET B 1 318 ? -3.91 16.25 25.219 1 88.75 318 MET B CA 1
ATOM 5619 C C . MET B 1 318 ? -4.5 16.828 26.5 1 88.75 318 MET B C 1
ATOM 5621 O O . MET B 1 318 ? -4.848 18.016 26.547 1 88.75 318 MET B O 1
ATOM 5625 N N . LYS B 1 319 ? -4.562 16.031 27.5 1 88.81 319 LYS B N 1
ATOM 5626 C CA . LYS B 1 319 ? -5.047 16.516 28.781 1 88.81 319 LYS B CA 1
ATOM 5627 C C . LYS B 1 319 ? -4.105 17.562 29.359 1 88.81 319 LYS B C 1
ATOM 5629 O O . LYS B 1 319 ? -4.555 18.578 29.922 1 88.81 319 LYS B O 1
ATOM 5634 N N . GLU B 1 320 ? -2.906 17.375 29.219 1 92 320 GLU B N 1
ATOM 5635 C CA . GLU B 1 320 ? -1.915 18.328 29.703 1 92 320 GLU B CA 1
ATOM 5636 C C . GLU B 1 320 ? -1.965 19.625 28.906 1 92 320 GLU B C 1
ATOM 5638 O O . GLU B 1 320 ? -1.82 20.703 29.484 1 92 320 GLU B O 1
ATOM 5643 N N . ILE B 1 321 ? -2.18 19.547 27.656 1 92.56 321 ILE B N 1
ATOM 5644 C CA . ILE B 1 321 ? -2.27 20.734 26.812 1 92.56 321 ILE B CA 1
ATOM 5645 C C . ILE B 1 321 ? -3.531 21.531 27.156 1 92.56 321 ILE B C 1
ATOM 5647 O O . ILE B 1 321 ? -3.492 22.75 27.266 1 92.56 321 ILE B O 1
ATOM 5651 N N . GLU B 1 322 ? -4.562 20.828 27.375 1 90.25 322 GLU B N 1
ATOM 5652 C CA . GLU B 1 322 ? -5.824 21.484 27.719 1 90.25 322 GLU B CA 1
ATOM 5653 C C . GLU B 1 322 ? -5.77 22.109 29.094 1 90.25 322 GLU B C 1
ATOM 5655 O O . GLU B 1 322 ? -6.523 23.047 29.391 1 90.25 322 GLU B O 1
ATOM 5660 N N . ALA B 1 323 ? -4.895 21.625 29.859 1 90.88 323 ALA B N 1
ATOM 5661 C CA . ALA B 1 323 ? -4.77 22.125 31.234 1 90.88 323 ALA B CA 1
ATOM 5662 C C . ALA B 1 323 ? -3.916 23.391 31.281 1 90.88 323 ALA B C 1
ATOM 5664 O O . ALA B 1 323 ? -3.875 24.078 32.312 1 90.88 323 ALA B O 1
ATOM 5665 N N . GLU B 1 324 ? -3.311 23.734 30.25 1 90.31 324 GLU B N 1
ATOM 5666 C CA . GLU B 1 324 ? -2.508 24.953 30.188 1 90.31 324 GLU B CA 1
ATOM 5667 C C . GLU B 1 324 ? -3.381 26.203 30.328 1 90.31 324 GLU B C 1
ATOM 5669 O O . GLU B 1 324 ? -4.375 26.359 29.625 1 90.31 324 GLU B O 1
ATOM 5674 N N . PRO B 1 325 ? -3.094 27.141 31.234 1 88 325 PRO B N 1
ATOM 5675 C CA . PRO B 1 325 ? -3.93 28.312 31.5 1 88 325 PRO B CA 1
ATOM 5676 C C . PRO B 1 325 ? -4.039 29.25 30.312 1 88 325 PRO B C 1
ATOM 5678 O O . PRO B 1 325 ? -5.043 29.953 30.156 1 88 325 PRO B O 1
ATOM 5681 N N . ASN B 1 326 ? -3.061 29.328 29.531 1 90 326 ASN B N 1
ATOM 5682 C CA . ASN B 1 326 ? -3.07 30.266 28.406 1 90 326 ASN B CA 1
ATOM 5683 C C . ASN B 1 326 ? -3.799 29.672 27.203 1 90 326 ASN B C 1
ATOM 5685 O O . ASN B 1 326 ? -3.795 30.281 26.125 1 90 326 ASN B O 1
ATOM 5689 N N . ILE B 1 327 ? -4.418 28.531 27.312 1 91.94 327 ILE B N 1
ATOM 5690 C CA . ILE B 1 327 ? -5.195 27.922 26.25 1 91.94 327 ILE B CA 1
ATOM 5691 C C . ILE B 1 327 ? -6.668 27.875 26.641 1 91.94 327 ILE B C 1
ATOM 5693 O O . ILE B 1 327 ? -7.023 27.312 27.688 1 91.94 327 ILE B O 1
ATOM 5697 N N . THR B 1 328 ? -7.52 28.453 25.859 1 90.62 328 THR B N 1
ATOM 5698 C CA . THR B 1 328 ? -8.953 28.469 26.141 1 90.62 328 THR B CA 1
ATOM 5699 C C . THR B 1 328 ? -9.609 27.188 25.641 1 90.62 328 THR B C 1
ATOM 5701 O O . THR B 1 328 ? -10.453 26.594 26.328 1 90.62 328 THR B O 1
ATOM 5704 N N . ARG B 1 329 ? -9.188 26.828 24.438 1 89.88 329 ARG B N 1
ATOM 5705 C CA . ARG B 1 329 ? -9.773 25.641 23.828 1 89.88 329 ARG B CA 1
ATOM 5706 C C . ARG B 1 329 ? -8.867 25.094 22.734 1 89.88 329 ARG B C 1
ATOM 5708 O O . ARG B 1 329 ? -8.133 25.844 22.094 1 89.88 329 ARG B O 1
ATOM 5715 N N . VAL B 1 330 ? -8.914 23.797 22.656 1 89.19 330 VAL B N 1
ATOM 5716 C CA . VAL B 1 330 ? -8.273 23.141 21.531 1 89.19 330 VAL B CA 1
ATOM 5717 C C . VAL B 1 330 ? -9.312 22.797 20.469 1 89.19 330 VAL B C 1
ATOM 5719 O O . VAL B 1 330 ? -10.172 21.938 20.688 1 89.19 330 VAL B O 1
ATOM 5722 N N . ASP B 1 331 ? -9.172 23.422 19.328 1 85.81 331 ASP B N 1
ATOM 5723 C CA . ASP B 1 331 ? -10.172 23.266 18.281 1 85.81 331 ASP B CA 1
ATOM 5724 C C . ASP B 1 331 ? -9.93 21.984 17.484 1 85.81 331 ASP B C 1
ATOM 5726 O O . ASP B 1 331 ? -10.875 21.297 17.094 1 85.81 331 ASP B O 1
ATOM 5730 N N . GLU B 1 332 ? -8.719 21.734 17.156 1 86.56 332 GLU B N 1
ATOM 5731 C CA . GLU B 1 332 ? -8.344 20.578 16.359 1 86.56 332 GLU B CA 1
ATOM 5732 C C . GLU B 1 332 ? -6.996 20.016 16.797 1 86.56 332 GLU B C 1
ATOM 5734 O O . GLU B 1 332 ? -6.094 20.766 17.156 1 86.56 332 GLU B O 1
ATOM 5739 N N . ALA B 1 333 ? -6.945 18.766 16.922 1 88 333 ALA B N 1
ATOM 5740 C CA . ALA B 1 333 ? -5.691 18.062 17.219 1 88 333 ALA B CA 1
ATOM 5741 C C . ALA B 1 333 ? -5.535 16.828 16.344 1 88 333 ALA B C 1
ATOM 5743 O O . ALA B 1 333 ? -6.371 15.922 16.391 1 88 333 ALA B O 1
ATOM 5744 N N . GLN B 1 334 ? -4.496 16.75 15.594 1 87.38 334 GLN B N 1
ATOM 5745 C CA . GLN B 1 334 ? -4.223 15.625 14.711 1 87.38 334 GLN B CA 1
ATOM 5746 C C . GLN B 1 334 ? -2.832 15.055 14.969 1 87.38 334 GLN B C 1
ATOM 5748 O O . GLN B 1 334 ? -1.837 15.773 14.922 1 87.38 334 GLN B O 1
ATOM 5753 N N . PHE B 1 335 ? -2.809 13.797 15.359 1 88.56 335 PHE B N 1
ATOM 5754 C CA . PHE B 1 335 ? -1.551 13.086 15.57 1 88.56 335 PHE B CA 1
ATOM 5755 C C . PHE B 1 335 ? -1.426 11.914 14.609 1 88.56 335 PHE B C 1
ATOM 5757 O O . PHE B 1 335 ? -2.334 11.086 14.508 1 88.56 335 PHE B O 1
ATOM 5764 N N . TRP B 1 336 ? -0.354 11.836 13.867 1 87.31 336 TRP B N 1
ATOM 5765 C CA . TRP B 1 336 ? -0.177 10.695 12.977 1 87.31 336 TRP B CA 1
ATOM 5766 C C . TRP B 1 336 ? 1.302 10.445 12.695 1 87.31 336 TRP B C 1
ATOM 5768 O O . TRP B 1 336 ? 2.143 11.312 12.953 1 87.31 336 TRP B O 1
ATOM 5778 N N . GLN B 1 337 ? 1.576 9.312 12.312 1 85 337 GLN B N 1
ATOM 5779 C CA . GLN B 1 337 ? 2.936 8.922 11.953 1 85 337 GLN B CA 1
ATOM 5780 C C . GLN B 1 337 ? 3.135 8.938 10.445 1 85 337 GLN B C 1
ATOM 5782 O O . GLN B 1 337 ? 2.365 8.32 9.703 1 85 337 GLN B O 1
ATOM 5787 N N . VAL B 1 338 ? 4.18 9.68 9.992 1 86.5 338 VAL B N 1
ATOM 5788 C CA . VAL B 1 338 ? 4.453 9.812 8.562 1 86.5 338 VAL B CA 1
ATOM 5789 C C . VAL B 1 338 ? 5.234 8.602 8.07 1 86.5 338 VAL B C 1
ATOM 5791 O O . VAL B 1 338 ? 4.852 7.969 7.082 1 86.5 338 VAL B O 1
ATOM 5794 N N . HIS B 1 339 ? 6.316 8.312 8.586 1 84.81 339 HIS B N 1
ATOM 5795 C CA . HIS B 1 339 ? 7.121 7.117 8.328 1 84.81 339 HIS B CA 1
ATOM 5796 C C . HIS B 1 339 ? 7.809 6.633 9.602 1 84.81 339 HIS B C 1
ATOM 5798 O O . HIS B 1 339 ? 7.445 7.047 10.703 1 84.81 339 HIS B O 1
ATOM 5804 N N . TYR B 1 340 ? 8.734 5.758 9.555 1 77.19 340 TYR B N 1
ATOM 5805 C CA . TYR B 1 340 ? 9.281 5.074 10.719 1 77.19 340 TYR B CA 1
ATOM 5806 C C . TYR B 1 340 ? 9.977 6.055 11.656 1 77.19 340 TYR B C 1
ATOM 5808 O O . TYR B 1 340 ? 9.93 5.906 12.875 1 77.19 340 TYR B O 1
ATOM 5816 N N . GLY B 1 341 ? 10.508 7.102 11.211 1 78.44 341 GLY B N 1
ATOM 5817 C CA . GLY B 1 341 ? 11.297 7.996 12.047 1 78.44 341 GLY B CA 1
ATOM 5818 C C . GLY B 1 341 ? 10.656 9.359 12.234 1 78.44 341 GLY B C 1
ATOM 5819 O O . GLY B 1 341 ? 11.234 10.242 12.875 1 78.44 341 GLY B O 1
ATOM 5820 N N . LEU B 1 342 ? 9.508 9.539 11.727 1 85.44 342 LEU B N 1
ATOM 5821 C CA . LEU B 1 342 ? 8.914 10.875 11.773 1 85.44 342 LEU B CA 1
ATOM 5822 C C . LEU B 1 342 ? 7.426 10.797 12.086 1 85.44 342 LEU B C 1
ATOM 5824 O O . LEU B 1 342 ? 6.699 10 11.484 1 85.44 342 LEU B O 1
ATOM 5828 N N . CYS B 1 343 ? 7.043 11.586 13.078 1 87.62 343 CYS B N 1
ATOM 5829 C CA . CYS B 1 343 ? 5.641 11.773 13.438 1 87.62 343 CYS B CA 1
ATOM 5830 C C . CYS B 1 343 ? 5.25 13.242 13.328 1 87.62 343 CYS B C 1
ATOM 5832 O O . CYS B 1 343 ? 6.105 14.125 13.406 1 87.62 343 CYS B O 1
ATOM 5834 N N . MET B 1 344 ? 3.953 13.469 13.117 1 88.38 344 MET B N 1
ATOM 5835 C CA . MET B 1 344 ? 3.451 14.836 12.977 1 88.38 344 MET B CA 1
ATOM 5836 C C . MET B 1 344 ? 2.283 15.086 13.922 1 88.38 344 MET B C 1
ATOM 5838 O O . MET B 1 344 ? 1.458 14.203 14.148 1 88.38 344 MET B O 1
ATOM 5842 N N . ALA B 1 345 ? 2.293 16.297 14.438 1 90.38 345 ALA B N 1
ATOM 5843 C CA . ALA B 1 345 ? 1.186 16.781 15.258 1 90.38 345 ALA B CA 1
ATOM 5844 C C . ALA B 1 345 ? 0.729 18.156 14.789 1 90.38 345 ALA B C 1
ATOM 5846 O O . ALA B 1 345 ? 1.535 19.094 14.695 1 90.38 345 ALA B O 1
ATOM 5847 N N . ASN B 1 346 ? -0.496 18.234 14.375 1 87.56 346 ASN B N 1
ATOM 5848 C CA . ASN B 1 346 ? -1.113 19.516 14.008 1 87.56 346 ASN B CA 1
ATOM 5849 C C . ASN B 1 346 ? -2.199 19.906 15 1 87.56 346 ASN B C 1
ATOM 5851 O O . ASN B 1 346 ? -3.201 19.203 15.148 1 87.56 346 ASN B O 1
ATOM 5855 N N . LEU B 1 347 ? -1.991 21.109 15.625 1 90.75 347 LEU B N 1
ATOM 5856 C CA . LEU B 1 347 ? -2.941 21.578 16.625 1 90.75 347 LEU B CA 1
ATOM 5857 C C . LEU B 1 347 ? -3.48 22.953 16.266 1 90.75 347 LEU B C 1
ATOM 5859 O O . LEU B 1 347 ? -2.738 23.812 15.766 1 90.75 347 LEU B O 1
ATOM 5863 N N . LYS B 1 348 ? -4.719 23.094 16.359 1 88.5 348 LYS B N 1
ATOM 5864 C CA . LYS B 1 348 ? -5.359 24.406 16.359 1 88.5 348 LYS B CA 1
ATOM 5865 C C . LYS B 1 348 ? -5.875 24.766 17.75 1 88.5 348 LYS B C 1
ATOM 5867 O O . LYS B 1 348 ? -6.793 24.125 18.266 1 88.5 348 LYS B O 1
ATOM 5872 N N . ILE B 1 349 ? -5.285 25.812 18.281 1 91.44 349 ILE B N 1
ATOM 5873 C CA . ILE B 1 349 ? -5.621 26.156 19.656 1 91.44 349 ILE B CA 1
ATOM 5874 C C . ILE B 1 349 ? -6.133 27.609 19.703 1 91.44 349 ILE B C 1
ATOM 5876 O O . ILE B 1 349 ? -5.727 28.438 18.891 1 91.44 349 ILE B O 1
ATOM 5880 N N . SER B 1 350 ? -7.023 27.844 20.594 1 90.88 350 SER B N 1
ATOM 5881 C CA . SER B 1 350 ? -7.539 29.188 20.875 1 90.88 350 SER B CA 1
ATOM 5882 C C . SER B 1 350 ? -6.926 29.766 22.141 1 90.88 350 SER B C 1
ATOM 5884 O O . SER B 1 350 ? -6.848 29.078 23.156 1 90.88 350 SER B O 1
ATOM 5886 N N . VAL B 1 351 ? -6.48 30.984 22.031 1 89.94 351 VAL B N 1
ATOM 5887 C CA . VAL B 1 351 ? -5.871 31.672 23.156 1 89.94 351 VAL B CA 1
ATOM 5888 C C . VAL B 1 351 ? -6.742 32.844 23.562 1 89.94 351 VAL B C 1
ATOM 5890 O O . VAL B 1 351 ? -7.492 33.406 22.75 1 89.94 351 VAL B O 1
ATOM 5893 N N . PRO B 1 352 ? -6.645 33.219 24.891 1 87.44 352 PRO B N 1
ATOM 5894 C CA . PRO B 1 352 ? -7.441 34.344 25.359 1 87.44 352 PRO B CA 1
ATOM 5895 C C . PRO B 1 352 ? -7.039 35.656 24.688 1 87.44 352 PRO B C 1
ATOM 5897 O O . PRO B 1 352 ? -5.902 35.781 24.234 1 87.44 352 PRO B O 1
ATOM 5900 N N . ARG B 1 353 ? -7.992 36.562 24.734 1 83.25 353 ARG B N 1
ATOM 5901 C CA . ARG B 1 353 ? -7.758 37.875 24.156 1 83.25 353 ARG B CA 1
ATOM 5902 C C . ARG B 1 353 ? -6.668 38.625 24.922 1 83.25 353 ARG B C 1
ATOM 5904 O O . ARG B 1 353 ? -6.621 38.562 26.156 1 83.25 353 ARG B O 1
ATOM 5911 N N . GLY B 1 354 ? -5.738 39.219 24.266 1 77.69 354 GLY B N 1
ATOM 5912 C CA . GLY B 1 354 ? -4.719 40.062 24.906 1 77.69 354 GLY B CA 1
ATOM 5913 C C . GLY B 1 354 ? -3.422 39.312 25.156 1 77.69 354 GLY B C 1
ATOM 5914 O O . GLY B 1 354 ? -2.516 39.812 25.812 1 77.69 354 GLY B O 1
ATOM 5915 N N . CYS B 1 355 ? -3.438 38.125 24.719 1 77.62 355 CYS B N 1
ATOM 5916 C CA . CYS B 1 355 ? -2.209 37.375 24.922 1 77.62 355 CYS B CA 1
ATOM 5917 C C . CYS B 1 355 ? -1.078 37.938 24.062 1 77.62 355 CYS B C 1
ATOM 5919 O O . CYS B 1 355 ? -1.262 38.156 22.859 1 77.62 355 CYS B O 1
ATOM 5921 N N . ASP B 1 356 ? 0.058 38.219 24.719 1 78.25 356 ASP B N 1
ATOM 5922 C CA . ASP B 1 356 ? 1.219 38.781 24.047 1 78.25 356 ASP B CA 1
ATOM 5923 C C . ASP B 1 356 ? 1.88 37.75 23.125 1 78.25 356 ASP B C 1
ATOM 5925 O O . ASP B 1 356 ? 1.746 36.531 23.359 1 78.25 356 ASP B O 1
ATOM 5929 N N . GLU B 1 357 ? 2.541 38.188 22.141 1 78.06 357 GLU B N 1
ATOM 5930 C CA . GLU B 1 357 ? 3.225 37.344 21.172 1 78.06 357 GLU B CA 1
ATOM 5931 C C . GLU B 1 357 ? 4.328 36.531 21.828 1 78.06 357 GLU B C 1
ATOM 5933 O O . GLU B 1 357 ? 4.586 35.406 21.438 1 78.06 357 GLU B O 1
ATOM 5938 N N . GLY B 1 358 ? 4.949 37.094 22.75 1 80.81 358 GLY B N 1
ATOM 5939 C CA . GLY B 1 358 ? 5.969 36.375 23.484 1 80.81 358 GLY B CA 1
ATOM 5940 C C . GLY B 1 358 ? 5.414 35.188 24.234 1 80.81 358 GLY B C 1
ATOM 5941 O O . GLY B 1 358 ? 6.012 34.094 24.219 1 80.81 358 GLY B O 1
ATOM 5942 N N . THR B 1 359 ? 4.309 35.406 24.797 1 85.44 359 THR B N 1
ATOM 5943 C CA . THR B 1 359 ? 3.662 34.344 25.531 1 85.44 359 THR B CA 1
ATOM 5944 C C . THR B 1 359 ? 3.217 33.219 24.594 1 85.44 359 THR B C 1
ATOM 5946 O O . THR B 1 359 ? 3.338 32.031 24.922 1 85.44 359 THR B O 1
ATOM 5949 N N . ILE B 1 360 ? 2.73 33.594 23.469 1 86.19 360 ILE B N 1
ATOM 5950 C CA . ILE B 1 360 ? 2.279 32.625 22.484 1 86.19 360 ILE B CA 1
ATOM 5951 C C . ILE B 1 360 ? 3.467 31.812 21.984 1 86.19 360 ILE B C 1
ATOM 5953 O O . ILE B 1 360 ? 3.363 30.594 21.812 1 86.19 360 ILE B O 1
ATOM 5957 N N . SER B 1 361 ? 4.551 32.438 21.719 1 86.56 361 SER B N 1
ATOM 5958 C CA . SER B 1 361 ? 5.75 31.75 21.25 1 86.56 361 SER B CA 1
ATOM 5959 C C . SER B 1 361 ? 6.25 30.766 22.297 1 86.56 361 SER B C 1
ATOM 5961 O O . SER B 1 361 ? 6.668 29.656 21.969 1 86.56 361 SER B O 1
ATOM 5963 N N . LYS B 1 362 ? 6.242 31.203 23.5 1 90.19 362 LYS B N 1
ATOM 5964 C CA . LYS B 1 362 ? 6.652 30.312 24.578 1 90.19 362 LYS B CA 1
ATOM 5965 C C . LYS B 1 362 ? 5.695 29.125 24.719 1 90.19 362 LYS B C 1
ATOM 5967 O O . LYS B 1 362 ? 6.125 28 24.984 1 90.19 362 LYS B O 1
ATOM 5972 N N . LEU B 1 363 ? 4.453 29.422 24.609 1 91.44 363 LEU B N 1
ATOM 5973 C CA . LEU B 1 363 ? 3.443 28.375 24.656 1 91.44 363 LEU B CA 1
ATOM 5974 C C . LEU B 1 363 ? 3.672 27.344 23.547 1 91.44 363 LEU B C 1
ATOM 5976 O O . LEU B 1 363 ? 3.6 26.141 23.797 1 91.44 363 LEU B O 1
ATOM 5980 N N . ARG B 1 364 ? 3.945 27.734 22.391 1 90.88 364 ARG B N 1
ATOM 5981 C CA . ARG B 1 364 ? 4.207 26.844 21.266 1 90.88 364 ARG B CA 1
ATOM 5982 C C . ARG B 1 364 ? 5.418 25.953 21.547 1 90.88 364 ARG B C 1
ATOM 5984 O O . ARG B 1 364 ? 5.387 24.75 21.281 1 90.88 364 ARG B O 1
ATOM 5991 N N . SER B 1 365 ? 6.41 26.578 22.016 1 91.5 365 SER B N 1
ATOM 5992 C CA . SER B 1 365 ? 7.625 25.828 22.328 1 91.5 365 SER B CA 1
ATOM 5993 C C . SER B 1 365 ? 7.379 24.797 23.422 1 91.5 365 SER B C 1
ATOM 5995 O O . SER B 1 365 ? 7.898 23.688 23.359 1 91.5 365 SER B O 1
ATOM 5997 N N . ARG B 1 366 ? 6.676 25.203 24.344 1 93.44 366 ARG B N 1
ATOM 5998 C CA . ARG B 1 366 ? 6.355 24.297 25.422 1 93.44 366 ARG B CA 1
ATOM 5999 C C . ARG B 1 366 ? 5.551 23.094 24.922 1 93.44 366 ARG B C 1
ATOM 6001 O O . ARG B 1 366 ? 5.824 21.953 25.297 1 93.44 366 ARG B O 1
ATOM 6008 N N . ILE B 1 367 ? 4.562 23.328 24.172 1 93.81 367 ILE B N 1
ATOM 6009 C CA . ILE B 1 367 ? 3.723 22.266 23.625 1 93.81 367 ILE B CA 1
ATOM 6010 C C . ILE B 1 367 ? 4.562 21.328 22.75 1 93.81 367 ILE B C 1
ATOM 6012 O O . ILE B 1 367 ? 4.441 20.109 22.844 1 93.81 367 ILE B O 1
ATOM 6016 N N . SER B 1 368 ? 5.387 21.859 21.953 1 92.25 368 SER B N 1
ATOM 6017 C CA . SER B 1 368 ? 6.25 21.062 21.094 1 92.25 368 SER B CA 1
ATOM 6018 C C . SER B 1 368 ? 7.18 20.172 21.906 1 92.25 368 SER B C 1
ATOM 6020 O O . SER B 1 368 ? 7.363 19 21.594 1 92.25 368 SER B O 1
ATOM 6022 N N . SER B 1 369 ? 7.734 20.781 22.906 1 92.69 369 SER B N 1
ATOM 6023 C CA . SER B 1 369 ? 8.617 20.016 23.766 1 92.69 369 SER B CA 1
ATOM 6024 C C . SER B 1 369 ? 7.859 18.922 24.516 1 92.69 369 SER B C 1
ATOM 6026 O O . SER B 1 369 ? 8.367 17.812 24.703 1 92.69 369 SER B O 1
ATOM 6028 N N . LEU B 1 370 ? 6.723 19.25 24.969 1 92.38 370 LEU B N 1
ATOM 6029 C CA . LEU B 1 370 ? 5.887 18.266 25.656 1 92.38 370 LEU B CA 1
ATOM 6030 C C . LEU B 1 370 ? 5.605 17.062 24.766 1 92.38 370 LEU B C 1
ATOM 6032 O O . LEU B 1 370 ? 5.742 15.922 25.203 1 92.38 370 LEU B O 1
ATOM 6036 N N . ILE B 1 371 ? 5.246 17.297 23.562 1 91.38 371 ILE B N 1
ATOM 6037 C CA . ILE B 1 371 ? 4.91 16.234 22.625 1 91.38 371 ILE B CA 1
ATOM 6038 C C . ILE B 1 371 ? 6.152 15.406 22.328 1 91.38 371 ILE B C 1
ATOM 6040 O O . ILE B 1 371 ? 6.105 14.172 22.344 1 91.38 371 ILE B O 1
ATOM 6044 N N . GLN B 1 372 ? 7.258 16.062 22.125 1 89.31 372 GLN B N 1
ATOM 6045 C CA . GLN B 1 372 ? 8.492 15.359 21.812 1 89.31 372 GLN B CA 1
ATOM 6046 C C . GLN B 1 372 ? 8.961 14.508 23 1 89.31 372 GLN B C 1
ATOM 6048 O O . GLN B 1 372 ? 9.406 13.375 22.812 1 89.31 372 GLN B O 1
ATOM 6053 N N . ASN B 1 373 ? 8.836 15.008 24.141 1 87.19 373 ASN B N 1
ATOM 6054 C CA . ASN B 1 373 ? 9.32 14.32 25.328 1 87.19 373 ASN B CA 1
ATOM 6055 C C . ASN B 1 373 ? 8.414 13.148 25.719 1 87.19 373 ASN B C 1
ATOM 6057 O O . ASN B 1 373 ? 8.891 12.102 26.141 1 87.19 373 ASN B O 1
ATOM 6061 N N . ARG B 1 374 ? 7.18 13.352 25.578 1 86.38 374 ARG B N 1
ATOM 6062 C CA . ARG B 1 374 ? 6.23 12.336 26.031 1 86.38 374 ARG B CA 1
ATOM 6063 C C . ARG B 1 374 ? 6.043 11.258 24.969 1 86.38 374 ARG B C 1
ATOM 6065 O O . ARG B 1 374 ? 5.898 10.078 25.281 1 86.38 374 ARG B O 1
ATOM 6072 N N . LEU B 1 375 ? 5.961 11.672 23.766 1 85.06 375 LEU B N 1
ATOM 6073 C CA . LEU B 1 375 ? 5.602 10.719 22.719 1 85.06 375 LEU B CA 1
ATOM 6074 C C . LEU B 1 375 ? 6.832 10.312 21.906 1 85.06 375 LEU B C 1
ATOM 6076 O O . LEU B 1 375 ? 6.812 9.297 21.203 1 85.06 375 LEU B O 1
ATOM 6080 N N . GLY B 1 376 ? 7.844 11.117 21.953 1 77.5 376 GLY B N 1
ATOM 6081 C CA . GLY B 1 376 ? 9.047 10.812 21.203 1 77.5 376 GLY B CA 1
ATOM 6082 C C . GLY B 1 376 ? 9.953 9.805 21.891 1 77.5 376 GLY B C 1
ATOM 6083 O O . GLY B 1 376 ? 9.711 9.438 23.031 1 77.5 376 GLY B O 1
ATOM 6084 N N . GLU B 1 377 ? 10.766 9.016 21.125 1 68.88 377 GLU B N 1
ATOM 6085 C CA . GLU B 1 377 ? 11.758 8.109 21.672 1 68.88 377 GLU B CA 1
ATOM 6086 C C . GLU B 1 377 ? 13.055 8.852 22 1 68.88 377 GLU B C 1
ATOM 6088 O O . GLU B 1 377 ? 13.406 9.828 21.344 1 68.88 377 GLU B O 1
ATOM 6093 N N . GLY B 1 378 ? 13.539 8.781 23.344 1 56.28 378 GLY B N 1
ATOM 6094 C CA . GLY B 1 378 ? 14.734 9.43 23.859 1 56.28 378 GLY B CA 1
ATOM 6095 C C . GLY B 1 378 ? 15.93 9.273 22.938 1 56.28 378 GLY B C 1
ATOM 6096 O O . GLY B 1 378 ? 15.953 8.391 22.078 1 56.28 378 GLY B O 1
ATOM 6097 N N . TYR B 1 379 ? 16.812 10.469 22.766 1 45.91 379 TYR B N 1
ATOM 6098 C CA . TYR B 1 379 ? 18.031 10.656 22 1 45.91 379 TYR B CA 1
ATOM 6099 C C . TYR B 1 379 ? 18.922 9.422 22.062 1 45.91 379 TYR B C 1
ATOM 6101 O O . TYR B 1 379 ? 19.812 9.234 21.234 1 45.91 379 TYR B O 1
ATOM 6109 N N . GLY B 1 380 ? 18.672 8.477 22.906 1 42.75 380 GLY B N 1
ATOM 6110 C CA . GLY B 1 380 ? 19.75 7.531 23.125 1 42.75 380 GLY B CA 1
ATOM 6111 C C . GLY B 1 380 ? 19.75 6.387 22.125 1 42.75 380 GLY B C 1
ATOM 6112 O O . GLY B 1 380 ? 20.703 5.598 22.062 1 42.75 380 GLY B O 1
ATOM 6113 N N . ARG B 1 381 ? 18.781 5.652 22.203 1 38.59 381 ARG B N 1
ATOM 6114 C CA . ARG B 1 381 ? 18.875 4.336 21.578 1 38.59 381 ARG B CA 1
ATOM 6115 C C . ARG B 1 381 ? 18.609 4.422 20.078 1 38.59 381 ARG B C 1
ATOM 6117 O O . ARG B 1 381 ? 17.469 4.387 19.641 1 38.59 381 ARG B O 1
ATOM 6124 N N . GLY B 1 382 ? 19.578 4.82 19.172 1 44.56 382 GLY B N 1
ATOM 6125 C CA . GLY B 1 382 ? 19.734 4.754 17.719 1 44.56 382 GLY B CA 1
ATOM 6126 C C . GLY B 1 382 ? 18.594 5.422 16.969 1 44.56 382 GLY B C 1
ATOM 6127 O O . GLY B 1 382 ? 18.828 6.258 16.094 1 44.56 382 GLY B O 1
ATOM 6128 N N . SER B 1 383 ? 17.375 4.82 16.703 1 52.53 383 SER B N 1
ATOM 6129 C CA . SER B 1 383 ? 16.375 5.301 15.742 1 52.53 383 SER B CA 1
ATOM 6130 C C . SER B 1 383 ? 15.398 6.262 16.406 1 52.53 383 SER B C 1
ATOM 6132 O O . SER B 1 383 ? 14.68 5.891 17.328 1 52.53 383 SER B O 1
ATOM 6134 N N . SER B 1 384 ? 15.672 7.547 16.516 1 61.97 384 SER B N 1
ATOM 6135 C CA . SER B 1 384 ? 14.938 8.57 17.234 1 61.97 384 SER B CA 1
ATOM 6136 C C . SER B 1 384 ? 13.68 9 16.484 1 61.97 384 SER B C 1
ATOM 6138 O O . SER B 1 384 ? 13.742 9.281 15.281 1 61.97 384 SER B O 1
ATOM 6140 N N . LEU B 1 385 ? 12.555 8.633 17.016 1 77.88 385 LEU B N 1
ATOM 6141 C CA . LEU B 1 385 ? 11.289 9.141 16.516 1 77.88 385 LEU B CA 1
ATOM 6142 C C . LEU B 1 385 ? 11.18 10.648 16.734 1 77.88 385 LEU B C 1
ATOM 6144 O O . LEU B 1 385 ? 11.242 11.125 17.875 1 77.88 385 LEU B O 1
ATOM 6148 N N . ARG B 1 386 ? 11.242 11.391 15.711 1 85.25 386 ARG B N 1
ATOM 6149 C CA . ARG B 1 386 ? 11.133 12.844 15.758 1 85.25 386 ARG B CA 1
ATOM 6150 C C . ARG B 1 386 ? 9.688 13.289 15.531 1 85.25 386 ARG B C 1
ATOM 6152 O O . ARG B 1 386 ? 8.969 12.703 14.711 1 85.25 386 ARG B O 1
ATOM 6159 N N . TRP B 1 387 ? 9.305 14.305 16.297 1 89.19 387 TRP B N 1
ATOM 6160 C CA . TRP B 1 387 ? 7.973 14.883 16.125 1 89.19 387 TRP B CA 1
ATOM 6161 C C . TRP B 1 387 ? 8.055 16.281 15.539 1 89.19 387 TRP B C 1
ATOM 6163 O O . TRP B 1 387 ? 8.805 17.125 16.031 1 89.19 387 TRP B O 1
ATOM 6173 N N . GLU B 1 388 ? 7.414 16.484 14.438 1 86.94 388 GLU B N 1
ATOM 6174 C CA . GLU B 1 388 ? 7.219 17.828 13.883 1 86.94 388 GLU B CA 1
ATOM 6175 C C . GLU B 1 388 ? 5.844 18.375 14.258 1 86.94 388 GLU B C 1
ATOM 6177 O O . GLU B 1 388 ? 4.816 17.812 13.883 1 86.94 388 GLU B O 1
ATOM 6182 N N . VAL B 1 389 ? 5.879 19.516 14.961 1 90.56 389 VAL B N 1
ATOM 6183 C CA . VAL B 1 389 ? 4.645 20.047 15.523 1 90.56 389 VAL B CA 1
ATOM 6184 C C . VAL B 1 389 ? 4.312 21.391 14.875 1 90.56 389 VAL B C 1
ATOM 6186 O O . VAL B 1 389 ? 5.18 22.25 14.75 1 90.56 389 VAL B O 1
ATOM 6189 N N . THR B 1 390 ? 3.125 21.484 14.305 1 87.25 390 THR B N 1
ATOM 6190 C CA . THR B 1 390 ? 2.594 22.75 13.805 1 87.25 390 THR B CA 1
ATOM 6191 C C . THR B 1 390 ? 1.394 23.188 14.633 1 87.25 390 THR B C 1
ATOM 6193 O O . THR B 1 390 ? 0.439 22.438 14.812 1 87.25 390 THR B O 1
ATOM 6196 N N . ILE B 1 391 ? 1.469 24.438 15.117 1 91.12 391 ILE B N 1
ATOM 6197 C CA . ILE B 1 391 ? 0.411 24.953 15.984 1 91.12 391 ILE B CA 1
ATOM 6198 C C . ILE B 1 391 ? -0.149 26.25 15.398 1 91.12 391 ILE B C 1
ATOM 6200 O O . ILE B 1 391 ? 0.583 27.234 15.227 1 91.12 391 ILE B O 1
ATOM 6204 N N . GLN B 1 392 ? -1.36 26.203 15.031 1 86.44 392 GLN B N 1
ATOM 6205 C CA . GLN B 1 392 ? -2.07 27.422 14.648 1 86.44 392 GLN B CA 1
ATOM 6206 C C . GLN B 1 392 ? -2.82 28.016 15.836 1 86.44 392 GLN B C 1
ATOM 6208 O O . GLN B 1 392 ? -3.611 27.328 16.484 1 86.44 392 GLN B O 1
ATOM 6213 N N . THR B 1 393 ? -2.568 29.297 16.109 1 87.25 393 THR B N 1
ATOM 6214 C CA . THR B 1 393 ? -3.205 29.953 17.25 1 87.25 393 THR B CA 1
ATOM 6215 C C . THR B 1 393 ? -4.234 30.984 16.766 1 87.25 393 THR B C 1
ATOM 6217 O O . THR B 1 393 ? -3.998 31.688 15.789 1 87.25 393 THR B O 1
ATOM 6220 N N . SER B 1 394 ? -5.41 30.844 17.328 1 84.12 394 SER B N 1
ATOM 6221 C CA . SER B 1 394 ? -6.461 31.828 17.078 1 84.12 394 SER B CA 1
ATOM 6222 C C . SER B 1 394 ? -6.934 32.469 18.375 1 84.12 394 SER B C 1
ATOM 6224 O O . SER B 1 394 ? -6.773 31.891 19.453 1 84.12 394 SER B O 1
ATOM 6226 N N . ILE B 1 395 ? -7.402 33.688 18.25 1 84.06 395 ILE B N 1
ATOM 6227 C CA . ILE B 1 395 ? -7.887 34.406 19.422 1 84.06 395 ILE B CA 1
ATOM 6228 C C . ILE B 1 395 ? -9.344 34.031 19.703 1 84.06 395 ILE B C 1
ATOM 6230 O O . ILE B 1 395 ? -10.164 34 18.781 1 84.06 395 ILE B O 1
ATOM 6234 N N . ASP B 1 396 ? -9.531 33.688 20.875 1 81.06 396 ASP B N 1
ATOM 6235 C CA . ASP B 1 396 ? -10.891 33.344 21.281 1 81.06 396 ASP B CA 1
ATOM 6236 C C . ASP B 1 396 ? -11.812 34.562 21.203 1 81.06 396 ASP B C 1
ATOM 6238 O O . ASP B 1 396 ? -11.5 35.625 21.75 1 81.06 396 ASP B O 1
ATOM 6242 N N . PRO B 1 397 ? -12.922 34.469 20.453 1 68.81 397 PRO B N 1
ATOM 6243 C CA . PRO B 1 397 ? -13.82 35.625 20.344 1 68.81 397 PRO B CA 1
ATOM 6244 C C . PRO B 1 397 ? -14.539 35.938 21.641 1 68.81 397 PRO B C 1
ATOM 6246 O O . PRO B 1 397 ? -15.047 37.062 21.828 1 68.81 397 PRO B O 1
ATOM 6249 N N . ASN B 1 398 ? -14.648 35.062 22.578 1 64.19 398 ASN B N 1
ATOM 6250 C CA . ASN B 1 398 ? -15.414 35.312 23.781 1 64.19 398 ASN B CA 1
ATOM 6251 C C . ASN B 1 398 ? -14.555 35.969 24.859 1 64.19 398 ASN B C 1
ATOM 6253 O O . ASN B 1 398 ? -13.375 35.625 25.016 1 64.19 398 ASN B O 1
#

Sequence (796 aa):
MADLDQSVDDRPPTTASPFNFQTQTISTSPVKSNIGQRRGHRYKHSSISTQHQIFKEPPQRPPPVLPASLPIPTLKDARERMTTEQWHSLYWSLCHHAVASFLFFQSKGSLGIMALSHLVFFDAGSALICVAVDVLGNFEVWRRSSIRHPFGLERAEVIAGFAMSIFLLFGGFDLVSHGLKHWLESKGGHEPHHDHSHDYVPTGEVEWVAGAAVISTLVSTYWVKNHARIARIMRASWLSVISHHFSNVFHVLTIFFSTLVLLLPLLPGDPIFWDRTLCAAIACAMFVFGAQLGTAQASMLLMAYRGTKSTDGVSSVMKEIEAEPNITRVDEAQFWQVHYGLCMANLKISVPRGCDEGTISKLRSRISSLIQNRLGEGYGRGSSLRWEVTIQTSIDPNMADLDQSVDDRPPTTASPFNFQTQTISTSPVKSNIGQRRGHRYKHSSISTQHQIFKEPPQRPPPVLPASLPIPTLKDARERMTTEQWHSLYWSLCHHAVASFLFFQSKGSLGIMALSHLVFFDAGSALICVAVDVLGNFEVWRRSSIRHPFGLERAEVIAGFAMSIFLLFGGFDLVSHGLKHWLESKGGHEPHHDHSHDYVPTGEVEWVAGAAVISTLVSTYWVKNHARIARIMRASWLSVISHHFSNVFHVLTIFFSTLVLLLPLLPGDPIFWDRTLCAAIACAMFVFGAQLGTAQASMLLMAYRGTKSTDGVSSVMKEIEAEPNITRVDEAQFWQVHYGLCMANLKISVPRGCDEGTISKLRSRISSLIQNRLGEGYGRGSSLRWEVTIQTSIDPN

Radius of gyration: 37.7 Å; Cα contacts (8 Å, |Δi|>4): 976; chains: 2; bounding box: 127×127×108 Å

InterPro domains:
  IPR027469 Cation efflux transmembrane domain superfamily [G3DSA:1.20.1510.10] (95-301)
  IPR027469 Cation efflux transmembrane domain superfamily [SSF161111] (93-298)
  IPR045316 Zinc transporter Msc2-like [PTHR45755] (101-186)
  IPR058533 Cation efflux protein, transmembrane domain [PF01545] (99-302)

Secondary structure (DSSP, 8-state):
----------------------------------------------------------------SS-S-PPPPPHHHHHHH--HHHHHHHHHHHHHHHHHHHHHHH-TT-HHHHHHHHHHHHHHHHHHHHHHHHHHTTSGGGTS--SSSTTTTTTHHHHHHHHHHHHHHHHHHHHHHHHHHHHHHHHH--S-----------HHHHHHHHHHHHHHHHHHHHH---HHHHHHHHHTSTTHHHHTT-S-HHHHHHHHHHHHHHTGGGSSS-HHHHHHHHHHHHHHHHHHHHHHHHHHHHHHHTT----SS-THHHHHHHHHHHT-TT--EEEEEEEEEEETTEEEEEEEEEE-TT--HHHHHHHHHHHHHHHHHHHS--TTSSS--EEEEEEEEEE---/----------PPP---------------------------------------------------SS-S-PPPPPHHHHHHH--HHHHHHHHHHHHHHHHHHHHHHH-TT-HHHHHHHHHHHHHHHHHHHHHHHHHHTTSGGGTS--SSSTTTTTTHHHHHHHHHHHHHHHHHHHHHHHHHHHHHHHHH--S-----------HHHHHHHHHHHHHHHHHHHHH---HHHHHHHHHTSTTHHHHTT-S-HHHHHHHHHHHHHHTGGGSSS-HHHHHHHHHHHHHHHHHHHHHHHHHHHHHHHTT----SS-THHHHHHHHHHHT-TT--EEEEEEEEEEETTEEEEEEEEEE-TT--HHHHHHHHHHHHHHHHHHHS--TTSSS--EEEEEEEEEE---